Protein AF-0000000075437113 (afdb_homodimer)

Solvent-accessible surface area (backbone atoms only — not comparable to full-atom values): 61260 Å² total; per-residue (Å²): 137,80,82,78,76,82,78,75,75,79,80,78,76,76,75,72,72,73,73,70,68,74,63,76,77,80,65,47,45,33,35,81,86,42,88,65,37,77,49,72,67,55,51,47,51,49,20,57,73,41,73,66,32,55,36,78,56,70,62,80,28,34,22,32,30,81,90,37,95,61,42,33,69,72,60,23,54,52,45,63,69,41,56,51,40,36,61,59,21,25,70,33,87,70,47,43,50,41,38,61,57,41,59,35,28,54,40,31,43,95,84,17,26,24,82,86,65,44,67,56,42,43,79,74,45,69,44,56,61,47,28,37,45,29,32,34,57,24,66,48,70,64,37,49,35,50,52,42,48,50,27,62,76,52,42,33,42,39,26,50,29,44,24,36,77,56,64,58,47,47,44,46,33,32,42,12,43,28,42,23,31,40,63,19,68,48,79,45,79,35,71,68,38,66,73,88,37,95,48,71,86,65,42,70,81,57,37,37,25,35,38,30,23,30,18,33,24,26,39,59,52,48,54,61,33,38,77,66,52,26,37,60,74,44,53,64,26,42,61,36,29,46,53,54,41,18,13,36,27,35,57,20,84,52,6,33,80,72,31,32,34,21,69,31,58,56,34,32,36,31,35,32,62,83,49,48,80,42,62,22,20,90,66,32,54,44,67,60,32,32,34,47,21,21,50,33,56,56,43,66,35,51,58,53,32,41,27,28,48,36,41,73,49,44,44,32,43,36,30,35,39,43,34,32,56,35,90,87,42,50,67,69,58,48,30,42,51,52,26,57,53,47,40,48,45,56,62,24,40,76,70,46,31,27,33,41,35,40,33,38,9,12,80,86,27,95,41,32,29,47,35,34,38,40,37,24,65,70,54,51,70,64,58,50,53,60,50,44,42,65,57,51,51,53,52,61,72,35,52,88,41,34,48,72,51,78,48,72,50,100,42,48,39,51,66,54,43,65,68,67,51,66,81,53,60,68,30,50,90,41,46,71,49,40,24,42,33,34,38,37,51,60,41,37,62,72,34,37,68,61,47,17,54,48,46,55,73,48,35,39,42,70,57,52,50,87,85,73,46,64,39,29,31,30,38,36,39,32,18,52,24,53,70,87,68,96,47,32,46,28,72,36,51,43,46,28,46,28,45,38,33,28,36,46,50,50,48,89,84,57,51,69,70,58,50,52,48,50,51,47,42,36,58,47,43,45,31,45,55,58,40,68,69,42,72,83,42,24,27,58,65,82,66,37,33,83,74,48,70,41,44,61,47,30,36,16,39,89,42,36,44,60,46,38,51,54,34,46,71,50,38,70,84,51,63,51,49,31,74,89,34,69,69,29,81,58,41,38,48,31,55,83,43,54,43,25,34,34,51,64,83,100,138,84,79,76,74,80,78,75,74,77,79,78,76,76,75,72,72,72,73,70,70,74,62,76,76,80,65,46,44,34,35,80,86,42,89,64,37,76,49,73,68,56,50,49,50,50,20,59,74,40,73,64,32,54,37,79,56,72,63,80,26,33,22,33,31,83,88,37,97,62,42,33,69,71,59,24,54,52,44,63,69,41,57,50,40,36,62,57,21,25,73,34,85,68,47,42,50,39,40,60,57,40,58,35,27,54,39,29,41,95,86,18,26,23,82,86,65,44,68,55,43,43,80,74,44,68,44,56,62,47,27,37,45,30,32,35,57,24,68,47,71,64,35,50,37,50,51,42,49,50,28,62,74,52,41,34,42,37,27,49,28,44,25,37,78,56,64,58,46,47,44,47,33,31,42,12,43,28,42,22,30,40,62,19,68,48,81,46,79,35,70,68,38,66,73,88,37,94,49,69,86,65,44,68,81,59,38,37,25,35,38,29,23,30,18,31,25,26,39,59,52,49,52,60,31,39,76,67,52,26,37,58,73,44,54,66,27,42,62,37,28,44,51,53,40,18,12,34,26,35,59,21,84,52,6,34,78,71,31,33,35,20,70,29,59,57,35,33,35,30,34,31,61,82,50,47,80,43,63,23,20,90,65,32,55,45,67,59,32,31,33,48,20,22,51,34,56,57,43,66,33,50,56,52,31,40,27,29,50,37,40,71,48,43,45,31,44,36,31,36,39,43,36,32,55,36,90,87,42,50,69,70,58,50,29,41,51,53,26,56,53,47,41,48,43,56,62,26,40,74,69,46,31,26,32,41,36,39,33,38,8,12,79,87,27,94,39,31,30,47,34,36,41,40,38,24,65,70,53,50,70,64,56,52,53,61,50,44,42,66,55,51,52,54,52,60,73,36,52,88,42,34,49,73,52,78,47,74,50,100,43,48,38,51,66,54,43,66,69,67,50,67,79,52,58,66,29,49,88,41,46,73,52,40,22,41,33,36,38,36,50,59,40,36,62,72,33,37,70,62,48,17,54,48,47,55,72,48,37,37,43,70,57,53,51,88,85,73,46,64,39,28,33,30,39,34,39,34,18,52,22,52,70,87,66,97,46,32,48,28,72,36,52,43,46,27,46,28,45,39,34,29,35,47,50,51,50,89,83,56,50,71,68,58,51,51,50,51,51,45,43,35,58,47,43,45,32,44,56,58,40,66,70,42,71,81,42,26,29,57,66,82,64,36,35,83,74,48,71,41,43,61,48,29,37,16,40,89,43,36,44,60,45,37,52,51,33,45,72,52,39,70,83,50,66,51,50,30,74,89,34,70,68,29,80,57,41,37,48,30,56,80,42,54,43,25,33,32,51,64,83,102

Organism: Fusarium oxysporum f. sp. cubense (strain race 4) (NCBI:txid2502994)

Nearest PDB structures (foldseek):
  6f73-assembly2_B  TM=9.065E-01  e=3.718E-50  Thermothelomyces thermophilus ATCC 42464
  6fye-assembly1_B-2  TM=7.397E-01  e=8.387E-24  Streptomyces maritimus
  6fyg-assembly3_C  TM=7.401E-01  e=1.107E-23  Streptomyces maritimus
  4xlo-assembly1_C  TM=7.324E-01  e=5.538E-23  Streptomyces maritimus
  6fyb-assembly1_A  TM=7.290E-01  e=1.020E-22  Streptomyces maritimus

Structure (mmCIF, N/CA/C/O backbone):
data_AF-0000000075437113-model_v1
#
loop_
_entity.id
_entity.type
_entity.pdbx_description
1 polymer '6-hydroxy-D-nicotine oxidase'
#
loop_
_atom_site.group_PDB
_atom_site.id
_atom_site.type_symbol
_atom_site.label_atom_id
_atom_site.label_alt_id
_atom_site.label_comp_id
_atom_site.label_asym_id
_atom_site.label_entity_id
_atom_site.label_seq_id
_atom_site.pdbx_PDB_ins_code
_atom_site.Cartn_x
_atom_site.Cartn_y
_atom_site.Cartn_z
_atom_site.occupancy
_atom_site.B_iso_or_equiv
_atom_site.auth_seq_id
_atom_site.auth_comp_id
_atom_site.auth_asym_id
_atom_site.auth_atom_id
_atom_site.pdbx_PDB_model_num
ATOM 1 N N . MET A 1 1 ? -61.75 58.562 -16.406 1 25.11 1 MET A N 1
ATOM 2 C CA . MET A 1 1 ? -62.125 57.188 -16.656 1 25.11 1 MET A CA 1
ATOM 3 C C . MET A 1 1 ? -61.125 56.469 -17.547 1 25.11 1 MET A C 1
ATOM 5 O O . MET A 1 1 ? -61.344 56.375 -18.766 1 25.11 1 MET A O 1
ATOM 9 N N . ARG A 1 2 ? -59.844 56.844 -17.312 1 27.75 2 ARG A N 1
ATOM 10 C CA . ARG A 1 2 ? -58.562 56.562 -18 1 27.75 2 ARG A CA 1
ATOM 11 C C . ARG A 1 2 ? -58.281 55.094 -18.031 1 27.75 2 ARG A C 1
ATOM 13 O O . ARG A 1 2 ? -58.281 54.438 -16.984 1 27.75 2 ARG A O 1
ATOM 20 N N . LEU A 1 3 ? -58.562 54.375 -19.109 1 25 3 LEU A N 1
ATOM 21 C CA . LEU A 1 3 ? -58.594 52.969 -19.531 1 25 3 LEU A CA 1
ATOM 22 C C . LEU A 1 3 ? -57.188 52.375 -19.484 1 25 3 LEU A C 1
ATOM 24 O O . LEU A 1 3 ? -56.312 52.719 -20.312 1 25 3 LEU A O 1
ATOM 28 N N . LEU A 1 4 ? -56.469 52.375 -18.328 1 25.77 4 LEU A N 1
ATOM 29 C CA . LEU A 1 4 ? -55.125 51.875 -18.219 1 25.77 4 LEU A CA 1
ATOM 30 C C . LEU A 1 4 ? -55.062 50.375 -18.578 1 25.77 4 LEU A C 1
ATOM 32 O O . LEU A 1 4 ? -55.781 49.562 -17.984 1 25.77 4 LEU A O 1
ATOM 36 N N . SER A 1 5 ? -54.781 50.156 -19.859 1 22.58 5 SER A N 1
ATOM 37 C CA . SER A 1 5 ? -54.719 48.844 -20.516 1 22.58 5 SER A CA 1
ATOM 38 C C . SER A 1 5 ? -53.688 47.938 -19.859 1 22.58 5 SER A C 1
ATOM 40 O O . SER A 1 5 ? -52.656 48.438 -19.375 1 22.58 5 SER A O 1
ATOM 42 N N . LYS A 1 6 ? -54.156 46.719 -19.531 1 32.06 6 LYS A N 1
ATOM 43 C CA . LYS A 1 6 ? -53.625 45.531 -18.859 1 32.06 6 LYS A CA 1
ATOM 44 C C . LYS A 1 6 ? -52.469 44.906 -19.656 1 32.06 6 LYS A C 1
ATOM 46 O O . LYS A 1 6 ? -52.688 44.281 -20.703 1 32.06 6 LYS A O 1
ATOM 51 N N . PHE A 1 7 ? -51.312 45.625 -19.891 1 26.95 7 PHE A N 1
ATOM 52 C CA . PHE A 1 7 ? -50.281 44.938 -20.672 1 26.95 7 PHE A CA 1
ATOM 53 C C . PHE A 1 7 ? -49.812 43.688 -19.969 1 26.95 7 PHE A C 1
ATOM 55 O O . PHE A 1 7 ? -49.469 43.719 -18.797 1 26.95 7 PHE A O 1
ATOM 62 N N . TYR A 1 8 ? -50.344 42.531 -20.391 1 26.73 8 TYR A N 1
ATOM 63 C CA . TYR A 1 8 ? -50 41.188 -19.953 1 26.73 8 TYR A CA 1
ATOM 64 C C . TYR A 1 8 ? -48.562 40.844 -20.312 1 26.73 8 TYR A C 1
ATOM 66 O O . TYR A 1 8 ? -48.188 40.875 -21.484 1 26.73 8 TYR A O 1
ATOM 74 N N . LEU A 1 9 ? -47.594 41.219 -19.531 1 27.98 9 LEU A N 1
ATOM 75 C CA . LEU A 1 9 ? -46.219 40.812 -19.797 1 27.98 9 LEU A CA 1
ATOM 76 C C . LEU A 1 9 ? -46.125 39.281 -19.828 1 27.98 9 LEU A C 1
ATOM 78 O O . LEU A 1 9 ? -46.594 38.594 -18.906 1 27.98 9 LEU A O 1
ATOM 82 N N . PRO A 1 10 ? -45.969 38.719 -21.047 1 31.38 10 PRO A N 1
ATOM 83 C CA . PRO A 1 10 ? -45.781 37.25 -21.188 1 31.38 10 PRO A CA 1
ATOM 84 C C . PRO A 1 10 ? -44.688 36.719 -20.297 1 31.38 10 PRO A C 1
ATOM 86 O O . PRO A 1 10 ? -43.719 37.438 -19.984 1 31.38 10 PRO A O 1
ATOM 89 N N . THR A 1 11 ? -45.031 35.781 -19.438 1 30.09 11 THR A N 1
ATOM 90 C CA . THR A 1 11 ? -44.156 35 -18.562 1 30.09 11 THR A CA 1
ATOM 91 C C . THR A 1 11 ? -43.062 34.281 -19.375 1 30.09 11 THR A C 1
ATOM 93 O O . THR A 1 11 ? -43.406 33.406 -20.203 1 30.09 11 THR A O 1
ATOM 96 N N . LEU A 1 12 ? -41.969 34.938 -19.734 1 31.02 12 LEU A N 1
ATOM 97 C CA . LEU A 1 12 ? -40.844 34.188 -20.312 1 31.02 12 LEU A CA 1
ATOM 98 C C . LEU A 1 12 ? -40.469 33 -19.438 1 31.02 12 LEU A C 1
ATOM 100 O O . LEU A 1 12 ? -40.156 33.156 -18.266 1 31.02 12 LEU A O 1
ATOM 104 N N . ALA A 1 13 ? -40.938 31.828 -19.844 1 30.44 13 ALA A N 1
ATOM 105 C CA . ALA A 1 13 ? -40.469 30.547 -19.312 1 30.44 13 ALA A CA 1
ATOM 106 C C . ALA A 1 13 ? -38.938 30.406 -19.5 1 30.44 13 ALA A C 1
ATOM 108 O O . ALA A 1 13 ? -38.469 30.391 -20.625 1 30.44 13 ALA A O 1
ATOM 109 N N . VAL A 1 14 ? -38.188 30.844 -18.5 1 32.34 14 VAL A N 1
ATOM 110 C CA . VAL A 1 14 ? -36.781 30.5 -18.438 1 32.34 14 VAL A CA 1
ATOM 111 C C . VAL A 1 14 ? -36.594 28.984 -18.531 1 32.34 14 VAL A C 1
ATOM 113 O O . VAL A 1 14 ? -37.031 28.25 -17.641 1 32.34 14 VAL A O 1
ATOM 116 N N . VAL A 1 15 ? -36.625 28.484 -19.766 1 33.06 15 VAL A N 1
ATOM 117 C CA . VAL A 1 15 ? -36.156 27.125 -19.922 1 33.06 15 VAL A CA 1
ATOM 118 C C . VAL A 1 15 ? -34.75 27 -19.328 1 33.06 15 VAL A C 1
ATOM 120 O O . VAL A 1 15 ? -33.781 27.594 -19.844 1 33.06 15 VAL A O 1
ATOM 123 N N . GLY A 1 16 ? -34.688 26.766 -18.062 1 29.17 16 GLY A N 1
ATOM 124 C CA . GLY A 1 16 ? -33.438 26.391 -17.438 1 29.17 16 GLY A CA 1
ATOM 125 C C . GLY A 1 16 ? -32.719 25.25 -18.156 1 29.17 16 GLY A C 1
ATOM 126 O O . GLY A 1 16 ? -33.281 24.156 -18.281 1 29.17 16 GLY A O 1
ATOM 127 N N . SER A 1 17 ? -32 25.641 -19.172 1 32.22 17 SER A N 1
ATOM 128 C CA . SER A 1 17 ? -31.078 24.625 -19.672 1 32.22 17 SER A CA 1
ATOM 129 C C . SER A 1 17 ? -30.375 23.906 -18.531 1 32.22 17 SER A C 1
ATOM 131 O O . SER A 1 17 ? -29.641 24.531 -17.766 1 32.22 17 SER A O 1
ATOM 133 N N . PHE A 1 18 ? -30.906 22.828 -18.188 1 33.06 18 PHE A N 1
ATOM 134 C CA . PHE A 1 18 ? -30.141 21.891 -17.359 1 33.06 18 PHE A CA 1
ATOM 135 C C . PHE A 1 18 ? -28.797 21.562 -18.016 1 33.06 18 PHE A C 1
ATOM 137 O O . PHE A 1 18 ? -28.75 20.891 -19.047 1 33.06 18 PHE A O 1
ATOM 144 N N . VAL A 1 19 ? -27.938 22.516 -17.938 1 34.5 19 VAL A N 1
ATOM 145 C CA . VAL A 1 19 ? -26.594 22.031 -18.172 1 34.5 19 VAL A CA 1
ATOM 146 C C . VAL A 1 19 ? -26.391 20.703 -17.422 1 34.5 19 VAL A C 1
ATOM 148 O O . VAL A 1 19 ? -26.391 20.672 -16.188 1 34.5 19 VAL A O 1
ATOM 151 N N . THR A 1 20 ? -26.688 19.688 -18.078 1 31.66 20 THR A N 1
ATOM 152 C CA . THR A 1 20 ? -26.203 18.391 -17.609 1 31.66 20 THR A CA 1
ATOM 153 C C . THR A 1 20 ? -24.703 18.453 -17.344 1 31.66 20 THR A C 1
ATOM 155 O O . THR A 1 20 ? -23.906 18.688 -18.266 1 31.66 20 THR A O 1
ATOM 158 N N . ALA A 1 21 ? -24.344 18.906 -16.328 1 36.84 21 ALA A N 1
ATOM 159 C CA . ALA A 1 21 ? -22.969 18.656 -15.906 1 36.84 21 ALA A CA 1
ATOM 160 C C . ALA A 1 21 ? -22.484 17.297 -16.391 1 36.84 21 ALA A C 1
ATOM 162 O O . ALA A 1 21 ? -23.062 16.266 -16.047 1 36.84 21 ALA A O 1
ATOM 163 N N . ALA A 1 22 ? -21.828 17.234 -17.422 1 38.19 22 ALA A N 1
ATOM 164 C CA . ALA A 1 22 ? -21.172 15.977 -17.766 1 38.19 22 ALA A CA 1
ATOM 165 C C . ALA A 1 22 ? -20.469 15.375 -16.547 1 38.19 22 ALA A C 1
ATOM 167 O O . ALA A 1 22 ? -19.5 15.945 -16.047 1 38.19 22 ALA A O 1
ATOM 168 N N . LEU A 1 23 ? -21.047 14.773 -15.633 1 42.44 23 LEU A N 1
ATOM 169 C CA . LEU A 1 23 ? -20.359 13.891 -14.703 1 42.44 23 LEU A CA 1
ATOM 170 C C . LEU A 1 23 ? -19.062 13.352 -15.32 1 42.44 23 LEU A C 1
ATOM 172 O O . LEU A 1 23 ? -19 13.141 -16.531 1 42.44 23 LEU A O 1
ATOM 176 N N . ALA A 1 24 ? -17.969 13.68 -14.75 1 51.34 24 ALA A N 1
ATOM 177 C CA . ALA A 1 24 ? -16.75 13.016 -15.242 1 51.34 24 ALA A CA 1
ATOM 178 C C . ALA A 1 24 ? -17.078 11.617 -15.766 1 51.34 24 ALA A C 1
ATOM 180 O O . ALA A 1 24 ? -17.797 10.852 -15.117 1 51.34 24 ALA A O 1
ATOM 181 N N . GLU A 1 25 ? -16.906 11.438 -17.047 1 60.12 25 GLU A N 1
ATOM 182 C CA . GLU A 1 25 ? -17.188 10.164 -17.703 1 60.12 25 GLU A CA 1
ATOM 183 C C . GLU A 1 25 ? -16.625 8.992 -16.891 1 60.12 25 GLU A C 1
ATOM 185 O O . GLU A 1 25 ? -15.5 9.055 -16.406 1 60.12 25 GLU A O 1
ATOM 190 N N . ASP A 1 26 ? -17.438 8.078 -16.391 1 66.88 26 ASP A N 1
ATOM 191 C CA . ASP A 1 26 ? -17.172 6.82 -15.695 1 66.88 26 ASP A CA 1
ATOM 192 C C . ASP A 1 26 ? -16.016 6.074 -16.344 1 66.88 26 ASP A C 1
ATOM 194 O O . ASP A 1 26 ? -16.062 5.75 -17.531 1 66.88 26 ASP A O 1
ATOM 198 N N . GLN A 1 27 ? -14.883 6.098 -15.578 1 89.31 27 GLN A N 1
ATOM 199 C CA . GLN A 1 27 ? -13.719 5.383 -16.094 1 89.31 27 GLN A CA 1
ATOM 200 C C . GLN A 1 27 ? -13.625 3.984 -15.492 1 89.31 27 GLN A C 1
ATOM 202 O O . GLN A 1 27 ? -12.539 3.551 -15.086 1 89.31 27 GLN A O 1
ATOM 207 N N . CYS A 1 28 ? -14.828 3.408 -15.375 1 94.69 28 CYS A N 1
ATOM 208 C CA . CYS A 1 28 ? -14.891 2.021 -14.922 1 94.69 28 CYS A CA 1
ATOM 209 C C . CYS A 1 28 ? -14.984 1.065 -16.109 1 94.69 28 CYS A C 1
ATOM 211 O O . CYS A 1 28 ? -15.383 1.464 -17.203 1 94.69 28 CYS A O 1
ATOM 213 N N . ARG A 1 29 ? -14.555 -0.202 -15.898 1 96.94 29 ARG A N 1
ATOM 214 C CA . ARG A 1 29 ? -14.82 -1.258 -16.875 1 96.94 29 ARG A CA 1
ATOM 215 C C . ARG A 1 29 ? -16.312 -1.534 -16.984 1 96.94 29 ARG A C 1
ATOM 217 O O . ARG A 1 29 ? -17.047 -1.418 -16 1 96.94 29 ARG A O 1
ATOM 224 N N . CYS A 1 30 ? -16.719 -1.881 -18.188 1 96.19 30 CYS A N 1
ATOM 225 C CA . CYS A 1 30 ? -18.109 -2.188 -18.469 1 96.19 30 CYS A CA 1
ATOM 226 C C . CYS A 1 30 ? -18.547 -3.467 -17.75 1 96.19 30 CYS A C 1
ATOM 228 O O . CYS A 1 30 ? -17.797 -4.445 -17.719 1 96.19 30 CYS A O 1
ATOM 230 N N . ILE A 1 31 ? -19.688 -3.449 -17.141 1 95.06 31 ILE A N 1
ATOM 231 C CA . ILE A 1 31 ? -20.203 -4.652 -16.484 1 95.06 31 ILE A CA 1
ATOM 232 C C . ILE A 1 31 ? -21.531 -5.062 -17.125 1 95.06 31 ILE A C 1
ATOM 234 O O . ILE A 1 31 ? -22.125 -4.293 -17.891 1 95.06 31 ILE A O 1
ATOM 238 N N . ILE A 1 32 ? -21.938 -6.195 -16.641 1 92.81 32 ILE A N 1
ATOM 239 C CA . ILE A 1 32 ? -23.203 -6.746 -17.156 1 92.81 32 ILE A CA 1
ATOM 240 C C . ILE A 1 32 ? -24.344 -5.801 -16.812 1 92.81 32 ILE A C 1
ATOM 242 O O . ILE A 1 32 ? -24.422 -5.27 -15.703 1 92.81 32 ILE A O 1
ATOM 246 N N . HIS A 1 33 ? -25.125 -5.285 -17.531 1 87.69 33 HIS A N 1
ATOM 247 C CA . HIS A 1 33 ? -26.344 -4.484 -17.406 1 87.69 33 HIS A CA 1
ATOM 248 C C . HIS A 1 33 ? -26.078 -3.027 -17.781 1 87.69 33 HIS A C 1
ATOM 250 O O . HIS A 1 33 ? -27.016 -2.225 -17.844 1 87.69 33 HIS A O 1
ATOM 256 N N . ASP A 1 34 ? -24.734 -2.729 -17.828 1 92.44 34 ASP A N 1
ATOM 257 C CA . ASP A 1 34 ? -24.422 -1.402 -18.344 1 92.44 34 ASP A CA 1
ATOM 258 C C . ASP A 1 34 ? -24.828 -1.277 -19.812 1 92.44 34 ASP A C 1
ATOM 260 O O . ASP A 1 34 ? -24.891 -2.277 -20.531 1 92.44 34 ASP A O 1
ATOM 264 N N . SER A 1 35 ? -25 -0.015 -20.188 1 93.12 35 SER A N 1
ATOM 265 C CA . SER A 1 35 ? -25.328 0.227 -21.594 1 93.12 35 SER A CA 1
ATOM 266 C C . SER A 1 35 ? -24.141 -0.073 -22.5 1 93.12 35 SER A C 1
ATOM 268 O O . SER A 1 35 ? -24.312 -0.383 -23.672 1 93.12 35 SER A O 1
ATOM 270 N N . CYS A 1 36 ? -22.969 -0.067 -21.906 1 94.69 36 CYS A N 1
ATOM 271 C CA . CYS A 1 36 ? -21.766 -0.277 -22.703 1 94.69 36 CYS A CA 1
ATOM 272 C C . CYS A 1 36 ? -21.469 -1.764 -22.875 1 94.69 36 CYS A C 1
ATOM 274 O O . CYS A 1 36 ? -20.562 -2.145 -23.609 1 94.69 36 CYS A O 1
ATOM 276 N N . TRP A 1 37 ? -22.203 -2.646 -22.219 1 96.94 37 TRP A N 1
ATOM 277 C CA . TRP A 1 37 ? -22 -4.082 -22.359 1 96.94 37 TRP A CA 1
ATOM 278 C C . TRP A 1 37 ? -22.328 -4.551 -23.766 1 96.94 37 TRP A C 1
ATOM 280 O O . TRP A 1 37 ? -23.391 -4.203 -24.312 1 96.94 37 TRP A O 1
ATOM 290 N N . PRO A 1 38 ? -21.469 -5.32 -24.359 1 97.94 38 PRO A N 1
ATOM 291 C CA . PRO A 1 38 ? -21.734 -5.738 -25.75 1 97.94 38 PRO A CA 1
ATOM 292 C C . PRO A 1 38 ? -23.031 -6.52 -25.891 1 97.94 38 PRO A C 1
ATOM 294 O O . PRO A 1 38 ? -23.422 -7.266 -24.984 1 97.94 38 PRO A O 1
ATOM 297 N N . SER A 1 39 ? -23.656 -6.359 -27.047 1 97.56 39 SER A N 1
ATOM 298 C CA . SER A 1 39 ? -24.875 -7.094 -27.359 1 97.56 39 SER A CA 1
ATOM 299 C C . SER A 1 39 ? -24.594 -8.562 -27.656 1 97.56 39 SER A C 1
ATOM 301 O O . SER A 1 39 ? -23.438 -8.945 -27.859 1 97.56 39 SER A O 1
ATOM 303 N N . THR A 1 40 ? -25.609 -9.344 -27.703 1 97.25 40 THR A N 1
ATOM 304 C CA . THR A 1 40 ? -25.484 -10.758 -28.047 1 97.25 40 THR A CA 1
ATOM 305 C C . THR A 1 40 ? -24.875 -10.914 -29.438 1 97.25 40 THR A C 1
ATOM 307 O O . THR A 1 40 ? -24.062 -11.812 -29.672 1 97.25 40 THR A O 1
ATOM 310 N N . LYS A 1 41 ? -25.266 -10.008 -30.312 1 98 41 LYS A N 1
ATOM 311 C CA . LYS A 1 41 ? -24.719 -10.039 -31.672 1 98 41 LYS A CA 1
ATOM 312 C C . LYS A 1 41 ? -23.203 -9.797 -31.656 1 98 41 LYS A C 1
ATOM 314 O O . LYS A 1 41 ? -22.469 -10.469 -32.375 1 98 41 LYS A O 1
ATOM 319 N N . THR A 1 42 ? -22.812 -8.82 -30.828 1 98.44 42 THR A N 1
ATOM 320 C CA . THR A 1 42 ? -21.391 -8.492 -30.719 1 98.44 42 THR A CA 1
ATOM 321 C C . THR A 1 42 ? -20.609 -9.664 -30.125 1 98.44 42 THR A C 1
ATOM 323 O O . THR A 1 42 ? -19.516 -9.992 -30.594 1 98.44 42 THR A O 1
ATOM 326 N N . TRP A 1 43 ? -21.109 -10.359 -29.172 1 98.62 43 TRP A N 1
ATOM 327 C CA . TRP A 1 43 ? -20.484 -11.539 -28.594 1 98.62 43 TRP A CA 1
ATOM 328 C C . TRP A 1 43 ? -20.422 -12.68 -29.594 1 98.62 43 TRP A C 1
ATOM 330 O O . TRP A 1 43 ? -19.422 -13.391 -29.672 1 98.62 43 TRP A O 1
ATOM 340 N N . ASN A 1 44 ? -21.469 -12.844 -30.359 1 98.44 44 ASN A N 1
ATOM 341 C CA . ASN A 1 44 ? -21.484 -13.867 -31.391 1 98.44 44 ASN A CA 1
ATOM 342 C C . ASN A 1 44 ? -20.406 -13.609 -32.438 1 98.44 44 ASN A C 1
ATOM 344 O O . ASN A 1 44 ? -19.844 -14.547 -33 1 98.44 44 ASN A O 1
ATOM 348 N N . SER A 1 45 ? -20.266 -12.344 -32.719 1 98.56 45 SER A N 1
ATOM 349 C CA . SER A 1 45 ? -19.188 -12 -33.625 1 98.56 45 SER A CA 1
ATOM 350 C C . SER A 1 45 ? -17.828 -12.43 -33.094 1 98.56 45 SER A C 1
ATOM 352 O O . SER A 1 45 ? -17 -12.953 -33.812 1 98.56 45 SER A O 1
ATOM 354 N N . LEU A 1 46 ? -17.578 -12.258 -31.781 1 98.81 46 LEU A N 1
ATOM 355 C CA . LEU A 1 46 ? -16.344 -12.75 -31.172 1 98.81 46 LEU A CA 1
ATOM 356 C C . LEU A 1 46 ? -16.266 -14.273 -31.266 1 98.81 46 LEU A C 1
ATOM 358 O O . LEU A 1 46 ? -15.203 -14.82 -31.578 1 98.81 46 LEU A O 1
ATOM 362 N N . ASN A 1 47 ? -17.375 -14.891 -31 1 98.88 47 ASN A N 1
ATOM 363 C CA . ASN A 1 47 ? -17.391 -16.344 -31.078 1 98.88 47 ASN A CA 1
ATOM 364 C C . ASN A 1 47 ? -16.969 -16.844 -32.469 1 98.88 47 ASN A C 1
ATOM 366 O O . ASN A 1 47 ? -16.25 -17.828 -32.594 1 98.88 47 ASN A O 1
ATOM 370 N N . SER A 1 48 ? -17.5 -16.156 -33.469 1 98.69 48 SER A N 1
ATOM 371 C CA . SER A 1 48 ? -17.109 -16.5 -34.844 1 98.69 48 SER A CA 1
ATOM 372 C C . SER A 1 48 ? -15.617 -16.266 -35.062 1 98.69 48 SER A C 1
ATOM 374 O O . SER A 1 48 ? -14.938 -17.109 -35.656 1 98.69 48 SER A O 1
ATOM 376 N N . THR A 1 49 ? -15.148 -15.148 -34.5 1 98.62 49 THR A N 1
ATOM 377 C CA . THR A 1 49 ? -13.75 -14.789 -34.688 1 98.62 49 THR A CA 1
ATOM 378 C C . THR A 1 49 ? -12.844 -15.82 -34.031 1 98.62 49 THR A C 1
ATOM 380 O O . THR A 1 49 ? -11.75 -16.109 -34.5 1 98.62 49 THR A O 1
ATOM 383 N N . VAL A 1 50 ? -13.312 -16.438 -32.875 1 98.75 50 VAL A N 1
ATOM 384 C CA . VAL A 1 50 ? -12.492 -17.391 -32.156 1 98.75 50 VAL A CA 1
ATOM 385 C C . VAL A 1 50 ? -12.922 -18.812 -32.5 1 98.75 50 VAL A C 1
ATOM 387 O O . VAL A 1 50 ? -12.773 -19.734 -31.688 1 98.75 50 VAL A O 1
ATOM 390 N N . ASP A 1 51 ? -13.57 -19 -33.594 1 98.44 51 ASP A N 1
ATOM 391 C CA . ASP A 1 51 ? -13.906 -20.297 -34.188 1 98.44 51 ASP A CA 1
ATOM 392 C C . ASP A 1 51 ? -14.797 -21.109 -33.25 1 98.44 51 ASP A C 1
ATOM 394 O O . ASP A 1 51 ? -14.578 -22.312 -33.062 1 98.44 51 ASP A O 1
ATOM 398 N N . GLY A 1 52 ? -15.688 -20.469 -32.594 1 98.56 52 GLY A N 1
ATOM 399 C CA . GLY A 1 52 ? -16.672 -21.156 -31.75 1 98.56 52 GLY A CA 1
ATOM 400 C C . GLY A 1 52 ? -16.156 -21.469 -30.359 1 98.56 52 GLY A C 1
ATOM 401 O O . GLY A 1 52 ? -16.75 -22.266 -29.625 1 98.56 52 GLY A O 1
ATOM 402 N N . HIS A 1 53 ? -15.102 -20.875 -29.922 1 98.75 53 HIS A N 1
ATOM 403 C CA . HIS A 1 53 ? -14.453 -21.234 -28.656 1 98.75 53 HIS A CA 1
ATOM 404 C C . HIS A 1 53 ? -14.875 -20.281 -27.547 1 98.75 53 HIS A C 1
ATOM 406 O O . HIS A 1 53 ? -14.227 -20.219 -26.5 1 98.75 53 HIS A O 1
ATOM 412 N N . LEU A 1 54 ? -15.891 -19.469 -27.719 1 98.81 54 LEU A N 1
ATOM 413 C CA . LEU A 1 54 ? -16.422 -18.609 -26.672 1 98.81 54 LEU A CA 1
ATOM 414 C C . LEU A 1 54 ? -17.438 -19.359 -25.812 1 98.81 54 LEU A C 1
ATOM 416 O O . LEU A 1 54 ? -18.359 -19.984 -26.344 1 98.81 54 LEU A O 1
ATOM 420 N N . ILE A 1 55 ? -17.266 -19.297 -24.562 1 98.69 55 ILE A N 1
ATOM 421 C CA . ILE A 1 55 ? -18.156 -19.953 -23.609 1 98.69 55 ILE A CA 1
ATOM 422 C C . ILE A 1 55 ? -18.906 -18.906 -22.797 1 98.69 55 ILE A C 1
ATOM 424 O O . ILE A 1 55 ? -18.297 -18.047 -22.156 1 98.69 55 ILE A O 1
ATOM 428 N N . ARG A 1 56 ? -20.141 -18.875 -22.906 1 98 56 ARG A N 1
ATOM 429 C CA . ARG A 1 56 ? -20.906 -18.203 -21.844 1 98 56 ARG A CA 1
ATOM 430 C C . ARG A 1 56 ? -20.859 -19 -20.547 1 98 56 ARG A C 1
ATOM 432 O O . ARG A 1 56 ? -21.453 -20.078 -20.453 1 98 56 ARG A O 1
ATOM 439 N N . TYR A 1 57 ? -20.312 -18.547 -19.531 1 97.94 57 TYR A N 1
ATOM 440 C CA . TYR A 1 57 ? -19.906 -19.391 -18.422 1 97.94 57 TYR A CA 1
ATOM 441 C C . TYR A 1 57 ? -21.062 -19.625 -17.453 1 97.94 57 TYR A C 1
ATOM 443 O O . TYR A 1 57 ? -21.781 -18.688 -17.094 1 97.94 57 TYR A O 1
ATOM 451 N N . ILE A 1 58 ? -21.25 -20.781 -17.109 1 97.69 58 ILE A N 1
ATOM 452 C CA . ILE A 1 58 ? -22.156 -21.234 -16.062 1 97.69 58 ILE A CA 1
ATOM 453 C C . ILE A 1 58 ? -21.391 -22.047 -15.016 1 97.69 58 ILE A C 1
ATOM 455 O O . ILE A 1 58 ? -20.766 -23.047 -15.344 1 97.69 58 ILE A O 1
ATOM 459 N N . PRO A 1 59 ? -21.453 -21.672 -13.781 1 97.5 59 PRO A N 1
ATOM 460 C CA . PRO A 1 59 ? -20.719 -22.406 -12.75 1 97.5 59 PRO A CA 1
ATOM 461 C C . PRO A 1 59 ? -21.188 -23.859 -12.625 1 97.5 59 PRO A C 1
ATOM 463 O O . PRO A 1 59 ? -22.375 -24.156 -12.797 1 97.5 59 PRO A O 1
ATOM 466 N N . PRO A 1 60 ? -20.25 -24.75 -12.266 1 97.31 60 PRO A N 1
ATOM 467 C CA . PRO A 1 60 ? -20.625 -26.156 -12.195 1 97.31 60 PRO A CA 1
ATOM 468 C C . PRO A 1 60 ? -21.719 -26.438 -11.164 1 97.31 60 PRO A C 1
ATOM 470 O O . PRO A 1 60 ? -22.531 -27.344 -11.352 1 97.31 60 PRO A O 1
ATOM 473 N N . GLY A 1 61 ? -21.797 -25.656 -10.148 1 97.69 61 GLY A N 1
ATOM 474 C CA . GLY A 1 61 ? -22.781 -25.859 -9.102 1 97.69 61 GLY A CA 1
ATOM 475 C C . GLY A 1 61 ? -24.203 -25.562 -9.562 1 97.69 61 GLY A C 1
ATOM 476 O O . GLY A 1 61 ? -25.172 -25.938 -8.891 1 97.69 61 GLY A O 1
ATOM 477 N N . ALA A 1 62 ? -24.344 -24.969 -10.703 1 98.19 62 ALA A N 1
ATOM 478 C CA . ALA A 1 62 ? -25.641 -24.531 -11.195 1 98.19 62 ALA A CA 1
ATOM 479 C C . ALA A 1 62 ? -26.609 -25.703 -11.352 1 98.19 62 ALA A C 1
ATOM 481 O O . ALA A 1 62 ? -27.812 -25.547 -11.148 1 98.19 62 ALA A O 1
ATOM 482 N N . VAL A 1 63 ? -26.172 -26.875 -11.641 1 98.38 63 VAL A N 1
ATOM 483 C CA . VAL A 1 63 ? -27 -28.047 -11.891 1 98.38 63 VAL A CA 1
ATOM 484 C C . VAL A 1 63 ? -27.688 -28.5 -10.602 1 98.38 63 VAL A C 1
ATOM 486 O O . VAL A 1 63 ? -28.609 -29.297 -10.625 1 98.38 63 VAL A O 1
ATOM 489 N N . CYS A 1 64 ? -27.25 -27.922 -9.461 1 98.5 64 CYS A N 1
ATOM 490 C CA . CYS A 1 64 ? -27.797 -28.328 -8.172 1 98.5 64 CYS A CA 1
ATOM 491 C C . CYS A 1 64 ? -28.922 -27.422 -7.742 1 98.5 64 CYS A C 1
ATOM 493 O O . CYS A 1 64 ? -29.562 -27.641 -6.711 1 98.5 64 CYS A O 1
ATOM 495 N N . TYR A 1 65 ? -29.156 -26.438 -8.445 1 98.06 65 TYR A N 1
ATOM 496 C CA . TYR A 1 65 ? -30.172 -25.453 -8.07 1 98.06 65 TYR A CA 1
ATOM 497 C C . TYR A 1 65 ? -31.453 -25.641 -8.883 1 98.06 65 TYR A C 1
ATOM 499 O O . TYR A 1 65 ? -31.453 -25.375 -10.094 1 98.06 65 TYR A O 1
ATOM 507 N N . LYS A 1 66 ? -32.531 -25.859 -8.281 1 96.12 66 LYS A N 1
ATOM 508 C CA . LYS A 1 66 ? -33.812 -26.141 -8.938 1 96.12 66 LYS A CA 1
ATOM 509 C C . LYS A 1 66 ? -34.281 -24.922 -9.719 1 96.12 66 LYS A C 1
ATOM 511 O O . LYS A 1 66 ? -34.969 -25.078 -10.742 1 96.12 66 LYS A O 1
ATOM 516 N N . SER A 1 67 ? -33.969 -23.781 -9.219 1 94.19 67 SER A N 1
ATOM 517 C CA . SER A 1 67 ? -34.406 -22.547 -9.852 1 94.19 67 SER A CA 1
ATOM 518 C C . SER A 1 67 ? -33.562 -22.234 -11.094 1 94.19 67 SER A C 1
ATOM 520 O O . SER A 1 67 ? -33.938 -21.359 -11.875 1 94.19 67 SER A O 1
ATOM 522 N N . HIS A 1 68 ? -32.469 -22.875 -11.297 1 96.5 68 HIS A N 1
ATOM 523 C CA . HIS A 1 68 ? -31.609 -22.594 -12.438 1 96.5 68 HIS A CA 1
ATOM 524 C C . HIS A 1 68 ? -32.031 -23.406 -13.656 1 96.5 68 HIS A C 1
ATOM 526 O O . HIS A 1 68 ? -32.406 -24.578 -13.539 1 96.5 68 HIS A O 1
ATOM 532 N N . PRO A 1 69 ? -31.922 -22.828 -14.859 1 95.94 69 PRO A N 1
ATOM 533 C CA . PRO A 1 69 ? -32.344 -23.531 -16.078 1 95.94 69 PRO A CA 1
ATOM 534 C C . PRO A 1 69 ? -31.516 -24.797 -16.328 1 95.94 69 PRO A C 1
ATOM 536 O O . PRO A 1 69 ? -32 -25.719 -17.016 1 95.94 69 PRO A O 1
ATOM 539 N N . ASN A 1 70 ? -30.375 -24.938 -15.734 1 96.88 70 ASN A N 1
ATOM 540 C CA . ASN A 1 70 ? -29.5 -26.078 -15.977 1 96.88 70 ASN A CA 1
ATOM 541 C C . ASN A 1 70 ? -29.656 -27.141 -14.891 1 96.88 70 ASN A C 1
ATOM 543 O O . ASN A 1 70 ? -28.828 -28.047 -14.789 1 96.88 70 ASN A O 1
ATOM 547 N N . TYR A 1 71 ? -30.672 -27.062 -14.117 1 97.5 71 TYR A N 1
ATOM 548 C CA . TYR A 1 71 ? -30.859 -28.016 -13.031 1 97.5 71 TYR A CA 1
ATOM 549 C C . TYR A 1 71 ? -30.875 -29.438 -13.562 1 97.5 71 TYR A C 1
ATOM 551 O O . TYR A 1 71 ? -31.562 -29.734 -14.555 1 97.5 71 TYR A O 1
ATOM 559 N N . ASN A 1 72 ? -30.141 -30.328 -12.969 1 98.19 72 ASN A N 1
ATOM 560 C CA . ASN A 1 72 ? -30.062 -31.766 -13.258 1 98.19 72 ASN A CA 1
ATOM 561 C C . ASN A 1 72 ? -29.594 -32.562 -12.039 1 98.19 72 ASN A C 1
ATOM 563 O O . ASN A 1 72 ? -28.422 -32.5 -11.688 1 98.19 72 ASN A O 1
ATOM 567 N N . ARG A 1 73 ? -30.484 -33.312 -11.508 1 96.31 73 ARG A N 1
ATOM 568 C CA . ARG A 1 73 ? -30.219 -33.969 -10.234 1 96.31 73 ARG A CA 1
ATOM 569 C C . ARG A 1 73 ? -29.047 -34.938 -10.359 1 96.31 73 ARG A C 1
ATOM 571 O O . ARG A 1 73 ? -28.188 -34.969 -9.477 1 96.31 73 ARG A O 1
ATOM 578 N N . GLU A 1 74 ? -29.031 -35.719 -11.422 1 97.44 74 GLU A N 1
ATOM 579 C CA . GLU A 1 74 ? -27.938 -36.688 -11.625 1 97.44 74 GLU A CA 1
ATOM 580 C C . GLU A 1 74 ? -26.609 -35.969 -11.773 1 97.44 74 GLU A C 1
ATOM 582 O O . GLU A 1 74 ? -25.609 -36.375 -11.164 1 97.44 74 GLU A O 1
ATOM 587 N N . ALA A 1 75 ? -26.609 -34.938 -12.531 1 98.06 75 ALA A N 1
ATOM 588 C CA . ALA A 1 75 ? -25.391 -34.125 -12.703 1 98.06 75 ALA A CA 1
ATOM 589 C C . ALA A 1 75 ? -24.969 -33.469 -11.383 1 98.06 75 ALA A C 1
ATOM 591 O O . ALA A 1 75 ? -23.781 -33.344 -11.102 1 98.06 75 ALA A O 1
ATOM 592 N N . CYS A 1 76 ? -25.922 -33.062 -10.594 1 98.25 76 CYS A N 1
ATOM 593 C CA . CYS A 1 76 ? -25.641 -32.469 -9.289 1 98.25 76 CYS A CA 1
ATOM 594 C C . CYS A 1 76 ? -24.891 -33.438 -8.398 1 98.25 76 CYS A C 1
ATOM 596 O O . CYS A 1 76 ? -23.891 -33.094 -7.766 1 98.25 76 CYS A O 1
ATOM 598 N N . ASP A 1 77 ? -25.359 -34.625 -8.336 1 97.69 77 ASP A N 1
ATOM 599 C CA . ASP A 1 77 ? -24.703 -35.656 -7.523 1 97.69 77 ASP A CA 1
ATOM 600 C C . ASP A 1 77 ? -23.25 -35.844 -7.953 1 97.69 77 ASP A C 1
ATOM 602 O O . ASP A 1 77 ? -22.359 -36 -7.109 1 97.69 77 ASP A O 1
ATOM 606 N N . GLU A 1 78 ? -23.047 -35.875 -9.203 1 97.75 78 GLU A N 1
ATOM 607 C CA . GLU A 1 78 ? -21.688 -36 -9.727 1 97.75 78 GLU A CA 1
ATOM 608 C C . GLU A 1 78 ? -20.828 -34.812 -9.32 1 97.75 78 GLU A C 1
ATOM 610 O O . GLU A 1 78 ? -19.672 -34.969 -8.93 1 97.75 78 GLU A O 1
ATOM 615 N N . VAL A 1 79 ? -21.406 -33.594 -9.453 1 97.44 79 VAL A N 1
ATOM 616 C CA . VAL A 1 79 ? -20.688 -32.375 -9.102 1 97.44 79 VAL A CA 1
ATOM 617 C C . VAL A 1 79 ? -20.328 -32.406 -7.621 1 97.44 79 VAL A C 1
ATOM 619 O O . VAL A 1 79 ? -19.203 -32.062 -7.242 1 97.44 79 VAL A O 1
ATOM 622 N N . ILE A 1 80 ? -21.188 -32.75 -6.742 1 96.19 80 ILE A N 1
ATOM 623 C CA . ILE A 1 80 ? -20.953 -32.812 -5.305 1 96.19 80 ILE A CA 1
ATOM 624 C C . ILE A 1 80 ? -19.844 -33.812 -5 1 96.19 80 ILE A C 1
ATOM 626 O O . ILE A 1 80 ? -18.969 -33.531 -4.16 1 96.19 80 ILE A O 1
ATOM 630 N N . GLU A 1 81 ? -19.859 -34.875 -5.73 1 95.06 81 GLU A N 1
ATOM 631 C CA . GLU A 1 81 ? -18.844 -35.906 -5.531 1 95.06 81 GLU A CA 1
ATOM 632 C C . GLU A 1 81 ? -17.453 -35.406 -5.953 1 95.06 81 GLU A C 1
ATOM 634 O O . GLU A 1 81 ? -16.453 -35.719 -5.301 1 95.06 81 GLU A O 1
ATOM 639 N N . GLU A 1 82 ? -17.391 -34.625 -7 1 94.44 82 GLU A N 1
ATOM 640 C CA . GLU A 1 82 ? -16.125 -34.188 -7.574 1 94.44 82 GLU A CA 1
ATOM 641 C C . GLU A 1 82 ? -15.664 -32.875 -6.945 1 94.44 82 GLU A C 1
ATOM 643 O O . GLU A 1 82 ? -14.508 -32.469 -7.113 1 94.44 82 GLU A O 1
ATOM 648 N N . TRP A 1 83 ? -16.516 -32.25 -6.207 1 93.88 83 TRP A N 1
ATOM 649 C CA . TRP A 1 83 ? -16.297 -30.906 -5.727 1 93.88 83 TRP A CA 1
ATOM 650 C C . TRP A 1 83 ? -15 -30.812 -4.918 1 93.88 83 TRP A C 1
ATOM 652 O O . TRP A 1 83 ? -14.25 -29.844 -5.043 1 93.88 83 TRP A O 1
ATOM 662 N N . PRO A 1 84 ? -14.609 -31.812 -4.105 1 91 84 PRO A N 1
ATOM 663 C CA . PRO A 1 84 ? -13.391 -31.688 -3.295 1 91 84 PRO A CA 1
ATOM 664 C C . PRO A 1 84 ? -12.125 -31.969 -4.094 1 91 84 PRO A C 1
ATOM 666 O O . PRO A 1 84 ? -11.016 -31.828 -3.57 1 91 84 PRO A O 1
ATOM 669 N N . VAL A 1 85 ? -12.266 -32.375 -5.332 1 90.38 85 VAL A N 1
ATOM 670 C CA . VAL A 1 85 ? -11.125 -32.781 -6.152 1 90.38 85 VAL A CA 1
ATOM 671 C C . VAL A 1 85 ? -10.523 -31.531 -6.82 1 90.38 85 VAL A C 1
ATOM 673 O O . VAL A 1 85 ? -11.195 -30.844 -7.59 1 90.38 85 VAL A O 1
ATOM 676 N N . SER A 1 86 ? -9.273 -31.297 -6.586 1 91.25 86 SER A N 1
ATOM 677 C CA . SER A 1 86 ? -8.57 -30.125 -7.098 1 91.25 86 SER A CA 1
ATOM 678 C C . SER A 1 86 ? -8.641 -30.062 -8.625 1 91.25 86 SER A C 1
ATOM 680 O O . SER A 1 86 ? -8.914 -29 -9.195 1 91.25 86 SER A O 1
ATOM 682 N N . LYS A 1 87 ? -8.453 -31.156 -9.289 1 92.06 87 LYS A N 1
ATOM 683 C CA . LYS A 1 87 ? -8.414 -31.234 -10.75 1 92.06 87 LYS A CA 1
ATOM 684 C C . LYS A 1 87 ? -9.766 -30.859 -11.352 1 92.06 87 LYS A C 1
ATOM 686 O O . LYS A 1 87 ? -9.828 -30.328 -12.461 1 92.06 87 LYS A O 1
ATOM 691 N N . PHE A 1 88 ? -10.828 -31.109 -10.602 1 94.19 88 PHE A N 1
ATOM 692 C CA . PHE A 1 88 ? -12.156 -30.719 -11.062 1 94.19 88 PHE A CA 1
ATOM 693 C C . PHE A 1 88 ? -12.227 -29.219 -11.328 1 94.19 88 PHE A C 1
ATOM 695 O O . PHE A 1 88 ? -12.75 -28.797 -12.359 1 94.19 88 PHE A O 1
ATOM 702 N N . HIS A 1 89 ? -11.672 -28.438 -10.469 1 94.44 89 HIS A N 1
ATOM 703 C CA . HIS A 1 89 ? -11.727 -26.984 -10.555 1 94.44 89 HIS A CA 1
ATOM 704 C C . HIS A 1 89 ? -10.656 -26.453 -11.516 1 94.44 89 HIS A C 1
ATOM 706 O O . HIS A 1 89 ? -10.914 -25.531 -12.289 1 94.44 89 HIS A O 1
ATOM 712 N N . SER A 1 90 ? -9.445 -27.031 -11.469 1 94.31 90 SER A N 1
ATOM 713 C CA . SER A 1 90 ? -8.367 -26.578 -12.336 1 94.31 90 SER A CA 1
ATOM 714 C C . SER A 1 90 ? -8.688 -26.828 -13.805 1 94.31 90 SER A C 1
ATOM 716 O O . SER A 1 90 ? -8.195 -26.109 -14.688 1 94.31 90 SER A O 1
ATOM 718 N N . SER A 1 91 ? -9.57 -27.828 -14.039 1 95.75 91 SER A N 1
ATOM 719 C CA . SER A 1 91 ? -9.914 -28.203 -15.414 1 95.75 91 SER A CA 1
ATOM 720 C C . SER A 1 91 ? -11.203 -27.516 -15.859 1 95.75 91 SER A C 1
ATOM 722 O O . SER A 1 91 ? -11.633 -27.672 -17 1 95.75 91 SER A O 1
ATOM 724 N N . ASP A 1 92 ? -11.789 -26.797 -14.953 1 96.62 92 ASP A N 1
ATOM 725 C CA . ASP A 1 92 ? -12.969 -26 -15.281 1 96.62 92 ASP A CA 1
ATOM 726 C C . ASP A 1 92 ? -12.57 -24.641 -15.844 1 96.62 92 ASP A C 1
ATOM 728 O O . ASP A 1 92 ? -11.562 -24.062 -15.422 1 96.62 92 ASP A O 1
ATOM 732 N N . PRO A 1 93 ? -13.352 -24.109 -16.703 1 97.75 93 PRO A N 1
ATOM 733 C CA . PRO A 1 93 ? -12.984 -22.844 -17.359 1 97.75 93 PRO A CA 1
ATOM 734 C C . PRO A 1 93 ? -12.836 -21.703 -16.359 1 97.75 93 PRO A C 1
ATOM 736 O O . PRO A 1 93 ? -12.094 -20.75 -16.609 1 97.75 93 PRO A O 1
ATOM 739 N N . ALA A 1 94 ? -13.562 -21.766 -15.227 1 96.81 94 ALA A N 1
ATOM 740 C CA . ALA A 1 94 ? -13.508 -20.562 -14.406 1 96.81 94 ALA A CA 1
ATOM 741 C C . ALA A 1 94 ? -13.508 -20.922 -12.914 1 96.81 94 ALA A C 1
ATOM 743 O O . ALA A 1 94 ? -13.102 -20.109 -12.078 1 96.81 94 ALA A O 1
ATOM 744 N N . SER A 1 95 ? -13.977 -22.078 -12.523 1 94.38 95 SER A N 1
ATOM 745 C CA . SER A 1 95 ? -14.055 -22.453 -11.117 1 94.38 95 SER A CA 1
ATOM 746 C C . SER A 1 95 ? -12.672 -22.5 -10.477 1 94.38 95 SER A C 1
ATOM 748 O O . SER A 1 95 ? -11.688 -22.859 -11.141 1 94.38 95 SER A O 1
ATOM 750 N N . LEU A 1 96 ? -12.594 -22.109 -9.203 1 92.31 96 LEU A N 1
ATOM 751 C CA . LEU A 1 96 ? -11.328 -22.141 -8.484 1 92.31 96 LEU A CA 1
ATOM 752 C C . LEU A 1 96 ? -11.391 -23.094 -7.301 1 92.31 96 LEU A C 1
ATOM 754 O O . LEU A 1 96 ? -12.469 -23.578 -6.949 1 92.31 96 LEU A O 1
ATOM 758 N N . HIS A 1 97 ? -10.188 -23.25 -6.691 1 87.88 97 HIS A N 1
ATOM 759 C CA . HIS A 1 97 ? -10.031 -24.125 -5.539 1 87.88 97 HIS A CA 1
ATOM 760 C C . HIS A 1 97 ? -10.586 -23.484 -4.273 1 87.88 97 HIS A C 1
ATOM 762 O O . HIS A 1 97 ? -10.891 -24.188 -3.299 1 87.88 97 HIS A O 1
ATOM 768 N N . THR A 1 98 ? -10.742 -22.234 -4.301 1 86.44 98 THR A N 1
ATOM 769 C CA . THR A 1 98 ? -11.117 -21.5 -3.098 1 86.44 98 THR A CA 1
ATOM 770 C C . THR A 1 98 ? -12.633 -21.391 -2.984 1 86.44 98 THR A C 1
ATOM 772 O O . THR A 1 98 ? -13.32 -21.156 -3.98 1 86.44 98 THR A O 1
ATOM 775 N N . GLU A 1 99 ? -13.109 -21.469 -1.799 1 82.56 99 GLU A N 1
ATOM 776 C CA . GLU A 1 99 ? -14.547 -21.453 -1.55 1 82.56 99 GLU A CA 1
ATOM 777 C C . GLU A 1 99 ? -15.156 -20.109 -1.932 1 82.56 99 GLU A C 1
ATOM 779 O O . GLU A 1 99 ? -16.234 -20.047 -2.527 1 82.56 99 GLU A O 1
ATOM 784 N N . TRP A 1 100 ? -14.5 -19.016 -1.6 1 88.5 100 TRP A N 1
ATOM 785 C CA . TRP A 1 100 ? -15.102 -17.703 -1.789 1 88.5 100 TRP A CA 1
ATOM 786 C C . TRP A 1 100 ? -15.312 -17.422 -3.271 1 88.5 100 TRP A C 1
ATOM 788 O O . TRP A 1 100 ? -16.25 -16.703 -3.643 1 88.5 100 TRP A O 1
ATOM 798 N N . ALA A 1 101 ? -14.508 -17.969 -4.121 1 91.88 101 ALA A N 1
ATOM 799 C CA . ALA A 1 101 ? -14.617 -17.719 -5.559 1 91.88 101 ALA A CA 1
ATOM 800 C C . ALA A 1 101 ? -15.891 -18.359 -6.125 1 91.88 101 ALA A C 1
ATOM 802 O O . ALA A 1 101 ? -16.438 -17.891 -7.125 1 91.88 101 ALA A O 1
ATOM 803 N N . ASN A 1 102 ? -16.375 -19.375 -5.469 1 92.69 102 ASN A N 1
ATOM 804 C CA . ASN A 1 102 ? -17.547 -20.125 -5.934 1 92.69 102 ASN A CA 1
ATOM 805 C C . ASN A 1 102 ? -18.75 -19.875 -5.035 1 92.69 102 ASN A C 1
ATOM 807 O O . ASN A 1 102 ? -19.766 -20.562 -5.16 1 92.69 102 ASN A O 1
ATOM 811 N N . ALA A 1 103 ? -18.688 -18.984 -4.164 1 90.25 103 ALA A N 1
ATOM 812 C CA . ALA A 1 103 ? -19.672 -18.797 -3.092 1 90.25 103 ALA A CA 1
ATOM 813 C C . ALA A 1 103 ? -21.047 -18.5 -3.658 1 90.25 103 ALA A C 1
ATOM 815 O O . ALA A 1 103 ? -22.062 -18.844 -3.039 1 90.25 103 ALA A O 1
ATOM 816 N N . GLY A 1 104 ? -21.156 -17.953 -4.82 1 91.88 104 GLY A N 1
ATOM 817 C CA . GLY A 1 104 ? -22.438 -17.609 -5.418 1 91.88 104 GLY A CA 1
ATOM 818 C C . GLY A 1 104 ? -23.188 -18.797 -5.977 1 91.88 104 GLY A C 1
ATOM 819 O O . GLY A 1 104 ? -24.375 -18.719 -6.273 1 91.88 104 GLY A O 1
ATOM 820 N N . CYS A 1 105 ? -22.5 -19.906 -6.066 1 96.06 105 CYS A N 1
ATOM 821 C CA . CYS A 1 105 ? -23.094 -21.078 -6.695 1 96.06 105 CYS A CA 1
ATOM 822 C C . CYS A 1 105 ? -22.516 -22.375 -6.129 1 96.06 105 CYS A C 1
ATOM 824 O O . CYS A 1 105 ? -22.188 -23.281 -6.883 1 96.06 105 CYS A O 1
ATOM 826 N N . THR A 1 106 ? -22.312 -22.391 -4.879 1 94.5 106 THR A N 1
ATOM 827 C CA . THR A 1 106 ? -21.922 -23.609 -4.195 1 94.5 106 THR A CA 1
ATOM 828 C C . THR A 1 106 ? -22.984 -24.688 -4.34 1 94.5 106 THR A C 1
ATOM 830 O O . THR A 1 106 ? -24.172 -24.406 -4.199 1 94.5 106 THR A O 1
ATOM 833 N N . PRO A 1 107 ? -22.562 -25.875 -4.582 1 96.75 107 PRO A N 1
ATOM 834 C CA . PRO A 1 107 ? -23.594 -26.922 -4.723 1 96.75 107 PRO A CA 1
ATOM 835 C C . PRO A 1 107 ? -24.484 -27.031 -3.49 1 96.75 107 PRO A C 1
ATOM 837 O O . PRO A 1 107 ? -24.016 -26.844 -2.363 1 96.75 107 PRO A O 1
ATOM 840 N N . VAL A 1 108 ? -25.75 -27.422 -3.799 1 97.31 108 VAL A N 1
ATOM 841 C CA . VAL A 1 108 ? -26.719 -27.562 -2.709 1 97.31 108 VAL A CA 1
ATOM 842 C C . VAL A 1 108 ? -27.328 -28.953 -2.738 1 97.31 108 VAL A C 1
ATOM 844 O O . VAL A 1 108 ? -27.469 -29.562 -3.807 1 97.31 108 VAL A O 1
ATOM 847 N N . TYR A 1 109 ? -27.672 -29.391 -1.629 1 96.81 109 TYR A N 1
ATOM 848 C CA . TYR A 1 109 ? -28.422 -30.625 -1.522 1 96.81 109 TYR A CA 1
ATOM 849 C C . TYR A 1 109 ? -29.891 -30.406 -1.899 1 96.81 109 TYR A C 1
ATOM 851 O O . TYR A 1 109 ? -30.312 -29.266 -2.141 1 96.81 109 TYR A O 1
ATOM 859 N N . ASN A 1 110 ? -30.578 -31.547 -1.881 1 94.69 110 ASN A N 1
ATOM 860 C CA . ASN A 1 110 ? -31.969 -31.5 -2.283 1 94.69 110 ASN A CA 1
ATOM 861 C C . ASN A 1 110 ? -32.781 -30.578 -1.373 1 94.69 110 ASN A C 1
ATOM 863 O O . ASN A 1 110 ? -33.75 -29.969 -1.812 1 94.69 110 ASN A O 1
ATOM 867 N N . ASN A 1 111 ? -32.344 -30.438 -0.198 1 95.19 111 ASN A N 1
ATOM 868 C CA . ASN A 1 111 ? -33.094 -29.625 0.763 1 95.19 111 ASN A CA 1
ATOM 869 C C . ASN A 1 111 ? -32.75 -28.141 0.634 1 95.19 111 ASN A C 1
ATOM 871 O O . ASN A 1 111 ? -33.281 -27.312 1.365 1 95.19 111 ASN A O 1
ATOM 875 N N . GLY A 1 112 ? -31.766 -27.891 -0.198 1 95.12 112 GLY A N 1
ATOM 876 C CA . GLY A 1 112 ? -31.422 -26.5 -0.452 1 95.12 112 GLY A CA 1
ATOM 877 C C . GLY A 1 112 ? -30.203 -26.047 0.321 1 95.12 112 GLY A C 1
ATOM 878 O O . GLY A 1 112 ? -29.672 -24.953 0.075 1 95.12 112 GLY A O 1
ATOM 879 N N . SER A 1 113 ? -29.734 -26.828 1.246 1 95.5 113 SER A N 1
ATOM 880 C CA . SER A 1 113 ? -28.547 -26.453 2.004 1 95.5 113 SER A CA 1
ATOM 881 C C . SER A 1 113 ? -27.266 -26.688 1.19 1 95.5 113 SER A C 1
ATOM 883 O O . SER A 1 113 ? -27.156 -27.688 0.473 1 95.5 113 SER A O 1
ATOM 885 N N . SER A 1 114 ? -26.391 -25.781 1.316 1 93.75 114 SER A N 1
ATOM 886 C CA . SER A 1 114 ? -25.125 -25.938 0.583 1 93.75 114 SER A CA 1
ATOM 887 C C . SER A 1 114 ? -24.312 -27.109 1.13 1 93.75 114 SER A C 1
ATOM 889 O O . SER A 1 114 ? -24.531 -27.547 2.258 1 93.75 114 SER A O 1
ATOM 891 N N . ILE A 1 115 ? -23.375 -27.5 0.445 1 93.19 115 ILE A N 1
ATOM 892 C CA . ILE A 1 115 ? -22.5 -28.594 0.859 1 93.19 115 ILE A CA 1
ATOM 893 C C . ILE A 1 115 ? -21.641 -28.141 2.043 1 93.19 115 ILE A C 1
ATOM 895 O O . ILE A 1 115 ? -21.047 -28.984 2.734 1 93.19 115 ILE A O 1
ATOM 899 N N . TYR A 1 116 ? -21.594 -26.859 2.303 1 90.38 116 TYR A N 1
ATOM 900 C CA . TYR A 1 116 ? -20.812 -26.344 3.424 1 90.38 116 TYR A CA 1
ATOM 901 C C . TYR A 1 116 ? -21.719 -25.953 4.582 1 90.38 116 TYR A C 1
ATOM 903 O O . TYR A 1 116 ? -21.25 -25.344 5.555 1 90.38 116 TYR A O 1
ATOM 911 N N . GLY A 1 117 ? -23.047 -26.094 4.422 1 89.06 117 GLY A N 1
ATOM 912 C CA . GLY A 1 117 ? -23.938 -25.984 5.57 1 89.06 117 GLY A CA 1
ATOM 913 C C . GLY A 1 117 ? -24.781 -24.719 5.547 1 89.06 117 GLY A C 1
ATOM 914 O O . GLY A 1 117 ? -25.531 -24.453 6.488 1 89.06 117 GLY A O 1
ATOM 915 N N . ASP A 1 118 ? -24.75 -23.922 4.551 1 90.12 118 ASP A N 1
ATOM 916 C CA . ASP A 1 118 ? -25.609 -22.75 4.449 1 90.12 118 ASP A CA 1
ATOM 917 C C . ASP A 1 118 ? -27.031 -23.141 4.082 1 90.12 118 ASP A C 1
ATOM 919 O O . ASP A 1 118 ? -27.312 -23.531 2.945 1 90.12 118 ASP A O 1
ATOM 923 N N . PRO A 1 119 ? -27.953 -22.953 4.98 1 92.88 119 PRO A N 1
ATOM 924 C CA . PRO A 1 119 ? -29.312 -23.438 4.73 1 92.88 119 PRO A CA 1
ATOM 925 C C . PRO A 1 119 ? -30.078 -22.578 3.729 1 92.88 119 PRO A C 1
ATOM 927 O O . PRO A 1 119 ? -31.125 -22.984 3.234 1 92.88 119 PRO A O 1
ATOM 930 N N . ASN A 1 120 ? -29.547 -21.406 3.404 1 93 120 ASN A N 1
ATOM 931 C CA . ASN A 1 120 ? -30.297 -20.469 2.568 1 93 120 ASN A CA 1
ATOM 932 C C . ASN A 1 120 ? -29.75 -20.438 1.143 1 93 120 ASN A C 1
ATOM 934 O O . ASN A 1 120 ? -30.234 -19.672 0.307 1 93 120 ASN A O 1
ATOM 938 N N . ALA A 1 121 ? -28.734 -21.234 0.863 1 93.62 121 ALA A N 1
ATOM 939 C CA . ALA A 1 121 ? -28.062 -21.203 -0.439 1 93.62 121 ALA A CA 1
ATOM 940 C C . ALA A 1 121 ? -29.062 -21.5 -1.562 1 93.62 121 ALA A C 1
ATOM 942 O O . ALA A 1 121 ? -29.109 -20.781 -2.562 1 93.62 121 ALA A O 1
ATOM 943 N N . GLY A 1 122 ? -29.844 -22.5 -1.378 1 94.88 122 GLY A N 1
ATOM 944 C CA . GLY A 1 122 ? -30.828 -22.859 -2.391 1 94.88 122 GLY A CA 1
ATOM 945 C C . GLY A 1 122 ? -31.812 -21.75 -2.689 1 94.88 122 GLY A C 1
ATOM 946 O O . GLY A 1 122 ? -32.156 -21.5 -3.85 1 94.88 122 GLY A O 1
ATOM 947 N N . LYS A 1 123 ? -32.25 -21.125 -1.665 1 94.88 123 LYS A N 1
ATOM 948 C CA . LYS A 1 123 ? -33.219 -20.031 -1.803 1 94.88 123 LYS A CA 1
ATOM 949 C C . LYS A 1 123 ? -32.625 -18.828 -2.49 1 94.88 123 LYS A C 1
ATOM 951 O O . LYS A 1 123 ? -33.281 -18.141 -3.27 1 94.88 123 LYS A O 1
ATOM 956 N N . ARG A 1 124 ? -31.344 -18.516 -2.195 1 93.94 124 ARG A N 1
ATOM 957 C CA . ARG A 1 124 ? -30.641 -17.375 -2.777 1 93.94 124 ARG A CA 1
ATOM 958 C C . ARG A 1 124 ? -30.422 -17.578 -4.27 1 93.94 124 ARG A C 1
ATOM 960 O O . ARG A 1 124 ? -30.359 -16.625 -5.031 1 93.94 124 ARG A O 1
ATOM 967 N N . GLY A 1 125 ? -30.281 -18.875 -4.668 1 95.75 125 GLY A N 1
ATOM 968 C CA . GLY A 1 125 ? -30.078 -19.172 -6.074 1 95.75 125 GLY A CA 1
ATOM 969 C C . GLY A 1 125 ? -28.609 -19.188 -6.469 1 95.75 125 GLY A C 1
ATOM 970 O O . GLY A 1 125 ? -27.734 -19.047 -5.617 1 95.75 125 GLY A O 1
ATOM 971 N N . CYS A 1 126 ? -28.422 -19.438 -7.727 1 96.25 126 CYS A N 1
ATOM 972 C CA . CYS A 1 126 ? -27.078 -19.578 -8.281 1 96.25 126 CYS A CA 1
ATOM 973 C C . CYS A 1 126 ? -26.719 -18.375 -9.148 1 96.25 126 CYS A C 1
ATOM 975 O O . CYS A 1 126 ? -27.391 -18.109 -10.141 1 96.25 126 CYS A O 1
ATOM 977 N N . LEU A 1 127 ? -25.656 -17.688 -8.719 1 93.56 127 LEU A N 1
ATOM 978 C CA . LEU A 1 127 ? -25.109 -16.562 -9.469 1 93.56 127 LEU A CA 1
ATOM 979 C C . LEU A 1 127 ? -23.609 -16.75 -9.727 1 93.56 127 LEU A C 1
ATOM 981 O O . LEU A 1 127 ? -22.938 -17.453 -8.969 1 93.56 127 LEU A O 1
ATOM 985 N N . ASN A 1 128 ? -23.094 -16.109 -10.742 1 93.44 128 ASN A N 1
ATOM 986 C CA . ASN A 1 128 ? -21.672 -16.203 -11.039 1 93.44 128 ASN A CA 1
ATOM 987 C C . ASN A 1 128 ? -20.828 -15.523 -9.961 1 93.44 128 ASN A C 1
ATOM 989 O O . ASN A 1 128 ? -19.703 -15.93 -9.703 1 93.44 128 ASN A O 1
ATOM 993 N N . GLY A 1 129 ? -21.453 -14.43 -9.398 1 91.69 129 GLY A N 1
ATOM 994 C CA . GLY A 1 129 ? -20.641 -13.68 -8.438 1 91.69 129 GLY A CA 1
ATOM 995 C C . GLY A 1 129 ? -19.406 -13.07 -9.055 1 91.69 129 GLY A C 1
ATOM 996 O O . GLY A 1 129 ? -19.484 -12.32 -10.031 1 91.69 129 GLY A O 1
ATOM 997 N N . VAL A 1 130 ? -18.172 -13.562 -8.578 1 94 130 VAL A N 1
ATOM 998 C CA . VAL A 1 130 ? -16.906 -12.977 -9 1 94 130 VAL A CA 1
ATOM 999 C C . VAL A 1 130 ? -16.359 -13.742 -10.211 1 94 130 VAL A C 1
ATOM 1001 O O . VAL A 1 130 ? -15.305 -13.391 -10.742 1 94 130 VAL A O 1
ATOM 1004 N N . LEU A 1 131 ? -17.016 -14.758 -10.617 1 96.62 131 LEU A N 1
ATOM 1005 C CA . LEU A 1 131 ? -16.594 -15.531 -11.773 1 96.62 131 LEU A CA 1
ATOM 1006 C C . LEU A 1 131 ? -16.938 -14.805 -13.07 1 96.62 131 LEU A C 1
ATOM 1008 O O . LEU A 1 131 ? -17.875 -14 -13.109 1 96.62 131 LEU A O 1
ATOM 1012 N N . PRO A 1 132 ? -16.203 -15.102 -14.133 1 97.69 132 PRO A N 1
ATOM 1013 C CA . PRO A 1 132 ? -16.391 -14.367 -15.391 1 97.69 132 PRO A CA 1
ATOM 1014 C C . PRO A 1 132 ? -17.734 -14.68 -16.062 1 97.69 132 PRO A C 1
ATOM 1016 O O . PRO A 1 132 ? -18.312 -15.75 -15.836 1 97.69 132 PRO A O 1
ATOM 1019 N N . ALA A 1 133 ? -18.156 -13.758 -16.875 1 97.81 133 ALA A N 1
ATOM 1020 C CA . ALA A 1 133 ? -19.375 -13.938 -17.672 1 97.81 133 ALA A CA 1
ATOM 1021 C C . ALA A 1 133 ? -19.094 -14.789 -18.906 1 97.81 133 ALA A C 1
ATOM 1023 O O . ALA A 1 133 ? -19.922 -15.602 -19.312 1 97.81 133 ALA A O 1
ATOM 1024 N N . TYR A 1 134 ? -17.969 -14.523 -19.516 1 98.69 134 TYR A N 1
ATOM 1025 C CA . TYR A 1 134 ? -17.562 -15.234 -20.719 1 98.69 134 TYR A CA 1
ATOM 1026 C C . TYR A 1 134 ? -16.125 -15.719 -20.609 1 98.69 134 TYR A C 1
ATOM 1028 O O . TYR A 1 134 ? -15.297 -15.109 -19.922 1 98.69 134 TYR A O 1
ATOM 1036 N N . VAL A 1 135 ? -15.867 -16.812 -21.297 1 98.88 135 VAL A N 1
ATOM 1037 C CA . VAL A 1 135 ? -14.539 -17.406 -21.328 1 98.88 135 VAL A CA 1
ATOM 1038 C C . VAL A 1 135 ? -14.172 -17.766 -22.766 1 98.88 135 VAL A C 1
ATOM 1040 O O . VAL A 1 135 ? -14.945 -18.422 -23.469 1 98.88 135 VAL A O 1
ATOM 1043 N N . VAL A 1 136 ? -13.078 -17.281 -23.219 1 98.94 136 VAL A N 1
ATOM 1044 C CA . VAL A 1 136 ? -12.516 -17.797 -24.453 1 98.94 136 VAL A CA 1
ATOM 1045 C C . VAL A 1 136 ? -11.625 -19 -24.156 1 98.94 136 VAL A C 1
ATOM 1047 O O . VAL A 1 136 ? -10.578 -18.859 -23.516 1 98.94 136 VAL A O 1
ATOM 1050 N N . ASN A 1 137 ? -12.07 -20.156 -24.547 1 98.88 137 ASN A N 1
ATOM 1051 C CA . ASN A 1 137 ? -11.195 -21.328 -24.516 1 98.88 137 ASN A CA 1
ATOM 1052 C C . ASN A 1 137 ? -10.102 -21.234 -25.578 1 98.88 137 ASN A C 1
ATOM 1054 O O . ASN A 1 137 ? -10.266 -21.75 -26.688 1 98.88 137 ASN A O 1
ATOM 1058 N N . ALA A 1 138 ? -8.992 -20.703 -25.234 1 98.81 138 ALA A N 1
ATOM 1059 C CA . ALA A 1 138 ? -7.93 -20.438 -26.203 1 98.81 138 ALA A CA 1
ATOM 1060 C C . ALA A 1 138 ? -7.18 -21.719 -26.547 1 98.81 138 ALA A C 1
ATOM 1062 O O . ALA A 1 138 ? -6.582 -22.359 -25.672 1 98.81 138 ALA A O 1
ATOM 1063 N N . THR A 1 139 ? -7.156 -22.047 -27.844 1 98.25 139 THR A N 1
ATOM 1064 C CA . THR A 1 139 ? -6.398 -23.203 -28.297 1 98.25 139 THR A CA 1
ATOM 1065 C C . THR A 1 139 ? -5.355 -22.781 -29.328 1 98.25 139 THR A C 1
ATOM 1067 O O . THR A 1 139 ? -4.535 -23.594 -29.75 1 98.25 139 THR A O 1
ATOM 1070 N N . THR A 1 140 ? -5.434 -21.516 -29.719 1 98.31 140 THR A N 1
ATOM 1071 C CA . THR A 1 140 ? -4.426 -20.938 -30.609 1 98.31 140 THR A CA 1
ATOM 1072 C C . THR A 1 140 ? -4.047 -19.531 -30.141 1 98.31 140 THR A C 1
ATOM 1074 O O . THR A 1 140 ? -4.777 -18.906 -29.375 1 98.31 140 THR A O 1
ATOM 1077 N N . THR A 1 141 ? -2.934 -19.047 -30.641 1 98.5 141 THR A N 1
ATOM 1078 C CA . THR A 1 141 ? -2.486 -17.703 -30.344 1 98.5 141 THR A CA 1
ATOM 1079 C C . THR A 1 141 ? -3.475 -16.672 -30.891 1 98.5 141 THR A C 1
ATOM 1081 O O . THR A 1 141 ? -3.695 -15.625 -30.281 1 98.5 141 THR A O 1
ATOM 1084 N N . ASP A 1 142 ? -4.125 -16.953 -31.969 1 98.62 142 ASP A N 1
ATOM 1085 C CA . ASP A 1 142 ? -5.086 -16.047 -32.594 1 98.62 142 ASP A CA 1
ATOM 1086 C C . ASP A 1 142 ? -6.297 -15.836 -31.672 1 98.62 142 ASP A C 1
ATOM 1088 O O . ASP A 1 142 ? -6.875 -14.742 -31.656 1 98.62 142 ASP A O 1
ATOM 1092 N N . HIS A 1 143 ? -6.742 -16.906 -31.016 1 98.88 143 HIS A N 1
ATOM 1093 C CA . HIS A 1 143 ? -7.832 -16.766 -30.047 1 98.88 143 HIS A CA 1
ATOM 1094 C C . HIS A 1 143 ? -7.488 -15.742 -28.984 1 98.88 143 HIS A C 1
ATOM 1096 O O . HIS A 1 143 ? -8.336 -14.938 -28.578 1 98.88 143 HIS A O 1
ATOM 1102 N N . VAL A 1 144 ? -6.238 -15.758 -28.516 1 98.88 144 VAL A N 1
ATOM 1103 C CA . VAL A 1 144 ? -5.762 -14.836 -27.5 1 98.88 144 VAL A CA 1
ATOM 1104 C C . VAL A 1 144 ? -5.793 -13.406 -28.047 1 98.88 144 VAL A C 1
ATOM 1106 O O . VAL A 1 144 ? -6.312 -12.5 -27.391 1 98.88 144 VAL A O 1
ATOM 1109 N N . ILE A 1 145 ? -5.293 -13.219 -29.234 1 98.88 145 ILE A N 1
ATOM 1110 C CA . ILE A 1 145 ? -5.254 -11.906 -29.875 1 98.88 145 ILE A CA 1
ATOM 1111 C C . ILE A 1 145 ? -6.668 -11.344 -29.969 1 98.88 145 ILE A C 1
ATOM 1113 O O . ILE A 1 145 ? -6.906 -10.18 -29.641 1 98.88 145 ILE A O 1
ATOM 1117 N N . ALA A 1 146 ? -7.566 -12.164 -30.375 1 98.88 146 ALA A N 1
ATOM 1118 C CA . ALA A 1 146 ? -8.945 -11.734 -30.562 1 98.88 146 ALA A CA 1
ATOM 1119 C C . ALA A 1 146 ? -9.586 -11.32 -29.25 1 98.88 146 ALA A C 1
ATOM 1121 O O . ALA A 1 146 ? -10.312 -10.328 -29.188 1 98.88 146 ALA A O 1
ATOM 1122 N N . ALA A 1 147 ? -9.383 -12.102 -28.234 1 98.88 147 ALA A N 1
ATOM 1123 C CA . ALA A 1 147 ? -9.945 -11.812 -26.922 1 98.88 147 ALA A CA 1
ATOM 1124 C C . ALA A 1 147 ? -9.414 -10.484 -26.391 1 98.88 147 ALA A C 1
ATOM 1126 O O . ALA A 1 147 ? -10.172 -9.672 -25.859 1 98.88 147 ALA A O 1
ATOM 1127 N N . LEU A 1 148 ? -8.078 -10.281 -26.5 1 98.81 148 LEU A N 1
ATOM 1128 C CA . LEU A 1 148 ? -7.457 -9.031 -26.062 1 98.81 148 LEU A CA 1
ATOM 1129 C C . LEU A 1 148 ? -8.062 -7.844 -26.797 1 98.81 148 LEU A C 1
ATOM 1131 O O . LEU A 1 148 ? -8.422 -6.84 -26.172 1 98.81 148 LEU A O 1
ATOM 1135 N N . ALA A 1 149 ? -8.18 -7.965 -28.062 1 98.81 149 ALA A N 1
ATOM 1136 C CA . ALA A 1 149 ? -8.711 -6.879 -28.891 1 98.81 149 ALA A CA 1
ATOM 1137 C C . ALA A 1 149 ? -10.156 -6.562 -28.5 1 98.81 149 ALA A C 1
ATOM 1139 O O . ALA A 1 149 ? -10.539 -5.395 -28.422 1 98.81 149 ALA A O 1
ATOM 1140 N N . PHE A 1 150 ? -10.938 -7.586 -28.328 1 98.75 150 PHE A N 1
ATOM 1141 C CA . PHE A 1 150 ? -12.344 -7.422 -27.984 1 98.75 150 PHE A CA 1
ATOM 1142 C C . PHE A 1 150 ? -12.492 -6.699 -26.641 1 98.75 150 PHE A C 1
ATOM 1144 O O . PHE A 1 150 ? -13.266 -5.75 -26.531 1 98.75 150 PHE A O 1
ATOM 1151 N N . ALA A 1 151 ? -11.773 -7.191 -25.641 1 98.62 151 ALA A N 1
ATOM 1152 C CA . ALA A 1 151 ? -11.836 -6.586 -24.312 1 98.62 151 ALA A CA 1
ATOM 1153 C C . ALA A 1 151 ? -11.414 -5.117 -24.359 1 98.62 151 ALA A C 1
ATOM 1155 O O . ALA A 1 151 ? -12.031 -4.27 -23.719 1 98.62 151 ALA A O 1
ATOM 1156 N N . ALA A 1 152 ? -10.344 -4.84 -25.109 1 98.19 152 ALA A N 1
ATOM 1157 C CA . ALA A 1 152 ? -9.867 -3.465 -25.25 1 98.19 152 ALA A CA 1
ATOM 1158 C C . ALA A 1 152 ? -10.922 -2.586 -25.922 1 98.19 152 ALA A C 1
ATOM 1160 O O . ALA A 1 152 ? -11.219 -1.49 -25.438 1 98.19 152 ALA A O 1
ATOM 1161 N N . LYS A 1 153 ? -11.477 -3.082 -26.969 1 97.75 153 LYS A N 1
ATOM 1162 C CA . LYS A 1 153 ? -12.438 -2.322 -27.766 1 97.75 153 LYS A CA 1
ATOM 1163 C C . LYS A 1 153 ? -13.68 -1.982 -26.953 1 97.75 153 LYS A C 1
ATOM 1165 O O . LYS A 1 153 ? -14.227 -0.885 -27.078 1 97.75 153 LYS A O 1
ATOM 1170 N N . HIS A 1 154 ? -14.078 -2.895 -26.125 1 97.81 154 HIS A N 1
ATOM 1171 C CA . HIS A 1 154 ? -15.367 -2.734 -25.469 1 97.81 154 HIS A CA 1
ATOM 1172 C C . HIS A 1 154 ? -15.188 -2.41 -23.984 1 97.81 154 HIS A C 1
ATOM 1174 O O . HIS A 1 154 ? -16.156 -2.441 -23.219 1 97.81 154 HIS A O 1
ATOM 1180 N N . ASN A 1 155 ? -13.953 -2.158 -23.531 1 97.06 155 ASN A N 1
ATOM 1181 C CA . ASN A 1 155 ? -13.625 -1.759 -22.156 1 97.06 155 ASN A CA 1
ATOM 1182 C C . ASN A 1 155 ? -14.141 -2.768 -21.141 1 97.06 155 ASN A C 1
ATOM 1184 O O . ASN A 1 155 ? -14.781 -2.391 -20.156 1 97.06 155 ASN A O 1
ATOM 1188 N N . ILE A 1 156 ? -13.883 -4.027 -21.453 1 97.5 156 ILE A N 1
ATOM 1189 C CA . ILE A 1 156 ? -14.289 -5.121 -20.578 1 97.5 156 ILE A CA 1
ATOM 1190 C C . ILE A 1 156 ? -13.117 -5.555 -19.703 1 97.5 156 ILE A C 1
ATOM 1192 O O . ILE A 1 156 ? -11.977 -5.629 -20.172 1 97.5 156 ILE A O 1
ATOM 1196 N N . ARG A 1 157 ? -13.422 -5.797 -18.438 1 97.19 157 ARG A N 1
ATOM 1197 C CA . ARG A 1 157 ? -12.391 -6.398 -17.594 1 97.19 157 ARG A CA 1
ATOM 1198 C C . ARG A 1 157 ? -11.906 -7.723 -18.188 1 97.19 157 ARG A C 1
ATOM 1200 O O . ARG A 1 157 ? -12.711 -8.562 -18.594 1 97.19 157 ARG A O 1
ATOM 1207 N N . LEU A 1 158 ? -10.625 -7.863 -18.25 1 97.94 158 LEU A N 1
ATOM 1208 C CA . LEU A 1 158 ? -10.008 -9.07 -18.797 1 97.94 158 LEU A CA 1
ATOM 1209 C C . LEU A 1 158 ? -9.281 -9.844 -17.703 1 97.94 158 LEU A C 1
ATOM 1211 O O . LEU A 1 158 ? -8.594 -9.25 -16.859 1 97.94 158 LEU A O 1
ATOM 1215 N N . VAL A 1 159 ? -9.469 -11.188 -17.672 1 97.19 159 VAL A N 1
ATOM 1216 C CA . VAL A 1 159 ? -8.734 -12.031 -16.75 1 97.19 159 VAL A CA 1
ATOM 1217 C C . VAL A 1 159 ? -8.117 -13.219 -17.5 1 97.19 159 VAL A C 1
ATOM 1219 O O . VAL A 1 159 ? -8.555 -13.547 -18.594 1 97.19 159 VAL A O 1
ATOM 1222 N N . ILE A 1 160 ? -7.078 -13.758 -16.984 1 98.19 160 ILE A N 1
ATOM 1223 C CA . ILE A 1 160 ? -6.379 -14.906 -17.562 1 98.19 160 ILE A CA 1
ATOM 1224 C C . ILE A 1 160 ? -6.344 -16.047 -16.547 1 98.19 160 ILE A C 1
ATOM 1226 O O . ILE A 1 160 ? -6.008 -15.836 -15.375 1 98.19 160 ILE A O 1
ATOM 1230 N N . LYS A 1 161 ? -6.734 -17.234 -16.984 1 97.5 161 LYS A N 1
ATOM 1231 C CA . LYS A 1 161 ? -6.699 -18.406 -16.125 1 97.5 161 LYS A CA 1
ATOM 1232 C C . LYS A 1 161 ? -6.113 -19.609 -16.859 1 97.5 161 LYS A C 1
ATOM 1234 O O . LYS A 1 161 ? -6.457 -19.875 -18.016 1 97.5 161 LYS A O 1
ATOM 1239 N N . ASN A 1 162 ? -5.184 -20.266 -16.188 1 97.44 162 ASN A N 1
ATOM 1240 C CA . ASN A 1 162 ? -4.82 -21.609 -16.594 1 97.44 162 ASN A CA 1
ATOM 1241 C C . ASN A 1 162 ? -5.48 -22.656 -15.703 1 97.44 162 ASN A C 1
ATOM 1243 O O . ASN A 1 162 ? -6.457 -23.297 -16.109 1 97.44 162 ASN A O 1
ATOM 1247 N N . THR A 1 163 ? -5.137 -22.562 -14.375 1 95.38 163 THR A N 1
ATOM 1248 C CA . THR A 1 163 ? -5.641 -23.609 -13.484 1 95.38 163 THR A CA 1
ATOM 1249 C C . THR A 1 163 ? -6.363 -22.984 -12.289 1 95.38 163 THR A C 1
ATOM 1251 O O . THR A 1 163 ? -7.109 -23.672 -11.594 1 95.38 163 THR A O 1
ATOM 1254 N N . GLY A 1 164 ? -6.055 -21.781 -11.969 1 92.31 164 GLY A N 1
ATOM 1255 C CA . GLY A 1 164 ? -6.762 -21.109 -10.891 1 92.31 164 GLY A CA 1
ATOM 1256 C C . GLY A 1 164 ? -6.105 -21.312 -9.539 1 92.31 164 GLY A C 1
ATOM 1257 O O . GLY A 1 164 ? -6.699 -21 -8.5 1 92.31 164 GLY A O 1
ATOM 1258 N N . HIS A 1 165 ? -4.895 -21.688 -9.453 1 88.56 165 HIS A N 1
ATOM 1259 C CA . HIS A 1 165 ? -4.219 -21.953 -8.188 1 88.56 165 HIS A CA 1
ATOM 1260 C C . HIS A 1 165 ? -3.908 -20.656 -7.449 1 88.56 165 HIS A C 1
ATOM 1262 O O . HIS A 1 165 ? -3.645 -20.672 -6.246 1 88.56 165 HIS A O 1
ATOM 1268 N N . ALA A 1 166 ? -3.85 -19.609 -8.164 1 83.94 166 ALA A N 1
ATOM 1269 C CA . ALA A 1 166 ? -3.758 -18.328 -7.469 1 83.94 166 ALA A CA 1
ATOM 1270 C C . ALA A 1 166 ? -5.098 -17.953 -6.852 1 83.94 166 ALA A C 1
ATOM 1272 O O . ALA A 1 166 ? -5.934 -17.312 -7.504 1 83.94 166 ALA A O 1
ATOM 1273 N N . GLY A 1 167 ? -5.293 -18.203 -5.719 1 79.44 167 GLY A N 1
ATOM 1274 C CA . GLY A 1 167 ? -6.594 -18.172 -5.074 1 79.44 167 GLY A CA 1
ATOM 1275 C C . GLY A 1 167 ? -6.977 -16.781 -4.57 1 79.44 167 GLY A C 1
ATOM 1276 O O . GLY A 1 167 ? -8.055 -16.609 -4.008 1 79.44 167 GLY A O 1
ATOM 1277 N N . ASN A 1 168 ? -6.137 -15.734 -4.789 1 85.62 168 ASN A N 1
ATOM 1278 C CA . ASN A 1 168 ? -6.406 -14.414 -4.23 1 85.62 168 ASN A CA 1
ATOM 1279 C C . ASN A 1 168 ? -7.117 -13.516 -5.234 1 85.62 168 ASN A C 1
ATOM 1281 O O . ASN A 1 168 ? -7.137 -12.297 -5.078 1 85.62 168 ASN A O 1
ATOM 1285 N N . GLY A 1 169 ? -7.652 -14.148 -6.285 1 88.81 169 GLY A N 1
ATOM 1286 C CA . GLY A 1 169 ? -8.5 -13.383 -7.184 1 88.81 169 GLY A CA 1
ATOM 1287 C C . GLY A 1 169 ? -7.754 -12.844 -8.391 1 88.81 169 GLY A C 1
ATOM 1288 O O . GLY A 1 169 ? -8.289 -12.031 -9.148 1 88.81 169 GLY A O 1
ATOM 1289 N N . ARG A 1 170 ? -6.602 -13.273 -8.641 1 93.06 170 ARG A N 1
ATOM 1290 C CA . ARG A 1 170 ? -5.793 -12.758 -9.742 1 93.06 170 ARG A CA 1
ATOM 1291 C C . ARG A 1 170 ? -6.312 -13.258 -11.086 1 93.06 170 ARG A C 1
ATOM 1293 O O . ARG A 1 170 ? -6.004 -12.688 -12.125 1 93.06 170 ARG A O 1
ATOM 1300 N N . ASN A 1 171 ? -7.141 -14.312 -11.055 1 94.38 171 ASN A N 1
ATOM 1301 C CA . ASN A 1 171 ? -7.535 -14.969 -12.297 1 94.38 171 ASN A CA 1
ATOM 1302 C C . ASN A 1 171 ? -9.047 -14.953 -12.484 1 94.38 171 ASN A C 1
ATOM 1304 O O . ASN A 1 171 ? -9.594 -15.781 -13.211 1 94.38 171 ASN A O 1
ATOM 1308 N N . LEU A 1 172 ? -9.727 -14.109 -11.766 1 93.06 172 LEU A N 1
ATOM 1309 C CA . LEU A 1 172 ? -11.164 -14 -11.938 1 93.06 172 LEU A CA 1
ATOM 1310 C C . LEU A 1 172 ? -11.625 -12.547 -11.836 1 93.06 172 LEU A C 1
ATOM 1312 O O . LEU A 1 172 ? -10.844 -11.68 -11.43 1 93.06 172 LEU A O 1
ATOM 1316 N N . GLY A 1 173 ? -12.82 -12.352 -12.266 1 94.38 173 GLY A N 1
ATOM 1317 C CA . GLY A 1 173 ? -13.453 -11.039 -12.203 1 94.38 173 GLY A CA 1
ATOM 1318 C C . GLY A 1 173 ? -14.914 -11.062 -12.594 1 94.38 173 GLY A C 1
ATOM 1319 O O . GLY A 1 173 ? -15.289 -11.68 -13.594 1 94.38 173 GLY A O 1
ATOM 1320 N N . SER A 1 174 ? -15.664 -10.375 -11.82 1 93.31 174 SER A N 1
ATOM 1321 C CA . SER A 1 174 ? -17.078 -10.242 -12.141 1 93.31 174 SER A CA 1
ATOM 1322 C C . SER A 1 174 ? -17.281 -9.531 -13.477 1 93.31 174 SER A C 1
ATOM 1324 O O . SER A 1 174 ? -16.562 -8.578 -13.789 1 93.31 174 SER A O 1
ATOM 1326 N N . SER A 1 175 ? -18.219 -10.016 -14.273 1 96.25 175 SER A N 1
ATOM 1327 C CA . SER A 1 175 ? -18.562 -9.398 -15.547 1 96.25 175 SER A CA 1
ATOM 1328 C C . SER A 1 175 ? -17.344 -9.281 -16.453 1 96.25 175 SER A C 1
ATOM 1330 O O . SER A 1 175 ? -17.172 -8.281 -17.156 1 96.25 175 SER A O 1
ATOM 1332 N N . SER A 1 176 ? -16.516 -10.281 -16.438 1 98.06 176 SER A N 1
ATOM 1333 C CA . SER A 1 176 ? -15.258 -10.203 -17.188 1 98.06 176 SER A CA 1
ATOM 1334 C C . SER A 1 176 ? -15.266 -11.18 -18.359 1 98.06 176 SER A C 1
ATOM 1336 O O . SER A 1 176 ? -16.172 -12.008 -18.484 1 98.06 176 SER A O 1
ATOM 1338 N N . LEU A 1 177 ? -14.352 -10.93 -19.266 1 98.75 177 LEU A N 1
ATOM 1339 C CA . LEU A 1 177 ? -13.914 -11.906 -20.25 1 98.75 177 LEU A CA 1
ATOM 1340 C C . LEU A 1 177 ? -12.641 -12.617 -19.797 1 98.75 177 LEU A C 1
ATOM 1342 O O . LEU A 1 177 ? -11.648 -11.961 -19.469 1 98.75 177 LEU A O 1
ATOM 1346 N N . SER A 1 178 ? -12.734 -13.914 -19.734 1 98.62 178 SER A N 1
ATOM 1347 C CA . SER A 1 178 ? -11.57 -14.703 -19.328 1 98.62 178 SER A CA 1
ATOM 1348 C C . SER A 1 178 ? -10.906 -15.359 -20.531 1 98.62 178 SER A C 1
ATOM 1350 O O . SER A 1 178 ? -11.594 -15.859 -21.422 1 98.62 178 SER A O 1
ATOM 1352 N N . ILE A 1 179 ? -9.633 -15.25 -20.578 1 98.81 179 ILE A N 1
ATOM 1353 C CA . ILE A 1 179 ? -8.859 -16.094 -21.484 1 98.81 179 ILE A CA 1
ATOM 1354 C C . ILE A 1 179 ? -8.398 -17.344 -20.75 1 98.81 179 ILE A C 1
ATOM 1356 O O . ILE A 1 179 ? -7.57 -17.281 -19.844 1 98.81 179 ILE A O 1
ATOM 1360 N N . TRP A 1 180 ? -8.93 -18.422 -21.141 1 98.81 180 TRP A N 1
ATOM 1361 C CA . TRP A 1 180 ? -8.594 -19.719 -20.562 1 98.81 180 TRP A CA 1
ATOM 1362 C C . TRP A 1 180 ? -7.508 -20.406 -21.375 1 98.81 180 TRP A C 1
ATOM 1364 O O . TRP A 1 180 ? -7.801 -21.031 -22.406 1 98.81 180 TRP A O 1
ATOM 1374 N N . THR A 1 181 ? -6.277 -20.406 -20.875 1 98.62 181 THR A N 1
ATOM 1375 C CA . THR A 1 181 ? -5.129 -20.906 -21.625 1 98.62 181 THR A CA 1
ATOM 1376 C C . THR A 1 181 ? -4.969 -22.422 -21.422 1 98.62 181 THR A C 1
ATOM 1378 O O . THR A 1 181 ? -4.074 -23.031 -22 1 98.62 181 THR A O 1
ATOM 1381 N N . HIS A 1 182 ? -5.758 -23.016 -20.703 1 98.5 182 HIS A N 1
ATOM 1382 C CA . HIS A 1 182 ? -5.664 -24.375 -20.172 1 98.5 182 HIS A CA 1
ATOM 1383 C C . HIS A 1 182 ? -5.434 -25.391 -21.281 1 98.5 182 HIS A C 1
ATOM 1385 O O . HIS A 1 182 ? -4.75 -26.406 -21.078 1 98.5 182 HIS A O 1
ATOM 1391 N N . ASN A 1 183 ? -5.988 -25.094 -22.438 1 98.31 183 ASN A N 1
ATOM 1392 C CA . ASN A 1 183 ? -5.984 -26.109 -23.484 1 98.31 183 ASN A CA 1
ATOM 1393 C C . ASN A 1 183 ? -4.922 -25.812 -24.547 1 98.31 183 ASN A C 1
ATOM 1395 O O . ASN A 1 183 ? -4.891 -26.469 -25.594 1 98.31 183 ASN A O 1
ATOM 1399 N N . LEU A 1 184 ? -4.102 -24.859 -24.281 1 98.44 184 LEU A N 1
ATOM 1400 C CA . LEU A 1 184 ? -2.854 -24.719 -25.031 1 98.44 184 LEU A CA 1
ATOM 1401 C C . LEU A 1 184 ? -1.832 -25.75 -24.562 1 98.44 184 LEU A C 1
ATOM 1403 O O . LEU A 1 184 ? -0.968 -25.453 -23.75 1 98.44 184 LEU A O 1
ATOM 1407 N N . LYS A 1 185 ? -1.959 -26.922 -25.203 1 97.25 185 LYS A N 1
ATOM 1408 C CA . LYS A 1 185 ? -1.18 -28.062 -24.703 1 97.25 185 LYS A CA 1
ATOM 1409 C C . LYS A 1 185 ? -0.135 -28.484 -25.719 1 97.25 185 LYS A C 1
ATOM 1411 O O . LYS A 1 185 ? -0.435 -28.609 -26.922 1 97.25 185 LYS A O 1
ATOM 1416 N N . SER A 1 186 ? 1.056 -28.562 -25.422 1 98 186 SER A N 1
ATOM 1417 C CA . SER A 1 186 ? 2.195 -29.125 -26.141 1 98 186 SER A CA 1
ATOM 1418 C C . SER A 1 186 ? 3.412 -29.25 -25.219 1 98 186 SER A C 1
ATOM 1420 O O . SER A 1 186 ? 3.635 -28.391 -24.359 1 98 186 SER A O 1
ATOM 1422 N N . ILE A 1 187 ? 4.086 -30.344 -25.281 1 98.75 187 ILE A N 1
ATOM 1423 C CA . ILE A 1 187 ? 5.328 -30.531 -24.547 1 98.75 187 ILE A CA 1
ATOM 1424 C C . ILE A 1 187 ? 6.406 -31.078 -25.469 1 98.75 187 ILE A C 1
ATOM 1426 O O . ILE A 1 187 ? 6.234 -32.125 -26.078 1 98.75 187 ILE A O 1
ATOM 1430 N N . ASP A 1 188 ? 7.469 -30.328 -25.625 1 98.5 188 ASP A N 1
ATOM 1431 C CA . ASP A 1 188 ? 8.586 -30.734 -26.469 1 98.5 188 ASP A CA 1
ATOM 1432 C C . ASP A 1 188 ? 9.914 -30.625 -25.719 1 98.5 188 ASP A C 1
ATOM 1434 O O . ASP A 1 188 ? 10.312 -29.547 -25.297 1 98.5 188 ASP A O 1
ATOM 1438 N N . LEU A 1 189 ? 10.57 -31.75 -25.516 1 98.69 189 LEU A N 1
ATOM 1439 C CA . LEU A 1 189 ? 11.891 -31.781 -24.906 1 98.69 189 LEU A CA 1
ATOM 1440 C C . LEU A 1 189 ? 12.984 -31.812 -25.984 1 98.69 189 LEU A C 1
ATOM 1442 O O . LEU A 1 189 ? 12.914 -32.594 -26.922 1 98.69 189 LEU A O 1
ATOM 1446 N N . ARG A 1 190 ? 13.93 -30.938 -25.812 1 98.06 190 ARG A N 1
ATOM 1447 C CA . ARG A 1 190 ? 15.086 -30.906 -26.703 1 98.06 190 ARG A CA 1
ATOM 1448 C C . ARG A 1 190 ? 16.391 -30.938 -25.906 1 98.06 190 ARG A C 1
ATOM 1450 O O . ARG A 1 190 ? 16.531 -30.234 -24.906 1 98.06 190 ARG A O 1
ATOM 1457 N N . GLU A 1 191 ? 17.281 -31.734 -26.375 1 96.94 191 GLU A N 1
ATOM 1458 C CA . GLU A 1 191 ? 18.578 -31.828 -25.719 1 96.94 191 GLU A CA 1
ATOM 1459 C C . GLU A 1 191 ? 19.469 -30.641 -26.109 1 96.94 191 GLU A C 1
ATOM 1461 O O . GLU A 1 191 ? 20.312 -30.219 -25.312 1 96.94 191 GLU A O 1
ATOM 1466 N N . ASP A 1 192 ? 19.281 -30.141 -27.281 1 96.38 192 ASP A N 1
ATOM 1467 C CA . ASP A 1 192 ? 20.109 -29.078 -27.828 1 96.38 192 ASP A CA 1
ATOM 1468 C C . ASP A 1 192 ? 19.266 -27.891 -28.297 1 96.38 192 ASP A C 1
ATOM 1470 O O . ASP A 1 192 ? 19.391 -27.453 -29.438 1 96.38 192 ASP A O 1
ATOM 1474 N N . PHE A 1 193 ? 18.531 -27.359 -27.328 1 96.56 193 PHE A N 1
ATOM 1475 C CA . PHE A 1 193 ? 17.656 -26.234 -27.625 1 96.56 193 PHE A CA 1
ATOM 1476 C C . PHE A 1 193 ? 18.469 -24.969 -27.859 1 96.56 193 PHE A C 1
ATOM 1478 O O . PHE A 1 193 ? 19.359 -24.625 -27.078 1 96.56 193 PHE A O 1
ATOM 1485 N N . ASN A 1 194 ? 18.172 -24.266 -29 1 95.44 194 ASN A N 1
ATOM 1486 C CA . ASN A 1 194 ? 18.719 -22.953 -29.328 1 95.44 194 ASN A CA 1
ATOM 1487 C C . ASN A 1 194 ? 17.672 -21.859 -29.188 1 95.44 194 ASN A C 1
ATOM 1489 O O . ASN A 1 194 ? 16.547 -21.984 -29.688 1 95.44 194 ASN A O 1
ATOM 1493 N N . LEU A 1 195 ? 18.047 -20.828 -28.5 1 96.12 195 LEU A N 1
ATOM 1494 C CA . LEU A 1 195 ? 17.141 -19.672 -28.406 1 96.12 195 LEU A CA 1
ATOM 1495 C C . LEU A 1 195 ? 16.859 -19.094 -29.781 1 96.12 195 LEU A C 1
ATOM 1497 O O . LEU A 1 195 ? 17.719 -19.156 -30.672 1 96.12 195 LEU A O 1
ATOM 1501 N N . THR A 1 196 ? 15.688 -18.547 -29.844 1 95.69 196 THR A N 1
ATOM 1502 C CA . THR A 1 196 ? 15.359 -17.797 -31.047 1 95.69 196 THR A CA 1
ATOM 1503 C C . THR A 1 196 ? 15.953 -16.391 -31 1 95.69 196 THR A C 1
ATOM 1505 O O . THR A 1 196 ? 15.375 -15.5 -30.375 1 95.69 196 THR A O 1
ATOM 1508 N N . CYS A 1 197 ? 17.062 -16.203 -31.625 1 95.56 197 CYS A N 1
ATOM 1509 C CA . CYS A 1 197 ? 17.734 -14.898 -31.625 1 95.56 197 CYS A CA 1
ATOM 1510 C C . CYS A 1 197 ? 17.797 -14.328 -33.031 1 95.56 197 CYS A C 1
ATOM 1512 O O . CYS A 1 197 ? 18.047 -15.055 -34 1 95.56 197 CYS A O 1
ATOM 1514 N N . PRO A 1 198 ? 17.531 -13.031 -33.125 1 92.75 198 PRO A N 1
ATOM 1515 C CA . PRO A 1 198 ? 17.656 -12.422 -34.469 1 92.75 198 PRO A CA 1
ATOM 1516 C C . PRO A 1 198 ? 19.031 -12.602 -35.062 1 92.75 198 PRO A C 1
ATOM 1518 O O . PRO A 1 198 ? 19.156 -12.844 -36.281 1 92.75 198 PRO A O 1
ATOM 1521 N N . ASN A 1 199 ? 20.047 -12.406 -34.188 1 89.62 199 ASN A N 1
ATOM 1522 C CA . ASN A 1 199 ? 21.438 -12.641 -34.594 1 89.62 199 ASN A CA 1
ATOM 1523 C C . ASN A 1 199 ? 22.016 -13.891 -33.938 1 89.62 199 ASN A C 1
ATOM 1525 O O . ASN A 1 199 ? 22.125 -13.945 -32.719 1 89.62 199 ASN A O 1
ATOM 1529 N N . ALA A 1 200 ? 22.438 -14.734 -34.75 1 84.81 200 ALA A N 1
ATOM 1530 C CA . ALA A 1 200 ? 22.938 -16.016 -34.25 1 84.81 200 ALA A CA 1
ATOM 1531 C C . ALA A 1 200 ? 24.109 -15.828 -33.312 1 84.81 200 ALA A C 1
ATOM 1533 O O . ALA A 1 200 ? 24.281 -16.609 -32.344 1 84.81 200 ALA A O 1
ATOM 1534 N N . GLU A 1 201 ? 24.828 -14.844 -33.5 1 85.81 201 GLU A N 1
ATOM 1535 C CA . GLU A 1 201 ? 26.031 -14.602 -32.719 1 85.81 201 GLU A CA 1
ATOM 1536 C C . GLU A 1 201 ? 25.656 -14.242 -31.266 1 85.81 201 GLU A C 1
ATOM 1538 O O . GLU A 1 201 ? 26.484 -14.383 -30.359 1 85.81 201 GLU A O 1
ATOM 1543 N N . ASP A 1 202 ? 24.422 -13.875 -31.156 1 86 202 ASP A N 1
ATOM 1544 C CA . ASP A 1 202 ? 23.984 -13.445 -29.828 1 86 202 ASP A CA 1
ATOM 1545 C C . ASP A 1 202 ? 23.453 -14.617 -29.016 1 86 202 ASP A C 1
ATOM 1547 O O . ASP A 1 202 ? 23.234 -14.5 -27.812 1 86 202 ASP A O 1
ATOM 1551 N N . ALA A 1 203 ? 23.312 -15.727 -29.672 1 86 203 ALA A N 1
ATOM 1552 C CA . ALA A 1 203 ? 22.703 -16.875 -29.016 1 86 203 ALA A CA 1
ATOM 1553 C C . ALA A 1 203 ? 23.719 -17.594 -28.125 1 86 203 ALA A C 1
ATOM 1555 O O . ALA A 1 203 ? 24.859 -17.812 -28.531 1 86 203 ALA A O 1
ATOM 1556 N N . PRO A 1 204 ? 23.312 -17.953 -26.953 1 88.62 204 PRO A N 1
ATOM 1557 C CA . PRO A 1 204 ? 24.188 -18.781 -26.125 1 88.62 204 PRO A CA 1
ATOM 1558 C C . PRO A 1 204 ? 24.281 -20.219 -26.625 1 88.62 204 PRO A C 1
ATOM 1560 O O . PRO A 1 204 ? 23.562 -20.609 -27.547 1 88.62 204 PRO A O 1
ATOM 1563 N N . SER A 1 205 ? 25.109 -20.984 -25.984 1 89.5 205 SER A N 1
ATOM 1564 C CA . SER A 1 205 ? 25.25 -22.406 -26.312 1 89.5 205 SER A CA 1
ATOM 1565 C C . SER A 1 205 ? 23.953 -23.156 -26.062 1 89.5 205 SER A C 1
ATOM 1567 O O . SER A 1 205 ? 23.234 -22.875 -25.094 1 89.5 205 SER A O 1
ATOM 1569 N N . PRO A 1 206 ? 23.719 -24.094 -26.938 1 91.94 206 PRO A N 1
ATOM 1570 C CA . PRO A 1 206 ? 22.5 -24.906 -26.75 1 91.94 206 PRO A CA 1
ATOM 1571 C C . PRO A 1 206 ? 22.5 -25.656 -25.422 1 91.94 206 PRO A C 1
ATOM 1573 O O . PRO A 1 206 ? 23.562 -25.922 -24.859 1 91.94 206 PRO A O 1
ATOM 1576 N N . ARG A 1 207 ? 21.312 -25.938 -24.984 1 96.19 207 ARG A N 1
ATOM 1577 C CA . ARG A 1 207 ? 21.125 -26.688 -23.734 1 96.19 207 ARG A CA 1
ATOM 1578 C C . ARG A 1 207 ? 19.859 -27.516 -23.766 1 96.19 207 ARG A C 1
ATOM 1580 O O . ARG A 1 207 ? 19 -27.328 -24.656 1 96.19 207 ARG A O 1
ATOM 1587 N N . MET A 1 208 ? 19.734 -28.438 -22.828 1 98.19 208 MET A N 1
ATOM 1588 C CA . MET A 1 208 ? 18.5 -29.203 -22.672 1 98.19 208 MET A CA 1
ATOM 1589 C C . MET A 1 208 ? 17.359 -28.297 -22.188 1 98.19 208 MET A C 1
ATOM 1591 O O . MET A 1 208 ? 17.547 -27.5 -21.281 1 98.19 208 MET A O 1
ATOM 1595 N N . ALA A 1 209 ? 16.25 -28.344 -22.875 1 98.75 209 ALA A N 1
ATOM 1596 C CA . ALA A 1 209 ? 15.117 -27.469 -22.531 1 98.75 209 ALA A CA 1
ATOM 1597 C C . ALA A 1 209 ? 13.797 -28.125 -22.906 1 98.75 209 ALA A C 1
ATOM 1599 O O . ALA A 1 209 ? 13.75 -29 -23.781 1 98.75 209 ALA A O 1
ATOM 1600 N N . ALA A 1 210 ? 12.789 -27.812 -22.203 1 98.88 210 ALA A N 1
ATOM 1601 C CA . ALA A 1 210 ? 11.422 -28.219 -22.5 1 98.88 210 ALA A CA 1
ATOM 1602 C C . ALA A 1 210 ? 10.57 -27.016 -22.922 1 98.88 210 ALA A C 1
ATOM 1604 O O . ALA A 1 210 ? 10.5 -26.016 -22.188 1 98.88 210 ALA A O 1
ATOM 1605 N N . THR A 1 211 ? 9.992 -27.062 -24.047 1 98.81 211 THR A N 1
ATOM 1606 C CA . THR A 1 211 ? 9.016 -26.062 -24.469 1 98.81 211 THR A CA 1
ATOM 1607 C C . THR A 1 211 ? 7.594 -26.562 -24.219 1 98.81 211 THR A C 1
ATOM 1609 O O . THR A 1 211 ? 7.215 -27.641 -24.688 1 98.81 211 THR A O 1
ATOM 1612 N N . VAL A 1 212 ? 6.824 -25.797 -23.5 1 98.88 212 VAL A N 1
ATOM 1613 C CA . VAL A 1 212 ? 5.469 -26.203 -23.141 1 98.88 212 VAL A CA 1
ATOM 1614 C C . VAL A 1 212 ? 4.473 -25.141 -23.609 1 98.88 212 VAL A C 1
ATOM 1616 O O . VAL A 1 212 ? 4.797 -23.953 -23.641 1 98.88 212 VAL A O 1
ATOM 1619 N N . GLY A 1 213 ? 3.289 -25.609 -23.984 1 98.69 213 GLY A N 1
ATOM 1620 C CA . GLY A 1 213 ? 2.197 -24.688 -24.219 1 98.69 213 GLY A CA 1
ATOM 1621 C C . GLY A 1 213 ? 1.757 -23.953 -22.953 1 98.69 213 GLY A C 1
ATOM 1622 O O . GLY A 1 213 ? 2.004 -24.422 -21.844 1 98.69 213 GLY A O 1
ATOM 1623 N N . GLY A 1 214 ? 1.018 -22.906 -23.109 1 98.25 214 GLY A N 1
ATOM 1624 C CA . GLY A 1 214 ? 0.609 -22.031 -22.016 1 98.25 214 GLY A CA 1
ATOM 1625 C C . GLY A 1 214 ? -0.312 -22.719 -21.016 1 98.25 214 GLY A C 1
ATOM 1626 O O . GLY A 1 214 ? -0.463 -22.266 -19.891 1 98.25 214 GLY A O 1
ATOM 1627 N N . GLY A 1 215 ? -0.865 -23.812 -21.328 1 98.38 215 GLY A N 1
ATOM 1628 C CA . GLY A 1 215 ? -1.863 -24.469 -20.516 1 98.38 215 GLY A CA 1
ATOM 1629 C C . GLY A 1 215 ? -1.326 -25.688 -19.781 1 98.38 215 GLY A C 1
ATOM 1630 O O . GLY A 1 215 ? -2.033 -26.312 -18.984 1 98.38 215 GLY A O 1
ATOM 1631 N N . VAL A 1 216 ? -0.086 -26.031 -20.016 1 98.62 216 VAL A N 1
ATOM 1632 C CA . VAL A 1 216 ? 0.485 -27.266 -19.469 1 98.62 216 VAL A CA 1
ATOM 1633 C C . VAL A 1 216 ? 0.598 -27.156 -17.953 1 98.62 216 VAL A C 1
ATOM 1635 O O . VAL A 1 216 ? 0.999 -26.109 -17.422 1 98.62 216 VAL A O 1
ATOM 1638 N N . GLN A 1 217 ? 0.234 -28.219 -17.312 1 97.12 217 GLN A N 1
ATOM 1639 C CA . GLN A 1 217 ? 0.305 -28.328 -15.867 1 97.12 217 GLN A CA 1
ATOM 1640 C C . GLN A 1 217 ? 1.568 -29.062 -15.43 1 97.12 217 GLN A C 1
ATOM 1642 O O . GLN A 1 217 ? 2.158 -29.812 -16.203 1 97.12 217 GLN A O 1
ATOM 1647 N N . ASP A 1 218 ? 1.968 -28.859 -14.242 1 95.94 218 ASP A N 1
ATOM 1648 C CA . ASP A 1 218 ? 3.217 -29.406 -13.734 1 95.94 218 ASP A CA 1
ATOM 1649 C C . ASP A 1 218 ? 3.227 -30.938 -13.844 1 95.94 218 ASP A C 1
ATOM 1651 O O . ASP A 1 218 ? 4.215 -31.531 -14.289 1 95.94 218 ASP A O 1
ATOM 1655 N N . GLY A 1 219 ? 2.123 -31.562 -13.438 1 94.69 219 GLY A N 1
ATOM 1656 C CA . GLY A 1 219 ? 2.062 -33.031 -13.508 1 94.69 219 GLY A CA 1
ATOM 1657 C C . GLY A 1 219 ? 2.25 -33.562 -14.914 1 94.69 219 GLY A C 1
ATOM 1658 O O . GLY A 1 219 ? 2.934 -34.562 -15.109 1 94.69 219 GLY A O 1
ATOM 1659 N N . GLU A 1 220 ? 1.676 -32.875 -15.898 1 96.88 220 GLU A N 1
ATOM 1660 C CA . GLU A 1 220 ? 1.834 -33.25 -17.297 1 96.88 220 GLU A CA 1
ATOM 1661 C C . GLU A 1 220 ? 3.291 -33.156 -17.734 1 96.88 220 GLU A C 1
ATOM 1663 O O . GLU A 1 220 ? 3.811 -34.062 -18.406 1 96.88 220 GLU A O 1
ATOM 1668 N N . MET A 1 221 ? 3.887 -32.094 -17.359 1 98.12 221 MET A N 1
ATOM 1669 C CA . MET A 1 221 ? 5.285 -31.859 -17.719 1 98.12 221 MET A CA 1
ATOM 1670 C C . MET A 1 221 ? 6.191 -32.875 -17.031 1 98.12 221 MET A C 1
ATOM 1672 O O . MET A 1 221 ? 7.07 -33.469 -17.672 1 98.12 221 MET A O 1
ATOM 1676 N N . PHE A 1 222 ? 5.969 -33.188 -15.758 1 96.62 222 PHE A N 1
ATOM 1677 C CA . PHE A 1 222 ? 6.762 -34.156 -15.016 1 96.62 222 PHE A CA 1
ATOM 1678 C C . PHE A 1 222 ? 6.688 -35.531 -15.664 1 96.62 222 PHE A C 1
ATOM 1680 O O . PHE A 1 222 ? 7.715 -36.156 -15.891 1 96.62 222 PHE A O 1
ATOM 1687 N N . GLU A 1 223 ? 5.516 -35.906 -15.969 1 95.69 223 GLU A N 1
ATOM 1688 C CA . GLU A 1 223 ? 5.312 -37.219 -16.547 1 95.69 223 GLU A CA 1
ATOM 1689 C C . GLU A 1 223 ? 5.996 -37.344 -17.906 1 95.69 223 GLU A C 1
ATOM 1691 O O . GLU A 1 223 ? 6.707 -38.312 -18.172 1 95.69 223 GLU A O 1
ATOM 1696 N N . ALA A 1 224 ? 5.789 -36.375 -18.734 1 97.75 224 ALA A N 1
ATOM 1697 C CA . ALA A 1 224 ? 6.363 -36.406 -20.078 1 97.75 224 ALA A CA 1
ATOM 1698 C C . ALA A 1 224 ? 7.891 -36.438 -20.031 1 97.75 224 ALA A C 1
ATOM 1700 O O . ALA A 1 224 ? 8.523 -37.188 -20.766 1 97.75 224 ALA A O 1
ATOM 1701 N N . LEU A 1 225 ? 8.477 -35.625 -19.172 1 98.12 225 LEU A N 1
ATOM 1702 C CA . LEU A 1 225 ? 9.93 -35.531 -19.109 1 98.12 225 LEU A CA 1
ATOM 1703 C C . LEU A 1 225 ? 10.531 -36.75 -18.406 1 98.12 225 LEU A C 1
ATOM 1705 O O . LEU A 1 225 ? 11.586 -37.25 -18.812 1 98.12 225 LEU A O 1
ATOM 1709 N N . ALA A 1 226 ? 9.875 -37.219 -17.359 1 96.19 226 ALA A N 1
ATOM 1710 C CA . ALA A 1 226 ? 10.359 -38.406 -16.641 1 96.19 226 ALA A CA 1
ATOM 1711 C C . ALA A 1 226 ? 10.438 -39.594 -17.578 1 96.19 226 ALA A C 1
ATOM 1713 O O . ALA A 1 226 ? 11.344 -40.438 -17.453 1 96.19 226 ALA A O 1
ATOM 1714 N N . ALA A 1 227 ? 9.477 -39.719 -18.469 1 96.06 227 ALA A N 1
ATOM 1715 C CA . ALA A 1 227 ? 9.469 -40.812 -19.453 1 96.06 227 ALA A CA 1
ATOM 1716 C C . ALA A 1 227 ? 10.703 -40.75 -20.344 1 96.06 227 ALA A C 1
ATOM 1718 O O . ALA A 1 227 ? 11.07 -41.75 -20.969 1 96.06 227 ALA A O 1
ATOM 1719 N N . GLN A 1 228 ? 11.344 -39.625 -20.375 1 97 228 GLN A N 1
ATOM 1720 C CA . GLN A 1 228 ? 12.539 -39.438 -21.188 1 97 228 GLN A CA 1
ATOM 1721 C C . GLN A 1 228 ? 13.773 -39.219 -20.297 1 97 228 GLN A C 1
ATOM 1723 O O . GLN A 1 228 ? 14.781 -38.688 -20.75 1 97 228 GLN A O 1
ATOM 1728 N N . ASN A 1 229 ? 13.641 -39.594 -19.047 1 96.38 229 ASN A N 1
ATOM 1729 C CA . ASN A 1 229 ? 14.711 -39.5 -18.062 1 96.38 229 ASN A CA 1
ATOM 1730 C C . ASN A 1 229 ? 15.219 -38.094 -17.906 1 96.38 229 ASN A C 1
ATOM 1732 O O . ASN A 1 229 ? 16.422 -37.844 -17.875 1 96.38 229 ASN A O 1
ATOM 1736 N N . ALA A 1 230 ? 14.266 -37.156 -17.938 1 98 230 ALA A N 1
ATOM 1737 C CA . ALA A 1 230 ? 14.594 -35.719 -17.797 1 98 230 ALA A CA 1
ATOM 1738 C C . ALA A 1 230 ? 13.75 -35.094 -16.703 1 98 230 ALA A C 1
ATOM 1740 O O . ALA A 1 230 ? 12.727 -35.625 -16.281 1 98 230 ALA A O 1
ATOM 1741 N N . LEU A 1 231 ? 14.266 -34 -16.188 1 97.31 231 LEU A N 1
ATOM 1742 C CA . LEU A 1 231 ? 13.609 -33.219 -15.164 1 97.31 231 LEU A CA 1
ATOM 1743 C C . LEU A 1 231 ? 13.531 -31.75 -15.57 1 97.31 231 LEU A C 1
ATOM 1745 O O . LEU A 1 231 ? 14.492 -31.203 -16.125 1 97.31 231 LEU A O 1
ATOM 1749 N N . ALA A 1 232 ? 12.414 -31.125 -15.414 1 98.38 232 ALA A N 1
ATOM 1750 C CA . ALA A 1 232 ? 12.273 -29.688 -15.273 1 98.38 232 ALA A CA 1
ATOM 1751 C C . ALA A 1 232 ? 11.633 -29.312 -13.938 1 98.38 232 ALA A C 1
ATOM 1753 O O . ALA A 1 232 ? 10.844 -30.094 -13.391 1 98.38 232 ALA A O 1
ATOM 1754 N N . VAL A 1 233 ? 12.023 -28.188 -13.406 1 97.94 233 VAL A N 1
ATOM 1755 C CA . VAL A 1 233 ? 11.477 -27.844 -12.102 1 97.94 233 VAL A CA 1
ATOM 1756 C C . VAL A 1 233 ? 10 -27.484 -12.242 1 97.94 233 VAL A C 1
ATOM 1758 O O . VAL A 1 233 ? 9.562 -27.031 -13.305 1 97.94 233 VAL A O 1
ATOM 1761 N N . GLY A 1 234 ? 9.219 -27.688 -11.242 1 96.38 234 GLY A N 1
ATOM 1762 C CA . GLY A 1 234 ? 7.801 -27.359 -11.117 1 96.38 234 GLY A CA 1
ATOM 1763 C C . GLY A 1 234 ? 7.34 -27.25 -9.68 1 96.38 234 GLY A C 1
ATOM 1764 O O . GLY A 1 234 ? 8.141 -27.344 -8.75 1 96.38 234 GLY A O 1
ATOM 1765 N N . GLY A 1 235 ? 6.098 -26.938 -9.555 1 94.38 235 GLY A N 1
ATOM 1766 C CA . GLY A 1 235 ? 5.531 -26.797 -8.227 1 94.38 235 GLY A CA 1
ATOM 1767 C C . GLY A 1 235 ? 5.312 -28.125 -7.523 1 94.38 235 GLY A C 1
ATOM 1768 O O . GLY A 1 235 ? 5.855 -29.141 -7.945 1 94.38 235 GLY A O 1
ATOM 1769 N N . THR A 1 236 ? 4.562 -28.016 -6.41 1 92.31 236 THR A N 1
ATOM 1770 C CA . THR A 1 236 ? 4.359 -29.219 -5.594 1 92.31 236 THR A CA 1
ATOM 1771 C C . THR A 1 236 ? 3.02 -29.875 -5.914 1 92.31 236 THR A C 1
ATOM 1773 O O . THR A 1 236 ? 2.773 -31.016 -5.527 1 92.31 236 THR A O 1
ATOM 1776 N N . SER A 1 237 ? 2.16 -29.156 -6.578 1 91.44 237 SER A N 1
ATOM 1777 C CA . SER A 1 237 ? 0.88 -29.703 -7.012 1 91.44 237 SER A CA 1
ATOM 1778 C C . SER A 1 237 ? 0.904 -30.062 -8.492 1 91.44 237 SER A C 1
ATOM 1780 O O . SER A 1 237 ? 1.365 -29.266 -9.32 1 91.44 237 SER A O 1
ATOM 1782 N N . ASN A 1 238 ? 0.282 -31.156 -8.812 1 91.75 238 ASN A N 1
ATOM 1783 C CA . ASN A 1 238 ? 0.313 -31.656 -10.188 1 91.75 238 ASN A CA 1
ATOM 1784 C C . ASN A 1 238 ? -0.566 -30.812 -11.109 1 91.75 238 ASN A C 1
ATOM 1786 O O . ASN A 1 238 ? -0.303 -30.703 -12.305 1 91.75 238 ASN A O 1
ATOM 1790 N N . ASP A 1 239 ? -1.529 -30.203 -10.562 1 93.19 239 ASP A N 1
ATOM 1791 C CA . ASP A 1 239 ? -2.482 -29.516 -11.43 1 93.19 239 ASP A CA 1
ATOM 1792 C C . ASP A 1 239 ? -2.225 -28.016 -11.445 1 93.19 239 ASP A C 1
ATOM 1794 O O . ASP A 1 239 ? -3.066 -27.234 -11.898 1 93.19 239 ASP A O 1
ATOM 1798 N N . VAL A 1 240 ? -1.132 -27.594 -10.945 1 94.31 240 VAL A N 1
ATOM 1799 C CA . VAL A 1 240 ? -0.729 -26.188 -11.086 1 94.31 240 VAL A CA 1
ATOM 1800 C C . VAL A 1 240 ? -0.191 -25.953 -12.492 1 94.31 240 VAL A C 1
ATOM 1802 O O . VAL A 1 240 ? 0.428 -26.828 -13.086 1 94.31 240 VAL A O 1
ATOM 1805 N N . GLY A 1 241 ? -0.455 -24.781 -13.031 1 96.44 241 GLY A N 1
ATOM 1806 C CA . GLY A 1 241 ? 0.058 -24.422 -14.344 1 96.44 241 GLY A CA 1
ATOM 1807 C C . GLY A 1 241 ? 1.514 -24 -14.312 1 96.44 241 GLY A C 1
ATOM 1808 O O . GLY A 1 241 ? 1.923 -23.219 -13.453 1 96.44 241 GLY A O 1
ATOM 1809 N N . VAL A 1 242 ? 2.258 -24.438 -15.312 1 98.31 242 VAL A N 1
ATOM 1810 C CA . VAL A 1 242 ? 3.691 -24.172 -15.383 1 98.31 242 VAL A CA 1
ATOM 1811 C C . VAL A 1 242 ? 3.932 -22.672 -15.523 1 98.31 242 VAL A C 1
ATOM 1813 O O . VAL A 1 242 ? 4.762 -22.094 -14.812 1 98.31 242 VAL A O 1
ATOM 1816 N N . VAL A 1 243 ? 3.154 -22.016 -16.344 1 98.25 243 VAL A N 1
ATOM 1817 C CA . VAL A 1 243 ? 3.42 -20.625 -16.719 1 98.25 243 VAL A CA 1
ATOM 1818 C C . VAL A 1 243 ? 3.162 -19.719 -15.523 1 98.25 243 VAL A C 1
ATOM 1820 O O . VAL A 1 243 ? 4.039 -18.938 -15.125 1 98.25 243 VAL A O 1
ATOM 1823 N N . GLY A 1 244 ? 1.909 -19.797 -14.945 1 96.94 244 GLY A N 1
ATOM 1824 C CA . GLY A 1 244 ? 1.593 -18.953 -13.812 1 96.94 244 GLY A CA 1
ATOM 1825 C C . GLY A 1 244 ? 2.523 -19.156 -12.633 1 96.94 244 GLY A C 1
ATOM 1826 O O . GLY A 1 244 ? 2.951 -18.188 -12 1 96.94 244 GLY A O 1
ATOM 1827 N N . TRP A 1 245 ? 2.865 -20.391 -12.391 1 97.06 245 TRP A N 1
ATOM 1828 C CA . TRP A 1 245 ? 3.76 -20.766 -11.305 1 97.06 245 TRP A CA 1
ATOM 1829 C C . TRP A 1 245 ? 5.156 -20.188 -11.531 1 97.06 245 TRP A C 1
ATOM 1831 O O . TRP A 1 245 ? 5.719 -19.547 -10.641 1 97.06 245 TRP A O 1
ATOM 1841 N N . ALA A 1 246 ? 5.711 -20.328 -12.688 1 98.56 246 ALA A N 1
ATOM 1842 C CA . ALA A 1 246 ? 7.086 -19.938 -12.977 1 98.56 246 ALA A CA 1
ATOM 1843 C C . ALA A 1 246 ? 7.242 -18.422 -12.984 1 98.56 246 ALA A C 1
ATOM 1845 O O . ALA A 1 246 ? 8.203 -17.891 -12.422 1 98.56 246 ALA A O 1
ATOM 1846 N N . THR A 1 247 ? 6.254 -17.75 -13.531 1 98.31 247 THR A N 1
ATOM 1847 C CA . THR A 1 247 ? 6.363 -16.312 -13.672 1 98.31 247 THR A CA 1
ATOM 1848 C C . THR A 1 247 ? 6.188 -15.617 -12.328 1 98.31 247 THR A C 1
ATOM 1850 O O . THR A 1 247 ? 6.555 -14.453 -12.164 1 98.31 247 THR A O 1
ATOM 1853 N N . GLY A 1 248 ? 5.633 -16.297 -11.375 1 97.25 248 GLY A N 1
ATOM 1854 C CA . GLY A 1 248 ? 5.492 -15.766 -10.031 1 97.25 248 GLY A CA 1
ATOM 1855 C C . GLY A 1 248 ? 6.688 -16.047 -9.148 1 97.25 248 GLY A C 1
ATOM 1856 O O . GLY A 1 248 ? 6.723 -15.633 -7.988 1 97.25 248 GLY A O 1
ATOM 1857 N N . GLY A 1 249 ? 7.684 -16.641 -9.641 1 97.81 249 GLY A N 1
ATOM 1858 C CA . GLY A 1 249 ? 8.82 -17.172 -8.898 1 97.81 249 GLY A CA 1
ATOM 1859 C C . GLY A 1 249 ? 8.852 -18.688 -8.875 1 97.81 249 GLY A C 1
ATOM 1860 O O . GLY A 1 249 ? 9.594 -19.312 -9.648 1 97.81 249 GLY A O 1
ATOM 1861 N N . GLY A 1 250 ? 8.047 -19.188 -8.148 1 97.69 250 GLY A N 1
ATOM 1862 C CA . GLY A 1 250 ? 7.812 -20.625 -8.164 1 97.69 250 GLY A CA 1
ATOM 1863 C C . GLY A 1 250 ? 8.836 -21.406 -7.371 1 97.69 250 GLY A C 1
ATOM 1864 O O . GLY A 1 250 ? 10.023 -21.406 -7.711 1 97.69 250 GLY A O 1
ATOM 1865 N N . HIS A 1 251 ? 8.414 -22.062 -6.363 1 97.06 251 HIS A N 1
ATOM 1866 C CA . HIS A 1 251 ? 9.227 -23.062 -5.672 1 97.06 251 HIS A CA 1
ATOM 1867 C C . HIS A 1 251 ? 8.609 -24.453 -5.781 1 97.06 251 HIS A C 1
ATOM 1869 O O . HIS A 1 251 ? 7.398 -24.578 -5.988 1 97.06 251 HIS A O 1
ATOM 1875 N N . GLY A 1 252 ? 9.406 -25.406 -5.785 1 95.88 252 GLY A N 1
ATOM 1876 C CA . GLY A 1 252 ? 9.023 -26.812 -5.816 1 95.88 252 GLY A CA 1
ATOM 1877 C C . GLY A 1 252 ? 10.109 -27.75 -5.301 1 95.88 252 GLY A C 1
ATOM 1878 O O . GLY A 1 252 ? 11.094 -27.281 -4.723 1 95.88 252 GLY A O 1
ATOM 1879 N N . PHE A 1 253 ? 9.938 -28.938 -5.492 1 93.88 253 PHE A N 1
ATOM 1880 C CA . PHE A 1 253 ? 10.781 -29.953 -4.852 1 93.88 253 PHE A CA 1
ATOM 1881 C C . PHE A 1 253 ? 12.234 -29.781 -5.258 1 93.88 253 PHE A C 1
ATOM 1883 O O . PHE A 1 253 ? 13.141 -29.922 -4.434 1 93.88 253 PHE A O 1
ATOM 1890 N N . ALA A 1 254 ? 12.453 -29.438 -6.477 1 96.38 254 ALA A N 1
ATOM 1891 C CA . ALA A 1 254 ? 13.812 -29.469 -7 1 96.38 254 ALA A CA 1
ATOM 1892 C C . ALA A 1 254 ? 14.383 -28.062 -7.121 1 96.38 254 ALA A C 1
ATOM 1894 O O . ALA A 1 254 ? 15.523 -27.875 -7.566 1 96.38 254 ALA A O 1
ATOM 1895 N N . THR A 1 255 ? 13.68 -27.047 -6.707 1 98 255 THR A N 1
ATOM 1896 C CA . THR A 1 255 ? 14.078 -25.672 -7 1 98 255 THR A CA 1
ATOM 1897 C C . THR A 1 255 ? 15.266 -25.25 -6.145 1 98 255 THR A C 1
ATOM 1899 O O . THR A 1 255 ? 16.031 -24.375 -6.523 1 98 255 THR A O 1
ATOM 1902 N N . GLY A 1 256 ? 15.43 -25.859 -4.973 1 97.75 256 GLY A N 1
ATOM 1903 C CA . GLY A 1 256 ? 16.609 -25.562 -4.18 1 97.75 256 GLY A CA 1
ATOM 1904 C C . GLY A 1 256 ? 17.906 -25.797 -4.926 1 97.75 256 GLY A C 1
ATOM 1905 O O . GLY A 1 256 ? 18.844 -25 -4.809 1 97.75 256 GLY A O 1
ATOM 1906 N N . LYS A 1 257 ? 17.969 -26.844 -5.656 1 97.19 257 LYS A N 1
ATOM 1907 C CA . LYS A 1 257 ? 19.156 -27.234 -6.391 1 97.19 257 LYS A CA 1
ATOM 1908 C C . LYS A 1 257 ? 19.219 -26.547 -7.75 1 97.19 257 LYS A C 1
ATOM 1910 O O . LYS A 1 257 ? 20.281 -26.078 -8.164 1 97.19 257 LYS A O 1
ATOM 1915 N N . TYR A 1 258 ? 18.109 -26.422 -8.422 1 97.94 258 TYR A N 1
ATOM 1916 C CA . TYR A 1 258 ? 18.141 -26.062 -9.836 1 97.94 258 TYR A CA 1
ATOM 1917 C C . TYR A 1 258 ? 17.641 -24.641 -10.062 1 97.94 258 TYR A C 1
ATOM 1919 O O . TYR A 1 258 ? 17.641 -24.156 -11.195 1 97.94 258 TYR A O 1
ATOM 1927 N N . GLY A 1 259 ? 17.219 -23.938 -9.047 1 98.31 259 GLY A N 1
ATOM 1928 C CA . GLY A 1 259 ? 16.703 -22.578 -9.172 1 98.31 259 GLY A CA 1
ATOM 1929 C C . GLY A 1 259 ? 15.188 -22.531 -9.164 1 98.31 259 GLY A C 1
ATOM 1930 O O . GLY A 1 259 ? 14.523 -23.516 -9.469 1 98.31 259 GLY A O 1
ATOM 1931 N N . GLN A 1 260 ? 14.664 -21.297 -8.852 1 98.56 260 GLN A N 1
ATOM 1932 C CA . GLN A 1 260 ? 13.219 -21.094 -8.859 1 98.56 260 GLN A CA 1
ATOM 1933 C C . GLN A 1 260 ? 12.648 -21.25 -10.266 1 98.56 260 GLN A C 1
ATOM 1935 O O . GLN A 1 260 ? 13.398 -21.344 -11.242 1 98.56 260 GLN A O 1
ATOM 1940 N N . GLY A 1 261 ? 11.289 -21.328 -10.312 1 98.75 261 GLY A N 1
ATOM 1941 C CA . GLY A 1 261 ? 10.641 -21.359 -11.609 1 98.75 261 GLY A CA 1
ATOM 1942 C C . GLY A 1 261 ? 11.078 -20.219 -12.523 1 98.75 261 GLY A C 1
ATOM 1943 O O . GLY A 1 261 ? 11.422 -20.453 -13.68 1 98.75 261 GLY A O 1
ATOM 1944 N N . ALA A 1 262 ? 11.125 -19.031 -12.023 1 98.81 262 ALA A N 1
ATOM 1945 C CA . ALA A 1 262 ? 11.492 -17.828 -12.773 1 98.81 262 ALA A CA 1
ATOM 1946 C C . ALA A 1 262 ? 12.93 -17.922 -13.281 1 98.81 262 ALA A C 1
ATOM 1948 O O . ALA A 1 262 ? 13.25 -17.391 -14.344 1 98.81 262 ALA A O 1
ATOM 1949 N N . ASP A 1 263 ? 13.82 -18.578 -12.555 1 98.75 263 ASP A N 1
ATOM 1950 C CA . ASP A 1 263 ? 15.234 -18.719 -12.906 1 98.75 263 ASP A CA 1
ATOM 1951 C C . ASP A 1 263 ? 15.406 -19.609 -14.133 1 98.75 263 ASP A C 1
ATOM 1953 O O . ASP A 1 263 ? 16.438 -19.547 -14.812 1 98.75 263 ASP A O 1
ATOM 1957 N N . ASN A 1 264 ? 14.422 -20.438 -14.367 1 98.75 264 ASN A N 1
ATOM 1958 C CA . ASN A 1 264 ? 14.578 -21.5 -15.359 1 98.75 264 ASN A CA 1
ATOM 1959 C C . ASN A 1 264 ? 13.914 -21.125 -16.688 1 98.75 264 ASN A C 1
ATOM 1961 O O . ASN A 1 264 ? 13.977 -21.875 -17.656 1 98.75 264 ASN A O 1
ATOM 1965 N N . ILE A 1 265 ? 13.258 -19.969 -16.766 1 98.81 265 ILE A N 1
ATOM 1966 C CA . ILE A 1 265 ? 12.641 -19.531 -18.016 1 98.81 265 ILE A CA 1
ATOM 1967 C C . ILE A 1 265 ? 13.727 -19.125 -19.016 1 98.81 265 ILE A C 1
ATOM 1969 O O . ILE A 1 265 ? 14.586 -18.297 -18.688 1 98.81 265 ILE A O 1
ATOM 1973 N N . LEU A 1 266 ? 13.664 -19.688 -20.234 1 98.62 266 LEU A N 1
ATOM 1974 C CA . LEU A 1 266 ? 14.633 -19.406 -21.281 1 98.62 266 LEU A CA 1
ATOM 1975 C C . LEU A 1 266 ? 14.023 -18.5 -22.344 1 98.62 266 LEU A C 1
ATOM 1977 O O . LEU A 1 266 ? 14.711 -17.656 -22.922 1 98.62 266 LEU A O 1
ATOM 1981 N N . GLU A 1 267 ? 12.828 -18.797 -22.641 1 98.62 267 GLU A N 1
ATOM 1982 C CA . GLU A 1 267 ? 12.148 -18.125 -23.75 1 98.62 267 GLU A CA 1
ATOM 1983 C C . GLU A 1 267 ? 10.633 -18.219 -23.609 1 98.62 267 GLU A C 1
ATOM 1985 O O . GLU A 1 267 ? 10.109 -19.219 -23.109 1 98.62 267 GLU A O 1
ATOM 1990 N N . ALA A 1 268 ? 9.938 -17.156 -24.062 1 98.81 268 ALA A N 1
ATOM 1991 C CA . ALA A 1 268 ? 8.477 -17.156 -24.047 1 98.81 268 ALA A CA 1
ATOM 1992 C C . ALA A 1 268 ? 7.926 -16.531 -25.328 1 98.81 268 ALA A C 1
ATOM 1994 O O . ALA A 1 268 ? 8.461 -15.539 -25.828 1 98.81 268 ALA A O 1
ATOM 1995 N N . GLU A 1 269 ? 6.969 -17.156 -25.891 1 98.75 269 GLU A N 1
ATOM 1996 C CA . GLU A 1 269 ? 6.066 -16.469 -26.812 1 98.75 269 GLU A CA 1
ATOM 1997 C C . GLU A 1 269 ? 4.953 -15.758 -26.047 1 98.75 269 GLU A C 1
ATOM 1999 O O . GLU A 1 269 ? 4.219 -16.391 -25.281 1 98.75 269 GLU A O 1
ATOM 2004 N N . ILE A 1 270 ? 4.844 -14.5 -26.266 1 98.75 270 ILE A N 1
ATOM 2005 C CA . ILE A 1 270 ? 3.93 -13.688 -25.469 1 98.75 270 ILE A CA 1
ATOM 2006 C C . ILE A 1 270 ? 3.133 -12.758 -26.375 1 98.75 270 ILE A C 1
ATOM 2008 O O . ILE A 1 270 ? 3.686 -12.164 -27.297 1 98.75 270 ILE A O 1
ATOM 2012 N N . VAL A 1 271 ? 1.827 -12.758 -26.172 1 98.88 271 VAL A N 1
ATOM 2013 C CA . VAL A 1 271 ? 0.953 -11.805 -26.859 1 98.88 271 VAL A CA 1
ATOM 2014 C C . VAL A 1 271 ? 0.742 -10.57 -25.984 1 98.88 271 VAL A C 1
ATOM 2016 O O . VAL A 1 271 ? 0.233 -10.68 -24.875 1 98.88 271 VAL A O 1
ATOM 2019 N N . THR A 1 272 ? 1.156 -9.43 -26.438 1 98.56 272 THR A N 1
ATOM 2020 C CA . THR A 1 272 ? 1.008 -8.195 -25.672 1 98.56 272 THR A CA 1
ATOM 2021 C C . THR A 1 272 ? -0.431 -7.691 -25.734 1 98.56 272 THR A C 1
ATOM 2023 O O . THR A 1 272 ? -1.21 -8.125 -26.594 1 98.56 272 THR A O 1
ATOM 2026 N N . PRO A 1 273 ? -0.816 -6.742 -24.891 1 98.19 273 PRO A N 1
ATOM 2027 C CA . PRO A 1 273 ? -2.168 -6.18 -24.922 1 98.19 273 PRO A CA 1
ATOM 2028 C C . PRO A 1 273 ? -2.504 -5.523 -26.266 1 98.19 273 PRO A C 1
ATOM 2030 O O . PRO A 1 273 ? -3.676 -5.438 -26.625 1 98.19 273 PRO A O 1
ATOM 2033 N N . ALA A 1 274 ? -1.52 -5.152 -27.031 1 97.75 274 ALA A N 1
ATOM 2034 C CA . ALA A 1 274 ? -1.722 -4.543 -28.344 1 97.75 274 ALA A CA 1
ATOM 2035 C C . ALA A 1 274 ? -1.91 -5.609 -29.422 1 97.75 274 ALA A C 1
ATOM 2037 O O . ALA A 1 274 ? -2.109 -5.285 -30.594 1 97.75 274 ALA A O 1
ATOM 2038 N N . GLY A 1 275 ? -1.815 -6.871 -29.047 1 98.25 275 GLY A N 1
ATOM 2039 C CA . GLY A 1 275 ? -2.059 -7.953 -29.984 1 98.25 275 GLY A CA 1
ATOM 2040 C C . GLY A 1 275 ? -0.81 -8.391 -30.719 1 98.25 275 GLY A C 1
ATOM 2041 O O . GLY A 1 275 ? -0.891 -9.148 -31.688 1 98.25 275 GLY A O 1
ATOM 2042 N N . ARG A 1 276 ? 0.331 -7.938 -30.328 1 98.44 276 ARG A N 1
ATOM 2043 C CA . ARG A 1 276 ? 1.583 -8.336 -30.953 1 98.44 276 ARG A CA 1
ATOM 2044 C C . ARG A 1 276 ? 2.105 -9.641 -30.359 1 98.44 276 ARG A C 1
ATOM 2046 O O . ARG A 1 276 ? 2.109 -9.805 -29.141 1 98.44 276 ARG A O 1
ATOM 2053 N N . VAL A 1 277 ? 2.48 -10.57 -31.234 1 98.75 277 VAL A N 1
ATOM 2054 C CA . VAL A 1 277 ? 3.125 -11.805 -30.797 1 98.75 277 VAL A CA 1
ATOM 2055 C C . VAL A 1 277 ? 4.641 -11.609 -30.75 1 98.75 277 VAL A C 1
ATOM 2057 O O . VAL A 1 277 ? 5.27 -11.367 -31.781 1 98.75 277 VAL A O 1
ATOM 2060 N N . LEU A 1 278 ? 5.234 -11.688 -29.562 1 98.62 278 LEU A N 1
ATOM 2061 C CA . LEU A 1 278 ? 6.66 -11.445 -29.375 1 98.62 278 LEU A CA 1
ATOM 2062 C C . LEU A 1 278 ? 7.348 -12.68 -28.797 1 98.62 278 LEU A C 1
ATOM 2064 O O . LEU A 1 278 ? 6.711 -13.484 -28.109 1 98.62 278 LEU A O 1
ATOM 2068 N N . ILE A 1 279 ? 8.586 -12.859 -29.141 1 98.5 279 ILE A N 1
ATOM 2069 C CA . ILE A 1 279 ? 9.484 -13.781 -28.453 1 98.5 279 ILE A CA 1
ATOM 2070 C C . ILE A 1 279 ? 10.359 -13.008 -27.469 1 98.5 279 ILE A C 1
ATOM 2072 O O . ILE A 1 279 ? 11.023 -12.039 -27.859 1 98.5 279 ILE A O 1
ATOM 2076 N N . ALA A 1 280 ? 10.297 -13.367 -26.203 1 98.56 280 ALA A N 1
ATOM 2077 C CA . ALA A 1 280 ? 11.125 -12.742 -25.172 1 98.56 280 ALA A CA 1
ATOM 2078 C C . ALA A 1 280 ? 12.188 -13.719 -24.672 1 98.56 280 ALA A C 1
ATOM 2080 O O . ALA A 1 280 ? 11.867 -14.82 -24.219 1 98.56 280 ALA A O 1
ATOM 2081 N N . ASN A 1 281 ? 13.359 -13.359 -24.766 1 98.25 281 ASN A N 1
ATOM 2082 C CA . ASN A 1 281 ? 14.484 -14.117 -24.25 1 98.25 281 ASN A CA 1
ATOM 2083 C C . ASN A 1 281 ? 15.711 -13.234 -24.047 1 98.25 281 ASN A C 1
ATOM 2085 O O . ASN A 1 281 ? 15.602 -12.008 -24.031 1 98.25 281 ASN A O 1
ATOM 2089 N N . GLN A 1 282 ? 16.859 -13.844 -23.844 1 96.75 282 GLN A N 1
ATOM 2090 C CA . GLN A 1 282 ? 18.078 -13.102 -23.484 1 96.75 282 GLN A CA 1
ATOM 2091 C C . GLN A 1 282 ? 18.562 -12.25 -24.656 1 96.75 282 GLN A C 1
ATOM 2093 O O . GLN A 1 282 ? 19.266 -11.258 -24.453 1 96.75 282 GLN A O 1
ATOM 2098 N N . CYS A 1 283 ? 18.125 -12.508 -25.906 1 95.94 283 CYS A N 1
ATOM 2099 C CA . CYS A 1 283 ? 18.703 -11.797 -27.031 1 95.94 283 CYS A CA 1
ATOM 2100 C C . CYS A 1 283 ? 17.672 -10.898 -27.703 1 95.94 283 CYS A C 1
ATOM 2102 O O . CYS A 1 283 ? 18.016 -10.055 -28.547 1 95.94 283 CYS A O 1
ATOM 2104 N N . GLN A 1 284 ? 16.438 -11.023 -27.391 1 95.75 284 GLN A N 1
ATOM 2105 C CA . GLN A 1 284 ? 15.406 -10.156 -27.953 1 95.75 284 GLN A CA 1
ATOM 2106 C C . GLN A 1 284 ? 14.273 -9.914 -26.953 1 95.75 284 GLN A C 1
ATOM 2108 O O . GLN A 1 284 ? 13.906 -10.82 -26.203 1 95.75 284 GLN A O 1
ATOM 2113 N N . ASN A 1 285 ? 13.688 -8.656 -27.047 1 98.12 285 ASN A N 1
ATOM 2114 C CA . ASN A 1 285 ? 12.703 -8.211 -26.062 1 98.12 285 ASN A CA 1
ATOM 2115 C C . ASN A 1 285 ? 13.156 -8.508 -24.641 1 98.12 285 ASN A C 1
ATOM 2117 O O . ASN A 1 285 ? 12.414 -9.117 -23.859 1 98.12 285 ASN A O 1
ATOM 2121 N N . GLN A 1 286 ? 14.352 -8.016 -24.359 1 97.94 286 GLN A N 1
ATOM 2122 C CA . GLN A 1 286 ? 15.078 -8.367 -23.141 1 97.94 286 GLN A CA 1
ATOM 2123 C C . GLN A 1 286 ? 14.383 -7.816 -21.906 1 97.94 286 GLN A C 1
ATOM 2125 O O . GLN A 1 286 ? 14.438 -8.422 -20.828 1 97.94 286 GLN A O 1
ATOM 2130 N N . ASP A 1 287 ? 13.711 -6.68 -22.031 1 98.44 287 ASP A N 1
ATOM 2131 C CA . ASP A 1 287 ? 12.984 -6.102 -20.906 1 98.44 287 ASP A CA 1
ATOM 2132 C C . ASP A 1 287 ? 11.781 -6.965 -20.531 1 98.44 287 ASP A C 1
ATOM 2134 O O . ASP A 1 287 ? 11.555 -7.223 -19.344 1 98.44 287 ASP A O 1
ATOM 2138 N N . LEU A 1 288 ? 11.094 -7.422 -21.516 1 98.44 288 LEU A N 1
ATOM 2139 C CA . LEU A 1 288 ? 9.969 -8.32 -21.281 1 98.44 288 LEU A CA 1
ATOM 2140 C C . LEU A 1 288 ? 10.445 -9.648 -20.703 1 98.44 288 LEU A C 1
ATOM 2142 O O . LEU A 1 288 ? 9.828 -10.195 -19.797 1 98.44 288 LEU A O 1
ATOM 2146 N N . TYR A 1 289 ? 11.656 -10.117 -21.312 1 98.56 289 TYR A N 1
ATOM 2147 C CA . TYR A 1 289 ? 12.266 -11.336 -20.797 1 98.56 289 TYR A CA 1
ATOM 2148 C C . TYR A 1 289 ? 12.578 -11.203 -19.312 1 98.56 289 TYR A C 1
ATOM 2150 O O . TYR A 1 289 ? 12.258 -12.094 -18.516 1 98.56 289 TYR A O 1
ATOM 2158 N N . TRP A 1 290 ? 13.102 -10.094 -18.891 1 98.88 290 TRP A N 1
ATOM 2159 C CA . TRP A 1 290 ? 13.414 -9.82 -17.484 1 98.88 290 TRP A CA 1
ATOM 2160 C C . TRP A 1 290 ? 12.141 -9.742 -16.656 1 98.88 290 TRP A C 1
ATOM 2162 O O . TRP A 1 290 ? 12.062 -10.336 -15.578 1 98.88 290 TRP A O 1
ATOM 2172 N N . ALA A 1 291 ? 11.109 -9.125 -17.125 1 98.88 291 ALA A N 1
ATOM 2173 C CA . ALA A 1 291 ? 9.891 -8.836 -16.375 1 98.88 291 ALA A CA 1
ATOM 2174 C C . ALA A 1 291 ? 9.094 -10.109 -16.109 1 98.88 291 ALA A C 1
ATOM 2176 O O . ALA A 1 291 ? 8.539 -10.289 -15.031 1 98.88 291 ALA A O 1
ATOM 2177 N N . ILE A 1 292 ? 9.039 -11.062 -17.031 1 98.69 292 ILE A N 1
ATOM 2178 C CA . ILE A 1 292 ? 8.18 -12.227 -16.875 1 98.69 292 ILE A CA 1
ATOM 2179 C C . ILE A 1 292 ? 8.844 -13.234 -15.938 1 98.69 292 ILE A C 1
ATOM 2181 O O . ILE A 1 292 ? 8.211 -14.195 -15.492 1 98.69 292 ILE A O 1
ATOM 2185 N N . ARG A 1 293 ? 10.141 -13.062 -15.703 1 98.69 293 ARG A N 1
ATOM 2186 C CA . ARG A 1 293 ? 10.867 -13.945 -14.797 1 98.69 293 ARG A CA 1
ATOM 2187 C C . ARG A 1 293 ? 10.766 -13.461 -13.359 1 98.69 293 ARG A C 1
ATOM 2189 O O . ARG A 1 293 ? 11.781 -13.273 -12.688 1 98.69 293 ARG A O 1
ATOM 2196 N N . GLY A 1 294 ? 9.562 -13.375 -12.852 1 98.5 294 GLY A N 1
ATOM 2197 C CA . GLY A 1 294 ? 9.312 -13 -11.469 1 98.5 294 GLY A CA 1
ATOM 2198 C C . GLY A 1 294 ? 8.281 -11.898 -11.328 1 98.5 294 GLY A C 1
ATOM 2199 O O . GLY A 1 294 ? 7.785 -11.641 -10.227 1 98.5 294 GLY A O 1
ATOM 2200 N N . GLY A 1 295 ? 7.891 -11.266 -12.406 1 98.19 295 GLY A N 1
ATOM 2201 C CA . GLY A 1 295 ? 7 -10.117 -12.375 1 98.19 295 GLY A CA 1
ATOM 2202 C C . GLY A 1 295 ? 5.543 -10.5 -12.195 1 98.19 295 GLY A C 1
ATOM 2203 O O . GLY A 1 295 ? 4.691 -9.633 -11.961 1 98.19 295 GLY A O 1
ATOM 2204 N N . GLY A 1 296 ? 5.219 -11.781 -12.242 1 96 296 GLY A N 1
ATOM 2205 C CA . GLY A 1 296 ? 3.861 -12.266 -12.039 1 96 296 GLY A CA 1
ATOM 2206 C C . GLY A 1 296 ? 3.133 -12.555 -13.336 1 96 296 GLY A C 1
ATOM 2207 O O . GLY A 1 296 ? 3.268 -11.812 -14.312 1 96 296 GLY A O 1
ATOM 2208 N N . GLY A 1 297 ? 2.35 -13.57 -13.312 1 92.38 297 GLY A N 1
ATOM 2209 C CA . GLY A 1 297 ? 1.567 -13.961 -14.477 1 92.38 297 GLY A CA 1
ATOM 2210 C C . GLY A 1 297 ? 0.436 -12.992 -14.781 1 92.38 297 GLY A C 1
ATOM 2211 O O . GLY A 1 297 ? -0.133 -12.391 -13.875 1 92.38 297 GLY A O 1
ATOM 2212 N N . GLY A 1 298 ? 0.172 -12.859 -16.109 1 90.38 298 GLY A N 1
ATOM 2213 C CA . GLY A 1 298 ? -0.979 -12.086 -16.531 1 90.38 298 GLY A CA 1
ATOM 2214 C C . GLY A 1 298 ? -0.768 -10.586 -16.406 1 90.38 298 GLY A C 1
ATOM 2215 O O . GLY A 1 298 ? -1.731 -9.82 -16.375 1 90.38 298 GLY A O 1
ATOM 2216 N N . THR A 1 299 ? 0.383 -10.133 -16.281 1 94.62 299 THR A N 1
ATOM 2217 C CA . THR A 1 299 ? 0.688 -8.734 -16 1 94.62 299 THR A CA 1
ATOM 2218 C C . THR A 1 299 ? 1.184 -8.031 -17.266 1 94.62 299 THR A C 1
ATOM 2220 O O . THR A 1 299 ? 0.843 -6.871 -17.516 1 94.62 299 THR A O 1
ATOM 2223 N N . PHE A 1 300 ? 1.967 -8.719 -18.156 1 98 300 PHE A N 1
ATOM 2224 C CA . PHE A 1 300 ? 2.654 -8.062 -19.25 1 98 300 PHE A CA 1
ATOM 2225 C C . PHE A 1 300 ? 2.131 -8.562 -20.594 1 98 300 PHE A C 1
ATOM 2227 O O . PHE A 1 300 ? 2.455 -7.996 -21.641 1 98 300 PHE A O 1
ATOM 2234 N N . GLY A 1 301 ? 1.384 -9.57 -20.562 1 98.44 301 GLY A N 1
ATOM 2235 C CA . GLY A 1 301 ? 0.812 -10.242 -21.719 1 98.44 301 GLY A CA 1
ATOM 2236 C C . GLY A 1 301 ? 0.329 -11.648 -21.422 1 98.44 301 GLY A C 1
ATOM 2237 O O . GLY A 1 301 ? 0.276 -12.055 -20.25 1 98.44 301 GLY A O 1
ATOM 2238 N N . VAL A 1 302 ? -0.075 -12.32 -22.469 1 98.81 302 VAL A N 1
ATOM 2239 C CA . VAL A 1 302 ? -0.49 -13.719 -22.359 1 98.81 302 VAL A CA 1
ATOM 2240 C C . VAL A 1 302 ? 0.575 -14.625 -22.969 1 98.81 302 VAL A C 1
ATOM 2242 O O . VAL A 1 302 ? 0.854 -14.539 -24.172 1 98.81 302 VAL A O 1
ATOM 2245 N N . ILE A 1 303 ? 1.17 -15.438 -22.172 1 98.81 303 ILE A N 1
ATOM 2246 C CA . ILE A 1 303 ? 2.193 -16.359 -22.656 1 98.81 303 ILE A CA 1
ATOM 2247 C C . ILE A 1 303 ? 1.532 -17.594 -23.25 1 98.81 303 ILE A C 1
ATOM 2249 O O . ILE A 1 303 ? 0.781 -18.297 -22.578 1 98.81 303 ILE A O 1
ATOM 2253 N N . THR A 1 304 ? 1.833 -17.859 -24.484 1 98.81 304 THR A N 1
ATOM 2254 C CA . THR A 1 304 ? 1.218 -18.984 -25.188 1 98.81 304 THR A CA 1
ATOM 2255 C C . THR A 1 304 ? 2.166 -20.188 -25.219 1 98.81 304 THR A C 1
ATOM 2257 O O . THR A 1 304 ? 1.728 -21.328 -25.359 1 98.81 304 THR A O 1
ATOM 2260 N N . LYS A 1 305 ? 3.457 -19.906 -25.203 1 98.69 305 LYS A N 1
ATOM 2261 C CA . LYS A 1 305 ? 4.504 -20.922 -25.109 1 98.69 305 LYS A CA 1
ATOM 2262 C C . LYS A 1 305 ? 5.605 -20.484 -24.141 1 98.69 305 LYS A C 1
ATOM 2264 O O . LYS A 1 305 ? 5.984 -19.312 -24.109 1 98.69 305 LYS A O 1
ATOM 2269 N N . LEU A 1 306 ? 6.086 -21.438 -23.406 1 98.81 306 LEU A N 1
ATOM 2270 C CA . LEU A 1 306 ? 7.168 -21.188 -22.469 1 98.81 306 LEU A CA 1
ATOM 2271 C C . LEU A 1 306 ? 8.242 -22.266 -22.578 1 98.81 306 LEU A C 1
ATOM 2273 O O . LEU A 1 306 ? 7.934 -23.453 -22.594 1 98.81 306 LEU A O 1
ATOM 2277 N N . THR A 1 307 ? 9.461 -21.844 -22.766 1 98.88 307 THR A N 1
ATOM 2278 C CA . THR A 1 307 ? 10.586 -22.766 -22.734 1 98.88 307 THR A CA 1
ATOM 2279 C C . THR A 1 307 ? 11.359 -22.641 -21.422 1 98.88 307 THR A C 1
ATOM 2281 O O . THR A 1 307 ? 11.758 -21.531 -21.031 1 98.88 307 THR A O 1
ATOM 2284 N N . VAL A 1 308 ? 11.562 -23.766 -20.766 1 98.88 308 VAL A N 1
ATOM 2285 C CA . VAL A 1 308 ? 12.258 -23.766 -19.484 1 98.88 308 VAL A CA 1
ATOM 2286 C C . VAL A 1 308 ? 13.445 -24.719 -19.547 1 98.88 308 VAL A C 1
ATOM 2288 O O . VAL A 1 308 ? 13.484 -25.625 -20.391 1 98.88 308 VAL A O 1
ATOM 2291 N N . LYS A 1 309 ? 14.43 -24.531 -18.703 1 98.75 309 LYS A N 1
ATOM 2292 C CA . LYS A 1 309 ? 15.57 -25.438 -18.594 1 98.75 309 LYS A CA 1
ATOM 2293 C C . LYS A 1 309 ? 15.117 -26.844 -18.203 1 98.75 309 LYS A C 1
ATOM 2295 O O . LYS A 1 309 ? 14.203 -27 -17.375 1 98.75 309 LYS A O 1
ATOM 2300 N N . ALA A 1 310 ? 15.727 -27.781 -18.797 1 98.69 310 ALA A N 1
ATOM 2301 C CA . ALA A 1 310 ? 15.586 -29.188 -18.406 1 98.69 310 ALA A CA 1
ATOM 2302 C C . ALA A 1 310 ? 16.938 -29.781 -18.031 1 98.69 310 ALA A C 1
ATOM 2304 O O . ALA A 1 310 ? 17.984 -29.234 -18.375 1 98.69 310 ALA A O 1
ATOM 2305 N N . TYR A 1 311 ? 16.891 -30.875 -17.328 1 98.19 311 TYR A N 1
ATOM 2306 C CA . TYR A 1 311 ? 18.062 -31.562 -16.797 1 98.19 311 TYR A CA 1
ATOM 2307 C C . TYR A 1 311 ? 17.906 -33.062 -16.891 1 98.19 311 TYR A C 1
ATOM 2309 O O . TYR A 1 311 ? 16.781 -33.594 -16.906 1 98.19 311 TYR A O 1
ATOM 2317 N N . PRO A 1 312 ? 19.062 -33.75 -16.969 1 97.31 312 PRO A N 1
ATOM 2318 C CA . PRO A 1 312 ? 18.938 -35.188 -16.781 1 97.31 312 PRO A CA 1
ATOM 2319 C C . PRO A 1 312 ? 18.312 -35.562 -15.43 1 97.31 312 PRO A C 1
ATOM 2321 O O . PRO A 1 312 ? 18.625 -34.938 -14.414 1 97.31 312 PRO A O 1
ATOM 2324 N N . ALA A 1 313 ? 17.453 -36.562 -15.422 1 96.38 313 ALA A N 1
ATOM 2325 C CA . ALA A 1 313 ? 16.844 -36.969 -14.156 1 96.38 313 ALA A CA 1
ATOM 2326 C C . ALA A 1 313 ? 17.922 -37.344 -13.133 1 96.38 313 ALA A C 1
ATOM 2328 O O . ALA A 1 313 ? 18.797 -38.156 -13.414 1 96.38 313 ALA A O 1
ATOM 2329 N N . PRO A 1 314 ? 17.844 -36.781 -12.008 1 95.56 314 PRO A N 1
ATOM 2330 C CA . PRO A 1 314 ? 18.891 -37 -11.008 1 95.56 314 PRO A CA 1
ATOM 2331 C C . PRO A 1 314 ? 18.594 -38.219 -10.109 1 95.56 314 PRO A C 1
ATOM 2333 O O . PRO A 1 314 ? 17.453 -38.656 -10.023 1 95.56 314 PRO A O 1
ATOM 2336 N N . LYS A 1 315 ? 19.703 -38.75 -9.523 1 95 315 LYS A N 1
ATOM 2337 C CA . LYS A 1 315 ? 19.516 -39.531 -8.305 1 95 315 LYS A CA 1
ATOM 2338 C C . LYS A 1 315 ? 19.203 -38.625 -7.117 1 95 315 LYS A C 1
ATOM 2340 O O . LYS A 1 315 ? 19.422 -37.406 -7.172 1 95 315 LYS A O 1
ATOM 2345 N N . LEU A 1 316 ? 18.469 -39.281 -6.102 1 95.19 316 LEU A N 1
ATOM 2346 C CA . LEU A 1 316 ? 18.125 -38.438 -4.969 1 95.19 316 LEU A CA 1
ATOM 2347 C C . LEU A 1 316 ? 18.062 -39.25 -3.678 1 95.19 316 LEU A C 1
ATOM 2349 O O . LEU A 1 316 ? 18.062 -40.5 -3.713 1 95.19 316 LEU A O 1
ATOM 2353 N N . VAL A 1 317 ? 18.266 -38.594 -2.574 1 96.12 317 VAL A N 1
ATOM 2354 C CA . VAL A 1 317 ? 18.031 -39.094 -1.227 1 96.12 317 VAL A CA 1
ATOM 2355 C C . VAL A 1 317 ? 16.922 -38.312 -0.555 1 96.12 317 VAL A C 1
ATOM 2357 O O . VAL A 1 317 ? 16.875 -37.062 -0.67 1 96.12 317 VAL A O 1
ATOM 2360 N N . ILE A 1 318 ? 15.945 -39.031 0.06 1 95.38 318 ILE A N 1
ATOM 2361 C CA . ILE A 1 318 ? 14.844 -38.344 0.738 1 95.38 318 ILE A CA 1
ATOM 2362 C C . ILE A 1 318 ? 14.664 -38.906 2.139 1 95.38 318 ILE A C 1
ATOM 2364 O O . ILE A 1 318 ? 14.828 -40.125 2.346 1 95.38 318 ILE A O 1
ATOM 2368 N N . GLY A 1 319 ? 14.469 -38.062 3.062 1 95.62 319 GLY A N 1
ATOM 2369 C CA . GLY A 1 319 ? 14.133 -38.438 4.43 1 95.62 319 GLY A CA 1
ATOM 2370 C C . GLY A 1 319 ? 13.102 -37.5 5.055 1 95.62 319 GLY A C 1
ATOM 2371 O O . GLY A 1 319 ? 12.625 -36.562 4.402 1 95.62 319 GLY A O 1
ATOM 2372 N N . GLY A 1 320 ? 12.617 -37.906 6.234 1 95.69 320 GLY A N 1
ATOM 2373 C CA . GLY A 1 320 ? 11.633 -37.094 6.961 1 95.69 320 GLY A CA 1
ATOM 2374 C C . GLY A 1 320 ? 11.938 -37 8.445 1 95.69 320 GLY A C 1
ATOM 2375 O O . GLY A 1 320 ? 12.828 -37.688 8.953 1 95.69 320 GLY A O 1
ATOM 2376 N N . PHE A 1 321 ? 11.328 -36.031 9.062 1 97.81 321 PHE A N 1
ATOM 2377 C CA . PHE A 1 321 ? 11.422 -35.906 10.508 1 97.81 321 PHE A CA 1
ATOM 2378 C C . PHE A 1 321 ? 10.055 -35.594 11.109 1 97.81 321 PHE A C 1
ATOM 2380 O O . PHE A 1 321 ? 9.188 -35.031 10.438 1 97.81 321 PHE A O 1
ATOM 2387 N N . ASP A 1 322 ? 9.844 -36 12.281 1 98.31 322 ASP A N 1
ATOM 2388 C CA . ASP A 1 322 ? 8.672 -35.75 13.109 1 98.31 322 ASP A CA 1
ATOM 2389 C C . ASP A 1 322 ? 9.078 -35.406 14.547 1 98.31 322 ASP A C 1
ATOM 2391 O O . ASP A 1 322 ? 9.734 -36.219 15.203 1 98.31 322 ASP A O 1
ATOM 2395 N N . ILE A 1 323 ? 8.789 -34.25 15.008 1 98.69 323 ILE A N 1
ATOM 2396 C CA . ILE A 1 323 ? 9.148 -33.75 16.328 1 98.69 323 ILE A CA 1
ATOM 2397 C C . ILE A 1 323 ? 7.887 -33.312 17.078 1 98.69 323 ILE A C 1
ATOM 2399 O O . ILE A 1 323 ? 7.164 -32.438 16.609 1 98.69 323 ILE A O 1
ATOM 2403 N N . ARG A 1 324 ? 7.625 -33.844 18.281 1 98.44 324 ARG A N 1
ATOM 2404 C CA . ARG A 1 324 ? 6.406 -33.562 19.031 1 98.44 324 ARG A CA 1
ATOM 2405 C C . ARG A 1 324 ? 6.73 -33.094 20.453 1 98.44 324 ARG A C 1
ATOM 2407 O O . ARG A 1 324 ? 7.656 -33.594 21.078 1 98.44 324 ARG A O 1
ATOM 2414 N N . ILE A 1 325 ? 5.973 -32.188 20.828 1 98.5 325 ILE A N 1
ATOM 2415 C CA . ILE A 1 325 ? 6.137 -31.641 22.156 1 98.5 325 ILE A CA 1
ATOM 2416 C C . ILE A 1 325 ? 5.793 -32.719 23.203 1 98.5 325 ILE A C 1
ATOM 2418 O O . ILE A 1 325 ? 4.863 -33.5 23 1 98.5 325 ILE A O 1
ATOM 2422 N N . LYS A 1 326 ? 6.555 -32.75 24.312 1 97.88 326 LYS A N 1
ATOM 2423 C CA . LYS A 1 326 ? 6.184 -33.594 25.438 1 97.88 326 LYS A CA 1
ATOM 2424 C C . LYS A 1 326 ? 5.199 -32.875 26.359 1 97.88 326 LYS A C 1
ATOM 2426 O O . LYS A 1 326 ? 5.113 -31.656 26.344 1 97.88 326 LYS A O 1
ATOM 2431 N N . ASN A 1 327 ? 4.559 -33.594 27.219 1 96.12 327 ASN A N 1
ATOM 2432 C CA . ASN A 1 327 ? 3.504 -33.062 28.078 1 96.12 327 ASN A CA 1
ATOM 2433 C C . ASN A 1 327 ? 4.047 -32.031 29.031 1 96.12 327 ASN A C 1
ATOM 2435 O O . ASN A 1 327 ? 3.379 -31.016 29.297 1 96.12 327 ASN A O 1
ATOM 2439 N N . GLN A 1 328 ? 5.18 -32.188 29.484 1 96.31 328 GLN A N 1
ATOM 2440 C CA . GLN A 1 328 ? 5.727 -31.297 30.516 1 96.31 328 GLN A CA 1
ATOM 2441 C C . GLN A 1 328 ? 6.422 -30.094 29.891 1 96.31 328 GLN A C 1
ATOM 2443 O O . GLN A 1 328 ? 6.812 -29.156 30.609 1 96.31 328 GLN A O 1
ATOM 2448 N N . THR A 1 329 ? 6.555 -30.141 28.641 1 98 329 THR A N 1
ATOM 2449 C CA . THR A 1 329 ? 7.297 -29.094 27.938 1 98 329 THR A CA 1
ATOM 2450 C C . THR A 1 329 ? 6.418 -27.875 27.703 1 98 329 THR A C 1
ATOM 2452 O O . THR A 1 329 ? 5.246 -28 27.344 1 98 329 THR A O 1
ATOM 2455 N N . SER A 1 330 ? 7.004 -26.641 27.969 1 97.94 330 SER A N 1
ATOM 2456 C CA . SER A 1 330 ? 6.297 -25.406 27.672 1 97.94 330 SER A CA 1
ATOM 2457 C C . SER A 1 330 ? 6.375 -25.062 26.188 1 97.94 330 SER A C 1
ATOM 2459 O O . SER A 1 330 ? 7.23 -25.594 25.469 1 97.94 330 SER A O 1
ATOM 2461 N N . GLU A 1 331 ? 5.48 -24.219 25.75 1 97.81 331 GLU A N 1
ATOM 2462 C CA . GLU A 1 331 ? 5.535 -23.734 24.375 1 97.81 331 GLU A CA 1
ATOM 2463 C C . GLU A 1 331 ? 6.852 -23.016 24.094 1 97.81 331 GLU A C 1
ATOM 2465 O O . GLU A 1 331 ? 7.418 -23.156 23.016 1 97.81 331 GLU A O 1
ATOM 2470 N N . GLU A 1 332 ? 7.277 -22.25 25.062 1 98 332 GLU A N 1
ATOM 2471 C CA . GLU A 1 332 ? 8.531 -21.516 24.922 1 98 332 GLU A CA 1
ATOM 2472 C C . GLU A 1 332 ? 9.688 -22.453 24.625 1 98 332 GLU A C 1
ATOM 2474 O O . GLU A 1 332 ? 10.5 -22.188 23.734 1 98 332 GLU A O 1
ATOM 2479 N N . GLU A 1 333 ? 9.742 -23.562 25.359 1 98.12 333 GLU A N 1
ATOM 2480 C CA . GLU A 1 333 ? 10.805 -24.531 25.172 1 98.12 333 GLU A CA 1
ATOM 2481 C C . GLU A 1 333 ? 10.688 -25.219 23.812 1 98.12 333 GLU A C 1
ATOM 2483 O O . GLU A 1 333 ? 11.695 -25.469 23.156 1 98.12 333 GLU A O 1
ATOM 2488 N N . PHE A 1 334 ? 9.523 -25.578 23.453 1 98.31 334 PHE A N 1
ATOM 2489 C CA . PHE A 1 334 ? 9.289 -26.234 22.172 1 98.31 334 PHE A CA 1
ATOM 2490 C C . PHE A 1 334 ? 9.727 -25.344 21.016 1 98.31 334 PHE A C 1
ATOM 2492 O O . PHE A 1 334 ? 10.414 -25.797 20.094 1 98.31 334 PHE A O 1
ATOM 2499 N N . TYR A 1 335 ? 9.336 -24.047 21.031 1 98.56 335 TYR A N 1
ATOM 2500 C CA . TYR A 1 335 ? 9.656 -23.141 19.938 1 98.56 335 TYR A CA 1
ATOM 2501 C C . TYR A 1 335 ? 11.133 -22.781 19.938 1 98.56 335 TYR A C 1
ATOM 2503 O O . TYR A 1 335 ? 11.688 -22.422 18.906 1 98.56 335 TYR A O 1
ATOM 2511 N N . LYS A 1 336 ? 11.789 -22.875 21.062 1 98.38 336 LYS A N 1
ATOM 2512 C CA . LYS A 1 336 ? 13.242 -22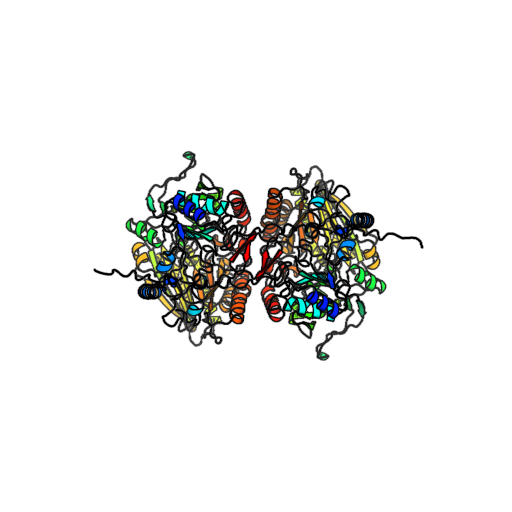.781 21.062 1 98.38 336 LYS A CA 1
ATOM 2513 C C . LYS A 1 336 ? 13.875 -23.922 20.281 1 98.38 336 LYS A C 1
ATOM 2515 O O . LYS A 1 336 ? 14.844 -23.734 19.547 1 98.38 336 LYS A O 1
ATOM 2520 N N . VAL A 1 337 ? 13.336 -25.141 20.438 1 98.5 337 VAL A N 1
ATOM 2521 C CA . VAL A 1 337 ? 13.812 -26.297 19.672 1 98.5 337 VAL A CA 1
ATOM 2522 C C . VAL A 1 337 ? 13.641 -26.031 18.188 1 98.5 337 VAL A C 1
ATOM 2524 O O . VAL A 1 337 ? 14.539 -26.328 17.391 1 98.5 337 VAL A O 1
ATOM 2527 N N . ILE A 1 338 ? 12.516 -25.484 17.812 1 98.69 338 ILE A N 1
ATOM 2528 C CA . ILE A 1 338 ? 12.25 -25.172 16.406 1 98.69 338 ILE A CA 1
ATOM 2529 C C . ILE A 1 338 ? 13.258 -24.141 15.906 1 98.69 338 ILE A C 1
ATOM 2531 O O . ILE A 1 338 ? 13.789 -24.266 14.797 1 98.69 338 ILE A O 1
ATOM 2535 N N . SER A 1 339 ? 13.492 -23.125 16.688 1 98.75 339 SER A N 1
ATOM 2536 C CA . SER A 1 339 ? 14.477 -22.109 16.312 1 98.75 339 SER A CA 1
ATOM 2537 C C . SER A 1 339 ? 15.867 -22.719 16.156 1 98.75 339 SER A C 1
ATOM 2539 O O . SER A 1 339 ? 16.594 -22.391 15.219 1 98.75 339 SER A O 1
ATOM 2541 N N . ASP A 1 340 ? 16.25 -23.594 17.125 1 98.62 340 ASP A N 1
ATOM 2542 C CA . ASP A 1 340 ? 17.547 -24.281 17.062 1 98.62 340 ASP A CA 1
ATOM 2543 C C . ASP A 1 340 ? 17.641 -25.109 15.781 1 98.62 340 ASP A C 1
ATOM 2545 O O . ASP A 1 340 ? 18.703 -25.172 15.156 1 98.62 340 ASP A O 1
ATOM 2549 N N . ALA A 1 341 ? 16.594 -25.766 15.453 1 98.81 341 ALA A N 1
ATOM 2550 C CA . ALA A 1 341 ? 16.562 -26.531 14.203 1 98.81 341 ALA A CA 1
ATOM 2551 C C . ALA A 1 341 ? 16.797 -25.609 13.008 1 98.81 341 ALA A C 1
ATOM 2553 O O . ALA A 1 341 ? 17.578 -25.953 12.109 1 98.81 341 ALA A O 1
ATOM 2554 N N . HIS A 1 342 ? 16.172 -24.469 13 1 98.88 342 HIS A N 1
ATOM 2555 C CA . HIS A 1 342 ? 16.281 -23.531 11.891 1 98.88 342 HIS A CA 1
ATOM 2556 C C . HIS A 1 342 ? 17.719 -23.031 11.727 1 98.88 342 HIS A C 1
ATOM 2558 O O . HIS A 1 342 ? 18.156 -22.766 10.609 1 98.88 342 HIS A O 1
ATOM 2564 N N . ALA A 1 343 ? 18.406 -22.875 12.781 1 98.81 343 ALA A N 1
ATOM 2565 C CA . ALA A 1 343 ? 19.781 -22.406 12.742 1 98.81 343 ALA A CA 1
ATOM 2566 C C . ALA A 1 343 ? 20.672 -23.375 11.992 1 98.81 343 ALA A C 1
ATOM 2568 O O . ALA A 1 343 ? 21.75 -23 11.516 1 98.81 343 ALA A O 1
ATOM 2569 N N . LEU A 1 344 ? 20.25 -24.625 11.812 1 98.75 344 LEU A N 1
ATOM 2570 C CA . LEU A 1 344 ? 21.047 -25.656 11.156 1 98.75 344 LEU A CA 1
ATOM 2571 C C . LEU A 1 344 ? 20.688 -25.766 9.68 1 98.75 344 LEU A C 1
ATOM 2573 O O . LEU A 1 344 ? 21.422 -26.375 8.898 1 98.75 344 LEU A O 1
ATOM 2577 N N . PHE A 1 345 ? 19.562 -25.203 9.266 1 98.81 345 PHE A N 1
ATOM 2578 C CA . PHE A 1 345 ? 19.047 -25.406 7.918 1 98.81 345 PHE A CA 1
ATOM 2579 C C . PHE A 1 345 ? 19.984 -24.797 6.879 1 98.81 345 PHE A C 1
ATOM 2581 O O . PHE A 1 345 ? 20.188 -25.391 5.812 1 98.81 345 PHE A O 1
ATOM 2588 N N . PRO A 1 346 ? 20.594 -23.594 7.176 1 98.56 346 PRO A N 1
ATOM 2589 C CA . PRO A 1 346 ? 21.5 -23.047 6.16 1 98.56 346 PRO A CA 1
ATOM 2590 C C . PRO A 1 346 ? 22.625 -24.016 5.797 1 98.56 346 PRO A C 1
ATOM 2592 O O . PRO A 1 346 ? 22.922 -24.203 4.617 1 98.56 346 PRO A O 1
ATOM 2595 N N . ALA A 1 347 ? 23.219 -24.641 6.773 1 98.25 347 ALA A N 1
ATOM 2596 C CA . ALA A 1 347 ? 24.297 -25.594 6.508 1 98.25 347 ALA A CA 1
ATOM 2597 C C . ALA A 1 347 ? 23.781 -26.812 5.754 1 98.25 347 ALA A C 1
ATOM 2599 O O . ALA A 1 347 ? 24.453 -27.344 4.879 1 98.25 347 ALA A O 1
ATOM 2600 N N . ILE A 1 348 ? 22.641 -27.281 6.078 1 98.5 348 ILE A N 1
ATOM 2601 C CA . ILE A 1 348 ? 22.016 -28.406 5.391 1 98.5 348 ILE A CA 1
ATOM 2602 C C . ILE A 1 348 ? 21.75 -28.047 3.93 1 98.5 348 ILE A C 1
ATOM 2604 O O . ILE A 1 348 ? 22.047 -28.828 3.023 1 98.5 348 ILE A O 1
ATOM 2608 N N . GLN A 1 349 ? 21.266 -26.844 3.709 1 98.38 349 GLN A N 1
ATOM 2609 C CA . GLN A 1 349 ? 21 -26.359 2.363 1 98.38 349 GLN A CA 1
ATOM 2610 C C . GLN A 1 349 ? 22.297 -26.188 1.57 1 98.38 349 GLN A C 1
ATOM 2612 O O . GLN A 1 349 ? 22.328 -26.453 0.367 1 98.38 349 GLN A O 1
ATOM 2617 N N . ASP A 1 350 ? 23.406 -25.781 2.246 1 97.31 350 ASP A N 1
ATOM 2618 C CA . ASP A 1 350 ? 24.703 -25.641 1.584 1 97.31 350 ASP A CA 1
ATOM 2619 C C . ASP A 1 350 ? 25.203 -27 1.088 1 97.31 350 ASP A C 1
ATOM 2621 O O . ASP A 1 350 ? 26.016 -27.062 0.167 1 97.31 350 ASP A O 1
ATOM 2625 N N . ALA A 1 351 ? 24.719 -28.047 1.699 1 97.5 351 ALA A N 1
ATOM 2626 C CA . ALA A 1 351 ? 25.062 -29.406 1.273 1 97.5 351 ALA A CA 1
ATOM 2627 C C . ALA A 1 351 ? 24.094 -29.906 0.205 1 97.5 351 ALA A C 1
ATOM 2629 O O . ALA A 1 351 ? 24.047 -31.094 -0.103 1 97.5 351 ALA A O 1
ATOM 2630 N N . SER A 1 352 ? 23.219 -29.016 -0.301 1 97 352 SER A N 1
ATOM 2631 C CA . SER A 1 352 ? 22.281 -29.266 -1.384 1 97 352 SER A CA 1
ATOM 2632 C C . SER A 1 352 ? 21.109 -30.125 -0.913 1 97 352 SER A C 1
ATOM 2634 O O . SER A 1 352 ? 20.578 -30.938 -1.674 1 97 352 SER A O 1
ATOM 2636 N N . ILE A 1 353 ? 20.844 -30.062 0.313 1 98.06 353 ILE A N 1
ATOM 2637 C CA . ILE A 1 353 ? 19.672 -30.719 0.889 1 98.06 353 ILE A CA 1
ATOM 2638 C C . ILE A 1 353 ? 18.641 -29.656 1.259 1 98.06 353 ILE A C 1
ATOM 2640 O O . ILE A 1 353 ? 18.953 -28.688 1.954 1 98.06 353 ILE A O 1
ATOM 2644 N N . HIS A 1 354 ? 17.453 -29.844 0.774 1 98 354 HIS A N 1
ATOM 2645 C CA . HIS A 1 354 ? 16.344 -28.906 0.976 1 98 354 HIS A CA 1
ATOM 2646 C C . HIS A 1 354 ? 15.102 -29.625 1.5 1 98 354 HIS A C 1
ATOM 2648 O O . HIS A 1 354 ? 15.195 -30.734 2.02 1 98 354 HIS A O 1
ATOM 2654 N N . GLY A 1 355 ? 13.945 -28.906 1.513 1 96.69 355 GLY A N 1
ATOM 2655 C CA . GLY A 1 355 ? 12.797 -29.609 2.053 1 96.69 355 GLY A CA 1
ATOM 2656 C C . GLY A 1 355 ? 11.609 -28.719 2.324 1 96.69 355 GLY A C 1
ATOM 2657 O O . GLY A 1 355 ? 11.523 -27.609 1.785 1 96.69 355 GLY A O 1
ATOM 2658 N N . TYR A 1 356 ? 10.633 -29.312 2.998 1 96.69 356 TYR A N 1
ATOM 2659 C CA . TYR A 1 356 ? 9.406 -28.672 3.455 1 96.69 356 TYR A CA 1
ATOM 2660 C C . TYR A 1 356 ? 9.062 -29.094 4.879 1 96.69 356 TYR A C 1
ATOM 2662 O O . TYR A 1 356 ? 9.484 -30.156 5.328 1 96.69 356 TYR A O 1
ATOM 2670 N N . TYR A 1 357 ? 8.336 -28.234 5.559 1 97.94 357 TYR A N 1
ATOM 2671 C CA . TYR A 1 357 ? 7.852 -28.672 6.863 1 97.94 357 TYR A CA 1
ATOM 2672 C C . TYR A 1 357 ? 6.547 -27.969 7.219 1 97.94 357 TYR A C 1
ATOM 2674 O O . TYR A 1 357 ? 6.141 -27.016 6.543 1 97.94 357 TYR A O 1
ATOM 2682 N N . THR A 1 358 ? 5.836 -28.438 8.203 1 97.75 358 THR A N 1
ATOM 2683 C CA . THR A 1 358 ? 4.664 -27.844 8.828 1 97.75 358 THR A CA 1
ATOM 2684 C C . THR A 1 358 ? 4.789 -27.859 10.344 1 97.75 358 THR A C 1
ATOM 2686 O O . THR A 1 358 ? 5.562 -28.641 10.898 1 97.75 358 THR A O 1
ATOM 2689 N N . VAL A 1 359 ? 4.211 -26.922 10.984 1 98.62 359 VAL A N 1
ATOM 2690 C CA . VAL A 1 359 ? 3.973 -26.906 12.422 1 98.62 359 VAL A CA 1
ATOM 2691 C C . VAL A 1 359 ? 2.473 -26.828 12.703 1 98.62 359 VAL A C 1
ATOM 2693 O O . VAL A 1 359 ? 1.805 -25.891 12.25 1 98.62 359 VAL A O 1
ATOM 2696 N N . THR A 1 360 ? 1.969 -27.812 13.383 1 97.75 360 THR A N 1
ATOM 2697 C CA . THR A 1 360 ? 0.538 -27.906 13.648 1 97.75 360 THR A CA 1
ATOM 2698 C C . THR A 1 360 ? 0.281 -28.234 15.117 1 97.75 360 THR A C 1
ATOM 2700 O O . THR A 1 360 ? 1.178 -28.703 15.82 1 97.75 360 THR A O 1
ATOM 2703 N N . GLY A 1 361 ? -0.897 -27.906 15.586 1 97.31 361 GLY A N 1
ATOM 2704 C CA . GLY A 1 361 ? -1.342 -28.219 16.938 1 97.31 361 GLY A CA 1
ATOM 2705 C C . GLY A 1 361 ? -2.744 -28.797 16.984 1 97.31 361 GLY A C 1
ATOM 2706 O O . GLY A 1 361 ? -3.375 -29 15.945 1 97.31 361 GLY A O 1
ATOM 2707 N N . PRO A 1 362 ? -3.148 -29.078 18.219 1 96.38 362 PRO A N 1
ATOM 2708 C CA . PRO A 1 362 ? -4.5 -29.625 18.375 1 96.38 362 PRO A CA 1
ATOM 2709 C C . PRO A 1 362 ? -5.582 -28.656 17.891 1 96.38 362 PRO A C 1
ATOM 2711 O O . PRO A 1 362 ? -5.453 -27.438 18.047 1 96.38 362 PRO A O 1
ATOM 2714 N N . PRO A 1 363 ? -6.656 -29.188 17.344 1 94.06 363 PRO A N 1
ATOM 2715 C CA . PRO A 1 363 ? -6.984 -30.609 17.25 1 94.06 363 PRO A CA 1
ATOM 2716 C C . PRO A 1 363 ? -6.457 -31.234 15.961 1 94.06 363 PRO A C 1
ATOM 2718 O O . PRO A 1 363 ? -6.621 -32.438 15.75 1 94.06 363 PRO A O 1
ATOM 2721 N N . GLU A 1 364 ? -5.941 -30.469 15.07 1 91.56 364 GLU A N 1
ATOM 2722 C CA . GLU A 1 364 ? -5.449 -31.016 13.805 1 91.56 364 GLU A CA 1
ATOM 2723 C C . GLU A 1 364 ? -4.398 -32.094 14.047 1 91.56 364 GLU A C 1
ATOM 2725 O O . GLU A 1 364 ? -4.348 -33.094 13.32 1 91.56 364 GLU A O 1
ATOM 2730 N N . ALA A 1 365 ? -3.545 -31.844 15.016 1 94.69 365 ALA A N 1
ATOM 2731 C CA . ALA A 1 365 ? -2.594 -32.844 15.508 1 94.69 365 ALA A CA 1
ATOM 2732 C C . ALA A 1 365 ? -2.844 -33.156 16.984 1 94.69 365 ALA A C 1
ATOM 2734 O O . ALA A 1 365 ? -3.406 -32.344 17.719 1 94.69 365 ALA A O 1
ATOM 2735 N N . GLU A 1 366 ? -2.418 -34.281 17.344 1 95.06 366 GLU A N 1
ATOM 2736 C CA . GLU A 1 366 ? -2.615 -34.688 18.734 1 95.06 366 GLU A CA 1
ATOM 2737 C C . GLU A 1 366 ? -1.83 -33.781 19.688 1 95.06 366 GLU A C 1
ATOM 2739 O O . GLU A 1 366 ? -2.273 -33.531 20.797 1 95.06 366 GLU A O 1
ATOM 2744 N N . ALA A 1 367 ? -0.706 -33.406 19.281 1 96.81 367 ALA A N 1
ATOM 2745 C CA . ALA A 1 367 ? 0.179 -32.5 20.016 1 96.81 367 ALA A CA 1
ATOM 2746 C C . ALA A 1 367 ? 0.875 -31.531 19.078 1 96.81 367 ALA A C 1
ATOM 2748 O O . ALA A 1 367 ? 0.864 -31.719 17.859 1 96.81 367 ALA A O 1
ATOM 2749 N N . LEU A 1 368 ? 1.33 -30.438 19.734 1 97.62 368 LEU A N 1
ATOM 2750 C CA . LEU A 1 368 ? 2.152 -29.531 18.938 1 97.62 368 LEU A CA 1
ATOM 2751 C C . LEU A 1 368 ? 3.266 -30.297 18.219 1 97.62 368 LEU A C 1
ATOM 2753 O O . LEU A 1 368 ? 4.062 -30.984 18.875 1 97.62 368 LEU A O 1
ATOM 2757 N N . THR A 1 369 ? 3.271 -30.219 16.906 1 98.44 369 THR A N 1
ATOM 2758 C CA . THR A 1 369 ? 4.125 -31.078 16.094 1 98.44 369 THR A CA 1
ATOM 2759 C C . THR A 1 369 ? 4.832 -30.266 15.016 1 98.44 369 THR A C 1
ATOM 2761 O O . THR A 1 369 ? 4.207 -29.453 14.336 1 98.44 369 THR A O 1
ATOM 2764 N N . PHE A 1 370 ? 6.125 -30.406 14.977 1 98.56 370 PHE A N 1
ATOM 2765 C CA . PHE A 1 370 ? 6.996 -29.906 13.914 1 98.56 370 PHE A CA 1
ATOM 2766 C C . PHE A 1 370 ? 7.48 -31.062 13.039 1 98.56 370 PHE A C 1
ATOM 2768 O O . PHE A 1 370 ? 8.289 -31.875 13.469 1 98.56 370 PHE A O 1
ATOM 2775 N N . SER A 1 371 ? 6.953 -31.172 11.711 1 98.38 371 SER A N 1
ATOM 2776 C CA . SER A 1 371 ? 7.258 -32.312 10.844 1 98.38 371 SER A CA 1
ATOM 2777 C C . SER A 1 371 ? 7.59 -31.859 9.43 1 98.38 371 SER A C 1
ATOM 2779 O O . SER A 1 371 ? 7.09 -30.828 8.969 1 98.38 371 SER A O 1
ATOM 2781 N N . GLY A 1 372 ? 8.461 -32.594 8.812 1 97 372 GLY A N 1
ATOM 2782 C CA . GLY A 1 372 ? 8.867 -32.188 7.473 1 97 372 GLY A CA 1
ATOM 2783 C C . GLY A 1 372 ? 9.711 -33.219 6.766 1 97 372 GLY A C 1
ATOM 2784 O O . GLY A 1 372 ? 9.797 -34.375 7.211 1 97 372 GLY A O 1
ATOM 2785 N N . SER A 1 373 ? 10.125 -32.875 5.582 1 95.5 373 SER A N 1
ATOM 2786 C CA . SER A 1 373 ? 10.961 -33.719 4.746 1 95.5 373 SER A CA 1
ATOM 2787 C C . SER A 1 373 ? 12.219 -33 4.293 1 95.5 373 SER A C 1
ATOM 2789 O O . SER A 1 373 ? 12.234 -31.766 4.195 1 95.5 373 SER A O 1
ATOM 2791 N N . PHE A 1 374 ? 13.273 -33.812 4.125 1 97.12 374 PHE A N 1
ATOM 2792 C CA . PHE A 1 374 ? 14.523 -33.375 3.504 1 97.12 374 PHE A CA 1
ATOM 2793 C C . PHE A 1 374 ? 14.773 -34.125 2.209 1 97.12 374 PHE A C 1
ATOM 2795 O O . PHE A 1 374 ? 14.531 -35.344 2.137 1 97.12 374 PHE A O 1
ATOM 2802 N N . MET A 1 375 ? 15.148 -33.375 1.26 1 95.69 375 MET A N 1
ATOM 2803 C CA . MET A 1 375 ? 15.461 -34 -0.032 1 95.69 375 MET A CA 1
ATOM 2804 C C . MET A 1 375 ? 16.781 -33.469 -0.58 1 95.69 375 MET A C 1
ATOM 2806 O O . MET A 1 375 ? 17.031 -32.25 -0.537 1 95.69 375 MET A O 1
ATOM 2810 N N . GLY A 1 376 ? 17.625 -34.344 -1.043 1 96.75 376 GLY A N 1
ATOM 2811 C CA . GLY A 1 376 ? 18.844 -34 -1.735 1 96.75 376 GLY A CA 1
ATOM 2812 C C . GLY A 1 376 ? 18.922 -34.594 -3.137 1 96.75 376 GLY A C 1
ATOM 2813 O O . GLY A 1 376 ? 18.672 -35.781 -3.34 1 96.75 376 GLY A O 1
ATOM 2814 N N . PHE A 1 377 ? 19.203 -33.719 -4.086 1 95.38 377 PHE A N 1
ATOM 2815 C CA . PHE A 1 377 ? 19.312 -34.125 -5.48 1 95.38 377 PHE A CA 1
ATOM 2816 C C . PHE A 1 377 ? 20.766 -34.219 -5.906 1 95.38 377 PHE A C 1
ATOM 2818 O O . PHE A 1 377 ? 21.547 -33.281 -5.672 1 95.38 377 PHE A O 1
ATOM 2825 N N . ASP A 1 378 ? 21.141 -35.281 -6.566 1 95.12 378 ASP A N 1
ATOM 2826 C CA . ASP A 1 378 ? 22.484 -35.531 -7.074 1 95.12 378 ASP A CA 1
ATOM 2827 C C . ASP A 1 378 ? 23.5 -35.531 -5.941 1 95.12 378 ASP A C 1
ATOM 2829 O O . ASP A 1 378 ? 24.547 -34.906 -6.047 1 95.12 378 ASP A O 1
ATOM 2833 N N . ILE A 1 379 ? 23.156 -36.125 -4.844 1 95.69 379 ILE A N 1
ATOM 2834 C CA . ILE A 1 379 ? 24.078 -36.281 -3.732 1 95.69 379 ILE A CA 1
ATOM 2835 C C . ILE A 1 379 ? 24.094 -37.75 -3.301 1 95.69 379 ILE A C 1
ATOM 2837 O O . ILE A 1 379 ? 23.188 -38.531 -3.623 1 95.69 379 ILE A O 1
ATOM 2841 N N . SER A 1 380 ? 25.109 -38.125 -2.527 1 95.06 380 SER A N 1
ATOM 2842 C CA . SER A 1 380 ? 25.219 -39.469 -2.004 1 95.06 380 SER A CA 1
ATOM 2843 C C . SER A 1 380 ? 24.5 -39.594 -0.668 1 95.06 380 SER A C 1
ATOM 2845 O O . SER A 1 380 ? 24.219 -38.594 -0.004 1 95.06 380 SER A O 1
ATOM 2847 N N . ASN A 1 381 ? 24.219 -40.875 -0.378 1 95.69 381 ASN A N 1
ATOM 2848 C CA . ASN A 1 381 ? 23.672 -41.156 0.949 1 95.69 381 ASN A CA 1
ATOM 2849 C C . ASN A 1 381 ? 24.594 -40.625 2.049 1 95.69 381 ASN A C 1
ATOM 2851 O O . ASN A 1 381 ? 24.141 -40.156 3.082 1 95.69 381 ASN A O 1
ATOM 2855 N N . LYS A 1 382 ? 25.844 -40.75 1.818 1 96.75 382 LYS A N 1
ATOM 2856 C CA . LYS A 1 382 ? 26.828 -40.312 2.811 1 96.75 382 LYS A CA 1
ATOM 2857 C C . LYS A 1 382 ? 26.734 -38.812 3.016 1 96.75 382 LYS A C 1
ATOM 2859 O O . LYS A 1 382 ? 26.797 -38.312 4.148 1 96.75 382 LYS A O 1
ATOM 2864 N N . THR A 1 383 ? 26.688 -38.094 1.918 1 97 383 THR A N 1
ATOM 2865 C CA . THR A 1 383 ? 26.547 -36.625 2.002 1 97 383 THR A CA 1
ATOM 2866 C C . THR A 1 383 ? 25.297 -36.25 2.783 1 97 383 THR A C 1
ATOM 2868 O O . THR A 1 383 ? 25.328 -35.375 3.631 1 97 383 THR A O 1
ATOM 2871 N N . TYR A 1 384 ? 24.219 -36.938 2.477 1 97.62 384 TYR A N 1
ATOM 2872 C CA . TYR A 1 384 ? 22.969 -36.719 3.178 1 97.62 384 TYR A CA 1
ATOM 2873 C C . TYR A 1 384 ? 23.125 -36.938 4.672 1 97.62 384 TYR A C 1
ATOM 2875 O O . TYR A 1 384 ? 22.75 -36.094 5.488 1 97.62 384 TYR A O 1
ATOM 2883 N N . ASP A 1 385 ? 23.688 -38.094 5.055 1 97.62 385 ASP A N 1
ATOM 2884 C CA . ASP A 1 385 ? 23.828 -38.469 6.453 1 97.62 385 ASP A CA 1
ATOM 2885 C C . ASP A 1 385 ? 24.734 -37.5 7.199 1 97.62 385 ASP A C 1
ATOM 2887 O O . ASP A 1 385 ? 24.438 -37.125 8.336 1 97.62 385 ASP A O 1
ATOM 2891 N N . ASP A 1 386 ? 25.781 -37.062 6.555 1 98.31 386 ASP A N 1
ATOM 2892 C CA . ASP A 1 386 ? 26.719 -36.125 7.172 1 98.31 386 ASP A CA 1
ATOM 2893 C C . ASP A 1 386 ? 26.047 -34.781 7.434 1 98.31 386 ASP A C 1
ATOM 2895 O O . ASP A 1 386 ? 26.266 -34.156 8.484 1 98.31 386 ASP A O 1
ATOM 2899 N N . ALA A 1 387 ? 25.281 -34.375 6.488 1 98.31 387 ALA A N 1
ATOM 2900 C CA . ALA A 1 387 ? 24.641 -33.062 6.582 1 98.31 387 ALA A CA 1
ATOM 2901 C C . ALA A 1 387 ? 23.547 -33.062 7.648 1 98.31 387 ALA A C 1
ATOM 2903 O O . ALA A 1 387 ? 23.297 -32.031 8.281 1 98.31 387 ALA A O 1
ATOM 2904 N N . ILE A 1 388 ? 22.906 -34.188 7.91 1 98.25 388 ILE A N 1
ATOM 2905 C CA . ILE A 1 388 ? 21.766 -34.281 8.82 1 98.25 388 ILE A CA 1
ATOM 2906 C C . ILE A 1 388 ? 22.266 -34.562 10.234 1 98.25 388 ILE A C 1
ATOM 2908 O O . ILE A 1 388 ? 21.531 -34.406 11.203 1 98.25 388 ILE A O 1
ATOM 2912 N N . GLU A 1 389 ? 23.484 -35 10.398 1 98.5 389 GLU A N 1
ATOM 2913 C CA . GLU A 1 389 ? 24.031 -35.438 11.672 1 98.5 389 GLU A CA 1
ATOM 2914 C C . GLU A 1 389 ? 23.922 -34.375 12.742 1 98.5 389 GLU A C 1
ATOM 2916 O O . GLU A 1 389 ? 23.516 -34.625 13.875 1 98.5 389 GLU A O 1
ATOM 2921 N N . PRO A 1 390 ? 24.297 -33.094 12.398 1 98.75 390 PRO A N 1
ATOM 2922 C CA . PRO A 1 390 ? 24.125 -32.062 13.43 1 98.75 390 PRO A CA 1
ATOM 2923 C C . PRO A 1 390 ? 22.672 -31.922 13.883 1 98.75 390 PRO A C 1
ATOM 2925 O O . PRO A 1 390 ? 22.406 -31.625 15.055 1 98.75 390 PRO A O 1
ATOM 2928 N N . PHE A 1 391 ? 21.781 -32.094 12.992 1 98.62 391 PHE A N 1
ATOM 2929 C CA . PHE A 1 391 ? 20.359 -32.062 13.305 1 98.62 391 PHE A CA 1
ATOM 2930 C C . PHE A 1 391 ? 19.984 -33.188 14.25 1 98.62 391 PHE A C 1
ATOM 2932 O O . PHE A 1 391 ? 19.266 -33 15.227 1 98.62 391 PHE A O 1
ATOM 2939 N N . ARG A 1 392 ? 20.438 -34.375 13.984 1 98.44 392 ARG A N 1
ATOM 2940 C CA . ARG A 1 392 ? 20.219 -35.5 14.859 1 98.44 392 ARG A CA 1
ATOM 2941 C C . ARG A 1 392 ? 20.75 -35.25 16.266 1 98.44 392 ARG A C 1
ATOM 2943 O O . ARG A 1 392 ? 20.078 -35.531 17.266 1 98.44 392 ARG A O 1
ATOM 2950 N N . LYS A 1 393 ? 21.906 -34.75 16.328 1 98.75 393 LYS A N 1
ATOM 2951 C CA . LYS A 1 393 ? 22.531 -34.469 17.609 1 98.75 393 LYS A CA 1
ATOM 2952 C C . LYS A 1 393 ? 21.719 -33.438 18.406 1 98.75 393 LYS A C 1
ATOM 2954 O O . LYS A 1 393 ? 21.562 -33.562 19.625 1 98.75 393 LYS A O 1
ATOM 2959 N N . MET A 1 394 ? 21.297 -32.438 17.672 1 98.56 394 MET A N 1
ATOM 2960 C CA . MET A 1 394 ? 20.469 -31.406 18.312 1 98.56 394 MET A CA 1
ATOM 2961 C C . MET A 1 394 ? 19.188 -32.031 18.891 1 98.56 394 MET A C 1
ATOM 2963 O O . MET A 1 394 ? 18.781 -31.703 20 1 98.56 394 MET A O 1
ATOM 2967 N N . LEU A 1 395 ? 18.594 -32.938 18.156 1 98.44 395 LEU A N 1
ATOM 2968 C CA . LEU A 1 395 ? 17.375 -33.625 18.609 1 98.44 395 LEU A CA 1
ATOM 2969 C C . LEU A 1 395 ? 17.656 -34.5 19.812 1 98.44 395 LEU A C 1
ATOM 2971 O O . LEU A 1 395 ? 16.859 -34.531 20.766 1 98.44 395 LEU A O 1
ATOM 2975 N N . GLU A 1 396 ? 18.781 -35.156 19.812 1 98.44 396 GLU A N 1
ATOM 2976 C CA . GLU A 1 396 ? 19.172 -36 20.938 1 98.44 396 GLU A CA 1
ATOM 2977 C C . GLU A 1 396 ? 19.344 -35.156 22.203 1 98.44 396 GLU A C 1
ATOM 2979 O O . GLU A 1 396 ? 18.922 -35.562 23.297 1 98.44 396 GLU A O 1
ATOM 2984 N N . ALA A 1 397 ? 19.859 -34.062 22 1 98.38 397 ALA A N 1
ATOM 2985 C CA . ALA A 1 397 ? 20.062 -33.188 23.141 1 98.38 397 ALA A CA 1
ATOM 2986 C C . ALA A 1 397 ? 18.75 -32.625 23.656 1 98.38 397 ALA A C 1
ATOM 2988 O O . ALA A 1 397 ? 18.672 -32.125 24.781 1 98.38 397 ALA A O 1
ATOM 2989 N N . SER A 1 398 ? 17.703 -32.719 22.859 1 98.25 398 SER A N 1
ATOM 2990 C CA . SER A 1 398 ? 16.406 -32.156 23.203 1 98.25 398 SER A CA 1
ATOM 2991 C C . SER A 1 398 ? 15.438 -33.219 23.688 1 98.25 398 SER A C 1
ATOM 2993 O O . SER A 1 398 ? 14.227 -33 23.75 1 98.25 398 SER A O 1
ATOM 2995 N N . ASN A 1 399 ? 15.898 -34.312 24.109 1 97.5 399 ASN A N 1
ATOM 2996 C CA . ASN A 1 399 ? 15.086 -35.469 24.469 1 97.5 399 ASN A CA 1
ATOM 2997 C C . ASN A 1 399 ? 14.195 -35.188 25.672 1 97.5 399 ASN A C 1
ATOM 2999 O O . ASN A 1 399 ? 13.156 -35.812 25.844 1 97.5 399 ASN A O 1
ATOM 3003 N N . ARG A 1 400 ? 14.562 -34.281 26.453 1 97.12 400 ARG A N 1
ATOM 3004 C CA . ARG A 1 400 ? 13.758 -33.938 27.625 1 97.12 400 ARG A CA 1
ATOM 3005 C C . ARG A 1 400 ? 12.531 -33.125 27.219 1 97.12 400 ARG A C 1
ATOM 3007 O O . ARG A 1 400 ? 11.516 -33.125 27.906 1 97.12 400 ARG A O 1
ATOM 3014 N N . THR A 1 401 ? 12.609 -32.469 26.078 1 98 401 THR A N 1
ATOM 3015 C CA . THR A 1 401 ? 11.602 -31.5 25.672 1 98 401 THR A CA 1
ATOM 3016 C C . THR A 1 401 ? 10.68 -32.094 24.609 1 98 401 THR A C 1
ATOM 3018 O O . THR A 1 401 ? 9.492 -31.766 24.562 1 98 401 THR A O 1
ATOM 3021 N N . VAL A 1 402 ? 11.273 -32.938 23.766 1 98.75 402 VAL A N 1
ATOM 3022 C CA . VAL A 1 402 ? 10.5 -33.406 22.625 1 98.75 402 VAL A CA 1
ATOM 3023 C C . VAL A 1 402 ? 10.734 -34.906 22.406 1 98.75 402 VAL A C 1
ATOM 3025 O O . VAL A 1 402 ? 11.742 -35.438 22.859 1 98.75 402 VAL A O 1
ATOM 3028 N N . THR A 1 403 ? 9.75 -35.594 21.719 1 98.5 403 THR A N 1
ATOM 3029 C CA . THR A 1 403 ? 9.953 -36.844 21.047 1 98.5 403 THR A CA 1
ATOM 3030 C C . THR A 1 403 ? 10.188 -36.656 19.562 1 98.5 403 THR A C 1
ATOM 3032 O O . THR A 1 403 ? 9.648 -35.719 18.969 1 98.5 403 THR A O 1
ATOM 3035 N N . TRP A 1 404 ? 11.039 -37.469 19.062 1 98.38 404 TRP A N 1
ATOM 3036 C CA . TRP A 1 404 ? 11.352 -37.219 17.656 1 98.38 404 TRP A CA 1
ATOM 3037 C C . TRP A 1 404 ? 11.688 -38.5 16.922 1 98.38 404 TRP A C 1
ATOM 3039 O O . TRP A 1 404 ? 11.969 -39.531 17.547 1 98.38 404 TRP A O 1
ATOM 3049 N N . SER A 1 405 ? 11.57 -38.469 15.594 1 98.19 405 SER A N 1
ATOM 3050 C CA . SER A 1 405 ? 12.008 -39.531 14.695 1 98.19 405 SER A CA 1
ATOM 3051 C C . SER A 1 405 ? 12.609 -38.969 13.414 1 98.19 405 SER A C 1
ATOM 3053 O O . SER A 1 405 ? 12.203 -37.906 12.953 1 98.19 405 SER A O 1
ATOM 3055 N N . LEU A 1 406 ? 13.633 -39.594 12.977 1 97.56 406 LEU A N 1
ATOM 3056 C CA . LEU A 1 406 ? 14.227 -39.375 11.664 1 97.56 406 LEU A CA 1
ATOM 3057 C C . LEU A 1 406 ? 14.094 -40.625 10.789 1 97.56 406 LEU A C 1
ATOM 3059 O O . LEU A 1 406 ? 14.352 -41.75 11.25 1 97.56 406 LEU A O 1
ATOM 3063 N N . THR A 1 407 ? 13.625 -40.344 9.539 1 95.69 407 THR A N 1
ATOM 3064 C CA . THR A 1 407 ? 13.414 -41.469 8.648 1 95.69 407 THR A CA 1
ATOM 3065 C C . THR A 1 407 ? 14.086 -41.25 7.297 1 95.69 407 THR A C 1
ATOM 3067 O O . THR A 1 407 ? 14.367 -40.094 6.938 1 95.69 407 THR A O 1
ATOM 3070 N N . LYS A 1 408 ? 14.43 -42.281 6.641 1 93.94 408 LYS A N 1
ATOM 3071 C CA . LYS A 1 408 ? 14.852 -42.281 5.246 1 93.94 408 LYS A CA 1
ATOM 3072 C C . LYS A 1 408 ? 13.891 -43.062 4.367 1 93.94 408 LYS A C 1
ATOM 3074 O O . LYS A 1 408 ? 13.43 -44.156 4.766 1 93.94 408 LYS A O 1
ATOM 3079 N N . ILE A 1 409 ? 13.461 -42.5 3.348 1 90.62 409 ILE A N 1
ATOM 3080 C CA . ILE A 1 409 ? 12.531 -43.125 2.418 1 90.62 409 ILE A CA 1
ATOM 3081 C C . ILE A 1 409 ? 13.32 -43.812 1.307 1 90.62 409 ILE A C 1
ATOM 3083 O O . ILE A 1 409 ? 14.211 -43.219 0.704 1 90.62 409 ILE A O 1
ATOM 3087 N N . PRO A 1 410 ? 12.977 -45.094 0.984 1 90.31 410 PRO A N 1
ATOM 3088 C CA . PRO A 1 410 ? 13.734 -45.844 -0.022 1 90.31 410 PRO A CA 1
ATOM 3089 C C . PRO A 1 410 ? 13.375 -45.438 -1.45 1 90.31 410 PRO A C 1
ATOM 3091 O O . PRO A 1 410 ? 12.906 -46.25 -2.234 1 90.31 410 PRO A O 1
ATOM 3094 N N . VAL A 1 411 ? 13.484 -44.281 -1.793 1 91.81 411 VAL A N 1
ATOM 3095 C CA . VAL A 1 411 ? 13.32 -43.688 -3.111 1 91.81 411 VAL A CA 1
ATOM 3096 C C . VAL A 1 411 ? 14.633 -43.031 -3.541 1 91.81 411 VAL A C 1
ATOM 3098 O O . VAL A 1 411 ? 15.203 -42.219 -2.795 1 91.81 411 VAL A O 1
ATOM 3101 N N . SER A 1 412 ? 15.109 -43.406 -4.797 1 93.5 412 SER A N 1
ATOM 3102 C CA . SER A 1 412 ? 16.438 -42.906 -5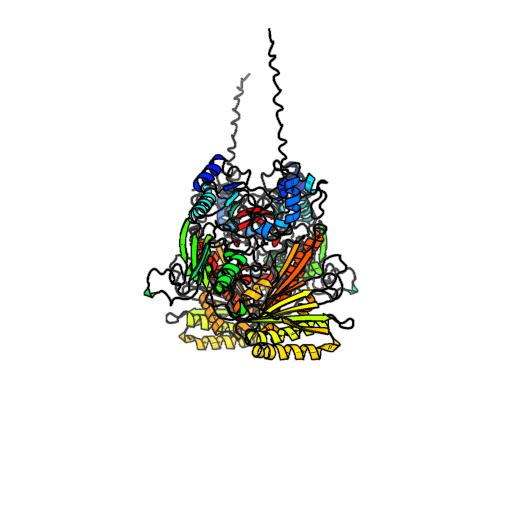.148 1 93.5 412 SER A CA 1
ATOM 3103 C C . SER A 1 412 ? 16.438 -42.25 -6.527 1 93.5 412 SER A C 1
ATOM 3105 O O . SER A 1 412 ? 17.469 -41.75 -6.984 1 93.5 412 SER A O 1
ATOM 3107 N N . THR A 1 413 ? 15.25 -42.312 -7.184 1 93.62 413 THR A N 1
ATOM 3108 C CA . THR A 1 413 ? 15.203 -41.719 -8.516 1 93.62 413 THR A CA 1
ATOM 3109 C C . THR A 1 413 ? 14.062 -40.719 -8.617 1 93.62 413 THR A C 1
ATOM 3111 O O . THR A 1 413 ? 13.102 -40.781 -7.848 1 93.62 413 THR A O 1
ATOM 3114 N N . TRP A 1 414 ? 14.203 -39.844 -9.625 1 92.94 414 TRP A N 1
ATOM 3115 C CA . TRP A 1 414 ? 13.219 -38.781 -9.844 1 92.94 414 TRP A CA 1
ATOM 3116 C C . TRP A 1 414 ? 11.859 -39.375 -10.203 1 92.94 414 TRP A C 1
ATOM 3118 O O . TRP A 1 414 ? 10.844 -39.031 -9.594 1 92.94 414 TRP A O 1
ATOM 3128 N N . PRO A 1 415 ? 11.719 -40.344 -11.047 1 90.88 415 PRO A N 1
ATOM 3129 C CA . PRO A 1 415 ? 10.414 -40.938 -11.344 1 90.88 415 PRO A CA 1
ATOM 3130 C C . PRO A 1 415 ? 9.773 -41.594 -10.133 1 90.88 415 PRO A C 1
ATOM 3132 O O . PRO A 1 415 ? 8.555 -41.531 -9.953 1 90.88 415 PRO A O 1
ATOM 3135 N N . GLU A 1 416 ? 10.586 -42.188 -9.328 1 90.88 416 GLU A N 1
ATOM 3136 C CA . GLU A 1 416 ? 10.078 -42.812 -8.125 1 90.88 416 GLU A CA 1
ATOM 3137 C C . GLU A 1 416 ? 9.531 -41.781 -7.145 1 90.88 416 GLU A C 1
ATOM 3139 O O . GLU A 1 416 ? 8.508 -42 -6.492 1 90.88 416 GLU A O 1
ATOM 3144 N N . LEU A 1 417 ? 10.266 -40.75 -7.062 1 89.88 417 LEU A N 1
ATOM 3145 C CA . LEU A 1 417 ? 9.812 -39.656 -6.184 1 89.88 417 LEU A CA 1
ATOM 3146 C C . LEU A 1 417 ? 8.445 -39.156 -6.625 1 89.88 417 LEU A C 1
ATOM 3148 O O . LEU A 1 417 ? 7.57 -38.906 -5.789 1 89.88 417 LEU A O 1
ATOM 3152 N N . LEU A 1 418 ? 8.234 -38.938 -7.887 1 88.5 418 LEU A N 1
ATOM 3153 C CA . LEU A 1 418 ? 6.988 -38.375 -8.43 1 88.5 418 LEU A CA 1
ATOM 3154 C C . LEU A 1 418 ? 5.809 -39.281 -8.078 1 88.5 418 LEU A C 1
ATOM 3156 O O . LEU A 1 418 ? 4.684 -38.812 -7.91 1 88.5 418 LEU A O 1
ATOM 3160 N N . LYS A 1 419 ? 6.09 -40.469 -7.812 1 85.31 419 LYS A N 1
ATOM 3161 C CA . LYS A 1 419 ? 5.043 -41.438 -7.5 1 85.31 419 LYS A CA 1
ATOM 3162 C C . LYS A 1 419 ? 4.656 -41.375 -6.027 1 85.31 419 LYS A C 1
ATOM 3164 O O . LYS A 1 419 ? 3.529 -41.719 -5.66 1 85.31 419 LYS A O 1
ATOM 3169 N N . VAL A 1 420 ? 5.578 -41 -5.23 1 80.88 420 VAL A N 1
ATOM 3170 C CA . VAL A 1 420 ? 5.328 -41.094 -3.797 1 80.88 420 VAL A CA 1
ATOM 3171 C C . VAL A 1 420 ? 4.902 -39.719 -3.262 1 80.88 420 VAL A C 1
ATOM 3173 O O . VAL A 1 420 ? 4.328 -39.625 -2.176 1 80.88 420 VAL A O 1
ATOM 3176 N N . LEU A 1 421 ? 5.172 -38.719 -4.02 1 77.62 421 LEU A N 1
ATOM 3177 C CA . LEU A 1 421 ? 4.785 -37.406 -3.547 1 77.62 421 LEU A CA 1
ATOM 3178 C C . LEU A 1 421 ? 3.27 -37.25 -3.525 1 77.62 421 LEU A C 1
ATOM 3180 O O . LEU A 1 421 ? 2.584 -37.719 -4.445 1 77.62 421 LEU A O 1
ATOM 3184 N N . PRO A 1 422 ? 2.824 -36.656 -2.355 1 66.19 422 PRO A N 1
ATOM 3185 C CA . PRO A 1 422 ? 1.374 -36.469 -2.289 1 66.19 422 PRO A CA 1
ATOM 3186 C C . PRO A 1 422 ? 0.865 -35.469 -3.328 1 66.19 422 PRO A C 1
ATOM 3188 O O . PRO A 1 422 ? 1.585 -34.531 -3.703 1 66.19 422 PRO A O 1
ATOM 3191 N N . ASP A 1 423 ? -0.223 -35.938 -3.924 1 63.66 423 ASP A N 1
ATOM 3192 C CA . ASP A 1 423 ? -0.901 -34.938 -4.742 1 63.66 423 ASP A CA 1
ATOM 3193 C C . ASP A 1 423 ? -1.478 -33.812 -3.877 1 63.66 423 ASP A C 1
ATOM 3195 O O . ASP A 1 423 ? -2.496 -34 -3.209 1 63.66 423 ASP A O 1
ATOM 3199 N N . ILE A 1 424 ? -0.662 -32.688 -3.834 1 62.03 424 ILE A N 1
ATOM 3200 C CA . ILE A 1 424 ? -1.038 -31.562 -2.988 1 62.03 424 ILE A CA 1
ATOM 3201 C C . ILE A 1 424 ? -2.055 -30.688 -3.719 1 62.03 424 ILE A C 1
ATOM 3203 O O . ILE A 1 424 ? -1.825 -30.281 -4.859 1 62.03 424 ILE A O 1
ATOM 3207 N N . GLY A 1 425 ? -3.338 -30.734 -3.301 1 63.12 425 GLY A N 1
ATOM 3208 C CA . GLY A 1 425 ? -4.371 -29.875 -3.846 1 63.12 425 GLY A CA 1
ATOM 3209 C C . GLY A 1 425 ? -5.758 -30.203 -3.328 1 63.12 425 GLY A C 1
ATOM 3210 O O . GLY A 1 425 ? -6.211 -31.344 -3.436 1 63.12 425 GLY A O 1
ATOM 3211 N N . THR A 1 426 ? -6.094 -29.703 -2.254 1 60.12 426 THR A N 1
ATOM 3212 C CA . THR A 1 426 ? -7.457 -29.938 -1.791 1 60.12 426 THR A CA 1
ATOM 3213 C C . THR A 1 426 ? -8.273 -28.656 -1.83 1 60.12 426 THR A C 1
ATOM 3215 O O . THR A 1 426 ? -7.723 -27.547 -1.727 1 60.12 426 THR A O 1
ATOM 3218 N N . VAL A 1 427 ? -9.453 -28.938 -2.451 1 67.81 427 VAL A N 1
ATOM 3219 C CA . VAL A 1 427 ? -10.477 -27.906 -2.281 1 67.81 427 VAL A CA 1
ATOM 3220 C C . VAL A 1 427 ? -11.062 -27.984 -0.874 1 67.81 427 VAL A C 1
ATOM 3222 O O . VAL A 1 427 ? -11.562 -29.047 -0.463 1 67.81 427 VAL A O 1
ATOM 3225 N N . SER A 1 428 ? -10.516 -27.172 -0.019 1 64.31 428 SER A N 1
ATOM 3226 C CA . SER A 1 428 ? -11.086 -27.297 1.319 1 64.31 428 SER A CA 1
ATOM 3227 C C . SER A 1 428 ? -12.148 -26.219 1.565 1 64.31 428 SER A C 1
ATOM 3229 O O . SER A 1 428 ? -12.102 -25.141 0.979 1 64.31 428 SER A O 1
ATOM 3231 N N . ALA A 1 429 ? -13.086 -26.734 2.354 1 76.75 429 ALA A N 1
ATOM 3232 C CA . ALA A 1 429 ? -14.109 -25.844 2.889 1 76.75 429 ALA A CA 1
ATOM 3233 C C . ALA A 1 429 ? -13.484 -24.766 3.764 1 76.75 429 ALA A C 1
ATOM 3235 O O . ALA A 1 429 ? -12.492 -25 4.457 1 76.75 429 ALA A O 1
ATOM 3236 N N . GLY A 1 430 ? -13.977 -23.641 3.541 1 86.44 430 GLY A N 1
ATOM 3237 C CA . GLY A 1 430 ? -13.648 -22.578 4.461 1 86.44 430 GLY A CA 1
ATOM 3238 C C . GLY A 1 430 ? -12.828 -21.469 3.822 1 86.44 430 GLY A C 1
ATOM 3239 O O . GLY A 1 430 ? -12.781 -21.359 2.596 1 86.44 430 GLY A O 1
ATOM 3240 N N . TYR A 1 431 ? -12.414 -20.625 4.73 1 91.81 431 TYR A N 1
ATOM 3241 C CA . TYR A 1 431 ? -11.656 -19.422 4.402 1 91.81 431 TYR A CA 1
ATOM 3242 C C . TYR A 1 431 ? -10.359 -19.359 5.191 1 91.81 431 TYR A C 1
ATOM 3244 O O . TYR A 1 431 ? -10.188 -20.078 6.18 1 91.81 431 TYR A O 1
ATOM 3252 N N . SER A 1 432 ? -9.391 -18.641 4.66 1 93.12 432 SER A N 1
ATOM 3253 C CA . SER A 1 432 ? -8.156 -18.484 5.414 1 93.12 432 SER A CA 1
ATOM 3254 C C . SER A 1 432 ? -7.453 -17.172 5.047 1 93.12 432 SER A C 1
ATOM 3256 O O . SER A 1 432 ? -7.672 -16.641 3.961 1 93.12 432 SER A O 1
ATOM 3258 N N . MET A 1 433 ? -6.762 -16.625 5.988 1 96.06 433 MET A N 1
ATOM 3259 C CA . MET A 1 433 ? -5.812 -15.531 5.789 1 96.06 433 MET A CA 1
ATOM 3260 C C . MET A 1 433 ? -4.402 -15.961 6.188 1 96.06 433 MET A C 1
ATOM 3262 O O . MET A 1 433 ? -4.215 -16.625 7.207 1 96.06 433 MET A O 1
ATOM 3266 N N . ARG A 1 434 ? -3.42 -15.672 5.336 1 96.94 434 ARG A N 1
ATOM 3267 C CA . ARG A 1 434 ? -2.047 -16.062 5.652 1 96.94 434 ARG A CA 1
ATOM 3268 C C . ARG A 1 434 ? -1.142 -14.828 5.742 1 96.94 434 ARG A C 1
ATOM 3270 O O . ARG A 1 434 ? -1.477 -13.766 5.223 1 96.94 434 ARG A O 1
ATOM 3277 N N . ALA A 1 435 ? -0.128 -14.922 6.418 1 98.12 435 ALA A N 1
ATOM 3278 C CA . ALA A 1 435 ? 1.034 -14.031 6.441 1 98.12 435 ALA A CA 1
ATOM 3279 C C . ALA A 1 435 ? 2.314 -14.805 6.125 1 98.12 435 ALA A C 1
ATOM 3281 O O . ALA A 1 435 ? 2.486 -15.938 6.562 1 98.12 435 ALA A O 1
ATOM 3282 N N . SER A 1 436 ? 3.17 -14.172 5.289 1 98.38 436 SER A N 1
ATOM 3283 C CA . SER A 1 436 ? 4.371 -14.906 4.902 1 98.38 436 SER A CA 1
ATOM 3284 C C . SER A 1 436 ? 5.559 -13.961 4.723 1 98.38 436 SER A C 1
ATOM 3286 O O . SER A 1 436 ? 5.379 -12.758 4.543 1 98.38 436 SER A O 1
ATOM 3288 N N . ARG A 1 437 ? 6.742 -14.531 4.852 1 98.69 437 ARG A N 1
ATOM 3289 C CA . ARG A 1 437 ? 7.984 -13.797 4.625 1 98.69 437 ARG A CA 1
ATOM 3290 C C . ARG A 1 437 ? 9.117 -14.742 4.254 1 98.69 437 ARG A C 1
ATOM 3292 O O . ARG A 1 437 ? 9.141 -15.891 4.699 1 98.69 437 ARG A O 1
ATOM 3299 N N . LEU A 1 438 ? 9.977 -14.258 3.381 1 98.69 438 LEU A N 1
ATOM 3300 C CA . LEU A 1 438 ? 11.281 -14.883 3.207 1 98.69 438 LEU A CA 1
ATOM 3301 C C . LEU A 1 438 ? 12.195 -14.57 4.391 1 98.69 438 LEU A C 1
ATOM 3303 O O . LEU A 1 438 ? 12.516 -13.406 4.637 1 98.69 438 LEU A O 1
ATOM 3307 N N . ILE A 1 439 ? 12.578 -15.625 5.137 1 98.88 439 ILE A N 1
ATOM 3308 C CA . ILE A 1 439 ? 13.406 -15.461 6.328 1 98.88 439 ILE A CA 1
ATOM 3309 C C . ILE A 1 439 ? 14.875 -15.656 5.965 1 98.88 439 ILE A C 1
ATOM 3311 O O . ILE A 1 439 ? 15.258 -16.688 5.418 1 98.88 439 ILE A O 1
ATOM 3315 N N . SER A 1 440 ? 15.719 -14.711 6.305 1 98.5 440 SER A N 1
ATOM 3316 C CA . SER A 1 440 ? 17.109 -14.695 5.855 1 98.5 440 SER A CA 1
ATOM 3317 C C . SER A 1 440 ? 17.953 -15.703 6.629 1 98.5 440 SER A C 1
ATOM 3319 O O . SER A 1 440 ? 17.578 -16.109 7.73 1 98.5 440 SER A O 1
ATOM 3321 N N . ARG A 1 441 ? 19.047 -16.062 6.023 1 98.06 441 ARG A N 1
ATOM 3322 C CA . ARG A 1 441 ? 20.047 -16.891 6.68 1 98.06 441 ARG A CA 1
ATOM 3323 C C . ARG A 1 441 ? 20.531 -16.266 7.98 1 98.06 441 ARG A C 1
ATOM 3325 O O . ARG A 1 441 ? 20.672 -16.938 9 1 98.06 441 ARG A O 1
ATOM 3332 N N . GLN A 1 442 ? 20.672 -14.969 7.98 1 97.62 442 GLN A N 1
ATOM 3333 C CA . GLN A 1 442 ? 21.125 -14.242 9.156 1 97.62 442 GLN A CA 1
ATOM 3334 C C . GLN A 1 442 ? 20.094 -14.297 10.281 1 97.62 442 GLN A C 1
ATOM 3336 O O . GLN A 1 442 ? 20.453 -14.422 11.453 1 97.62 442 GLN A O 1
ATOM 3341 N N . THR A 1 443 ? 18.859 -14.18 9.938 1 98.44 443 THR A N 1
ATOM 3342 C CA . THR A 1 443 ? 17.797 -14.195 10.945 1 98.44 443 THR A CA 1
ATOM 3343 C C . THR A 1 443 ? 17.812 -15.516 11.719 1 98.44 443 THR A C 1
ATOM 3345 O O . THR A 1 443 ? 17.781 -15.523 12.953 1 98.44 443 THR A O 1
ATOM 3348 N N . VAL A 1 444 ? 17.984 -16.625 11.062 1 98.56 444 VAL A N 1
ATOM 3349 C CA . VAL A 1 444 ? 17.828 -17.922 11.719 1 98.56 444 VAL A CA 1
ATOM 3350 C C . VAL A 1 444 ? 19.125 -18.281 12.453 1 98.56 444 VAL A C 1
ATOM 3352 O O . VAL A 1 444 ? 19.109 -19.109 13.375 1 98.56 444 VAL A O 1
ATOM 3355 N N . THR A 1 445 ? 20.266 -17.703 12.07 1 98.44 445 THR A N 1
ATOM 3356 C CA . THR A 1 445 ? 21.531 -18.094 12.672 1 98.44 445 THR A CA 1
ATOM 3357 C C . THR A 1 445 ? 21.953 -17.094 13.758 1 98.44 445 THR A C 1
ATOM 3359 O O . THR A 1 445 ? 22.625 -17.469 14.727 1 98.44 445 THR A O 1
ATOM 3362 N N . ALA A 1 446 ? 21.516 -15.82 13.578 1 98 446 ALA A N 1
ATOM 3363 C CA . ALA A 1 446 ? 22.062 -14.789 14.453 1 98 446 ALA A CA 1
ATOM 3364 C C . ALA A 1 446 ? 21 -14.234 15.391 1 98 446 ALA A C 1
ATOM 3366 O O . ALA A 1 446 ? 21.312 -13.602 16.391 1 98 446 ALA A O 1
ATOM 3367 N N . LYS A 1 447 ? 19.766 -14.445 15.086 1 98 447 LYS A N 1
ATOM 3368 C CA . LYS A 1 447 ? 18.672 -13.906 15.891 1 98 447 LYS A CA 1
ATOM 3369 C C . LYS A 1 447 ? 17.797 -15.031 16.453 1 98 447 LYS A C 1
ATOM 3371 O O . LYS A 1 447 ? 16.562 -14.953 16.406 1 98 447 LYS A O 1
ATOM 3376 N N . THR A 1 448 ? 18.375 -16.031 16.969 1 97.94 448 THR A N 1
ATOM 3377 C CA . THR A 1 448 ? 17.672 -17.266 17.312 1 97.94 448 THR A CA 1
ATOM 3378 C C . THR A 1 448 ? 16.641 -17.016 18.406 1 97.94 448 THR A C 1
ATOM 3380 O O . THR A 1 448 ? 15.539 -17.547 18.359 1 97.94 448 THR A O 1
ATOM 3383 N N . GLU A 1 449 ? 16.969 -16.188 19.453 1 98.06 449 GLU A N 1
ATOM 3384 C CA . GLU A 1 449 ? 16.031 -15.922 20.547 1 98.06 449 GLU A CA 1
ATOM 3385 C C . GLU A 1 449 ? 14.828 -15.117 20.047 1 98.06 449 GLU A C 1
ATOM 3387 O O . GLU A 1 449 ? 13.688 -15.438 20.391 1 98.06 449 GLU A O 1
ATOM 3392 N N . GLU A 1 450 ? 15.164 -14.109 19.281 1 98.25 450 GLU A N 1
ATOM 3393 C CA . GLU A 1 450 ? 14.094 -13.297 18.703 1 98.25 450 GLU A CA 1
ATOM 3394 C C . GLU A 1 450 ? 13.211 -14.125 17.766 1 98.25 450 GLU A C 1
ATOM 3396 O O . GLU A 1 450 ? 11.984 -13.977 17.781 1 98.25 450 GLU A O 1
ATOM 3401 N N . PHE A 1 451 ? 13.852 -14.93 16.969 1 98.69 451 PHE A N 1
ATOM 3402 C CA . PHE A 1 451 ? 13.133 -15.773 16.031 1 98.69 451 PHE A CA 1
ATOM 3403 C C . PHE A 1 451 ? 12.195 -16.734 16.75 1 98.69 451 PHE A C 1
ATOM 3405 O O . PHE A 1 451 ? 11.039 -16.906 16.359 1 98.69 451 PHE A O 1
ATOM 3412 N N . ALA A 1 452 ? 12.641 -17.328 17.859 1 98.75 452 ALA A N 1
ATOM 3413 C CA . ALA A 1 452 ? 11.82 -18.219 18.656 1 98.75 452 ALA A CA 1
ATOM 3414 C C . ALA A 1 452 ? 10.617 -17.484 19.25 1 98.75 452 ALA A C 1
ATOM 3416 O O . ALA A 1 452 ? 9.508 -18.031 19.281 1 98.75 452 ALA A O 1
ATOM 3417 N N . ALA A 1 453 ? 10.859 -16.328 19.719 1 98.62 453 ALA A N 1
ATOM 3418 C CA . ALA A 1 453 ? 9.789 -15.539 20.312 1 98.62 453 ALA A CA 1
ATOM 3419 C C . ALA A 1 453 ? 8.711 -15.203 19.281 1 98.62 453 ALA A C 1
ATOM 3421 O O . ALA A 1 453 ? 7.516 -15.273 19.578 1 98.62 453 ALA A O 1
ATOM 3422 N N . VAL A 1 454 ? 9.164 -14.789 18.078 1 98.56 454 VAL A N 1
ATOM 3423 C CA . VAL A 1 454 ? 8.227 -14.492 17 1 98.56 454 VAL A CA 1
ATOM 3424 C C . VAL A 1 454 ? 7.477 -15.758 16.594 1 98.56 454 VAL A C 1
ATOM 3426 O O . VAL A 1 454 ? 6.258 -15.734 16.406 1 98.56 454 VAL A O 1
ATOM 3429 N N . TYR A 1 455 ? 8.195 -16.844 16.469 1 98.06 455 TYR A N 1
ATOM 3430 C CA . TYR A 1 455 ? 7.598 -18.125 16.109 1 98.06 455 TYR A CA 1
ATOM 3431 C C . TYR A 1 455 ? 6.473 -18.484 17.078 1 98.06 455 TYR A C 1
ATOM 3433 O O . TYR A 1 455 ? 5.41 -18.953 16.656 1 98.06 455 TYR A O 1
ATOM 3441 N N . LYS A 1 456 ? 6.699 -18.297 18.312 1 98.31 456 LYS A N 1
ATOM 3442 C CA . LYS A 1 456 ? 5.703 -18.594 19.328 1 98.31 456 LYS A CA 1
ATOM 3443 C C . LYS A 1 456 ? 4.449 -17.75 19.156 1 98.31 456 LYS A C 1
ATOM 3445 O O . LYS A 1 456 ? 3.33 -18.234 19.328 1 98.31 456 LYS A O 1
ATOM 3450 N N . LYS A 1 457 ? 4.633 -16.5 18.781 1 98.12 457 LYS A N 1
ATOM 3451 C CA . LYS A 1 457 ? 3.518 -15.57 18.641 1 98.12 457 LYS A CA 1
ATOM 3452 C C . LYS A 1 457 ? 2.705 -15.867 17.391 1 98.12 457 LYS A C 1
ATOM 3454 O O . LYS A 1 457 ? 1.502 -15.602 17.344 1 98.12 457 LYS A O 1
ATOM 3459 N N . ILE A 1 458 ? 3.303 -16.422 16.359 1 98.44 458 ILE A N 1
ATOM 3460 C CA . ILE A 1 458 ? 2.609 -16.594 15.094 1 98.44 458 ILE A CA 1
ATOM 3461 C C . ILE A 1 458 ? 2.244 -18.062 14.898 1 98.44 458 ILE A C 1
ATOM 3463 O O . ILE A 1 458 ? 1.559 -18.422 13.938 1 98.44 458 ILE A O 1
ATOM 3467 N N . GLY A 1 459 ? 2.697 -19 15.727 1 98.19 459 GLY A N 1
ATOM 3468 C CA . GLY A 1 459 ? 2.52 -20.438 15.555 1 98.19 459 GLY A CA 1
ATOM 3469 C C . GLY A 1 459 ? 1.363 -21 16.359 1 98.19 459 GLY A C 1
ATOM 3470 O O . GLY A 1 459 ? 0.706 -20.266 17.109 1 98.19 459 GLY A O 1
ATOM 3471 N N . PRO A 1 460 ? 1.108 -22.297 16.156 1 98.31 460 PRO A N 1
ATOM 3472 C CA . PRO A 1 460 ? 0.027 -22.953 16.906 1 98.31 460 PRO A CA 1
ATOM 3473 C C . PRO A 1 460 ? 0.324 -23.062 18.406 1 98.31 460 PRO A C 1
ATOM 3475 O O . PRO A 1 460 ? 1.49 -23.109 18.797 1 98.31 460 PRO A O 1
ATOM 3478 N N . THR A 1 461 ? -0.724 -23.188 19.156 1 97.31 461 THR A N 1
ATOM 3479 C CA . THR A 1 461 ? -0.625 -23.359 20.594 1 97.31 461 THR A CA 1
ATOM 3480 C C . THR A 1 461 ? -0.673 -24.844 20.969 1 97.31 461 THR A C 1
ATOM 3482 O O . THR A 1 461 ? -1.104 -25.672 20.172 1 97.31 461 THR A O 1
ATOM 3485 N N . LYS A 1 462 ? -0.19 -25.016 22.125 1 96.94 462 LYS A N 1
ATOM 3486 C CA . LYS A 1 462 ? -0.128 -26.375 22.656 1 96.94 462 LYS A CA 1
ATOM 3487 C C . LYS A 1 462 ? -1.526 -26.953 22.828 1 96.94 462 LYS A C 1
ATOM 3489 O O . LYS A 1 462 ? -1.731 -28.156 22.594 1 96.94 462 LYS A O 1
ATOM 3494 N N . GLU A 1 463 ? -2.469 -26.125 23.219 1 95.56 463 GLU A N 1
ATOM 3495 C CA . GLU A 1 463 ? -3.863 -26.531 23.359 1 95.56 463 GLU A CA 1
ATOM 3496 C C . GLU A 1 463 ? -4.723 -25.953 22.234 1 95.56 463 GLU A C 1
ATOM 3498 O O . GLU A 1 463 ? -4.379 -24.938 21.641 1 95.56 463 GLU A O 1
ATOM 3503 N N . ALA A 1 464 ? -5.766 -26.688 21.984 1 94.88 464 ALA A N 1
ATOM 3504 C CA . ALA A 1 464 ? -6.727 -26.172 21.016 1 94.88 464 ALA A CA 1
ATOM 3505 C C . ALA A 1 464 ? -7.262 -24.812 21.469 1 94.88 464 ALA A C 1
ATOM 3507 O O . ALA A 1 464 ? -7.531 -24.594 22.641 1 94.88 464 ALA A O 1
ATOM 3508 N N . PRO A 1 465 ? -7.395 -23.906 20.484 1 93.25 465 PRO A N 1
ATOM 3509 C CA . PRO A 1 465 ? -7.941 -22.609 20.859 1 93.25 465 PRO A CA 1
ATOM 3510 C C . PRO A 1 465 ? -9.336 -22.703 21.484 1 93.25 465 PRO A C 1
ATOM 3512 O O . PRO A 1 465 ? -10.148 -23.516 21.047 1 93.25 465 PRO A O 1
ATOM 3515 N N . LEU A 1 466 ? -9.672 -21.812 22.359 1 90.31 466 LEU A N 1
ATOM 3516 C CA . LEU A 1 466 ? -10.922 -21.859 23.109 1 90.31 466 LEU A CA 1
ATOM 3517 C C . LEU A 1 466 ? -12.031 -21.141 22.359 1 90.31 466 LEU A C 1
ATOM 3519 O O . LEU A 1 466 ? -13.219 -21.312 22.641 1 90.31 466 LEU A O 1
ATOM 3523 N N . ASN A 1 467 ? -11.758 -20.359 21.406 1 87.19 467 ASN A N 1
ATOM 3524 C CA . ASN A 1 467 ? -12.742 -19.531 20.719 1 87.19 467 ASN A CA 1
ATOM 3525 C C . ASN A 1 467 ? -13.406 -20.297 19.578 1 87.19 467 ASN A C 1
ATOM 3527 O O . ASN A 1 467 ? -14.18 -19.734 18.812 1 87.19 467 ASN A O 1
ATOM 3531 N N . GLY A 1 468 ? -13.086 -21.547 19.391 1 87.75 468 GLY A N 1
ATOM 3532 C CA . GLY A 1 468 ? -13.742 -22.359 18.391 1 87.75 468 GLY A CA 1
ATOM 3533 C C . GLY A 1 468 ? -13.055 -22.312 17.031 1 87.75 468 GLY A C 1
ATOM 3534 O O . GLY A 1 468 ? -13.422 -23.062 16.125 1 87.75 468 GLY A O 1
ATOM 3535 N N . LEU A 1 469 ? -12.086 -21.516 16.875 1 91.75 469 LEU A N 1
ATOM 3536 C CA . LEU A 1 469 ? -11.312 -21.484 15.641 1 91.75 469 LEU A CA 1
ATOM 3537 C C . LEU A 1 469 ? -10.297 -22.625 15.594 1 91.75 469 LEU A C 1
ATOM 3539 O O . LEU A 1 469 ? -9.844 -23.094 16.641 1 91.75 469 LEU A O 1
ATOM 3543 N N . PRO A 1 470 ? -9.984 -23.062 14.352 1 93.12 470 PRO A N 1
ATOM 3544 C CA . PRO A 1 470 ? -8.82 -23.938 14.258 1 93.12 470 PRO A CA 1
ATOM 3545 C C . PRO A 1 470 ? -7.539 -23.297 14.781 1 93.12 470 PRO A C 1
ATOM 3547 O O . PRO A 1 470 ? -7.43 -22.062 14.805 1 93.12 470 PRO A O 1
ATOM 3550 N N . ASN A 1 471 ? -6.613 -24.141 15.25 1 96.69 471 ASN A N 1
ATOM 3551 C CA . ASN A 1 471 ? -5.301 -23.625 15.633 1 96.69 471 ASN A CA 1
ATOM 3552 C C . ASN A 1 471 ? -4.582 -23 14.445 1 96.69 471 ASN A C 1
ATOM 3554 O O . ASN A 1 471 ? -4.887 -23.297 13.289 1 96.69 471 ASN A O 1
ATOM 3558 N N . LEU A 1 472 ? -3.715 -22.062 14.766 1 96.88 472 LEU A N 1
ATOM 3559 C CA . LEU A 1 472 ? -2.826 -21.562 13.727 1 96.88 472 LEU A CA 1
ATOM 3560 C C . LEU A 1 472 ? -2.006 -22.688 13.117 1 96.88 472 LEU A C 1
ATOM 3562 O O . LEU A 1 472 ? -1.851 -23.75 13.727 1 96.88 472 LEU A O 1
ATOM 3566 N N . SER A 1 473 ? -1.552 -22.516 11.938 1 96.12 473 SER A N 1
ATOM 3567 C CA . SER A 1 473 ? -0.663 -23.469 11.266 1 96.12 473 SER A CA 1
ATOM 3568 C C . SER A 1 473 ? 0.499 -22.75 10.594 1 96.12 473 SER A C 1
ATOM 3570 O O . SER A 1 473 ? 0.343 -21.625 10.109 1 96.12 473 SER A O 1
ATOM 3572 N N . ILE A 1 474 ? 1.674 -23.391 10.617 1 98.19 474 ILE A N 1
ATOM 3573 C CA . ILE A 1 474 ? 2.852 -22.844 9.953 1 98.19 474 ILE A CA 1
ATOM 3574 C C . ILE A 1 474 ? 3.344 -23.812 8.891 1 98.19 474 ILE A C 1
ATOM 3576 O O . ILE A 1 474 ? 3.285 -25.031 9.078 1 98.19 474 ILE A O 1
ATOM 3580 N N . SER A 1 475 ? 3.701 -23.328 7.77 1 97.69 475 SER A N 1
ATOM 3581 C CA . SER A 1 475 ? 4.434 -24.078 6.75 1 97.69 475 SER A CA 1
ATOM 3582 C C . SER A 1 475 ? 5.738 -23.375 6.387 1 97.69 475 SER A C 1
ATOM 3584 O O . SER A 1 475 ? 5.82 -22.141 6.402 1 97.69 475 SER A O 1
ATOM 3586 N N . GLY A 1 476 ? 6.738 -24.188 6.152 1 98.56 476 GLY A N 1
ATOM 3587 C CA . GLY A 1 476 ? 8.039 -23.672 5.746 1 98.56 476 GLY A CA 1
ATOM 3588 C C . GLY A 1 476 ? 8.562 -24.328 4.48 1 98.56 476 GLY A C 1
ATOM 3589 O O . GLY A 1 476 ? 8.562 -25.547 4.359 1 98.56 476 GLY A O 1
ATOM 3590 N N . THR A 1 477 ? 8.922 -23.5 3.514 1 98.44 477 THR A N 1
ATOM 3591 C CA . THR A 1 477 ? 9.578 -23.922 2.281 1 98.44 477 THR A CA 1
ATOM 3592 C C . THR A 1 477 ? 11.086 -23.719 2.373 1 98.44 477 THR A C 1
ATOM 3594 O O . THR A 1 477 ? 11.562 -22.594 2.492 1 98.44 477 THR A O 1
ATOM 3597 N N . LEU A 1 478 ? 11.844 -24.828 2.248 1 98.62 478 LEU A N 1
ATOM 3598 C CA . LEU A 1 478 ? 13.297 -24.781 2.365 1 98.62 478 LEU A CA 1
ATOM 3599 C C . LEU A 1 478 ? 13.953 -24.953 1.003 1 98.62 478 LEU A C 1
ATOM 3601 O O . LEU A 1 478 ? 15.164 -25.156 0.919 1 98.62 478 LEU A O 1
ATOM 3605 N N . THR A 1 479 ? 13.148 -24.859 -0.063 1 98.12 479 THR A N 1
ATOM 3606 C CA . THR A 1 479 ? 13.648 -25.188 -1.392 1 98.12 479 THR A CA 1
ATOM 3607 C C . THR A 1 479 ? 13.961 -23.922 -2.189 1 98.12 479 THR A C 1
ATOM 3609 O O . THR A 1 479 ? 13.734 -23.875 -3.4 1 98.12 479 THR A O 1
ATOM 3612 N N . ILE A 1 480 ? 14.414 -22.891 -1.563 1 97.69 480 ILE A N 1
ATOM 3613 C CA . ILE A 1 480 ? 14.766 -21.641 -2.232 1 97.69 480 ILE A CA 1
ATOM 3614 C C . ILE A 1 480 ? 16.25 -21.656 -2.598 1 97.69 480 ILE A C 1
ATOM 3616 O O . ILE A 1 480 ? 17.109 -21.844 -1.73 1 97.69 480 ILE A O 1
ATOM 3620 N N . SER A 1 481 ? 16.578 -21.438 -3.832 1 97.81 481 SER A N 1
ATOM 3621 C CA . SER A 1 481 ? 17.953 -21.438 -4.297 1 97.81 481 SER A CA 1
ATOM 3622 C C . SER A 1 481 ? 18.625 -20.094 -4.043 1 97.81 481 SER A C 1
ATOM 3624 O O . SER A 1 481 ? 18.047 -19.047 -4.355 1 97.81 481 SER A O 1
ATOM 3626 N N . PRO A 1 482 ? 19.781 -20.109 -3.531 1 96.88 482 PRO A N 1
ATOM 3627 C CA . PRO A 1 482 ? 20.5 -18.844 -3.312 1 96.88 482 PRO A CA 1
ATOM 3628 C C . PRO A 1 482 ? 21.281 -18.391 -4.547 1 96.88 482 PRO A C 1
ATOM 3630 O O . PRO A 1 482 ? 21.922 -17.344 -4.523 1 96.88 482 PRO A O 1
ATOM 3633 N N . LYS A 1 483 ? 21.234 -19.141 -5.621 1 96.25 483 LYS A N 1
ATOM 3634 C CA . LYS A 1 483 ? 22.016 -18.812 -6.816 1 96.25 483 LYS A CA 1
ATOM 3635 C C . LYS A 1 483 ? 21.578 -17.469 -7.402 1 96.25 483 LYS A C 1
ATOM 3637 O O . LYS A 1 483 ? 20.375 -17.234 -7.617 1 96.25 483 LYS A O 1
ATOM 3642 N N . PRO A 1 484 ? 22.547 -16.594 -7.652 1 96.31 484 PRO A N 1
ATOM 3643 C CA . PRO A 1 484 ? 22.188 -15.297 -8.234 1 96.31 484 PRO A CA 1
ATOM 3644 C C . PRO A 1 484 ? 21.719 -15.422 -9.688 1 96.31 484 PRO A C 1
ATOM 3646 O O . PRO A 1 484 ? 22.344 -16.141 -10.477 1 96.31 484 PRO A O 1
ATOM 3649 N N . VAL A 1 485 ? 20.672 -14.883 -9.984 1 97.19 485 VAL A N 1
ATOM 3650 C CA . VAL A 1 485 ? 20.109 -14.797 -11.328 1 97.19 485 VAL A CA 1
ATOM 3651 C C . VAL A 1 485 ? 19.562 -13.391 -11.578 1 97.19 485 VAL A C 1
ATOM 3653 O O . VAL A 1 485 ? 18.938 -12.797 -10.703 1 97.19 485 VAL A O 1
ATOM 3656 N N . ASN A 1 486 ? 19.938 -12.789 -12.727 1 97.25 486 ASN A N 1
ATOM 3657 C CA . ASN A 1 486 ? 19.422 -11.477 -13.078 1 97.25 486 ASN A CA 1
ATOM 3658 C C . ASN A 1 486 ? 17.984 -11.547 -13.586 1 97.25 486 ASN A C 1
ATOM 3660 O O . ASN A 1 486 ? 17.75 -11.57 -14.789 1 97.25 486 ASN A O 1
ATOM 3664 N N . ASN A 1 487 ? 17.062 -11.609 -12.711 1 98.06 487 ASN A N 1
ATOM 3665 C CA . ASN A 1 487 ? 15.648 -11.562 -13.039 1 98.06 487 ASN A CA 1
ATOM 3666 C C . ASN A 1 487 ? 14.883 -10.625 -12.102 1 98.06 487 ASN A C 1
ATOM 3668 O O . ASN A 1 487 ? 15.492 -9.859 -11.359 1 98.06 487 ASN A O 1
ATOM 3672 N N . SER A 1 488 ? 13.57 -10.555 -12.164 1 98.62 488 SER A N 1
ATOM 3673 C CA . SER A 1 488 ? 12.812 -9.484 -11.531 1 98.62 488 SER A CA 1
ATOM 3674 C C . SER A 1 488 ? 12.359 -9.883 -10.125 1 98.62 488 SER A C 1
ATOM 3676 O O . SER A 1 488 ? 11.648 -9.133 -9.461 1 98.62 488 SER A O 1
ATOM 3678 N N . LEU A 1 489 ? 12.758 -11.086 -9.609 1 98.56 489 LEU A N 1
ATOM 3679 C CA . LEU A 1 489 ? 12.414 -11.5 -8.258 1 98.56 489 LEU A CA 1
ATOM 3680 C C . LEU A 1 489 ? 12.984 -10.531 -7.227 1 98.56 489 LEU A C 1
ATOM 3682 O O . LEU A 1 489 ? 14 -9.875 -7.48 1 98.56 489 LEU A O 1
ATOM 3686 N N . HIS A 1 490 ? 12.352 -10.445 -6.137 1 98.31 490 HIS A N 1
ATOM 3687 C CA . HIS A 1 490 ? 12.922 -9.734 -5 1 98.31 490 HIS A CA 1
ATOM 3688 C C . HIS A 1 490 ? 14.305 -10.281 -4.641 1 98.31 490 HIS A C 1
ATOM 3690 O O . HIS A 1 490 ? 14.5 -11.5 -4.605 1 98.31 490 HIS A O 1
ATOM 3696 N N . PRO A 1 491 ? 15.25 -9.43 -4.301 1 97.31 491 PRO A N 1
ATOM 3697 C CA . PRO A 1 491 ? 16.609 -9.891 -3.996 1 97.31 491 PRO A CA 1
ATOM 3698 C C . PRO A 1 491 ? 16.656 -10.836 -2.791 1 97.31 491 PRO A C 1
ATOM 3700 O O . PRO A 1 491 ? 17.578 -11.648 -2.676 1 97.31 491 PRO A O 1
ATOM 3703 N N . SER A 1 492 ? 15.656 -10.805 -1.941 1 97.06 492 SER A N 1
ATOM 3704 C CA . SER A 1 492 ? 15.633 -11.617 -0.73 1 97.06 492 SER A CA 1
ATOM 3705 C C . SER A 1 492 ? 15.578 -13.102 -1.064 1 97.06 492 SER A C 1
ATOM 3707 O O . SER A 1 492 ? 15.945 -13.945 -0.238 1 97.06 492 SER A O 1
ATOM 3709 N N . TRP A 1 493 ? 15.148 -13.438 -2.264 1 98 493 TRP A N 1
ATOM 3710 C CA . TRP A 1 493 ? 15.109 -14.836 -2.676 1 98 493 TRP A CA 1
ATOM 3711 C C . TRP A 1 493 ? 16.5 -15.461 -2.604 1 98 493 TRP A C 1
ATOM 3713 O O . TRP A 1 493 ? 16.625 -16.672 -2.383 1 98 493 TRP A O 1
ATOM 3723 N N . ARG A 1 494 ? 17.516 -14.648 -2.73 1 97.81 494 ARG A N 1
ATOM 3724 C CA . ARG A 1 494 ? 18.875 -15.156 -2.865 1 97.81 494 ARG A CA 1
ATOM 3725 C C . ARG A 1 494 ? 19.547 -15.32 -1.501 1 97.81 494 ARG A C 1
ATOM 3727 O O . ARG A 1 494 ? 20.656 -15.828 -1.403 1 97.81 494 ARG A O 1
ATOM 3734 N N . ASN A 1 495 ? 18.844 -14.906 -0.473 1 96.12 495 ASN A N 1
ATOM 3735 C CA . ASN A 1 495 ? 19.391 -15.016 0.875 1 96.12 495 ASN A CA 1
ATOM 3736 C C . ASN A 1 495 ? 18.375 -15.625 1.843 1 96.12 495 ASN A C 1
ATOM 3738 O O . ASN A 1 495 ? 18.516 -15.477 3.059 1 96.12 495 ASN A O 1
ATOM 3742 N N . ALA A 1 496 ? 17.453 -16.281 1.399 1 98.12 496 ALA A N 1
ATOM 3743 C CA . ALA A 1 496 ? 16.391 -16.844 2.238 1 98.12 496 ALA A CA 1
ATOM 3744 C C . ALA A 1 496 ? 16.688 -18.281 2.615 1 98.12 496 ALA A C 1
ATOM 3746 O O . ALA A 1 496 ? 17.125 -19.078 1.771 1 98.12 496 ALA A O 1
ATOM 3747 N N . THR A 1 497 ? 16.5 -18.594 3.896 1 98.56 497 THR A N 1
ATOM 3748 C CA . THR A 1 497 ? 16.562 -19.969 4.348 1 98.56 497 THR A CA 1
ATOM 3749 C C . THR A 1 497 ? 15.195 -20.641 4.195 1 98.56 497 THR A C 1
ATOM 3751 O O . THR A 1 497 ? 15.109 -21.812 3.805 1 98.56 497 THR A O 1
ATOM 3754 N N . VAL A 1 498 ? 14.18 -19.922 4.492 1 98.75 498 VAL A N 1
ATOM 3755 C CA . VAL A 1 498 ? 12.836 -20.5 4.492 1 98.75 498 VAL A CA 1
ATOM 3756 C C . VAL A 1 498 ? 11.828 -19.438 4.059 1 98.75 498 VAL A C 1
ATOM 3758 O O . VAL A 1 498 ? 11.969 -18.266 4.402 1 98.75 498 VAL A O 1
ATOM 3761 N N . HIS A 1 499 ? 10.969 -19.766 3.172 1 98.62 499 HIS A N 1
ATOM 3762 C CA . HIS A 1 499 ? 9.719 -19.016 3.055 1 98.62 499 HIS A CA 1
ATOM 3763 C C . HIS A 1 499 ? 8.695 -19.5 4.074 1 98.62 499 HIS A C 1
ATOM 3765 O O . HIS A 1 499 ? 8.188 -20.609 3.971 1 98.62 499 HIS A O 1
ATOM 3771 N N . LEU A 1 500 ? 8.422 -18.641 5.047 1 98.81 500 LEU A N 1
ATOM 3772 C CA . LEU A 1 500 ? 7.605 -19 6.203 1 98.81 500 LEU A CA 1
ATOM 3773 C C . LEU A 1 500 ? 6.191 -18.438 6.066 1 98.81 500 LEU A C 1
ATOM 3775 O O . LEU A 1 500 ? 6.012 -17.25 5.793 1 98.81 500 LEU A O 1
ATOM 3779 N N . ILE A 1 501 ? 5.188 -19.344 6.215 1 98.5 501 ILE A N 1
ATOM 3780 C CA . ILE A 1 501 ? 3.779 -18.969 6.129 1 98.5 501 ILE A CA 1
ATOM 3781 C C . ILE A 1 501 ? 3.074 -19.328 7.438 1 98.5 501 ILE A C 1
ATOM 3783 O O . ILE A 1 501 ? 3.229 -20.438 7.953 1 98.5 501 ILE A O 1
ATOM 3787 N N . THR A 1 502 ? 2.395 -18.406 8.047 1 98.56 502 THR A N 1
ATOM 3788 C CA . THR A 1 502 ? 1.404 -18.672 9.086 1 98.56 502 THR A CA 1
ATOM 3789 C C . THR A 1 502 ? 0 -18.328 8.594 1 98.56 502 THR A C 1
ATOM 3791 O O . THR A 1 502 ? -0.163 -17.516 7.68 1 98.56 502 THR A O 1
ATOM 3794 N N . GLY A 1 503 ? -0.944 -19.047 9.141 1 96.88 503 GLY A N 1
ATOM 3795 C CA . GLY A 1 503 ? -2.295 -18.797 8.664 1 96.88 503 GLY A CA 1
ATOM 3796 C C . GLY A 1 503 ? -3.361 -19.125 9.695 1 96.88 503 GLY A C 1
ATOM 3797 O O . GLY A 1 503 ? -3.141 -19.969 10.57 1 96.88 503 GLY A O 1
ATOM 3798 N N . GLN A 1 504 ? -4.508 -18.422 9.609 1 96.75 504 GLN A N 1
ATOM 3799 C CA . GLN A 1 504 ? -5.727 -18.688 10.367 1 96.75 504 GLN A CA 1
ATOM 3800 C C . GLN A 1 504 ? -6.902 -18.969 9.438 1 96.75 504 GLN A C 1
ATOM 3802 O O . GLN A 1 504 ? -7.203 -18.172 8.547 1 96.75 504 GLN A O 1
ATOM 3807 N N . SER A 1 505 ? -7.504 -20.109 9.617 1 94.19 505 SER A N 1
ATOM 3808 C CA . SER A 1 505 ? -8.688 -20.453 8.844 1 94.19 505 SER A CA 1
ATOM 3809 C C . SER A 1 505 ? -9.969 -20.234 9.648 1 94.19 505 SER A C 1
ATOM 3811 O O . SER A 1 505 ? -9.922 -20.141 10.875 1 94.19 505 SER A O 1
ATOM 3813 N N . TRP A 1 506 ? -11.125 -20.062 8.945 1 93.88 506 TRP A N 1
ATOM 3814 C CA . TRP A 1 506 ? -12.453 -19.984 9.562 1 93.88 506 TRP A CA 1
ATOM 3815 C C . TRP A 1 506 ? -13.516 -20.547 8.625 1 93.88 506 TRP A C 1
ATOM 3817 O O . TRP A 1 506 ? -13.219 -20.938 7.492 1 93.88 506 TRP A O 1
ATOM 3827 N N . THR A 1 507 ? -14.695 -20.719 9.125 1 89.44 507 THR A N 1
ATOM 3828 C CA . THR A 1 507 ? -15.805 -21.281 8.359 1 89.44 507 THR A CA 1
ATOM 3829 C C . THR A 1 507 ? -16.906 -20.25 8.156 1 89.44 507 THR A C 1
ATOM 3831 O O . THR A 1 507 ? -16.828 -19.141 8.695 1 89.44 507 THR A O 1
ATOM 3834 N N . ASP A 1 508 ? -17.906 -20.625 7.418 1 84.44 508 ASP A N 1
ATOM 3835 C CA . ASP A 1 508 ? -19.047 -19.75 7.121 1 84.44 508 ASP A CA 1
ATOM 3836 C C . ASP A 1 508 ? -19.812 -19.406 8.398 1 84.44 508 ASP A C 1
ATOM 3838 O O . ASP A 1 508 ? -20.562 -18.438 8.43 1 84.44 508 ASP A O 1
ATOM 3842 N N . SER A 1 509 ? -19.656 -20.172 9.359 1 84.56 509 SER A N 1
ATOM 3843 C CA . SER A 1 509 ? -20.391 -19.953 10.602 1 84.56 509 SER A CA 1
ATOM 3844 C C . SER A 1 509 ? -19.75 -18.859 11.445 1 84.56 509 SER A C 1
ATOM 3846 O O . SER A 1 509 ? -20.344 -18.375 12.406 1 84.56 509 SER A O 1
ATOM 3848 N N . THR A 1 510 ? -18.516 -18.469 11.094 1 91.12 510 THR A N 1
ATOM 3849 C CA . THR A 1 510 ? -17.812 -17.422 11.836 1 91.12 510 THR A CA 1
ATOM 3850 C C . THR A 1 510 ? -18.469 -16.062 11.586 1 91.12 510 THR A C 1
ATOM 3852 O O . THR A 1 510 ? -18.75 -15.711 10.438 1 91.12 510 THR A O 1
ATOM 3855 N N . ASN A 1 511 ? -18.781 -15.344 12.594 1 91.25 511 ASN A N 1
ATOM 3856 C CA . ASN A 1 511 ? -19.469 -14.07 12.422 1 91.25 511 ASN A CA 1
ATOM 3857 C C . ASN A 1 511 ? -18.516 -13.008 11.852 1 91.25 511 ASN A C 1
ATOM 3859 O O . ASN A 1 511 ? -17.297 -13.148 11.93 1 91.25 511 ASN A O 1
ATOM 3863 N N . ASP A 1 512 ? -19.094 -11.93 11.461 1 89.75 512 ASP A N 1
ATOM 3864 C CA . ASP A 1 512 ? -18.375 -10.891 10.719 1 89.75 512 ASP A CA 1
ATOM 3865 C C . ASP A 1 512 ? -17.328 -10.211 11.609 1 89.75 512 ASP A C 1
ATOM 3867 O O . ASP A 1 512 ? -16.234 -9.883 11.148 1 89.75 512 ASP A O 1
ATOM 3871 N N . THR A 1 513 ? -17.641 -9.945 12.805 1 91.06 513 THR A N 1
ATOM 3872 C CA . THR A 1 513 ? -16.703 -9.281 13.719 1 91.06 513 THR A CA 1
ATOM 3873 C C . THR A 1 513 ? -15.461 -10.133 13.93 1 91.06 513 THR A C 1
ATOM 3875 O O . THR A 1 513 ? -14.344 -9.617 13.922 1 91.06 513 THR A O 1
ATOM 3878 N N . GLU A 1 514 ? -15.664 -11.438 14.102 1 93.62 514 GLU A N 1
ATOM 3879 C CA . GLU A 1 514 ? -14.539 -12.352 14.289 1 93.62 514 GLU A CA 1
ATOM 3880 C C . GLU A 1 514 ? -13.68 -12.43 13.031 1 93.62 514 GLU A C 1
ATOM 3882 O O . GLU A 1 514 ? -12.453 -12.492 13.109 1 93.62 514 GLU A O 1
ATOM 3887 N N . VAL A 1 515 ? -14.32 -12.484 11.914 1 94.94 515 VAL A N 1
ATOM 3888 C CA . VAL A 1 515 ? -13.586 -12.508 10.656 1 94.94 515 VAL A CA 1
ATOM 3889 C C . VAL A 1 515 ? -12.711 -11.266 10.547 1 94.94 515 VAL A C 1
ATOM 3891 O O . VAL A 1 515 ? -11.523 -11.359 10.211 1 94.94 515 VAL A O 1
ATOM 3894 N N . ARG A 1 516 ? -13.242 -10.078 10.875 1 93.81 516 ARG A N 1
ATOM 3895 C CA . ARG A 1 516 ? -12.477 -8.844 10.844 1 93.81 516 ARG A CA 1
ATOM 3896 C C . ARG A 1 516 ? -11.289 -8.914 11.797 1 93.81 516 ARG A C 1
ATOM 3898 O O . ARG A 1 516 ? -10.195 -8.43 11.477 1 93.81 516 ARG A O 1
ATOM 3905 N N . ASN A 1 517 ? -11.5 -9.508 12.938 1 94.94 517 ASN A N 1
ATOM 3906 C CA . ASN A 1 517 ? -10.422 -9.656 13.914 1 94.94 517 ASN A CA 1
ATOM 3907 C C . ASN A 1 517 ? -9.312 -10.57 13.391 1 94.94 517 ASN A C 1
ATOM 3909 O O . ASN A 1 517 ? -8.133 -10.305 13.617 1 94.94 517 ASN A O 1
ATOM 3913 N N . ILE A 1 518 ? -9.727 -11.648 12.75 1 96.81 518 ILE A N 1
ATOM 3914 C CA . ILE A 1 518 ? -8.766 -12.578 12.172 1 96.81 518 ILE A CA 1
ATOM 3915 C C . ILE A 1 518 ? -7.914 -11.867 11.125 1 96.81 518 ILE A C 1
ATOM 3917 O O . ILE A 1 518 ? -6.684 -11.961 11.148 1 96.81 518 ILE A O 1
ATOM 3921 N N . ILE A 1 519 ? -8.594 -11.125 10.25 1 96.69 519 ILE A N 1
ATOM 3922 C CA . ILE A 1 519 ? -7.902 -10.398 9.188 1 96.69 519 ILE A CA 1
ATOM 3923 C C . ILE A 1 519 ? -6.934 -9.391 9.797 1 96.69 519 ILE A C 1
ATOM 3925 O O . ILE A 1 519 ? -5.777 -9.297 9.375 1 96.69 519 ILE A O 1
ATOM 3929 N N . HIS A 1 520 ? -7.348 -8.68 10.766 1 96.5 520 HIS A N 1
ATOM 3930 C CA . HIS A 1 520 ? -6.512 -7.695 11.445 1 96.5 520 HIS A CA 1
ATOM 3931 C C . HIS A 1 520 ? -5.305 -8.359 12.102 1 96.5 520 HIS A C 1
ATOM 3933 O O . HIS A 1 520 ? -4.172 -7.891 11.945 1 96.5 520 HIS A O 1
ATOM 3939 N N . ASP A 1 521 ? -5.5 -9.398 12.805 1 97.31 521 ASP A N 1
ATOM 3940 C CA . ASP A 1 521 ? -4.438 -10.07 13.547 1 97.31 521 ASP A CA 1
ATOM 3941 C C . ASP A 1 521 ? -3.379 -10.633 12.602 1 97.31 521 ASP A C 1
ATOM 3943 O O . ASP A 1 521 ? -2.182 -10.406 12.797 1 97.31 521 ASP A O 1
ATOM 3947 N N . VAL A 1 522 ? -3.859 -11.32 11.57 1 98.25 522 VAL A N 1
ATOM 3948 C CA . VAL A 1 522 ? -2.916 -11.984 10.672 1 98.25 522 VAL A CA 1
ATOM 3949 C C . VAL A 1 522 ? -2.193 -10.945 9.82 1 98.25 522 VAL A C 1
ATOM 3951 O O . VAL A 1 522 ? -0.972 -11 9.664 1 98.25 522 VAL A O 1
ATOM 3954 N N . THR A 1 523 ? -2.871 -9.93 9.336 1 97.94 523 THR A N 1
ATOM 3955 C CA . THR A 1 523 ? -2.326 -8.992 8.359 1 97.94 523 THR A CA 1
ATOM 3956 C C . THR A 1 523 ? -1.521 -7.895 9.047 1 97.94 523 THR A C 1
ATOM 3958 O O . THR A 1 523 ? -0.446 -7.516 8.578 1 97.94 523 THR A O 1
ATOM 3961 N N . TYR A 1 524 ? -1.954 -7.395 10.172 1 97.31 524 TYR A N 1
ATOM 3962 C CA . TYR A 1 524 ? -1.336 -6.176 10.688 1 97.31 524 TYR A CA 1
ATOM 3963 C C . TYR A 1 524 ? -0.564 -6.461 11.969 1 97.31 524 TYR A C 1
ATOM 3965 O O . TYR A 1 524 ? 0.255 -5.648 12.406 1 97.31 524 TYR A O 1
ATOM 3973 N N . ARG A 1 525 ? -0.712 -7.633 12.594 1 97.5 525 ARG A N 1
ATOM 3974 C CA . ARG A 1 525 ? 0.09 -7.984 13.758 1 97.5 525 ARG A CA 1
ATOM 3975 C C . ARG A 1 525 ? 1.122 -9.055 13.406 1 97.5 525 ARG A C 1
ATOM 3977 O O . ARG A 1 525 ? 2.326 -8.781 13.414 1 97.5 525 ARG A O 1
ATOM 3984 N N . LYS A 1 526 ? 0.641 -10.203 12.984 1 98.38 526 LYS A N 1
ATOM 3985 C CA . LYS A 1 526 ? 1.55 -11.32 12.758 1 98.38 526 LYS A CA 1
ATOM 3986 C C . LYS A 1 526 ? 2.471 -11.047 11.57 1 98.38 526 LYS A C 1
ATOM 3988 O O . LYS A 1 526 ? 3.662 -11.359 11.625 1 98.38 526 LYS A O 1
ATOM 3993 N N . LEU A 1 527 ? 1.909 -10.508 10.508 1 98.44 527 LEU A N 1
ATOM 3994 C CA . LEU A 1 527 ? 2.756 -10.156 9.367 1 98.44 527 LEU A CA 1
ATOM 3995 C C . LEU A 1 527 ? 3.809 -9.133 9.773 1 98.44 527 LEU A C 1
ATOM 3997 O O . LEU A 1 527 ? 4.953 -9.203 9.328 1 98.44 527 LEU A O 1
ATOM 4001 N N . THR A 1 528 ? 3.443 -8.188 10.641 1 97.38 528 THR A N 1
ATOM 4002 C CA . THR A 1 528 ? 4.379 -7.176 11.109 1 97.38 528 THR A CA 1
ATOM 4003 C C . THR A 1 528 ? 5.5 -7.812 11.93 1 97.38 528 THR A C 1
ATOM 4005 O O . THR A 1 528 ? 6.664 -7.426 11.805 1 97.38 528 THR A O 1
ATOM 4008 N N . LEU A 1 529 ? 5.191 -8.797 12.758 1 98.06 529 LEU A N 1
ATOM 4009 C CA . LEU A 1 529 ? 6.203 -9.516 13.523 1 98.06 529 LEU A CA 1
ATOM 4010 C C . LEU A 1 529 ? 7.219 -10.172 12.594 1 98.06 529 LEU A C 1
ATOM 4012 O O . LEU A 1 529 ? 8.422 -10.117 12.844 1 98.06 529 LEU A O 1
ATOM 4016 N N . LEU A 1 530 ? 6.719 -10.727 11.531 1 98.25 530 LEU A N 1
ATOM 4017 C CA . LEU A 1 530 ? 7.598 -11.359 10.555 1 98.25 530 LEU A CA 1
ATOM 4018 C C . LEU A 1 530 ? 8.469 -10.32 9.859 1 98.25 530 LEU A C 1
ATOM 4020 O O . LEU A 1 530 ? 9.672 -10.531 9.68 1 98.25 530 LEU A O 1
ATOM 4024 N N . ARG A 1 531 ? 7.883 -9.258 9.508 1 96.62 531 ARG A N 1
ATOM 4025 C CA . ARG A 1 531 ? 8.594 -8.18 8.828 1 96.62 531 ARG A CA 1
ATOM 4026 C C . ARG A 1 531 ? 9.734 -7.645 9.695 1 96.62 531 ARG A C 1
ATOM 4028 O O . ARG A 1 531 ? 10.828 -7.379 9.188 1 96.62 531 ARG A O 1
ATOM 4035 N N . GLU A 1 532 ? 9.547 -7.516 10.922 1 96.62 532 GLU A N 1
ATOM 4036 C CA . GLU A 1 532 ? 10.477 -6.867 11.844 1 96.62 532 GLU A CA 1
ATOM 4037 C C . GLU A 1 532 ? 11.703 -7.738 12.086 1 96.62 532 GLU A C 1
ATOM 4039 O O . GLU A 1 532 ? 12.727 -7.254 12.586 1 96.62 532 GLU A O 1
ATOM 4044 N N . LEU A 1 533 ? 11.602 -9.047 11.781 1 97.44 533 LEU A N 1
ATOM 4045 C CA . LEU A 1 533 ? 12.766 -9.906 11.938 1 97.44 533 LEU A CA 1
ATOM 4046 C C . LEU A 1 533 ? 13.906 -9.445 11.031 1 97.44 533 LEU A C 1
ATOM 4048 O O . LEU A 1 533 ? 15.078 -9.508 11.422 1 97.44 533 LEU A O 1
ATOM 4052 N N . ASP A 1 534 ? 13.539 -9.039 9.875 1 96.25 534 ASP A N 1
ATOM 4053 C CA . ASP A 1 534 ? 14.469 -8.508 8.883 1 96.25 534 ASP A CA 1
ATOM 4054 C C . ASP A 1 534 ? 13.742 -7.637 7.859 1 96.25 534 ASP A C 1
ATOM 4056 O O . ASP A 1 534 ? 13.164 -8.156 6.898 1 96.25 534 ASP A O 1
ATOM 4060 N N . LEU A 1 535 ? 13.852 -6.359 7.973 1 94.94 535 LEU A N 1
ATOM 4061 C CA . LEU A 1 535 ? 13.078 -5.395 7.203 1 94.94 535 LEU A CA 1
ATOM 4062 C C . LEU A 1 535 ? 13.461 -5.445 5.727 1 94.94 535 LEU A C 1
ATOM 4064 O O . LEU A 1 535 ? 12.734 -4.934 4.875 1 94.94 535 LEU A O 1
ATOM 4068 N N . ALA A 1 536 ? 14.531 -6.047 5.363 1 95.19 536 ALA A N 1
ATOM 4069 C CA . ALA A 1 536 ? 15 -6.094 3.98 1 95.19 536 ALA A CA 1
ATOM 4070 C C . ALA A 1 536 ? 14.328 -7.23 3.217 1 95.19 536 ALA A C 1
ATOM 4072 O O . ALA A 1 536 ? 14.414 -7.297 1.987 1 95.19 536 ALA A O 1
ATOM 4073 N N . GLN A 1 537 ? 13.664 -8.102 3.943 1 95.75 537 GLN A N 1
ATOM 4074 C CA . GLN A 1 537 ? 13.148 -9.32 3.322 1 95.75 537 GLN A CA 1
ATOM 4075 C C . GLN A 1 537 ? 11.766 -9.086 2.717 1 95.75 537 GLN A C 1
ATOM 4077 O O . GLN A 1 537 ? 11 -8.25 3.207 1 95.75 537 GLN A O 1
ATOM 4082 N N . GLY A 1 538 ? 11.508 -9.789 1.609 1 97.5 538 GLY A N 1
ATOM 4083 C CA . GLY A 1 538 ? 10.227 -9.758 0.925 1 97.5 538 GLY A CA 1
ATOM 4084 C C . GLY A 1 538 ? 9.422 -11.031 1.112 1 97.5 538 GLY A C 1
ATOM 4085 O O . GLY A 1 538 ? 9.586 -11.734 2.113 1 97.5 538 GLY A O 1
ATOM 4086 N N . ALA A 1 539 ? 8.461 -11.211 0.244 1 98 539 ALA A N 1
ATOM 4087 C CA . ALA A 1 539 ? 7.57 -12.375 0.292 1 98 539 ALA A CA 1
ATOM 4088 C C . ALA A 1 539 ? 7.32 -12.93 -1.106 1 98 539 ALA A C 1
ATOM 4090 O O . ALA A 1 539 ? 7.438 -12.211 -2.1 1 98 539 ALA A O 1
ATOM 4091 N N . TYR A 1 540 ? 7.086 -14.25 -1.184 1 97.75 540 TYR A N 1
ATOM 4092 C CA . TYR A 1 540 ? 6.648 -14.914 -2.404 1 97.75 540 TYR A CA 1
ATOM 4093 C C . TYR A 1 540 ? 5.211 -14.531 -2.748 1 97.75 540 TYR A C 1
ATOM 4095 O O . TYR A 1 540 ? 4.285 -14.836 -1.998 1 97.75 540 TYR A O 1
ATOM 4103 N N . LEU A 1 541 ? 5.027 -13.891 -3.887 1 96.88 541 LEU A N 1
ATOM 4104 C CA . LEU A 1 541 ? 3.764 -13.25 -4.219 1 96.88 541 LEU A CA 1
ATOM 4105 C C . LEU A 1 541 ? 2.635 -14.266 -4.309 1 96.88 541 LEU A C 1
ATOM 4107 O O . LEU A 1 541 ? 1.481 -13.953 -4.008 1 96.88 541 LEU A O 1
ATOM 4111 N N . ASN A 1 542 ? 2.914 -15.547 -4.699 1 95.38 542 ASN A N 1
ATOM 4112 C CA . ASN A 1 542 ? 1.861 -16.547 -4.871 1 95.38 542 ASN A CA 1
ATOM 4113 C C . ASN A 1 542 ? 1.379 -17.078 -3.525 1 95.38 542 ASN A C 1
ATOM 4115 O O . ASN A 1 542 ? 0.343 -17.75 -3.455 1 95.38 542 ASN A O 1
ATOM 4119 N N . GLU A 1 543 ? 2.107 -16.828 -2.473 1 96.06 543 GLU A N 1
ATOM 4120 C CA . GLU A 1 543 ? 1.757 -17.359 -1.159 1 96.06 543 GLU A CA 1
ATOM 4121 C C . GLU A 1 543 ? 1.767 -16.266 -0.099 1 96.06 543 GLU A C 1
ATOM 4123 O O . GLU A 1 543 ? 1.968 -16.531 1.086 1 96.06 543 GLU A O 1
ATOM 4128 N N . ALA A 1 544 ? 1.63 -15.062 -0.518 1 9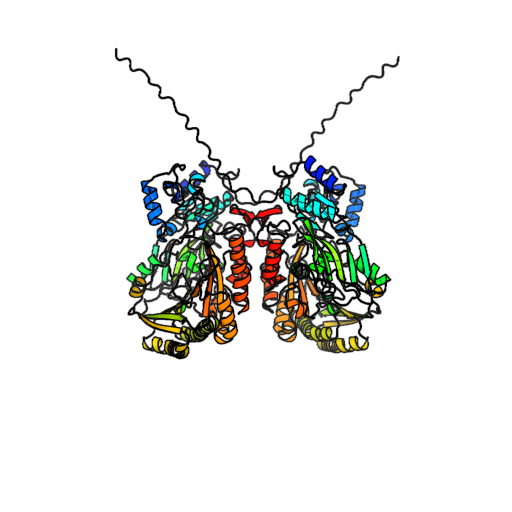6.88 544 ALA A N 1
ATOM 4129 C CA . ALA A 1 544 ? 1.632 -13.922 0.386 1 96.88 544 ALA A CA 1
ATOM 4130 C C . ALA A 1 544 ? 0.219 -13.594 0.864 1 96.88 544 ALA A C 1
ATOM 4132 O O . ALA A 1 544 ? -0.741 -14.266 0.485 1 96.88 544 ALA A O 1
ATOM 4133 N N . ASN A 1 545 ? 0.143 -12.68 1.787 1 97.25 545 ASN A N 1
ATOM 4134 C CA . ASN A 1 545 ? -1.129 -12.148 2.266 1 97.25 545 ASN A CA 1
ATOM 4135 C C . ASN A 1 545 ? -1.969 -11.586 1.122 1 97.25 545 ASN A C 1
ATOM 4137 O O . ASN A 1 545 ? -1.449 -10.891 0.252 1 97.25 545 ASN A O 1
ATOM 4141 N N . SER A 1 546 ? -3.291 -11.906 1.097 1 95.25 546 SER A N 1
ATOM 4142 C CA . SER A 1 546 ? -4.156 -11.539 -0.02 1 95.25 546 SER A CA 1
ATOM 4143 C C . SER A 1 546 ? -4.391 -10.031 -0.069 1 95.25 546 SER A C 1
ATOM 4145 O O . SER A 1 546 ? -4.863 -9.5 -1.078 1 95.25 546 SER A O 1
ATOM 4147 N N . ILE A 1 547 ? -4.129 -9.352 0.977 1 96.06 547 ILE A N 1
ATOM 4148 C CA . ILE A 1 547 ? -4.195 -7.895 1.02 1 96.06 547 ILE A CA 1
ATOM 4149 C C . ILE A 1 547 ? -2.896 -7.336 1.602 1 96.06 547 ILE A C 1
ATOM 4151 O O . ILE A 1 547 ? -2.924 -6.426 2.436 1 96.06 547 ILE A O 1
ATOM 4155 N N . GLU A 1 548 ? -1.815 -7.895 1.152 1 96.69 548 GLU A N 1
ATOM 4156 C CA . GLU A 1 548 ? -0.498 -7.426 1.569 1 96.69 548 GLU A CA 1
ATOM 4157 C C . GLU A 1 548 ? -0.402 -5.902 1.481 1 96.69 548 GLU A C 1
ATOM 4159 O O . GLU A 1 548 ? -0.531 -5.328 0.399 1 96.69 548 GLU A O 1
ATOM 4164 N N . PRO A 1 549 ? -0.186 -5.133 2.596 1 94.06 549 PRO A N 1
ATOM 4165 C CA . PRO A 1 549 ? -0.18 -3.668 2.574 1 94.06 549 PRO A CA 1
ATOM 4166 C C . PRO A 1 549 ? 0.964 -3.094 1.74 1 94.06 549 PRO A C 1
ATOM 4168 O O . PRO A 1 549 ? 0.783 -2.092 1.044 1 94.06 549 PRO A O 1
ATOM 4171 N N . ASP A 1 550 ? 2.09 -3.555 1.694 1 94.94 550 ASP A N 1
ATOM 4172 C CA . ASP A 1 550 ? 3.279 -3.094 0.987 1 94.94 550 ASP A CA 1
ATOM 4173 C C . ASP A 1 550 ? 3.691 -4.082 -0.1 1 94.94 550 ASP A C 1
ATOM 4175 O O . ASP A 1 550 ? 4.852 -4.5 -0.16 1 94.94 550 ASP A O 1
ATOM 4179 N N . TRP A 1 551 ? 2.658 -4.414 -0.901 1 97.38 551 TRP A N 1
ATOM 4180 C CA . TRP A 1 551 ? 2.875 -5.535 -1.812 1 97.38 551 TRP A CA 1
ATOM 4181 C C . TRP A 1 551 ? 3.957 -5.203 -2.834 1 97.38 551 TRP A C 1
ATOM 4183 O O . TRP A 1 551 ? 4.73 -6.078 -3.236 1 97.38 551 TRP A O 1
ATOM 4193 N N . GLN A 1 552 ? 4.125 -3.898 -3.279 1 97.81 552 GLN A N 1
ATOM 4194 C CA . GLN A 1 552 ? 5.137 -3.537 -4.27 1 97.81 552 GLN A CA 1
ATOM 4195 C C . GLN A 1 552 ? 6.539 -3.857 -3.766 1 97.81 552 GLN A C 1
ATOM 4197 O O . GLN A 1 552 ? 7.328 -4.496 -4.469 1 97.81 552 GLN A O 1
ATOM 4202 N N . TRP A 1 553 ? 6.785 -3.449 -2.543 1 96.69 553 TRP A N 1
ATOM 4203 C CA . TRP A 1 553 ? 8.094 -3.732 -1.959 1 96.69 553 TRP A CA 1
ATOM 4204 C C . TRP A 1 553 ? 8.203 -5.199 -1.561 1 96.69 553 TRP A C 1
ATOM 4206 O O . TRP A 1 553 ? 9.25 -5.828 -1.763 1 96.69 553 TRP A O 1
ATOM 4216 N N . SER A 1 554 ? 7.145 -5.738 -0.974 1 97.88 554 SER A N 1
ATOM 4217 C CA . SER A 1 554 ? 7.172 -7.117 -0.5 1 97.88 554 SER A CA 1
ATOM 4218 C C . SER A 1 554 ? 7.488 -8.086 -1.635 1 97.88 554 SER A C 1
ATOM 4220 O O . SER A 1 554 ? 8.203 -9.07 -1.438 1 97.88 554 SER A O 1
ATOM 4222 N N . PHE A 1 555 ? 6.969 -7.812 -2.793 1 98.44 555 PHE A N 1
ATOM 4223 C CA . PHE A 1 555 ? 7.086 -8.789 -3.865 1 98.44 555 PHE A CA 1
ATOM 4224 C C . PHE A 1 555 ? 8.32 -8.516 -4.719 1 98.44 555 PHE A C 1
ATOM 4226 O O . PHE A 1 555 ? 8.922 -9.445 -5.262 1 98.44 555 PHE A O 1
ATOM 4233 N N . TRP A 1 556 ? 8.75 -7.215 -4.832 1 98.5 556 TRP A N 1
ATOM 4234 C CA . TRP A 1 556 ? 9.766 -6.953 -5.848 1 98.5 556 TRP A CA 1
ATOM 4235 C C . TRP A 1 556 ? 10.852 -6.027 -5.309 1 98.5 556 TRP A C 1
ATOM 4237 O O . TRP A 1 556 ? 11.93 -5.914 -5.898 1 98.5 556 TRP A O 1
ATOM 4247 N N . GLY A 1 557 ? 10.617 -5.309 -4.172 1 97.06 557 GLY A N 1
ATOM 4248 C CA . GLY A 1 557 ? 11.609 -4.402 -3.621 1 97.06 557 GLY A CA 1
ATOM 4249 C C . GLY A 1 557 ? 12.117 -3.389 -4.629 1 97.06 557 GLY A C 1
ATOM 4250 O O . GLY A 1 557 ? 11.328 -2.719 -5.297 1 97.06 557 GLY A O 1
ATOM 4251 N N . PRO A 1 558 ? 13.422 -3.266 -4.77 1 96.19 558 PRO A N 1
ATOM 4252 C CA . PRO A 1 558 ? 14 -2.252 -5.656 1 96.19 558 PRO A CA 1
ATOM 4253 C C . PRO A 1 558 ? 13.672 -2.504 -7.129 1 96.19 558 PRO A C 1
ATOM 4255 O O . PRO A 1 558 ? 13.906 -1.635 -7.973 1 96.19 558 PRO A O 1
ATOM 4258 N N . ASN A 1 559 ? 13.18 -3.68 -7.441 1 98.12 559 ASN A N 1
ATOM 4259 C CA . ASN A 1 559 ? 12.93 -4.023 -8.836 1 98.12 559 ASN A CA 1
ATOM 4260 C C . ASN A 1 559 ? 11.586 -3.477 -9.32 1 98.12 559 ASN A C 1
ATOM 4262 O O . ASN A 1 559 ? 11.312 -3.465 -10.516 1 98.12 559 ASN A O 1
ATOM 4266 N N . TYR A 1 560 ? 10.734 -2.988 -8.43 1 98.38 560 TYR A N 1
ATOM 4267 C CA . TYR A 1 560 ? 9.359 -2.631 -8.789 1 98.38 560 TYR A CA 1
ATOM 4268 C C . TYR A 1 560 ? 9.344 -1.494 -9.805 1 98.38 560 TYR A C 1
ATOM 4270 O O . TYR A 1 560 ? 8.562 -1.515 -10.758 1 98.38 560 TYR A O 1
ATOM 4278 N N . ALA A 1 561 ? 10.133 -0.493 -9.594 1 98.19 561 ALA A N 1
ATOM 4279 C CA . ALA A 1 561 ? 10.117 0.663 -10.492 1 98.19 561 ALA A CA 1
ATOM 4280 C C . ALA A 1 561 ? 10.375 0.242 -11.938 1 98.19 561 ALA A C 1
ATOM 4282 O O . ALA A 1 561 ? 9.68 0.695 -12.852 1 98.19 561 ALA A O 1
ATOM 4283 N N . ARG A 1 562 ? 11.383 -0.578 -12.117 1 98.25 562 ARG A N 1
ATOM 4284 C CA . ARG A 1 562 ? 11.695 -1.052 -13.461 1 98.25 562 ARG A CA 1
ATOM 4285 C C . ARG A 1 562 ? 10.555 -1.886 -14.031 1 98.25 562 ARG A C 1
ATOM 4287 O O . ARG A 1 562 ? 10.211 -1.758 -15.203 1 98.25 562 ARG A O 1
ATOM 4294 N N . LEU A 1 563 ? 9.961 -2.756 -13.227 1 98.69 563 LEU A N 1
ATOM 4295 C CA . LEU A 1 563 ? 8.805 -3.545 -13.648 1 98.69 563 LEU A CA 1
ATOM 4296 C C . LEU A 1 563 ? 7.664 -2.639 -14.094 1 98.69 563 LEU A C 1
ATOM 4298 O O . LEU A 1 563 ? 7.027 -2.895 -15.117 1 98.69 563 LEU A O 1
ATOM 4302 N N . ARG A 1 564 ? 7.391 -1.648 -13.328 1 97.81 564 ARG A N 1
ATOM 4303 C CA . ARG A 1 564 ? 6.305 -0.727 -13.648 1 97.81 564 ARG A CA 1
ATOM 4304 C C . ARG A 1 564 ? 6.586 0.011 -14.953 1 97.81 564 ARG A C 1
ATOM 4306 O O . ARG A 1 564 ? 5.672 0.258 -15.742 1 97.81 564 ARG A O 1
ATOM 4313 N N . ASP A 1 565 ? 7.871 0.401 -15.203 1 97.38 565 ASP A N 1
ATOM 4314 C CA . ASP A 1 565 ? 8.258 1.006 -16.484 1 97.38 565 ASP A CA 1
ATOM 4315 C C . ASP A 1 565 ? 7.91 0.087 -17.656 1 97.38 565 ASP A C 1
ATOM 4317 O O . ASP A 1 565 ? 7.367 0.537 -18.656 1 97.38 565 ASP A O 1
ATOM 4321 N N . ILE A 1 566 ? 8.242 -1.13 -17.469 1 98.19 566 ILE A N 1
ATOM 4322 C CA . ILE A 1 566 ? 8.008 -2.109 -18.516 1 98.19 566 ILE A CA 1
ATOM 4323 C C . ILE A 1 566 ? 6.504 -2.303 -18.703 1 98.19 566 ILE A C 1
ATOM 4325 O O . ILE A 1 566 ? 6.02 -2.367 -19.844 1 98.19 566 ILE A O 1
ATOM 4329 N N . LYS A 1 567 ? 5.762 -2.359 -17.609 1 97.81 567 LYS A N 1
ATOM 4330 C CA . LYS A 1 567 ? 4.309 -2.445 -17.688 1 97.81 567 LYS A CA 1
ATOM 4331 C C . LYS A 1 567 ? 3.725 -1.276 -18.469 1 97.81 567 LYS A C 1
ATOM 4333 O O . LYS A 1 567 ? 2.861 -1.469 -19.328 1 97.81 567 LYS A O 1
ATOM 4338 N N . GLU A 1 568 ? 4.141 -0.109 -18.234 1 95.25 568 GLU A N 1
ATOM 4339 C CA . GLU A 1 568 ? 3.639 1.085 -18.906 1 95.25 568 GLU A CA 1
ATOM 4340 C C . GLU A 1 568 ? 3.945 1.046 -20.406 1 95.25 568 GLU A C 1
ATOM 4342 O O . GLU A 1 568 ? 3.16 1.535 -21.219 1 95.25 568 GLU A O 1
ATOM 4347 N N . ARG A 1 569 ? 5.043 0.503 -20.734 1 95.88 569 ARG A N 1
ATOM 4348 C CA . ARG A 1 569 ? 5.449 0.415 -22.125 1 95.88 569 ARG A CA 1
ATOM 4349 C C . ARG A 1 569 ? 4.547 -0.534 -22.906 1 95.88 569 ARG A C 1
ATOM 4351 O O . ARG A 1 569 ? 4.152 -0.24 -24.031 1 95.88 569 ARG A O 1
ATOM 4358 N N . TYR A 1 570 ? 4.191 -1.65 -22.312 1 97.69 570 TYR A N 1
ATOM 4359 C CA . TYR A 1 570 ? 3.518 -2.701 -23.062 1 97.69 570 TYR A CA 1
ATOM 4360 C C . TYR A 1 570 ? 2.012 -2.662 -22.828 1 97.69 570 TYR A C 1
ATOM 4362 O O . TYR A 1 570 ? 1.237 -3.211 -23.609 1 97.69 570 TYR A O 1
ATOM 4370 N N . ASP A 1 571 ? 1.582 -2.059 -21.766 1 97.25 571 ASP A N 1
ATOM 4371 C CA . ASP A 1 571 ? 0.17 -2.012 -21.406 1 97.25 571 ASP A CA 1
ATOM 4372 C C . ASP A 1 571 ? -0.183 -0.676 -20.75 1 97.25 571 ASP A C 1
ATOM 4374 O O . ASP A 1 571 ? -0.683 -0.641 -19.625 1 97.25 571 ASP A O 1
ATOM 4378 N N . PRO A 1 572 ? -0.015 0.43 -21.453 1 93.62 572 PRO A N 1
ATOM 4379 C CA . PRO A 1 572 ? -0.23 1.756 -20.875 1 93.62 572 PRO A CA 1
ATOM 4380 C C . PRO A 1 572 ? -1.679 1.985 -20.438 1 93.62 572 PRO A C 1
ATOM 4382 O O . PRO A 1 572 ? -1.944 2.801 -19.562 1 93.62 572 PRO A O 1
ATOM 4385 N N . GLU A 1 573 ? -2.631 1.244 -21.047 1 93.69 573 GLU A N 1
ATOM 4386 C CA . GLU A 1 573 ? -4.043 1.48 -20.75 1 93.69 573 GLU A CA 1
ATOM 4387 C C . GLU A 1 573 ? -4.535 0.58 -19.625 1 93.69 573 GLU A C 1
ATOM 4389 O O . GLU A 1 573 ? -5.68 0.7 -19.188 1 93.69 573 GLU A O 1
ATOM 4394 N N . GLY A 1 574 ? -3.703 -0.331 -19.234 1 96.06 574 GLY A N 1
ATOM 4395 C CA . GLY A 1 574 ? -4.047 -1.196 -18.109 1 96.06 574 GLY A CA 1
ATOM 4396 C C . GLY A 1 574 ? -5.09 -2.24 -18.469 1 96.06 574 GLY A C 1
ATOM 4397 O O . GLY A 1 574 ? -5.988 -2.523 -17.672 1 96.06 574 GLY A O 1
ATOM 4398 N N . LEU A 1 575 ? -5.004 -2.77 -19.672 1 97.75 575 LEU A N 1
ATOM 4399 C CA . LEU A 1 575 ? -5.914 -3.834 -20.062 1 97.75 575 LEU A CA 1
ATOM 4400 C C . LEU A 1 575 ? -5.77 -5.047 -19.156 1 97.75 575 LEU A C 1
ATOM 4402 O O . LEU A 1 575 ? -6.77 -5.66 -18.766 1 97.75 575 LEU A O 1
ATOM 4406 N N . LEU A 1 576 ? -4.539 -5.391 -18.875 1 98.12 576 LEU A N 1
ATOM 4407 C CA . LEU A 1 576 ? -4.254 -6.473 -17.938 1 98.12 576 LEU A CA 1
ATOM 4408 C C . LEU A 1 576 ? -4.195 -5.949 -16.516 1 98.12 576 LEU A C 1
ATOM 4410 O O . LEU A 1 576 ? -3.381 -5.078 -16.203 1 98.12 576 LEU A O 1
ATOM 4414 N N . TRP A 1 577 ? -5.078 -6.453 -15.719 1 96.94 577 TRP A N 1
ATOM 4415 C CA . TRP A 1 577 ? -5.125 -6.074 -14.312 1 96.94 577 TRP A CA 1
ATOM 4416 C C . TRP A 1 577 ? -5.402 -7.285 -13.43 1 96.94 577 TRP A C 1
ATOM 4418 O O . TRP A 1 577 ? -6.188 -8.164 -13.797 1 96.94 577 TRP A O 1
ATOM 4428 N N . CYS A 1 578 ? -4.781 -7.379 -12.352 1 96.31 578 CYS A N 1
ATOM 4429 C CA . CYS A 1 578 ? -5.094 -8.281 -11.258 1 96.31 578 CYS A CA 1
ATOM 4430 C C . CYS A 1 578 ? -4.699 -7.676 -9.914 1 96.31 578 CYS A C 1
ATOM 4432 O O . CYS A 1 578 ? -3.904 -6.738 -9.867 1 96.31 578 CYS A O 1
ATOM 4434 N N . PRO A 1 579 ? -5.34 -8.117 -8.836 1 95.62 579 PRO A N 1
ATOM 4435 C CA . PRO A 1 579 ? -4.957 -7.574 -7.531 1 95.62 579 PRO A CA 1
ATOM 4436 C C . PRO A 1 579 ? -3.477 -7.781 -7.219 1 95.62 579 PRO A C 1
ATOM 4438 O O . PRO A 1 579 ? -2.965 -8.898 -7.348 1 95.62 579 PRO A O 1
ATOM 4441 N N . GLN A 1 580 ? -2.793 -6.688 -6.812 1 95.88 580 GLN A N 1
ATOM 4442 C CA . GLN A 1 580 ? -1.4 -6.68 -6.379 1 95.88 580 GLN A CA 1
ATOM 4443 C C . GLN A 1 580 ? -0.467 -7.102 -7.512 1 95.88 580 GLN A C 1
ATOM 4445 O O . GLN A 1 580 ? 0.559 -7.742 -7.273 1 95.88 580 GLN A O 1
ATOM 4450 N N . CYS A 1 581 ? -0.88 -6.922 -8.75 1 97.25 581 CYS A N 1
ATOM 4451 C CA . CYS A 1 581 ? -0.001 -7.039 -9.906 1 97.25 581 CYS A CA 1
ATOM 4452 C C . CYS A 1 581 ? 0.669 -5.707 -10.227 1 97.25 581 CYS A C 1
ATOM 4454 O O . CYS A 1 581 ? 0.208 -4.656 -9.781 1 97.25 581 CYS A O 1
ATOM 4456 N N . VAL A 1 582 ? 1.759 -5.766 -10.953 1 98.06 582 VAL A N 1
ATOM 4457 C CA . VAL A 1 582 ? 2.486 -4.555 -11.328 1 98.06 582 VAL A CA 1
ATOM 4458 C C . VAL A 1 582 ? 1.543 -3.58 -12.031 1 98.06 582 VAL A C 1
ATOM 4460 O O . VAL A 1 582 ? 0.883 -3.938 -13.008 1 98.06 582 VAL A O 1
ATOM 4463 N N . GLY A 1 583 ? 1.456 -2.383 -11.477 1 96.88 583 GLY A N 1
ATOM 4464 C CA . GLY A 1 583 ? 0.642 -1.342 -12.086 1 96.88 583 GLY A CA 1
ATOM 4465 C C . GLY A 1 583 ? -0.804 -1.369 -11.625 1 96.88 583 GLY A C 1
ATOM 4466 O O . GLY A 1 583 ? -1.603 -0.516 -12.016 1 96.88 583 GLY A O 1
ATOM 4467 N N . SER A 1 584 ? -1.153 -2.299 -10.727 1 96.62 584 SER A N 1
ATOM 4468 C CA . SER A 1 584 ? -2.555 -2.465 -10.359 1 96.62 584 SER A CA 1
ATOM 4469 C C . SER A 1 584 ? -3.047 -1.298 -9.508 1 96.62 584 SER A C 1
ATOM 4471 O O . SER A 1 584 ? -4.254 -1.066 -9.398 1 96.62 584 SER A O 1
ATOM 4473 N N . GLU A 1 585 ? -2.156 -0.471 -8.891 1 95.56 585 GLU A N 1
ATOM 4474 C CA . GLU A 1 585 ? -2.521 0.65 -8.031 1 95.56 585 GLU A CA 1
ATOM 4475 C C . GLU A 1 585 ? -3.229 1.746 -8.82 1 95.56 585 GLU A C 1
ATOM 4477 O O . GLU A 1 585 ? -3.818 2.658 -8.242 1 95.56 585 GLU A O 1
ATOM 4482 N N . ASP A 1 586 ? -3.209 1.647 -10.117 1 96.06 586 ASP A N 1
ATOM 4483 C CA . ASP A 1 586 ? -3.879 2.646 -10.945 1 96.06 586 ASP A CA 1
ATOM 4484 C C . ASP A 1 586 ? -5.387 2.412 -10.977 1 96.06 586 ASP A C 1
ATOM 4486 O O . ASP A 1 586 ? -6.137 3.236 -11.5 1 96.06 586 ASP A O 1
ATOM 4490 N N . TRP A 1 587 ? -5.84 1.3 -10.461 1 96.5 587 TRP A N 1
ATOM 4491 C CA . TRP A 1 587 ? -7.246 0.903 -10.453 1 96.5 587 TRP A CA 1
ATOM 4492 C C . TRP A 1 587 ? -7.707 0.56 -9.039 1 96.5 587 TRP A C 1
ATOM 4494 O O . TRP A 1 587 ? -6.883 0.338 -8.148 1 96.5 587 TRP A O 1
ATOM 4504 N N . VAL A 1 588 ? -9 0.627 -8.844 1 96.19 588 VAL A N 1
ATOM 4505 C CA . VAL A 1 588 ? -9.609 0.172 -7.594 1 96.19 588 VAL A CA 1
ATOM 4506 C C . VAL A 1 588 ? -10.766 -0.771 -7.902 1 96.19 588 VAL A C 1
ATOM 4508 O O . VAL A 1 588 ? -11.5 -0.566 -8.867 1 96.19 588 VAL A O 1
ATOM 4511 N N . GLN A 1 589 ? -10.852 -1.824 -7.141 1 94.94 589 GLN A N 1
ATOM 4512 C CA . GLN A 1 589 ? -11.945 -2.785 -7.238 1 94.94 589 GLN A CA 1
ATOM 4513 C C . GLN A 1 589 ? -12.93 -2.619 -6.078 1 94.94 589 GLN A C 1
ATOM 4515 O O . GLN A 1 589 ? -12.539 -2.738 -4.914 1 94.94 589 GLN A O 1
ATOM 4520 N N . ARG A 1 590 ? -14.195 -2.387 -6.426 1 92.81 590 ARG A N 1
ATOM 4521 C CA . ARG A 1 590 ? -15.258 -2.203 -5.434 1 92.81 590 ARG A CA 1
ATOM 4522 C C . ARG A 1 590 ? -15.719 -3.541 -4.871 1 92.81 590 ARG A C 1
ATOM 4524 O O . ARG A 1 590 ? -15.43 -4.594 -5.445 1 92.81 590 ARG A O 1
ATOM 4531 N N . GLN A 1 591 ? -16.453 -3.426 -3.816 1 91.38 591 GLN A N 1
ATOM 4532 C CA . GLN A 1 591 ? -16.922 -4.617 -3.121 1 91.38 591 GLN A CA 1
ATOM 4533 C C . GLN A 1 591 ? -17.703 -5.531 -4.066 1 91.38 591 GLN A C 1
ATOM 4535 O O . GLN A 1 591 ? -17.625 -6.754 -3.953 1 91.38 591 GLN A O 1
ATOM 4540 N N . ASP A 1 592 ? -18.359 -5 -5.047 1 88.19 592 ASP A N 1
ATOM 4541 C CA . ASP A 1 592 ? -19.172 -5.801 -5.957 1 88.19 592 ASP A CA 1
ATOM 4542 C C . ASP A 1 592 ? -18.344 -6.305 -7.133 1 88.19 592 ASP A C 1
ATOM 4544 O O . ASP A 1 592 ? -18.875 -6.926 -8.055 1 88.19 592 ASP A O 1
ATOM 4548 N N . GLY A 1 593 ? -17.109 -5.938 -7.145 1 90.69 593 GLY A N 1
ATOM 4549 C CA . GLY A 1 593 ? -16.203 -6.457 -8.156 1 90.69 593 GLY A CA 1
ATOM 4550 C C . GLY A 1 593 ? -15.938 -5.473 -9.281 1 90.69 593 GLY A C 1
ATOM 4551 O O . GLY A 1 593 ? -15.047 -5.691 -10.102 1 90.69 593 GLY A O 1
ATOM 4552 N N . ARG A 1 594 ? -16.688 -4.434 -9.328 1 92.25 594 ARG A N 1
ATOM 4553 C CA . ARG A 1 594 ? -16.484 -3.465 -10.406 1 92.25 594 ARG A CA 1
ATOM 4554 C C . ARG A 1 594 ? -15.102 -2.836 -10.32 1 92.25 594 ARG A C 1
ATOM 4556 O O . ARG A 1 594 ? -14.633 -2.484 -9.234 1 92.25 594 ARG A O 1
ATOM 4563 N N . LEU A 1 595 ? -14.445 -2.777 -11.461 1 96.12 595 LEU A N 1
ATOM 4564 C CA . LEU A 1 595 ? -13.094 -2.232 -11.57 1 96.12 595 LEU A CA 1
ATOM 4565 C C . LEU A 1 595 ? -13.125 -0.832 -12.172 1 96.12 595 LEU A C 1
ATOM 4567 O O . LEU A 1 595 ? -13.633 -0.636 -13.273 1 96.12 595 LEU A O 1
ATOM 4571 N N . CYS A 1 596 ? -12.578 0.173 -11.43 1 96.25 596 CYS A N 1
ATOM 4572 C CA . CYS A 1 596 ? -12.555 1.561 -11.883 1 96.25 596 CYS A CA 1
ATOM 4573 C C . CYS A 1 596 ? -11.164 2.16 -11.734 1 96.25 596 CYS A C 1
ATOM 4575 O O . CYS A 1 596 ? -10.336 1.633 -10.992 1 96.25 596 CYS A O 1
ATOM 4577 N N . ARG A 1 597 ? -10.891 3.225 -12.461 1 96.44 597 ARG A N 1
ATOM 4578 C CA . ARG A 1 597 ? -9.648 3.963 -12.234 1 96.44 597 ARG A CA 1
ATOM 4579 C C . ARG A 1 597 ? -9.625 4.578 -10.844 1 96.44 597 ARG A C 1
ATOM 4581 O O . ARG A 1 597 ? -10.656 5.043 -10.344 1 96.44 597 ARG A O 1
ATOM 4588 N N . ALA A 1 598 ? -8.453 4.594 -10.258 1 95.38 598 ALA A N 1
ATOM 4589 C CA . ALA A 1 598 ? -8.281 5.145 -8.914 1 95.38 598 ALA A CA 1
ATOM 4590 C C . ALA A 1 598 ? -8.328 6.672 -8.938 1 95.38 598 ALA A C 1
ATOM 4592 O O . ALA A 1 598 ? -7.957 7.293 -9.93 1 95.38 598 ALA A O 1
ATOM 4593 N N . PHE A 1 599 ? -8.742 7.238 -7.789 1 93.56 599 PHE A N 1
ATOM 4594 C CA . PHE A 1 599 ? -8.688 8.68 -7.602 1 93.56 599 PHE A CA 1
ATOM 4595 C C . PHE A 1 599 ? -7.242 9.164 -7.484 1 93.56 599 PHE A C 1
ATOM 4597 O O . PHE A 1 599 ? -6.426 8.523 -6.816 1 93.56 599 PHE A O 1
ATOM 4604 N N . THR A 1 600 ? -6.934 10.219 -8.133 1 90 600 THR A N 1
ATOM 4605 C CA . THR A 1 600 ? -5.605 10.82 -8.062 1 90 600 THR A CA 1
ATOM 4606 C C . THR A 1 600 ? -5.684 12.234 -7.5 1 90 600 THR A C 1
ATOM 4608 O O . THR A 1 600 ? -6.402 13.086 -8.031 1 90 600 THR A O 1
ATOM 4611 N N . PRO A 1 601 ? -5.004 12.5 -6.434 1 86.44 601 PRO A N 1
ATOM 4612 C CA . PRO A 1 601 ? -5.066 13.812 -5.801 1 86.44 601 PRO A CA 1
ATOM 4613 C C . PRO A 1 601 ? -4.16 14.836 -6.48 1 86.44 601 PRO A C 1
ATOM 4615 O O . PRO A 1 601 ? -3.4 15.539 -5.805 1 86.44 601 PRO A O 1
ATOM 4618 N N . TRP A 1 602 ? -4.156 14.891 -7.805 1 87.44 602 TRP A N 1
ATOM 4619 C CA . TRP A 1 602 ? -3.521 15.891 -8.664 1 87.44 602 TRP A CA 1
ATOM 4620 C C . TRP A 1 602 ? -4.312 16.078 -9.953 1 87.44 602 TRP A C 1
ATOM 4622 O O . TRP A 1 602 ? -5.133 15.227 -10.312 1 87.44 602 TRP A O 1
ATOM 4632 N N . MET B 1 1 ? -67.125 -38.625 -41.438 1 24.22 1 MET B N 1
ATOM 4633 C CA . MET B 1 1 ? -66.938 -37.188 -41.438 1 24.22 1 MET B CA 1
ATOM 4634 C C . MET B 1 1 ? -66.25 -36.75 -40.125 1 24.22 1 MET B C 1
ATOM 4636 O O . MET B 1 1 ? -66.875 -36.719 -39.062 1 24.22 1 MET B O 1
ATOM 4640 N N . ARG B 1 2 ? -64.938 -37.219 -40.062 1 26.2 2 ARG B N 1
ATOM 4641 C CA . ARG B 1 2 ? -63.875 -37.312 -39.094 1 26.2 2 ARG B CA 1
ATOM 4642 C C . ARG B 1 2 ? -63.438 -35.906 -38.656 1 26.2 2 ARG B C 1
ATOM 4644 O O . ARG B 1 2 ? -62.875 -35.156 -39.438 1 26.2 2 ARG B O 1
ATOM 4651 N N . LEU B 1 3 ? -64.25 -35.219 -37.844 1 24.64 3 LEU B N 1
ATOM 4652 C CA . LEU B 1 3 ? -64.188 -33.875 -37.375 1 24.64 3 LEU B CA 1
ATOM 4653 C C . LEU B 1 3 ? -62.875 -33.688 -36.531 1 24.64 3 LEU B C 1
ATOM 4655 O O . LEU B 1 3 ? -62.719 -34.344 -35.5 1 24.64 3 LEU B O 1
ATOM 4659 N N . LEU B 1 4 ? -61.75 -33.469 -37.188 1 25.2 4 LEU B N 1
ATOM 4660 C CA . LEU B 1 4 ? -60.406 -33.219 -36.656 1 25.2 4 LEU B CA 1
ATOM 4661 C C . LEU B 1 4 ? -60.375 -31.953 -35.812 1 25.2 4 LEU B C 1
ATOM 4663 O O . LEU B 1 4 ? -60.531 -30.844 -36.312 1 25.2 4 LEU B O 1
ATOM 4667 N N . SER B 1 5 ? -61.094 -31.953 -34.719 1 21.7 5 SER B N 1
ATOM 4668 C CA . SER B 1 5 ? -61.156 -30.719 -33.938 1 21.7 5 SER B CA 1
ATOM 4669 C C . SER B 1 5 ? -59.781 -30.281 -33.469 1 21.7 5 SER B C 1
ATOM 4671 O O . SER B 1 5 ? -58.938 -31.125 -33.156 1 21.7 5 SER B O 1
ATOM 4673 N N . LYS B 1 6 ? -59.438 -29.047 -33.875 1 30.59 6 LYS B N 1
ATOM 4674 C CA . LYS B 1 6 ? -58.312 -28.156 -33.688 1 30.59 6 LYS B CA 1
ATOM 4675 C C . LYS B 1 6 ? -58.031 -27.875 -32.219 1 30.59 6 LYS B C 1
ATOM 4677 O O . LYS B 1 6 ? -58.812 -27.203 -31.562 1 30.59 6 LYS B O 1
ATOM 4682 N N . PHE B 1 7 ? -57.625 -28.859 -31.391 1 25.61 7 PHE B N 1
ATOM 4683 C CA . PHE B 1 7 ? -57.344 -28.531 -30 1 25.61 7 PHE B CA 1
ATOM 4684 C C . PHE B 1 7 ? -56.188 -27.531 -29.906 1 25.61 7 PHE B C 1
ATOM 4686 O O . PHE B 1 7 ? -55.094 -27.766 -30.422 1 25.61 7 PHE B O 1
ATOM 4693 N N . TYR B 1 8 ? -56.531 -26.25 -29.984 1 26.53 8 TYR B N 1
ATOM 4694 C CA . TYR B 1 8 ? -55.594 -25.156 -29.812 1 26.53 8 TYR B CA 1
ATOM 4695 C C . TYR B 1 8 ? -54.969 -25.188 -28.422 1 26.53 8 TYR B C 1
ATOM 4697 O O . TYR B 1 8 ? -55.688 -25.203 -27.406 1 26.53 8 TYR B O 1
ATOM 4705 N N . LEU B 1 9 ? -53.875 -25.875 -28.234 1 28.66 9 LEU B N 1
ATOM 4706 C CA . LEU B 1 9 ? -53.094 -25.859 -26.984 1 28.66 9 LEU B CA 1
ATOM 4707 C C . LEU B 1 9 ? -52.719 -24.438 -26.609 1 28.66 9 LEU B C 1
ATOM 4709 O O . LEU B 1 9 ? -52.188 -23.688 -27.438 1 28.66 9 LEU B O 1
ATOM 4713 N N . PRO B 1 10 ? -53.406 -23.859 -25.609 1 30.47 10 PRO B N 1
ATOM 4714 C CA . PRO B 1 10 ? -53.062 -22.531 -25.125 1 30.47 10 PRO B CA 1
ATOM 4715 C C . PRO B 1 10 ? -51.562 -22.406 -24.781 1 30.47 10 PRO B C 1
ATOM 4717 O O . PRO B 1 10 ? -50.938 -23.391 -24.375 1 30.47 10 PRO B O 1
ATOM 4720 N N . THR B 1 11 ? -50.875 -21.531 -25.484 1 30.02 11 THR B N 1
ATOM 4721 C CA . THR B 1 11 ? -49.5 -21.125 -25.266 1 30.02 11 THR B CA 1
ATOM 4722 C C . THR B 1 11 ? -49.312 -20.609 -23.844 1 30.02 11 THR B C 1
ATOM 4724 O O . THR B 1 11 ? -49.938 -19.625 -23.438 1 30.02 11 THR B O 1
ATOM 4727 N N . LEU B 1 12 ? -49.094 -21.516 -22.859 1 30 12 LEU B N 1
ATOM 4728 C CA . LEU B 1 12 ? -48.688 -21.062 -21.531 1 30 12 LEU B CA 1
ATOM 4729 C C . LEU B 1 12 ? -47.5 -20.125 -21.625 1 30 12 LEU B C 1
ATOM 4731 O O . LEU B 1 12 ? -46.438 -20.516 -22.125 1 30 12 LEU B O 1
ATOM 4735 N N . ALA B 1 13 ? -47.75 -18.812 -21.641 1 30.97 13 ALA B N 1
ATOM 4736 C CA . ALA B 1 13 ? -46.719 -17.797 -21.453 1 30.97 13 ALA B CA 1
ATOM 4737 C C . ALA B 1 13 ? -45.969 -18.016 -20.156 1 30.97 13 ALA B C 1
ATOM 4739 O O . ALA B 1 13 ? -46.562 -17.969 -19.078 1 30.97 13 ALA B O 1
ATOM 4740 N N . VAL B 1 14 ? -44.875 -18.766 -20.234 1 33.09 14 VAL B N 1
ATOM 4741 C CA . VAL B 1 14 ? -43.906 -18.812 -19.141 1 33.09 14 VAL B CA 1
ATOM 4742 C C . VAL B 1 14 ? -43.5 -17.391 -18.766 1 33.09 14 VAL B C 1
ATOM 4744 O O . VAL B 1 14 ? -42.875 -16.688 -19.578 1 33.09 14 VAL B O 1
ATOM 4747 N N . VAL B 1 15 ? -44.312 -16.75 -17.969 1 33.44 15 VAL B N 1
ATOM 4748 C CA . VAL B 1 15 ? -43.812 -15.539 -17.328 1 33.44 15 VAL B CA 1
ATOM 4749 C C . VAL B 1 15 ? -42.5 -15.852 -16.625 1 33.44 15 VAL B C 1
ATOM 4751 O O . VAL B 1 15 ? -42.5 -16.594 -15.641 1 33.44 15 VAL B O 1
ATOM 4754 N N . GLY B 1 16 ? -41.438 -15.781 -17.359 1 29.98 16 GLY B N 1
ATOM 4755 C CA . GLY B 1 16 ? -40.125 -15.812 -16.734 1 29.98 16 GLY B CA 1
ATOM 4756 C C . GLY B 1 16 ? -39.969 -14.812 -15.609 1 29.98 16 GLY B C 1
ATOM 4757 O O . GLY B 1 16 ? -40.125 -13.609 -15.805 1 29.98 16 GLY B O 1
ATOM 4758 N N . SER B 1 17 ? -40.375 -15.266 -14.461 1 32.53 17 SER B N 1
ATOM 4759 C CA . SER B 1 17 ? -39.969 -14.461 -13.312 1 32.53 17 SER B CA 1
ATOM 4760 C C . SER B 1 17 ? -38.5 -14.039 -13.422 1 32.53 17 SER B C 1
ATOM 4762 O O . SER B 1 17 ? -37.625 -14.883 -13.461 1 32.53 17 SER B O 1
ATOM 4764 N N . PHE B 1 18 ? -38.344 -12.898 -13.906 1 33.19 18 PHE B N 1
ATOM 4765 C CA . PHE B 1 18 ? -37.031 -12.25 -13.758 1 33.19 18 PHE B CA 1
ATOM 4766 C C . PHE B 1 18 ? -36.625 -12.227 -12.289 1 33.19 18 PHE B C 1
ATOM 4768 O O . PHE B 1 18 ? -37.188 -11.492 -11.484 1 33.19 18 PHE B O 1
ATOM 4775 N N . VAL B 1 19 ? -36.219 -13.359 -11.852 1 34.78 19 VAL B N 1
ATOM 4776 C CA . VAL B 1 19 ? -35.438 -13.211 -10.633 1 34.78 19 VAL B CA 1
ATOM 4777 C C . VAL B 1 19 ? -34.469 -12.047 -10.781 1 34.78 19 VAL B C 1
ATOM 4779 O O . VAL B 1 19 ? -33.531 -12.102 -11.594 1 34.78 19 VAL B O 1
ATOM 4782 N N . THR B 1 20 ? -34.938 -10.938 -10.406 1 31.67 20 THR B N 1
ATOM 4783 C CA . THR B 1 20 ? -33.969 -9.852 -10.18 1 31.67 20 THR B CA 1
ATOM 4784 C C . THR B 1 20 ? -32.844 -10.305 -9.25 1 31.67 20 THR B C 1
ATOM 4786 O O . THR B 1 20 ? -33.094 -10.648 -8.094 1 31.67 20 THR B O 1
ATOM 4789 N N . ALA B 1 21 ? -31.969 -10.914 -9.734 1 37 21 ALA B N 1
ATOM 4790 C CA . ALA B 1 21 ? -30.75 -11.047 -8.961 1 37 21 ALA B CA 1
ATOM 4791 C C . ALA B 1 21 ? -30.5 -9.805 -8.102 1 37 21 ALA B C 1
ATOM 4793 O O . ALA B 1 21 ? -30.359 -8.695 -8.625 1 37 21 ALA B O 1
ATOM 4794 N N . ALA B 1 22 ? -30.844 -9.812 -6.941 1 38.09 22 ALA B N 1
ATOM 4795 C CA . ALA B 1 22 ? -30.391 -8.734 -6.074 1 38.09 22 ALA B CA 1
ATOM 4796 C C . ALA B 1 22 ? -28.906 -8.461 -6.27 1 38.09 22 ALA B C 1
ATOM 4798 O O . ALA B 1 22 ? -28.062 -9.312 -5.945 1 38.09 22 ALA B O 1
ATOM 4799 N N . LEU B 1 23 ? -28.422 -7.828 -7.23 1 42.28 23 LEU B N 1
ATOM 4800 C CA . LEU B 1 23 ? -27.078 -7.254 -7.223 1 42.28 23 LEU B CA 1
ATOM 4801 C C . LEU B 1 23 ? -26.609 -6.988 -5.797 1 42.28 23 LEU B C 1
ATOM 4803 O O . LEU B 1 23 ? -27.422 -6.672 -4.922 1 42.28 23 LEU B O 1
ATOM 4807 N N . ALA B 1 24 ? -25.594 -7.633 -5.375 1 51.34 24 ALA B N 1
ATOM 4808 C CA . ALA B 1 24 ? -25.047 -7.234 -4.078 1 51.34 24 ALA B CA 1
ATOM 4809 C C . ALA B 1 24 ? -25.297 -5.75 -3.814 1 51.34 24 ALA B C 1
ATOM 4811 O O . ALA B 1 24 ? -25.078 -4.91 -4.691 1 51.34 24 ALA B O 1
ATOM 4812 N N . GLU B 1 25 ? -26.109 -5.465 -2.85 1 59.88 25 GLU B N 1
ATOM 4813 C CA . GLU B 1 25 ? -26.453 -4.098 -2.488 1 59.88 25 GLU B CA 1
ATOM 4814 C C . GLU B 1 25 ? -25.219 -3.197 -2.457 1 59.88 25 GLU B C 1
ATOM 4816 O O . GLU B 1 25 ? -24.172 -3.59 -1.937 1 59.88 25 GLU B O 1
ATOM 4821 N N . ASP B 1 26 ? -25.125 -2.184 -3.311 1 67.06 26 ASP B N 1
ATOM 4822 C CA . ASP B 1 26 ? -24.125 -1.116 -3.424 1 67.06 26 ASP B CA 1
ATOM 4823 C C . ASP B 1 26 ? -23.719 -0.603 -2.047 1 67.06 26 ASP B C 1
ATOM 4825 O O . ASP B 1 26 ? -24.547 -0.14 -1.272 1 67.06 26 ASP B O 1
ATOM 4829 N N . GLN B 1 27 ? -22.453 -0.993 -1.682 1 89.5 27 GLN B N 1
ATOM 4830 C CA . GLN B 1 27 ? -21.953 -0.535 -0.391 1 89.5 27 GLN B CA 1
ATOM 4831 C C . GLN B 1 27 ? -21.094 0.723 -0.548 1 89.5 27 GLN B C 1
ATOM 4833 O O . GLN B 1 27 ? -20.031 0.836 0.058 1 89.5 27 GLN B O 1
ATOM 4838 N N . CYS B 1 28 ? -21.594 1.557 -1.474 1 94.62 28 CYS B N 1
ATOM 4839 C CA . CYS B 1 28 ? -20.969 2.855 -1.659 1 94.62 28 CYS B CA 1
ATOM 4840 C C . CYS B 1 28 ? -21.672 3.936 -0.855 1 94.62 28 CYS B C 1
ATOM 4842 O O . CYS B 1 28 ? -22.844 3.777 -0.498 1 94.62 28 CYS B O 1
ATOM 4844 N N . ARG B 1 29 ? -20.969 5.031 -0.524 1 96.88 29 ARG B N 1
ATOM 4845 C CA . ARG B 1 29 ? -21.594 6.223 0.03 1 96.88 29 ARG B CA 1
ATOM 4846 C C . ARG B 1 29 ? -22.531 6.867 -0.987 1 96.88 29 ARG B C 1
ATOM 4848 O O . ARG B 1 29 ? -22.281 6.82 -2.191 1 96.88 29 ARG B O 1
ATOM 4855 N N . CYS B 1 30 ? -23.594 7.43 -0.467 1 96.25 30 CYS B N 1
ATOM 4856 C CA . CYS B 1 30 ? -24.594 8.102 -1.304 1 96.25 30 CYS B CA 1
ATOM 4857 C C . CYS B 1 30 ? -24 9.359 -1.937 1 96.25 30 CYS B C 1
ATOM 4859 O O . CYS B 1 30 ? -23.281 10.109 -1.279 1 96.25 30 CYS B O 1
ATOM 4861 N N . ILE B 1 31 ? -24.25 9.547 -3.205 1 95.06 31 ILE B N 1
ATOM 4862 C CA . ILE B 1 31 ? -23.766 10.758 -3.871 1 95.06 31 ILE B CA 1
ATOM 4863 C C . ILE B 1 31 ? -24.953 11.547 -4.41 1 95.06 31 ILE B C 1
ATOM 4865 O O . ILE B 1 31 ? -26.078 11.039 -4.461 1 95.06 31 ILE B O 1
ATOM 4869 N N . ILE B 1 32 ? -24.578 12.695 -4.891 1 93.06 32 ILE B N 1
ATOM 4870 C CA . ILE B 1 32 ? -25.594 13.586 -5.449 1 93.06 32 ILE B CA 1
ATOM 4871 C C . ILE B 1 32 ? -26.266 12.922 -6.648 1 93.06 32 ILE B C 1
ATOM 4873 O O . ILE B 1 32 ? -25.594 12.297 -7.473 1 93.06 32 ILE B O 1
ATOM 4877 N N . HIS B 1 33 ? -27.422 12.719 -6.844 1 87.88 33 HIS B N 1
ATOM 4878 C CA . HIS B 1 33 ? -28.25 12.227 -7.934 1 87.88 33 HIS B CA 1
ATOM 4879 C C . HIS B 1 33 ? -28.719 10.805 -7.664 1 87.88 33 HIS B C 1
ATOM 4881 O O . HIS B 1 33 ? -29.531 10.266 -8.414 1 87.88 33 HIS B O 1
ATOM 4887 N N . ASP B 1 34 ? -28.016 10.18 -6.656 1 92.5 34 ASP B N 1
ATOM 4888 C CA . ASP B 1 34 ? -28.531 8.883 -6.234 1 92.5 34 ASP B CA 1
ATOM 4889 C C . ASP B 1 34 ? -29.922 9.023 -5.602 1 92.5 34 ASP B C 1
ATOM 4891 O O . ASP B 1 34 ? -30.266 10.078 -5.074 1 92.5 34 ASP B O 1
ATOM 4895 N N . SER B 1 35 ? -30.609 7.895 -5.625 1 93.06 35 SER B N 1
ATOM 4896 C CA . SER B 1 35 ? -31.922 7.895 -4.992 1 93.06 35 SER B CA 1
ATOM 4897 C C . SER B 1 35 ? -31.797 8 -3.477 1 93.06 35 SER B C 1
ATOM 4899 O O . SER B 1 35 ? -32.719 8.477 -2.809 1 93.06 35 SER B O 1
ATOM 4901 N N . CYS B 1 36 ? -30.656 7.641 -2.975 1 94.62 36 CYS B N 1
ATOM 4902 C CA . CYS B 1 36 ? -30.453 7.641 -1.529 1 94.62 36 CYS B CA 1
ATOM 4903 C C . CYS B 1 36 ? -30.047 9.023 -1.034 1 94.62 36 CYS B C 1
ATOM 4905 O O . CYS B 1 36 ? -29.984 9.258 0.173 1 94.62 36 CYS B O 1
ATOM 4907 N N . TRP B 1 37 ? -29.781 9.969 -1.901 1 96.94 37 TRP B N 1
ATOM 4908 C CA . TRP B 1 37 ? -29.406 11.32 -1.491 1 96.94 37 TRP B CA 1
ATOM 4909 C C . TRP B 1 37 ? -30.578 12.008 -0.782 1 96.94 37 TRP B C 1
ATOM 4911 O O . TRP B 1 37 ? -31.703 11.992 -1.269 1 96.94 37 TRP B O 1
ATOM 4921 N N . PRO B 1 38 ? -30.312 12.617 0.341 1 97.94 38 PRO B N 1
ATOM 4922 C CA . PRO B 1 38 ? -31.406 13.234 1.09 1 97.94 38 PRO B CA 1
ATOM 4923 C C . PRO B 1 38 ? -32.125 14.328 0.295 1 97.94 38 PRO B C 1
ATOM 4925 O O . PRO B 1 38 ? -31.5 15.031 -0.497 1 97.94 38 PRO B O 1
ATOM 4928 N N . SER B 1 39 ? -33.406 14.445 0.557 1 97.56 39 SER B N 1
ATOM 4929 C CA . SER B 1 39 ? -34.219 15.484 -0.08 1 97.56 39 SER B CA 1
ATOM 4930 C C . SER B 1 39 ? -33.906 16.859 0.489 1 97.56 39 SER B C 1
ATOM 4932 O O . SER B 1 39 ? -33.25 16.969 1.532 1 97.56 39 SER B O 1
ATOM 4934 N N . THR B 1 40 ? -34.375 17.875 -0.166 1 97.31 40 THR B N 1
ATOM 4935 C CA . THR B 1 40 ? -34.219 19.25 0.32 1 97.31 40 THR B CA 1
ATOM 4936 C C . THR B 1 40 ? -34.875 19.406 1.696 1 97.31 40 THR B C 1
ATOM 4938 O O . THR B 1 40 ? -34.312 20.094 2.561 1 97.31 40 THR B O 1
ATOM 4941 N N . LYS B 1 41 ? -35.969 18.734 1.867 1 98 41 LYS B N 1
ATOM 4942 C CA . LYS B 1 41 ? -36.656 18.781 3.16 1 98 41 LYS B CA 1
ATOM 4943 C C . LYS B 1 41 ? -35.781 18.172 4.262 1 98 41 LYS B C 1
ATOM 4945 O O . LYS B 1 41 ? -35.688 18.719 5.367 1 98 41 LYS B O 1
ATOM 4950 N N . THR B 1 42 ? -35.125 17.047 3.92 1 98.44 42 THR B N 1
ATOM 4951 C CA . THR B 1 42 ? -34.281 16.375 4.879 1 98.44 42 THR B CA 1
ATOM 4952 C C . THR B 1 42 ? -33.062 17.234 5.211 1 98.44 42 THR B C 1
ATOM 4954 O O . THR B 1 42 ? -32.656 17.344 6.375 1 98.44 42 THR B O 1
ATOM 4957 N N . TRP B 1 43 ? -32.5 17.922 4.305 1 98.62 43 TRP B N 1
ATOM 4958 C CA . TRP B 1 43 ? -31.375 18.844 4.527 1 98.62 43 TRP B CA 1
ATOM 4959 C C . TRP B 1 43 ? -31.812 20.031 5.359 1 98.62 43 TRP B C 1
ATOM 4961 O O . TRP B 1 43 ? -31.078 20.484 6.246 1 98.62 43 TRP B O 1
ATOM 4971 N N . ASN B 1 44 ? -33 20.547 5.082 1 98.44 44 ASN B N 1
ATOM 4972 C CA . ASN B 1 44 ? -33.531 21.641 5.863 1 98.44 44 ASN B CA 1
ATOM 4973 C C . ASN B 1 44 ? -33.719 21.266 7.324 1 98.44 44 ASN B C 1
ATOM 4975 O O . ASN B 1 44 ? -33.562 22.094 8.219 1 98.44 44 ASN B O 1
ATOM 4979 N N . SER B 1 45 ? -34.125 20.031 7.457 1 98.56 45 SER B N 1
ATOM 4980 C CA . SER B 1 45 ? -34.25 19.547 8.828 1 98.56 45 SER B CA 1
ATOM 4981 C C . SER B 1 45 ? -32.906 19.562 9.539 1 98.56 45 SER B C 1
ATOM 4983 O O . SER B 1 45 ? -32.812 19.953 10.711 1 98.56 45 SER B O 1
ATOM 4985 N N . LEU B 1 46 ? -31.828 19.188 8.875 1 98.81 46 LEU B N 1
ATOM 4986 C CA . LEU B 1 46 ? -30.484 19.281 9.453 1 98.81 46 LEU B CA 1
ATOM 4987 C C . LEU B 1 46 ? -30.141 20.734 9.758 1 98.81 46 LEU B C 1
ATOM 4989 O O . LEU B 1 46 ? -29.594 21.047 10.82 1 98.81 46 LEU B O 1
ATOM 4993 N N . ASN B 1 47 ? -30.453 21.578 8.82 1 98.88 47 ASN B N 1
ATOM 4994 C CA . ASN B 1 47 ? -30.172 23 9.023 1 98.88 47 ASN B CA 1
ATOM 4995 C C . ASN B 1 47 ? -30.844 23.531 10.289 1 98.88 47 ASN B C 1
ATOM 4997 O O . ASN B 1 47 ? -30.25 24.312 11.023 1 98.88 47 ASN B O 1
ATOM 5001 N N . SER B 1 48 ? -32.094 23.109 10.469 1 98.69 48 SER B N 1
ATOM 5002 C CA . SER B 1 48 ? -32.812 23.5 11.688 1 98.69 48 SER B CA 1
ATOM 5003 C C . SER B 1 48 ? -32.094 22.953 12.93 1 98.69 48 SER B C 1
ATOM 5005 O O . SER B 1 48 ? -31.953 23.656 13.93 1 98.69 48 SER B O 1
ATOM 5007 N N . THR B 1 49 ? -31.672 21.688 12.812 1 98.62 49 THR B N 1
ATOM 5008 C CA . THR B 1 49 ? -31.031 21.031 13.938 1 98.62 49 THR B CA 1
ATOM 5009 C C . THR B 1 49 ? -29.734 21.719 14.305 1 98.62 49 THR B C 1
ATOM 5011 O O . THR B 1 49 ? -29.359 21.781 15.477 1 98.62 49 THR B O 1
ATOM 5014 N N . VAL B 1 50 ? -29.016 22.297 13.289 1 98.75 50 VAL B N 1
ATOM 5015 C CA . VAL B 1 50 ? -27.734 22.938 13.539 1 98.75 50 VAL B CA 1
ATOM 5016 C C . VAL B 1 50 ? -27.906 24.453 13.594 1 98.75 50 VAL B C 1
ATOM 5018 O O . VAL B 1 50 ? -26.984 25.203 13.281 1 98.75 50 VAL B O 1
ATOM 5021 N N . ASP B 1 51 ? -29.094 24.922 13.844 1 98.5 51 ASP B N 1
ATOM 5022 C CA . ASP B 1 51 ? -29.422 26.312 14.125 1 98.5 51 ASP B CA 1
ATOM 5023 C C . ASP B 1 51 ? -29.062 27.203 12.938 1 98.5 51 ASP B C 1
ATOM 5025 O O . ASP B 1 51 ? -28.5 28.281 13.109 1 98.5 51 ASP B O 1
ATOM 5029 N N . GLY B 1 52 ? -29.25 26.719 11.75 1 98.5 52 GLY B N 1
ATOM 5030 C CA . GLY B 1 52 ? -29.062 27.531 10.547 1 98.5 52 GLY B CA 1
ATOM 5031 C C . GLY B 1 52 ? -27.625 27.547 10.07 1 98.5 52 GLY B C 1
ATOM 5032 O O . GLY B 1 52 ? -27.25 28.375 9.234 1 98.5 52 GLY B O 1
ATOM 5033 N N . HIS B 1 53 ? -26.781 26.672 10.5 1 98.75 53 HIS B N 1
ATOM 5034 C CA . HIS B 1 53 ? -25.359 26.719 10.211 1 98.75 53 HIS B CA 1
ATOM 5035 C C . HIS B 1 53 ? -25.016 25.766 9.062 1 98.75 53 HIS B C 1
ATOM 5037 O O . HIS B 1 53 ? -23.844 25.438 8.867 1 98.75 53 HIS B O 1
ATOM 5043 N N . LEU B 1 54 ? -25.969 25.25 8.328 1 98.81 54 LEU B N 1
ATOM 5044 C CA . LEU B 1 54 ? -25.703 24.422 7.152 1 98.81 54 LEU B CA 1
ATOM 5045 C C . LEU B 1 54 ? -25.5 25.297 5.918 1 98.81 54 LEU B C 1
ATOM 5047 O O . LEU B 1 54 ? -26.312 26.188 5.633 1 98.81 54 LEU B O 1
ATOM 5051 N N . ILE B 1 55 ? -24.484 25.078 5.223 1 98.69 55 ILE B N 1
ATOM 5052 C CA . ILE B 1 55 ? -24.141 25.812 4.012 1 98.69 55 ILE B CA 1
ATOM 5053 C C . ILE B 1 55 ? -24.25 24.891 2.799 1 98.69 55 ILE B C 1
ATOM 5055 O O . ILE B 1 55 ? -23.594 23.844 2.748 1 98.69 55 ILE B O 1
ATOM 5059 N N . ARG B 1 56 ? -25.078 25.172 1.93 1 98 56 ARG B N 1
ATOM 5060 C CA . ARG B 1 56 ? -24.922 24.578 0.601 1 98 56 ARG B CA 1
ATOM 5061 C C . ARG B 1 56 ? -23.719 25.203 -0.122 1 98 56 ARG B C 1
ATOM 5063 O O . ARG B 1 56 ? -23.75 26.375 -0.501 1 98 56 ARG B O 1
ATOM 5070 N N . TYR B 1 57 ? -22.719 24.516 -0.422 1 97.88 57 TYR B N 1
ATOM 5071 C CA . TYR B 1 57 ? -21.422 25.109 -0.741 1 97.88 57 TYR B CA 1
ATOM 5072 C C . TYR B 1 57 ? -21.359 25.5 -2.213 1 97.88 57 TYR B C 1
ATOM 5074 O O . TYR B 1 57 ? -21.734 24.719 -3.088 1 97.88 57 TYR B O 1
ATOM 5082 N N . ILE B 1 58 ? -20.922 26.609 -2.432 1 97.69 58 ILE B N 1
ATOM 5083 C CA . ILE B 1 58 ? -20.578 27.156 -3.746 1 97.69 58 ILE B CA 1
ATOM 5084 C C . ILE B 1 58 ? -19.125 27.625 -3.748 1 97.69 58 ILE B C 1
ATOM 5086 O O . ILE B 1 58 ? -18.75 28.484 -2.945 1 97.69 58 ILE B O 1
ATOM 5090 N N . PRO B 1 59 ? -18.328 27.156 -4.637 1 97.5 59 PRO B N 1
ATOM 5091 C CA . PRO B 1 59 ? -16.922 27.562 -4.672 1 97.5 59 PRO B CA 1
ATOM 5092 C C . PRO B 1 59 ? -16.766 29.062 -4.926 1 97.5 59 PRO B C 1
ATOM 5094 O O . PRO B 1 59 ? -17.547 29.656 -5.672 1 97.5 59 PRO B O 1
ATOM 5097 N N . PRO B 1 60 ? -15.711 29.641 -4.355 1 97.38 60 PRO B N 1
ATOM 5098 C CA . PRO B 1 60 ? -15.539 31.094 -4.52 1 97.38 60 PRO B CA 1
ATOM 5099 C C . PRO B 1 60 ? -15.367 31.5 -5.977 1 97.38 60 PRO B C 1
ATOM 5101 O O . PRO B 1 60 ? -15.773 32.594 -6.363 1 97.38 60 PRO B O 1
ATOM 5104 N N . GLY B 1 61 ? -14.836 30.656 -6.797 1 97.69 61 GLY B N 1
ATOM 5105 C CA . GLY B 1 61 ? -14.609 30.984 -8.195 1 97.69 61 GLY B CA 1
ATOM 5106 C C . GLY B 1 61 ? -15.898 31.094 -8.992 1 97.69 61 GLY B C 1
ATOM 5107 O O . GLY B 1 61 ? -15.891 31.609 -10.109 1 97.69 61 GLY B O 1
ATOM 5108 N N . ALA B 1 62 ? -16.984 30.688 -8.43 1 98.19 62 ALA B N 1
ATOM 5109 C CA . ALA B 1 62 ? -18.266 30.625 -9.141 1 98.19 62 ALA B CA 1
ATOM 5110 C C . ALA B 1 62 ? -18.688 32 -9.633 1 98.19 62 ALA B C 1
ATOM 5112 O O . ALA B 1 62 ? -19.297 32.125 -10.688 1 98.19 62 ALA B O 1
ATOM 5113 N N . VAL B 1 63 ? -18.344 33.062 -8.984 1 98.38 63 VAL B N 1
ATOM 5114 C CA . VAL B 1 63 ? -18.75 34.438 -9.305 1 98.38 63 VAL B CA 1
ATOM 5115 C C . VAL B 1 63 ? -18.094 34.875 -10.602 1 98.38 63 VAL B C 1
ATOM 5117 O O . VAL B 1 63 ? -18.484 35.875 -11.195 1 98.38 63 VAL B O 1
ATOM 5120 N N . CYS B 1 64 ? -17.109 34.094 -11.086 1 98.5 64 CYS B N 1
ATOM 5121 C CA . CYS B 1 64 ? -16.375 34.469 -12.281 1 98.5 64 CYS B CA 1
ATOM 5122 C C . CYS B 1 64 ? -16.969 33.812 -13.523 1 98.5 64 CYS B C 1
ATOM 5124 O O . CYS B 1 64 ? -16.516 34.094 -14.641 1 98.5 64 CYS B O 1
ATOM 5126 N N . TYR B 1 65 ? -17.875 33 -13.352 1 98.06 65 TYR B N 1
ATOM 5127 C CA . TYR B 1 65 ? -18.453 32.281 -14.469 1 98.06 65 TYR B CA 1
ATOM 5128 C C . TYR B 1 65 ? -19.797 32.844 -14.883 1 98.06 65 TYR B C 1
ATOM 5130 O O . TYR B 1 65 ? -20.781 32.75 -14.141 1 98.06 65 TYR B O 1
ATOM 5138 N N . LYS B 1 66 ? -19.953 33.25 -16.078 1 96.12 66 LYS B N 1
ATOM 5139 C CA . LYS B 1 66 ? -21.156 33.906 -16.578 1 96.12 66 LYS B CA 1
ATOM 5140 C C . LYS B 1 66 ? -22.344 32.969 -16.578 1 96.12 66 LYS B C 1
ATOM 5142 O O . LYS B 1 66 ? -23.484 33.375 -16.391 1 96.12 66 LYS B O 1
ATOM 5147 N N . SER B 1 67 ? -22.031 31.719 -16.766 1 94.25 67 SER B N 1
ATOM 5148 C CA . SER B 1 67 ? -23.078 30.719 -16.828 1 94.25 67 SER B CA 1
ATOM 5149 C C . SER B 1 67 ? -23.594 30.344 -15.445 1 94.25 67 SER B C 1
ATOM 5151 O O . SER B 1 67 ? -24.625 29.688 -15.305 1 94.25 67 SER B O 1
ATOM 5153 N N . HIS B 1 68 ? -22.922 30.703 -14.406 1 96.5 68 HIS B N 1
ATOM 5154 C CA . HIS B 1 68 ? -23.312 30.359 -13.047 1 96.5 68 HIS B CA 1
ATOM 5155 C C . HIS B 1 68 ? -24.297 31.375 -12.477 1 96.5 68 HIS B C 1
ATOM 5157 O O . HIS B 1 68 ? -24.141 32.594 -12.703 1 96.5 68 HIS B O 1
ATOM 5163 N N . PRO B 1 69 ? -25.266 30.953 -11.68 1 95.94 69 PRO B N 1
ATOM 5164 C CA . PRO B 1 69 ? -26.266 31.859 -11.125 1 95.94 69 PRO B CA 1
ATOM 5165 C C . PRO B 1 69 ? -25.656 32.906 -10.203 1 95.94 69 PRO B C 1
ATOM 5167 O O . PRO B 1 69 ? -26.234 34 -10.008 1 95.94 69 PRO B O 1
ATOM 5170 N N . ASN B 1 70 ? -24.469 32.688 -9.719 1 96.94 70 ASN B N 1
ATOM 5171 C CA . ASN B 1 70 ? -23.844 33.594 -8.766 1 96.94 70 ASN B CA 1
ATOM 5172 C C . ASN B 1 70 ? -22.859 34.531 -9.461 1 96.94 70 ASN B C 1
ATOM 5174 O O . ASN B 1 70 ? -22.062 35.219 -8.805 1 96.94 70 ASN B O 1
ATOM 5178 N N . TYR B 1 71 ? -22.906 34.625 -10.742 1 97.5 71 TYR B N 1
ATOM 5179 C CA . TYR B 1 71 ? -21.984 35.469 -11.484 1 97.5 71 TYR B CA 1
ATOM 5180 C C . TYR B 1 71 ? -22.047 36.906 -11 1 97.5 71 TYR B C 1
ATOM 5182 O O . TYR B 1 71 ? -23.125 37.469 -10.828 1 97.5 71 TYR B O 1
ATOM 5190 N N . ASN B 1 72 ? -20.922 37.531 -10.727 1 98.19 72 ASN B N 1
ATOM 5191 C CA . ASN B 1 72 ? -20.75 38.906 -10.32 1 98.19 72 ASN B CA 1
ATOM 5192 C C . ASN B 1 72 ? -19.359 39.406 -10.664 1 98.19 72 ASN B C 1
ATOM 5194 O O . ASN B 1 72 ? -18.375 39.062 -10.008 1 98.19 72 ASN B O 1
ATOM 5198 N N . ARG B 1 73 ? -19.312 40.312 -11.594 1 96.31 73 ARG B N 1
ATOM 5199 C CA . ARG B 1 73 ? -18.031 40.75 -12.141 1 96.31 73 ARG B CA 1
ATOM 5200 C C . ARG B 1 73 ? -17.172 41.406 -11.07 1 96.31 73 ARG B C 1
ATOM 5202 O O . ARG B 1 73 ? -15.969 41.125 -10.984 1 96.31 73 ARG B O 1
ATOM 5209 N N . GLU B 1 74 ? -17.766 42.281 -10.273 1 97.44 74 GLU B N 1
ATOM 5210 C CA . GLU B 1 74 ? -17.016 42.938 -9.211 1 97.44 74 GLU B CA 1
ATOM 5211 C C . GLU B 1 74 ? -16.484 41.938 -8.188 1 97.44 74 GLU B C 1
ATOM 5213 O O . GLU B 1 74 ? -15.328 42.031 -7.789 1 97.44 74 GLU B O 1
ATOM 5218 N N . ALA B 1 75 ? -17.312 41.031 -7.812 1 98.06 75 ALA B N 1
ATOM 5219 C CA . ALA B 1 75 ? -16.906 39.969 -6.887 1 98.06 75 ALA B CA 1
ATOM 5220 C C . ALA B 1 75 ? -15.805 39.125 -7.5 1 98.06 75 ALA B C 1
ATOM 5222 O O . ALA B 1 75 ? -14.898 38.656 -6.797 1 98.06 75 ALA B O 1
ATOM 5223 N N . CYS B 1 76 ? -15.898 38.844 -8.773 1 98.25 76 CYS B N 1
ATOM 5224 C CA . CYS B 1 76 ? -14.891 38.062 -9.477 1 98.25 76 CYS B CA 1
ATOM 5225 C C . CYS B 1 76 ? -13.523 38.719 -9.375 1 98.25 76 CYS B C 1
ATOM 5227 O O . CYS B 1 76 ? -12.531 38.062 -9.086 1 98.25 76 CYS B O 1
ATOM 5229 N N . ASP B 1 77 ? -13.469 39.969 -9.633 1 97.69 77 ASP B N 1
ATOM 5230 C CA . ASP B 1 77 ? -12.211 40.688 -9.555 1 97.69 77 ASP B CA 1
ATOM 5231 C C . ASP B 1 77 ? -11.594 40.562 -8.164 1 97.69 77 ASP B C 1
ATOM 5233 O O . ASP B 1 77 ? -10.383 40.406 -8.023 1 97.69 77 ASP B O 1
ATOM 5237 N N . GLU B 1 78 ? -12.398 40.688 -7.199 1 97.75 78 GLU B N 1
ATOM 5238 C CA . GLU B 1 78 ? -11.93 40.562 -5.824 1 97.75 78 GLU B CA 1
ATOM 5239 C C . GLU B 1 78 ? -11.391 39.156 -5.566 1 97.75 78 GLU B C 1
ATOM 5241 O O . GLU B 1 78 ? -10.344 38.969 -4.93 1 97.75 78 GLU B O 1
ATOM 5246 N N . VAL B 1 79 ? -12.133 38.156 -6.051 1 97.5 79 VAL B N 1
ATOM 5247 C CA . VAL B 1 79 ? -11.727 36.75 -5.867 1 97.5 79 VAL B CA 1
ATOM 5248 C C . VAL B 1 79 ? -10.383 36.5 -6.559 1 97.5 79 VAL B C 1
ATOM 5250 O O . VAL B 1 79 ? -9.5 35.875 -5.996 1 97.5 79 VAL B O 1
ATOM 5253 N N . ILE B 1 80 ? -10.18 36.969 -7.742 1 96.25 80 ILE B N 1
ATOM 5254 C CA . ILE B 1 80 ? -8.945 36.781 -8.492 1 96.25 80 ILE B CA 1
ATOM 5255 C C . ILE B 1 80 ? -7.789 37.438 -7.742 1 96.25 80 ILE B C 1
ATOM 5257 O O . ILE B 1 80 ? -6.691 36.875 -7.664 1 96.25 80 ILE B O 1
ATOM 5261 N N . GLU B 1 81 ? -8.078 38.562 -7.148 1 95.12 81 GLU B N 1
ATOM 5262 C CA . GLU B 1 81 ? -7.059 39.281 -6.395 1 95.12 81 GLU B CA 1
ATOM 5263 C C . GLU B 1 81 ? -6.652 38.531 -5.141 1 95.12 81 GLU B C 1
ATOM 5265 O O . GLU B 1 81 ? -5.477 38.5 -4.777 1 95.12 81 GLU B O 1
ATOM 5270 N N . GLU B 1 82 ? -7.586 37.875 -4.496 1 94.5 82 GLU B N 1
ATOM 5271 C CA . GLU B 1 82 ? -7.352 37.219 -3.223 1 94.5 82 GLU B CA 1
ATOM 5272 C C . GLU B 1 82 ? -6.918 35.75 -3.432 1 94.5 82 GLU B C 1
ATOM 5274 O O . GLU B 1 82 ? -6.422 35.125 -2.506 1 94.5 82 GLU B O 1
ATOM 5279 N N . TRP B 1 83 ? -7.031 35.281 -4.633 1 94 83 TRP B N 1
ATOM 5280 C CA . TRP B 1 83 ? -6.863 33.875 -4.926 1 94 83 TRP B CA 1
ATOM 5281 C C . TRP B 1 83 ? -5.484 33.375 -4.488 1 94 83 TRP B C 1
ATOM 5283 O O . TRP B 1 83 ? -5.348 32.281 -3.955 1 94 83 TRP B O 1
ATOM 5293 N N . PRO B 1 84 ? -4.391 34.156 -4.609 1 91.12 84 PRO B N 1
ATOM 5294 C CA . PRO B 1 84 ? -3.066 33.656 -4.234 1 91.12 84 PRO B CA 1
ATOM 5295 C C . PRO B 1 84 ? -2.82 33.719 -2.727 1 91.12 84 PRO B C 1
ATOM 5297 O O . PRO B 1 84 ? -1.786 33.219 -2.25 1 91.12 84 PRO B O 1
ATOM 5300 N N . VAL B 1 85 ? -3.742 34.281 -1.986 1 90.56 85 VAL B N 1
ATOM 5301 C CA . VAL B 1 85 ? -3.564 34.469 -0.55 1 90.56 85 VAL B CA 1
ATOM 5302 C C . VAL B 1 85 ? -3.998 33.188 0.195 1 90.56 85 VAL B C 1
ATOM 5304 O O . VAL B 1 85 ? -5.156 32.781 0.108 1 90.56 85 VAL B O 1
ATOM 5307 N N . SER B 1 86 ? -3.117 32.625 0.956 1 91.44 86 SER B N 1
ATOM 5308 C CA . SER B 1 86 ? -3.363 31.375 1.682 1 91.44 86 SER B CA 1
ATOM 5309 C C . SER B 1 86 ? -4.566 31.516 2.607 1 91.44 86 SER B C 1
ATOM 5311 O O . SER B 1 86 ? -5.422 30.625 2.654 1 91.44 86 SER B O 1
ATOM 5313 N N . LYS B 1 87 ? -4.688 32.594 3.314 1 92.19 87 LYS B N 1
ATOM 5314 C CA . LYS B 1 87 ? -5.746 32.812 4.297 1 92.19 87 LYS B CA 1
ATOM 5315 C C . LYS B 1 87 ? -7.117 32.875 3.629 1 92.19 87 LYS B C 1
ATOM 5317 O O . LYS B 1 87 ? -8.125 32.5 4.246 1 92.19 87 LYS B O 1
ATOM 5322 N N . PHE B 1 88 ? -7.141 33.281 2.363 1 94.19 88 PHE B N 1
ATOM 5323 C CA . PHE B 1 88 ? -8.398 33.281 1.617 1 94.19 88 PHE B CA 1
ATOM 5324 C C . PHE B 1 88 ? -9.008 31.891 1.567 1 94.19 88 PHE B C 1
ATOM 5326 O O . PHE B 1 88 ? -10.211 31.734 1.794 1 94.19 88 PHE B O 1
ATOM 5333 N N . HIS B 1 89 ? -8.211 30.906 1.349 1 94.44 89 HIS B N 1
ATOM 5334 C CA . HIS B 1 89 ? -8.664 29.531 1.205 1 94.44 89 HIS B CA 1
ATOM 5335 C C . HIS B 1 89 ? -8.859 28.875 2.566 1 94.44 89 HIS B C 1
ATOM 5337 O O . HIS B 1 89 ? -9.82 28.125 2.768 1 94.44 89 HIS B O 1
ATOM 5343 N N . SER B 1 90 ? -7.938 29.125 3.52 1 94.31 90 SER B N 1
ATOM 5344 C CA . SER B 1 90 ? -8.039 28.516 4.84 1 94.31 90 SER B CA 1
ATOM 5345 C C . SER B 1 90 ? -9.281 29 5.578 1 94.31 90 SER B C 1
ATOM 5347 O O . SER B 1 90 ? -9.82 28.297 6.441 1 94.31 90 SER B O 1
ATOM 5349 N N . SER B 1 91 ? -9.75 30.219 5.184 1 95.75 91 SER B N 1
ATOM 5350 C CA . SER B 1 91 ? -10.906 30.812 5.852 1 95.75 91 SER B CA 1
ATOM 5351 C C . SER B 1 91 ? -12.195 30.516 5.09 1 95.75 91 SER B C 1
ATOM 5353 O O . SER B 1 91 ? -13.281 30.922 5.516 1 95.75 91 SER B O 1
ATOM 5355 N N . ASP B 1 92 ? -12.055 29.859 3.984 1 96.69 92 ASP B N 1
ATOM 5356 C CA . ASP B 1 92 ? -13.219 29.422 3.219 1 96.69 92 ASP B CA 1
ATOM 5357 C C . ASP B 1 92 ? -13.727 28.078 3.725 1 96.69 92 ASP B C 1
ATOM 5359 O O . ASP B 1 92 ? -12.938 27.219 4.141 1 96.69 92 ASP B O 1
ATOM 5363 N N . PRO B 1 93 ? -14.984 27.844 3.637 1 97.75 93 PRO B N 1
ATOM 5364 C CA . PRO B 1 93 ? -15.555 26.609 4.184 1 97.75 93 PRO B CA 1
ATOM 5365 C C . PRO B 1 93 ? -15 25.359 3.52 1 97.75 93 PRO B C 1
ATOM 5367 O O . PRO B 1 93 ? -14.961 24.297 4.137 1 97.75 93 PRO B O 1
ATOM 5370 N N . ALA B 1 94 ? -14.578 25.484 2.246 1 96.94 94 ALA B N 1
ATOM 5371 C CA . ALA B 1 94 ? -14.211 24.219 1.618 1 96.94 94 ALA B CA 1
ATOM 5372 C C . ALA B 1 94 ? -13.016 24.391 0.688 1 96.94 94 ALA B C 1
ATOM 5374 O O . ALA B 1 94 ? -12.328 23.406 0.371 1 96.94 94 ALA B O 1
ATOM 5375 N N . SER B 1 95 ? -12.719 25.578 0.219 1 94.5 95 SER B N 1
ATOM 5376 C CA . SER B 1 95 ? -11.609 25.797 -0.711 1 94.5 95 SER B CA 1
ATOM 5377 C C . SER B 1 95 ? -10.273 25.438 -0.076 1 94.5 95 SER B C 1
ATOM 5379 O O . SER B 1 95 ? -10.086 25.625 1.129 1 94.5 95 SER B O 1
ATOM 5381 N N . LEU B 1 96 ? -9.367 24.875 -0.893 1 92.38 96 LEU B N 1
ATOM 5382 C CA . LEU B 1 96 ? -8.039 24.516 -0.403 1 92.38 96 LEU B CA 1
ATOM 5383 C C . LEU B 1 96 ? -6.961 25.328 -1.11 1 92.38 96 LEU B C 1
ATOM 5385 O O . LEU B 1 96 ? -7.234 26.016 -2.1 1 92.38 96 LEU B O 1
ATOM 5389 N N . HIS B 1 97 ? -5.734 25.125 -0.58 1 87.94 97 HIS B N 1
ATOM 5390 C CA . HIS B 1 97 ? -4.555 25.797 -1.112 1 87.94 97 HIS B CA 1
ATOM 5391 C C . HIS B 1 97 ? -4.105 25.172 -2.426 1 87.94 97 HIS B C 1
ATOM 5393 O O . HIS B 1 97 ? -3.396 25.812 -3.213 1 87.94 97 HIS B O 1
ATOM 5399 N N . THR B 1 98 ? -4.512 24 -2.654 1 86.38 98 THR B N 1
ATOM 5400 C CA . THR B 1 98 ? -4.016 23.234 -3.799 1 86.38 98 THR B CA 1
ATOM 5401 C C . THR B 1 98 ? -4.887 23.484 -5.027 1 86.38 98 THR B C 1
ATOM 5403 O O . THR B 1 98 ? -6.113 23.531 -4.922 1 86.38 98 THR B O 1
ATOM 5406 N N . GLU B 1 99 ? -4.266 23.562 -6.141 1 82.75 99 GLU B N 1
ATOM 5407 C CA . GLU B 1 99 ? -4.965 23.859 -7.387 1 82.75 99 GLU B CA 1
ATOM 5408 C C . GLU B 1 99 ? -5.949 22.75 -7.746 1 82.75 99 GLU B C 1
ATOM 5410 O O . GLU B 1 99 ? -7.074 23.031 -8.18 1 82.75 99 GLU B O 1
ATOM 5415 N N . TRP B 1 100 ? -5.562 21.516 -7.59 1 88.75 100 TRP B N 1
ATOM 5416 C CA . TRP B 1 100 ? -6.398 20.422 -8.07 1 88.75 100 TRP B CA 1
ATOM 5417 C C . TRP B 1 100 ? -7.715 20.359 -7.305 1 88.75 100 TRP B C 1
ATOM 5419 O O . TRP B 1 100 ? -8.742 19.953 -7.852 1 88.75 100 TRP B O 1
ATOM 5429 N N . ALA B 1 101 ? -7.727 20.797 -6.086 1 92 101 ALA B N 1
ATOM 5430 C CA . ALA B 1 101 ? -8.938 20.75 -5.266 1 92 101 ALA B CA 1
ATOM 5431 C C . ALA B 1 101 ? -9.977 21.734 -5.781 1 92 101 ALA B C 1
ATOM 5433 O O . ALA B 1 101 ? -11.18 21.531 -5.59 1 92 101 ALA B O 1
ATOM 5434 N N . ASN B 1 102 ? -9.531 22.766 -6.465 1 92.75 102 ASN B N 1
ATOM 5435 C CA . ASN B 1 102 ? -10.414 23.812 -6.961 1 92.75 102 ASN B CA 1
ATOM 5436 C C . ASN B 1 102 ? -10.539 23.766 -8.484 1 92.75 102 ASN B C 1
ATOM 5438 O O . ASN B 1 102 ? -11.094 24.688 -9.094 1 92.75 102 ASN B O 1
ATOM 5442 N N . ALA B 1 103 ? -10.062 22.781 -9.102 1 90.38 103 ALA B N 1
ATOM 5443 C CA . ALA B 1 103 ? -9.906 22.719 -10.555 1 90.38 103 ALA B CA 1
ATOM 5444 C C . ALA B 1 103 ? -11.25 22.844 -11.258 1 90.38 103 ALA B C 1
ATOM 5446 O O . ALA B 1 103 ? -11.328 23.344 -12.383 1 90.38 103 ALA B O 1
ATOM 5447 N N . GLY B 1 104 ? -12.336 22.469 -10.641 1 91.94 104 GLY B N 1
ATOM 5448 C CA . GLY B 1 104 ? -13.648 22.516 -11.25 1 91.94 104 GLY B CA 1
ATOM 5449 C C . GLY B 1 104 ? -14.234 23.906 -11.312 1 91.94 104 GLY B C 1
ATOM 5450 O O . GLY B 1 104 ? -15.211 24.156 -12.023 1 91.94 104 GLY B O 1
ATOM 5451 N N . CYS B 1 105 ? -13.609 24.828 -10.609 1 96.06 105 CYS B N 1
ATOM 5452 C CA . CYS B 1 105 ? -14.172 26.172 -10.531 1 96.06 105 CYS B CA 1
ATOM 5453 C C . CYS B 1 105 ? -13.07 27.203 -10.312 1 96.06 105 CYS B C 1
ATOM 5455 O O . CYS B 1 105 ? -13.211 28.094 -9.461 1 96.06 105 CYS B O 1
ATOM 5457 N N . THR B 1 106 ? -12 27.031 -10.977 1 94.56 106 THR B N 1
ATOM 5458 C CA . THR B 1 106 ? -10.945 28.031 -10.977 1 94.56 106 THR B CA 1
ATOM 5459 C C . THR B 1 106 ? -11.445 29.344 -11.562 1 94.56 106 THR B C 1
ATOM 5461 O O . THR B 1 106 ? -12.141 29.359 -12.578 1 94.56 106 THR B O 1
ATOM 5464 N N . PRO B 1 107 ? -11.078 30.422 -10.945 1 96.75 107 PRO B N 1
ATOM 5465 C CA . PRO B 1 107 ? -11.547 31.688 -11.508 1 96.75 107 PRO B CA 1
ATOM 5466 C C . PRO B 1 107 ? -11.141 31.891 -12.969 1 96.75 107 PRO B C 1
ATOM 5468 O O . PRO B 1 107 ? -10.055 31.453 -13.367 1 96.75 107 PRO B O 1
ATOM 5471 N N . VAL B 1 108 ? -12.055 32.594 -13.688 1 97.31 108 VAL B N 1
ATOM 5472 C CA . VAL B 1 108 ? -11.789 32.844 -15.102 1 97.31 108 VAL B CA 1
ATOM 5473 C C . VAL B 1 108 ? -11.852 34.344 -15.383 1 97.31 108 VAL B C 1
ATOM 5475 O O . VAL B 1 108 ? -12.594 35.094 -14.734 1 97.31 108 VAL B O 1
ATOM 5478 N N . TYR B 1 109 ? -11.117 34.719 -16.312 1 96.88 109 TYR B N 1
ATOM 5479 C CA . TYR B 1 109 ? -11.203 36.094 -16.812 1 96.88 109 TYR B CA 1
ATOM 5480 C C . TYR B 1 109 ? -12.438 36.25 -17.688 1 96.88 109 TYR B C 1
ATOM 5482 O O . TYR B 1 109 ? -13.148 35.281 -17.984 1 96.88 109 TYR B O 1
ATOM 5490 N N . ASN B 1 110 ? -12.555 37.531 -18.078 1 94.75 110 ASN B N 1
ATOM 5491 C CA . ASN B 1 110 ? -13.727 37.875 -18.891 1 94.75 110 ASN B CA 1
ATOM 5492 C C . ASN B 1 110 ? -13.766 37.062 -20.188 1 94.75 110 ASN B C 1
ATOM 5494 O O . ASN B 1 110 ? -14.844 36.781 -20.703 1 94.75 110 ASN B O 1
ATOM 5498 N N . ASN B 1 111 ? -12.656 36.719 -20.641 1 95.19 111 ASN B N 1
ATOM 5499 C CA . ASN B 1 111 ? -12.586 36 -21.922 1 95.19 111 ASN B CA 1
ATOM 5500 C C . ASN B 1 111 ? -12.82 34.5 -21.734 1 95.19 111 ASN B C 1
ATOM 5502 O O . ASN B 1 111 ? -12.797 33.75 -22.719 1 95.19 111 ASN B O 1
ATOM 5506 N N . GLY B 1 112 ? -12.906 34.094 -20.5 1 95.12 112 GLY B N 1
ATOM 5507 C CA . GLY B 1 112 ? -13.227 32.719 -20.234 1 95.12 112 GLY B CA 1
ATOM 5508 C C . GLY B 1 112 ? -12.008 31.875 -19.875 1 95.12 112 GLY B C 1
ATOM 5509 O O . GLY B 1 112 ? -12.141 30.734 -19.453 1 95.12 112 GLY B O 1
ATOM 5510 N N . SER B 1 113 ? -10.844 32.406 -20.031 1 95.56 113 SER B N 1
ATOM 5511 C CA . SER B 1 113 ? -9.633 31.688 -19.672 1 95.56 113 SER B CA 1
ATOM 5512 C C . SER B 1 113 ? -9.414 31.703 -18.156 1 95.56 113 SER B C 1
ATOM 5514 O O . SER B 1 113 ? -9.641 32.719 -17.5 1 95.56 113 SER B O 1
ATOM 5516 N N . SER B 1 114 ? -9 30.594 -17.672 1 93.81 114 SER B N 1
ATOM 5517 C CA . SER B 1 114 ? -8.75 30.516 -16.234 1 93.81 114 SER B CA 1
ATOM 5518 C C . SER B 1 114 ? -7.555 31.391 -15.836 1 93.81 114 SER B C 1
ATOM 5520 O O . SER B 1 114 ? -6.73 31.734 -16.688 1 93.81 114 SER B O 1
ATOM 5522 N N . ILE B 1 115 ? -7.395 31.609 -14.633 1 93.25 115 ILE B N 1
ATOM 5523 C CA . ILE B 1 115 ? -6.281 32.406 -14.125 1 93.25 115 ILE B CA 1
ATOM 5524 C C . ILE B 1 115 ? -4.973 31.641 -14.305 1 93.25 115 ILE B C 1
ATOM 5526 O O . ILE B 1 115 ? -3.889 32.219 -14.211 1 93.25 115 ILE B O 1
ATOM 5530 N N . TYR B 1 116 ? -5.051 30.359 -14.578 1 90.44 116 TYR B N 1
ATOM 5531 C CA . TYR B 1 116 ? -3.855 29.547 -14.781 1 90.44 116 TYR B CA 1
ATOM 5532 C C . TYR B 1 116 ? -3.635 29.25 -16.25 1 90.44 116 TYR B C 1
ATOM 5534 O O . TYR B 1 116 ? -2.762 28.453 -16.609 1 90.44 116 TYR B O 1
ATOM 5542 N N . GLY B 1 117 ? -4.539 29.75 -17.141 1 89.12 117 GLY B N 1
ATOM 5543 C CA . GLY B 1 117 ? -4.25 29.719 -18.578 1 89.12 117 GLY B CA 1
ATOM 5544 C C . GLY B 1 117 ? -5.09 28.719 -19.344 1 89.12 117 GLY B C 1
ATOM 5545 O O . GLY B 1 117 ? -4.914 28.547 -20.547 1 89.12 117 GLY B O 1
ATOM 5546 N N . ASP B 1 118 ? -6.012 28.047 -18.75 1 90.19 118 ASP B N 1
ATOM 5547 C CA . ASP B 1 118 ? -6.898 27.125 -19.469 1 90.19 118 ASP B CA 1
ATOM 5548 C C . ASP B 1 118 ? -7.953 27.906 -20.25 1 90.19 118 ASP B C 1
ATOM 5550 O O . ASP B 1 118 ? -8.891 28.453 -19.672 1 90.19 118 ASP B O 1
ATOM 5554 N N . PRO B 1 119 ? -7.891 27.844 -21.547 1 92.88 119 PRO B N 1
ATOM 5555 C CA . PRO B 1 119 ? -8.797 28.656 -22.359 1 92.88 119 PRO B CA 1
ATOM 5556 C C . PRO B 1 119 ? -10.227 28.125 -22.375 1 92.88 119 PRO B C 1
ATOM 5558 O O . PRO B 1 119 ? -11.148 28.812 -22.797 1 92.88 119 PRO B O 1
ATOM 5561 N N . ASN B 1 120 ? -10.422 26.906 -21.891 1 93.06 120 ASN B N 1
ATOM 5562 C CA . ASN B 1 120 ? -11.734 26.266 -22.016 1 93.06 120 ASN B CA 1
ATOM 5563 C C . ASN B 1 120 ? -12.484 26.266 -20.688 1 93.06 120 ASN B C 1
ATOM 5565 O O . ASN B 1 120 ? -13.594 25.75 -20.594 1 93.06 120 ASN B O 1
ATOM 5569 N N . ALA B 1 121 ? -11.875 26.812 -19.641 1 93.62 121 ALA B N 1
ATOM 5570 C CA . ALA B 1 121 ? -12.453 26.766 -18.297 1 93.62 121 ALA B CA 1
ATOM 5571 C C . ALA B 1 121 ? -13.836 27.422 -18.281 1 93.62 121 ALA B C 1
ATOM 5573 O O . ALA B 1 121 ? -14.789 26.859 -17.75 1 93.62 121 ALA B O 1
ATOM 5574 N N . GLY B 1 122 ? -13.938 28.562 -18.891 1 94.94 122 GLY B N 1
ATOM 5575 C CA . GLY B 1 122 ? -15.211 29.266 -18.922 1 94.94 122 GLY B CA 1
ATOM 5576 C C . GLY B 1 122 ? -16.312 28.469 -19.594 1 94.94 122 GLY B C 1
ATOM 5577 O O . GLY B 1 122 ? -17.453 28.453 -19.125 1 94.94 122 GLY B O 1
ATOM 5578 N N . LYS B 1 123 ? -15.969 27.859 -20.672 1 94.94 123 LYS B N 1
ATOM 5579 C CA . LYS B 1 123 ? -16.922 27.062 -21.438 1 94.94 123 LYS B CA 1
ATOM 5580 C C . LYS B 1 123 ? -17.359 25.812 -20.656 1 94.94 123 LYS B C 1
ATOM 5582 O O . LYS B 1 123 ? -18.516 25.406 -20.734 1 94.94 123 LYS B O 1
ATOM 5587 N N . ARG B 1 124 ? -16.453 25.188 -19.922 1 94.06 124 ARG B N 1
ATOM 5588 C CA . ARG B 1 124 ? -16.734 23.984 -19.156 1 94.06 124 ARG B CA 1
ATOM 5589 C C . ARG B 1 124 ? -17.672 24.297 -17.984 1 94.06 124 ARG B C 1
ATOM 5591 O O . ARG B 1 124 ? -18.438 23.438 -17.547 1 94.06 124 ARG B O 1
ATOM 5598 N N . GLY B 1 125 ? -17.578 25.547 -17.5 1 95.81 125 GLY B N 1
ATOM 5599 C CA . GLY B 1 125 ? -18.438 25.953 -16.391 1 95.81 125 GLY B CA 1
ATOM 5600 C C . GLY B 1 125 ? -17.828 25.656 -15.031 1 95.81 125 GLY B C 1
ATOM 5601 O O . GLY B 1 125 ? -16.688 25.203 -14.938 1 95.81 125 GLY B O 1
ATOM 5602 N N . CYS B 1 126 ? -18.594 26 -14.031 1 96.25 126 CYS B N 1
ATOM 5603 C CA . CYS B 1 126 ? -18.156 25.859 -12.648 1 96.25 126 CYS B CA 1
ATOM 5604 C C . CYS B 1 126 ? -18.875 24.719 -11.953 1 96.25 126 CYS B C 1
ATOM 5606 O O . CYS B 1 126 ? -20.109 24.734 -11.852 1 96.25 126 CYS B O 1
ATOM 5608 N N . LEU B 1 127 ? -18.062 23.75 -11.516 1 93.56 127 LEU B N 1
ATOM 5609 C CA . LEU B 1 127 ? -18.578 22.625 -10.75 1 93.56 127 LEU B CA 1
ATOM 5610 C C . LEU B 1 127 ? -17.812 22.469 -9.438 1 93.56 127 LEU B C 1
ATOM 5612 O O . LEU B 1 127 ? -16.656 22.891 -9.336 1 93.56 127 LEU B O 1
ATOM 5616 N N . ASN B 1 128 ? -18.406 21.844 -8.469 1 93.5 128 ASN B N 1
ATOM 5617 C CA . ASN B 1 128 ? -17.734 21.609 -7.195 1 93.5 128 ASN B CA 1
ATOM 5618 C C . ASN B 1 128 ? -16.578 20.625 -7.34 1 93.5 128 ASN B C 1
ATOM 5620 O O . ASN B 1 128 ? -15.594 20.719 -6.609 1 93.5 128 ASN B O 1
ATOM 5624 N N . GLY B 1 129 ? -16.797 19.656 -8.297 1 91.88 129 GLY B N 1
ATOM 5625 C CA . GLY B 1 129 ? -15.773 18.625 -8.398 1 91.88 129 GLY B CA 1
ATOM 5626 C C . GLY B 1 129 ? -15.617 17.812 -7.133 1 91.88 129 GLY B C 1
ATOM 5627 O O . GLY B 1 129 ? -16.578 17.219 -6.648 1 91.88 129 GLY B O 1
ATOM 5628 N N . VAL B 1 130 ? -14.391 17.938 -6.457 1 94.06 130 VAL B N 1
ATOM 5629 C CA . VAL B 1 130 ? -14.07 17.109 -5.293 1 94.06 130 VAL B CA 1
ATOM 5630 C C . VAL B 1 130 ? -14.461 17.844 -4.016 1 94.06 130 VAL B C 1
ATOM 5632 O O . VAL B 1 130 ? -14.305 17.328 -2.912 1 94.06 130 VAL B O 1
ATOM 5635 N N . LEU B 1 131 ? -14.93 19.047 -4.133 1 96.62 131 LEU B N 1
ATOM 5636 C CA . LEU B 1 131 ? -15.359 19.828 -2.975 1 96.62 131 LEU B CA 1
ATOM 5637 C C . LEU B 1 131 ? -16.719 19.344 -2.471 1 96.62 131 LEU B C 1
ATOM 5639 O O . LEU B 1 131 ? -17.516 18.812 -3.238 1 96.62 131 LEU B O 1
ATOM 5643 N N . PRO B 1 132 ? -17 19.578 -1.197 1 97.75 132 PRO B N 1
ATOM 5644 C CA . PRO B 1 132 ? -18.234 19.062 -0.609 1 97.75 132 PRO B CA 1
ATOM 5645 C C . PRO B 1 132 ? -19.484 19.766 -1.146 1 97.75 132 PRO B C 1
ATOM 5647 O O . PRO B 1 132 ? -19.406 20.906 -1.604 1 97.75 132 PRO B O 1
ATOM 5650 N N . ALA B 1 133 ? -20.594 19.062 -1.045 1 97.88 133 ALA B N 1
ATOM 5651 C CA . ALA B 1 133 ? -21.875 19.625 -1.427 1 97.88 133 ALA B CA 1
ATOM 5652 C C . ALA B 1 133 ? -22.438 20.531 -0.322 1 97.88 133 ALA B C 1
ATOM 5654 O O . ALA B 1 133 ? -23.047 21.562 -0.6 1 97.88 133 ALA B O 1
ATOM 5655 N N . TYR B 1 134 ? -22.266 20.062 0.89 1 98.69 134 TYR B N 1
ATOM 5656 C CA . TYR B 1 134 ? -22.75 20.781 2.057 1 98.69 134 TYR B CA 1
ATOM 5657 C C . TYR B 1 134 ? -21.672 20.891 3.127 1 98.69 134 TYR B C 1
ATOM 5659 O O . TYR B 1 134 ? -20.797 20.031 3.227 1 98.69 134 TYR B O 1
ATOM 5667 N N . VAL B 1 135 ? -21.766 21.953 3.883 1 98.88 135 VAL B N 1
ATOM 5668 C CA . VAL B 1 135 ? -20.844 22.203 4.977 1 98.88 135 VAL B CA 1
ATOM 5669 C C . VAL B 1 135 ? -21.609 22.641 6.223 1 98.88 135 VAL B C 1
ATOM 5671 O O . VAL B 1 135 ? -22.453 23.531 6.164 1 98.88 135 VAL B O 1
ATOM 5674 N N . VAL B 1 136 ? -21.391 21.953 7.285 1 98.94 136 VAL B N 1
ATOM 5675 C CA . VAL B 1 136 ? -21.859 22.469 8.57 1 98.94 136 VAL B CA 1
ATOM 5676 C C . VAL B 1 136 ? -20.781 23.375 9.18 1 98.94 136 VAL B C 1
ATOM 5678 O O . VAL B 1 136 ? -19.703 22.906 9.539 1 98.94 136 VAL B O 1
ATOM 5681 N N . ASN B 1 137 ? -21.078 24.625 9.227 1 98.88 137 ASN B N 1
ATOM 5682 C CA . ASN B 1 137 ? -20.234 25.547 9.992 1 98.88 137 ASN B CA 1
ATOM 5683 C C . ASN B 1 137 ? -20.375 25.312 11.5 1 98.88 137 ASN B C 1
ATOM 5685 O O . ASN B 1 137 ? -21.188 25.969 12.156 1 98.88 137 ASN B O 1
ATOM 5689 N N . ALA B 1 138 ? -19.578 24.484 12.055 1 98.81 138 ALA B N 1
ATOM 5690 C CA . ALA B 1 138 ? -19.719 24.094 13.453 1 98.81 138 ALA B CA 1
ATOM 5691 C C . ALA B 1 138 ? -19.203 25.188 14.391 1 98.81 138 ALA B C 1
ATOM 5693 O O . ALA B 1 138 ? -18.016 25.547 14.344 1 98.81 138 ALA B O 1
ATOM 5694 N N . THR B 1 139 ? -20.078 25.625 15.273 1 98.25 139 THR B N 1
ATOM 5695 C CA . THR B 1 139 ? -19.688 26.609 16.281 1 98.25 139 THR B CA 1
ATOM 5696 C C . THR B 1 139 ? -19.922 26.062 17.688 1 98.25 139 THR B C 1
ATOM 5698 O O . THR B 1 139 ? -19.531 26.703 18.672 1 98.25 139 THR B O 1
ATOM 5701 N N . THR B 1 140 ? -20.578 24.906 17.734 1 98.25 140 THR B N 1
ATOM 5702 C CA . THR B 1 140 ? -20.766 24.203 19 1 98.25 140 THR B CA 1
ATOM 5703 C C . THR B 1 140 ? -20.531 22.703 18.828 1 98.25 140 THR B C 1
ATOM 5705 O O . THR B 1 140 ? -20.547 22.203 17.703 1 98.25 140 THR B O 1
ATOM 5708 N N . THR B 1 141 ? -20.344 22.047 19.938 1 98.5 141 THR B N 1
ATOM 5709 C CA . THR B 1 141 ? -20.172 20.594 19.922 1 98.5 141 THR B CA 1
ATOM 5710 C C . THR B 1 141 ? -21.438 19.906 19.422 1 98.5 141 THR B C 1
ATOM 5712 O O . THR B 1 141 ? -21.359 18.875 18.734 1 98.5 141 THR B O 1
ATOM 5715 N N . ASP B 1 142 ? -22.578 20.453 19.656 1 98.62 142 ASP B N 1
ATOM 5716 C CA . ASP B 1 142 ? -23.844 19.891 19.234 1 98.62 142 ASP B CA 1
ATOM 5717 C C . ASP B 1 142 ? -23.953 19.875 17.703 1 98.62 142 ASP B C 1
ATOM 5719 O O . ASP B 1 142 ? -24.562 18.969 17.125 1 98.62 142 ASP B O 1
ATOM 5723 N N . HIS B 1 143 ? -23.469 20.938 17.062 1 98.81 143 HIS B N 1
ATOM 5724 C CA . HIS B 1 143 ? -23.453 20.953 15.602 1 98.81 143 HIS B CA 1
ATOM 5725 C C . HIS B 1 143 ? -22.688 19.766 15.047 1 98.81 143 HIS B C 1
ATOM 5727 O O . HIS B 1 143 ? -23.094 19.156 14.062 1 98.81 143 HIS B O 1
ATOM 5733 N N . VAL B 1 144 ? -21.578 19.438 15.695 1 98.88 144 VAL B N 1
ATOM 5734 C CA . VAL B 1 144 ? -20.734 18.312 15.289 1 98.88 144 VAL B CA 1
ATOM 5735 C C . VAL B 1 144 ? -21.516 17 15.453 1 98.88 144 VAL B C 1
ATOM 5737 O O . VAL B 1 144 ? -21.547 16.172 14.531 1 98.88 144 VAL B O 1
ATOM 5740 N N . ILE B 1 145 ? -22.141 16.828 16.594 1 98.88 145 ILE B N 1
ATOM 5741 C CA . ILE B 1 145 ? -22.922 15.633 16.875 1 98.88 145 ILE B CA 1
ATOM 5742 C C . ILE B 1 145 ? -24 15.445 15.82 1 98.88 145 ILE B C 1
ATOM 5744 O O . ILE B 1 145 ? -24.172 14.344 15.289 1 98.88 145 ILE B O 1
ATOM 5748 N N . ALA B 1 146 ? -24.656 16.5 15.492 1 98.88 146 ALA B N 1
ATOM 5749 C CA . ALA B 1 146 ? -25.75 16.453 14.531 1 98.88 146 ALA B CA 1
ATOM 5750 C C . ALA B 1 146 ? -25.25 16.047 13.148 1 98.88 146 ALA B C 1
ATOM 5752 O O . ALA B 1 146 ? -25.891 15.266 12.445 1 98.88 146 ALA B O 1
ATOM 5753 N N . ALA B 1 147 ? -24.172 16.641 12.734 1 98.88 147 ALA B N 1
ATOM 5754 C CA . ALA B 1 147 ? -23.594 16.344 11.422 1 98.88 147 ALA B CA 1
ATOM 5755 C C . ALA B 1 147 ? -23.188 14.875 11.32 1 98.88 147 ALA B C 1
ATOM 5757 O O . ALA B 1 147 ? -23.453 14.219 10.312 1 98.88 147 ALA B O 1
ATOM 5758 N N . LEU B 1 148 ? -22.5 14.367 12.367 1 98.81 148 LEU B N 1
ATOM 5759 C CA . LEU B 1 148 ? -22.094 12.961 12.406 1 98.81 148 LEU B CA 1
ATOM 5760 C C . LEU B 1 148 ? -23.312 12.047 12.297 1 98.81 148 LEU B C 1
ATOM 5762 O O . LEU B 1 148 ? -23.312 11.094 11.508 1 98.81 148 LEU B O 1
ATOM 5766 N N . ALA B 1 149 ? -24.312 12.336 13.055 1 98.75 149 ALA B N 1
ATOM 5767 C CA . ALA B 1 149 ? -25.516 11.516 13.062 1 98.75 149 ALA B CA 1
ATOM 5768 C C . ALA B 1 149 ? -26.188 11.523 11.688 1 98.75 149 ALA B C 1
ATOM 5770 O O . ALA B 1 149 ? -26.656 10.477 11.219 1 98.75 149 ALA B O 1
ATOM 5771 N N . PHE B 1 150 ? -26.297 12.68 11.094 1 98.75 150 PHE B N 1
ATOM 5772 C CA . PHE B 1 150 ? -26.938 12.82 9.797 1 98.75 150 PHE B CA 1
ATOM 5773 C C . PHE B 1 150 ? -26.203 12.016 8.734 1 98.75 150 PHE B C 1
ATOM 5775 O O . PHE B 1 150 ? -26.812 11.273 7.965 1 98.75 150 PHE B O 1
ATOM 5782 N N . ALA B 1 151 ? -24.891 12.195 8.688 1 98.62 151 ALA B N 1
ATOM 5783 C CA . ALA B 1 151 ? -24.078 11.477 7.711 1 98.62 151 ALA B CA 1
ATOM 5784 C C . ALA B 1 151 ? -24.219 9.961 7.891 1 98.62 151 ALA B C 1
ATOM 5786 O O . ALA B 1 151 ? -24.312 9.219 6.91 1 98.62 151 ALA B O 1
ATOM 5787 N N . ALA B 1 152 ? -24.188 9.523 9.141 1 98.19 152 ALA B N 1
ATOM 5788 C CA . ALA B 1 152 ? -24.328 8.102 9.438 1 98.19 152 ALA B CA 1
ATOM 5789 C C . ALA B 1 152 ? -25.688 7.586 8.984 1 98.19 152 ALA B C 1
ATOM 5791 O O . ALA B 1 152 ? -25.781 6.547 8.32 1 98.19 152 ALA B O 1
ATOM 5792 N N . LYS B 1 153 ? -26.703 8.32 9.297 1 97.75 153 LYS B N 1
ATOM 5793 C CA . LYS B 1 153 ? -28.078 7.91 9 1 97.75 153 LYS B CA 1
ATOM 5794 C C . LYS B 1 153 ? -28.297 7.797 7.5 1 97.75 153 LYS B C 1
ATOM 5796 O O . LYS B 1 153 ? -29 6.883 7.039 1 97.75 153 LYS B O 1
ATOM 5801 N N . HIS B 1 154 ? -27.719 8.672 6.777 1 97.81 154 HIS B N 1
ATOM 5802 C CA . HIS B 1 154 ? -28.047 8.758 5.355 1 97.81 154 HIS B CA 1
ATOM 5803 C C . HIS B 1 154 ? -26.906 8.234 4.496 1 97.81 154 HIS B C 1
ATOM 5805 O O . HIS B 1 154 ? -26.906 8.414 3.275 1 97.81 154 HIS B O 1
ATOM 5811 N N . ASN B 1 155 ? -25.859 7.637 5.102 1 97.06 155 ASN B N 1
ATOM 5812 C CA . ASN B 1 155 ? -24.719 7.016 4.418 1 97.06 155 ASN B CA 1
ATOM 5813 C C . ASN B 1 155 ? -24.031 7.996 3.482 1 97.06 155 ASN B C 1
ATOM 5815 O O . ASN B 1 155 ? -23.766 7.68 2.32 1 97.06 155 ASN B O 1
ATOM 5819 N N . ILE B 1 156 ? -23.781 9.18 4.02 1 97.5 156 ILE B N 1
ATOM 5820 C CA . ILE B 1 156 ? -23.109 10.234 3.268 1 97.5 156 ILE B CA 1
ATOM 5821 C C . ILE B 1 156 ? -21.625 10.266 3.639 1 97.5 156 ILE B C 1
ATOM 5823 O O . ILE B 1 156 ? -21.266 10.117 4.812 1 97.5 156 ILE B O 1
ATOM 5827 N N . ARG B 1 157 ? -20.797 10.43 2.629 1 97.25 157 ARG B N 1
ATOM 5828 C CA . ARG B 1 157 ? -19.391 10.664 2.92 1 97.25 157 ARG B CA 1
ATOM 5829 C C . ARG B 1 157 ? -19.203 11.883 3.816 1 97.25 157 ARG B C 1
ATOM 5831 O O . ARG B 1 157 ? -19.812 12.93 3.57 1 97.25 157 ARG B O 1
ATOM 5838 N N . LEU B 1 158 ? -18.438 11.727 4.844 1 97.94 158 LEU B N 1
ATOM 5839 C CA . LEU B 1 158 ? -18.188 12.805 5.793 1 97.94 158 LEU B CA 1
ATOM 5840 C C . LEU B 1 158 ? -16.719 13.242 5.719 1 97.94 158 LEU B C 1
ATOM 5842 O O . LEU B 1 158 ? -15.82 12.414 5.629 1 97.94 158 LEU B O 1
ATOM 5846 N N . VAL B 1 159 ? -16.484 14.562 5.719 1 97.19 159 VAL B N 1
ATOM 5847 C CA . VAL B 1 159 ? -15.133 15.102 5.766 1 97.19 159 VAL B CA 1
ATOM 5848 C C . VAL B 1 159 ? -15.039 16.172 6.844 1 97.19 159 VAL B C 1
ATOM 5850 O O . VAL B 1 159 ? -16.062 16.734 7.266 1 97.19 159 VAL B O 1
ATOM 5853 N N . ILE B 1 160 ? -13.883 16.391 7.355 1 98.19 160 ILE B N 1
ATOM 5854 C CA . ILE B 1 160 ? -13.609 17.391 8.383 1 98.19 160 ILE B CA 1
ATOM 5855 C C . ILE B 1 160 ? -12.547 18.375 7.883 1 98.19 160 ILE B C 1
ATOM 5857 O O . ILE B 1 160 ? -11.516 17.969 7.355 1 98.19 160 ILE B O 1
ATOM 5861 N N . LYS B 1 161 ? -12.828 19.656 8 1 97.56 161 LYS B N 1
ATOM 5862 C CA . LYS B 1 161 ? -11.867 20.688 7.605 1 97.56 161 LYS B CA 1
ATOM 5863 C C . LYS B 1 161 ? -11.766 21.781 8.664 1 97.56 161 LYS B C 1
ATOM 5865 O O . LYS B 1 161 ? -12.781 22.234 9.195 1 97.56 161 LYS B O 1
ATOM 5870 N N . ASN B 1 162 ? -10.547 22.109 9.016 1 97.44 162 ASN B N 1
ATOM 5871 C CA . ASN B 1 162 ? -10.297 23.359 9.711 1 97.44 162 ASN B CA 1
ATOM 5872 C C . ASN B 1 162 ? -9.773 24.438 8.75 1 97.44 162 ASN B C 1
ATOM 5874 O O . ASN B 1 162 ? -10.508 25.344 8.375 1 97.44 162 ASN B O 1
ATOM 5878 N N . THR B 1 163 ? -8.594 24.109 8.133 1 95.38 163 THR B N 1
ATOM 5879 C CA . THR B 1 163 ? -7.977 25.125 7.293 1 95.38 163 THR B CA 1
ATOM 5880 C C . THR B 1 163 ? -7.668 24.578 5.906 1 95.38 163 THR B C 1
ATOM 5882 O O . THR B 1 163 ? -7.43 25.344 4.965 1 95.38 163 THR B O 1
ATOM 5885 N N . GLY B 1 164 ? -7.52 23.297 5.793 1 92.44 164 GLY B N 1
ATOM 5886 C CA . GLY B 1 164 ? -7.297 22.703 4.484 1 92.44 164 GLY B CA 1
ATOM 5887 C C . GLY B 1 164 ? -5.828 22.578 4.125 1 92.44 164 GLY B C 1
ATOM 5888 O O . GLY B 1 164 ? -5.488 22.297 2.975 1 92.44 164 GLY B O 1
ATOM 5889 N N . HIS B 1 165 ? -4.934 22.656 5.023 1 88.75 165 HIS B N 1
ATOM 5890 C CA . HIS B 1 165 ? -3.502 22.594 4.746 1 88.75 165 HIS B CA 1
ATOM 5891 C C . HIS B 1 165 ? -3.078 21.188 4.355 1 88.75 165 HIS B C 1
ATOM 5893 O O . HIS B 1 165 ? -2.014 20.984 3.766 1 88.75 165 HIS B O 1
ATOM 5899 N N . ALA B 1 166 ? -3.834 20.234 4.746 1 84.5 166 ALA B N 1
ATOM 5900 C CA . ALA B 1 166 ? -3.57 18.906 4.223 1 84.5 166 ALA B CA 1
ATOM 5901 C C . ALA B 1 166 ? -4.016 18.781 2.77 1 84.5 166 ALA B C 1
ATOM 5903 O O . ALA B 1 166 ? -5.164 18.438 2.492 1 84.5 166 ALA B O 1
ATOM 5904 N N . GLY B 1 167 ? -3.236 18.953 1.92 1 79.5 167 GLY B N 1
ATOM 5905 C CA . GLY B 1 167 ? -3.553 19.172 0.518 1 79.5 167 GLY B CA 1
ATOM 5906 C C . GLY B 1 167 ? -3.748 17.891 -0.26 1 79.5 167 GLY B C 1
ATOM 5907 O O . GLY B 1 167 ? -4.043 17.922 -1.457 1 79.5 167 GLY B O 1
ATOM 5908 N N . ASN B 1 168 ? -3.641 16.703 0.389 1 85.75 168 ASN B N 1
ATOM 5909 C CA . ASN B 1 168 ? -3.711 15.43 -0.336 1 85.75 168 ASN B CA 1
ATOM 5910 C C . ASN B 1 168 ? -5.121 14.852 -0.314 1 85.75 168 ASN B C 1
ATOM 5912 O O . ASN B 1 168 ? -5.312 13.664 -0.583 1 85.75 168 ASN B O 1
ATOM 5916 N N . GLY B 1 169 ? -6.078 15.695 0.056 1 88.75 169 GLY B N 1
ATOM 5917 C CA . GLY B 1 169 ? -7.461 15.266 -0.083 1 88.75 169 GLY B CA 1
ATOM 5918 C C . GLY B 1 169 ? -8.039 14.695 1.197 1 88.75 169 GLY B C 1
ATOM 5919 O O . GLY B 1 169 ? -9.133 14.133 1.192 1 88.75 169 GLY B O 1
ATOM 5920 N N . ARG B 1 170 ? -7.422 14.852 2.275 1 93.19 170 ARG B N 1
ATOM 5921 C CA . ARG B 1 170 ? -7.891 14.281 3.535 1 93.19 170 ARG B CA 1
ATOM 5922 C C . ARG B 1 170 ? -9.094 15.047 4.07 1 93.19 170 ARG B C 1
ATOM 5924 O O . ARG B 1 170 ? -9.836 14.539 4.914 1 93.19 170 ARG B O 1
ATOM 5931 N N . ASN B 1 171 ? -9.32 16.266 3.543 1 94.44 171 ASN B N 1
ATOM 5932 C CA . ASN B 1 171 ? -10.336 17.141 4.121 1 94.44 171 ASN B CA 1
ATOM 5933 C C . ASN B 1 171 ? -11.398 17.516 3.098 1 94.44 171 ASN B C 1
ATOM 5935 O O . ASN B 1 171 ? -12.086 18.531 3.252 1 94.44 171 ASN B O 1
ATOM 5939 N N . LEU B 1 172 ? -11.5 16.781 2.037 1 93.12 172 LEU B N 1
ATOM 5940 C CA . LEU B 1 172 ? -12.531 17.047 1.048 1 93.12 172 LEU B CA 1
ATOM 5941 C C . LEU B 1 172 ? -13.086 15.75 0.476 1 93.12 172 LEU B C 1
ATOM 5943 O O . LEU B 1 172 ? -12.531 14.672 0.713 1 93.12 172 LEU B O 1
ATOM 5947 N N . GLY B 1 173 ? -14.188 15.906 -0.172 1 94.38 173 GLY B N 1
ATOM 5948 C CA . GLY B 1 173 ? -14.844 14.781 -0.828 1 94.38 173 GLY B CA 1
ATOM 5949 C C . GLY B 1 173 ? -16.031 15.203 -1.681 1 94.38 173 GLY B C 1
ATOM 5950 O O . GLY B 1 173 ? -16.859 16 -1.249 1 94.38 173 GLY B O 1
ATOM 5951 N N . SER B 1 174 ? -16.062 14.633 -2.824 1 93.38 174 SER B N 1
ATOM 5952 C CA . SER B 1 174 ? -17.203 14.883 -3.701 1 93.38 174 SER B CA 1
ATOM 5953 C C . SER B 1 174 ? -18.516 14.398 -3.066 1 93.38 174 SER B C 1
ATOM 5955 O O . SER B 1 174 ? -18.547 13.344 -2.432 1 93.38 174 SER B O 1
ATOM 5957 N N . SER B 1 175 ? -19.562 15.188 -3.217 1 96.25 175 SER B N 1
ATOM 5958 C CA . SER B 1 175 ? -20.891 14.828 -2.719 1 96.25 175 SER B CA 1
ATOM 5959 C C . SER B 1 175 ? -20.859 14.523 -1.226 1 96.25 175 SER B C 1
ATOM 5961 O O . SER B 1 175 ? -21.531 13.602 -0.758 1 96.25 175 SER B O 1
ATOM 5963 N N . SER B 1 176 ? -20.078 15.266 -0.492 1 98.06 176 SER B N 1
ATOM 5964 C CA . SER B 1 176 ? -19.906 14.977 0.927 1 98.06 176 SER B CA 1
ATOM 5965 C C . SER B 1 176 ? -20.562 16.047 1.796 1 98.06 176 SER B C 1
ATOM 5967 O O . SER B 1 176 ? -21 17.078 1.289 1 98.06 176 SER B O 1
ATOM 5969 N N . LEU B 1 177 ? -20.734 15.695 3.035 1 98.75 177 LEU B N 1
ATOM 5970 C CA . LEU B 1 177 ? -20.984 16.641 4.117 1 98.75 177 LEU B CA 1
ATOM 5971 C C . LEU B 1 177 ? -19.688 16.953 4.859 1 98.75 177 LEU B C 1
ATOM 5973 O O . LEU B 1 177 ? -19 16.047 5.328 1 98.75 177 LEU B O 1
ATOM 5977 N N . SER B 1 178 ? -19.375 18.234 4.902 1 98.62 178 SER B N 1
ATOM 5978 C CA . SER B 1 178 ? -18.172 18.656 5.609 1 98.62 178 SER B CA 1
ATOM 5979 C C . SER B 1 178 ? -18.516 19.266 6.965 1 98.62 178 SER B C 1
ATOM 5981 O O . SER B 1 178 ? -19.484 20.016 7.086 1 98.62 178 SER B O 1
ATOM 5983 N N . ILE B 1 179 ? -17.797 18.859 7.945 1 98.81 179 ILE B N 1
ATOM 5984 C CA . ILE B 1 179 ? -17.797 19.578 9.211 1 98.81 179 ILE B CA 1
ATOM 5985 C C . ILE B 1 179 ? -16.656 20.594 9.227 1 98.81 179 ILE B C 1
ATOM 5987 O O . ILE B 1 179 ? -15.484 20.219 9.25 1 98.81 179 ILE B O 1
ATOM 5991 N N . TRP B 1 180 ? -17.016 21.797 9.195 1 98.81 180 TRP B N 1
ATOM 5992 C CA . TRP B 1 180 ? -16.047 22.891 9.219 1 98.81 180 TRP B CA 1
ATOM 5993 C C . TRP B 1 180 ? -15.836 23.406 10.641 1 98.81 180 TRP B C 1
ATOM 5995 O O . TRP B 1 180 ? -16.641 24.172 11.164 1 98.81 180 TRP B O 1
ATOM 6005 N N . THR B 1 181 ? -14.711 23.047 11.242 1 98.62 181 THR B N 1
ATOM 6006 C CA . THR B 1 181 ? -14.445 23.344 12.648 1 98.62 181 THR B CA 1
ATOM 6007 C C . THR B 1 181 ? -13.82 24.719 12.805 1 98.62 181 THR B C 1
ATOM 6009 O O . THR B 1 181 ? -13.562 25.172 13.922 1 98.62 181 THR B O 1
ATOM 6012 N N . HIS B 1 182 ? -13.609 25.422 11.812 1 98.5 182 HIS B N 1
ATOM 6013 C CA . HIS B 1 182 ? -12.82 26.641 11.688 1 98.5 182 HIS B CA 1
ATOM 6014 C C . HIS B 1 182 ? -13.266 27.688 12.695 1 98.5 182 HIS B C 1
ATOM 6016 O O . HIS B 1 182 ? -12.453 28.469 13.195 1 98.5 182 HIS B O 1
ATOM 6022 N N . ASN B 1 183 ? -14.547 27.672 12.992 1 98.31 183 ASN B N 1
ATOM 6023 C CA . ASN B 1 183 ? -15.086 28.766 13.797 1 98.31 183 ASN B CA 1
ATOM 6024 C C . ASN B 1 183 ? -15.305 28.344 15.242 1 98.31 183 ASN B C 1
ATOM 6026 O O . ASN B 1 183 ? -15.922 29.078 16.016 1 98.31 183 ASN B O 1
ATOM 6030 N N . LEU B 1 184 ? -14.852 27.188 15.594 1 98.38 184 LEU B N 1
ATOM 6031 C CA . LEU B 1 184 ? -14.688 26.844 17 1 98.38 184 LEU B CA 1
ATOM 6032 C C . LEU B 1 184 ? -13.461 27.531 17.594 1 98.38 184 LEU B C 1
ATOM 6034 O O . LEU B 1 184 ? -12.391 26.938 17.672 1 98.38 184 LEU B O 1
ATOM 6038 N N . LYS B 1 185 ? -13.727 28.766 18.031 1 97.25 185 LYS B N 1
ATOM 6039 C CA . LYS B 1 185 ? -12.602 29.609 18.422 1 97.25 185 LYS B CA 1
ATOM 6040 C C . LYS B 1 185 ? -12.625 29.891 19.922 1 97.25 185 LYS B C 1
ATOM 6042 O O . LYS B 1 185 ? -13.68 30.219 20.484 1 97.25 185 LYS B O 1
ATOM 6047 N N . SER B 1 186 ? -11.656 29.641 20.641 1 98 186 SER B N 1
ATOM 6048 C CA . SER B 1 186 ? -11.352 29.984 22.031 1 98 186 SER B CA 1
ATOM 6049 C C . SER B 1 186 ? -9.898 29.703 22.359 1 98 186 SER B C 1
ATOM 6051 O O . SER B 1 186 ? -9.32 28.719 21.875 1 98 186 SER B O 1
ATOM 6053 N N . ILE B 1 187 ? -9.258 30.594 23.031 1 98.75 187 ILE B N 1
ATOM 6054 C CA . ILE B 1 187 ? -7.895 30.406 23.516 1 98.75 187 ILE B CA 1
ATOM 6055 C C . ILE B 1 187 ? -7.812 30.766 25 1 98.75 187 ILE B C 1
ATOM 6057 O O . ILE B 1 187 ? -8.117 31.906 25.375 1 98.75 187 ILE B O 1
ATOM 6061 N N . ASP B 1 188 ? -7.457 29.797 25.812 1 98.5 188 ASP B N 1
ATOM 6062 C CA . ASP B 1 188 ? -7.316 30.016 27.25 1 98.5 188 ASP B CA 1
ATOM 6063 C C . ASP B 1 188 ? -5.965 29.5 27.75 1 98.5 188 ASP B C 1
ATOM 6065 O O . ASP B 1 188 ? -5.672 28.312 27.656 1 98.5 188 ASP B O 1
ATOM 6069 N N . LEU B 1 189 ? -5.137 30.406 28.234 1 98.69 189 LEU B N 1
ATOM 6070 C CA . LEU B 1 189 ? -3.861 30.031 28.844 1 98.69 189 LEU B CA 1
ATOM 6071 C C . LEU B 1 189 ? -3.994 29.922 30.359 1 98.69 189 LEU B C 1
ATOM 6073 O O . LEU B 1 189 ? -4.535 30.828 31 1 98.69 189 LEU B O 1
ATOM 6077 N N . ARG B 1 190 ? -3.488 28.844 30.859 1 98.06 190 ARG B N 1
ATOM 6078 C CA . ARG B 1 190 ? -3.461 28.625 32.312 1 98.06 190 ARG B CA 1
ATOM 6079 C C . ARG B 1 190 ? -2.061 28.25 32.781 1 98.06 190 ARG B C 1
ATOM 6081 O O . ARG B 1 190 ? -1.396 27.422 32.156 1 98.06 190 ARG B O 1
ATOM 6088 N N . GLU B 1 191 ? -1.683 28.844 33.844 1 96.94 191 GLU B N 1
ATOM 6089 C CA . GLU B 1 191 ? -0.373 28.547 34.406 1 96.94 191 GLU B CA 1
ATOM 6090 C C . GLU B 1 191 ? -0.399 27.234 35.188 1 96.94 191 GLU B C 1
ATOM 6092 O O . GLU B 1 191 ? 0.61 26.531 35.25 1 96.94 191 GLU B O 1
ATOM 6097 N N . ASP B 1 192 ? -1.535 26.938 35.75 1 96.31 192 ASP B N 1
ATOM 6098 C CA . ASP B 1 192 ? -1.69 25.766 36.594 1 96.31 192 ASP B CA 1
ATOM 6099 C C . ASP B 1 192 ? -2.85 24.891 36.125 1 96.31 192 ASP B C 1
ATOM 6101 O O . ASP B 1 192 ? -3.742 24.562 36.906 1 96.31 192 ASP B O 1
ATOM 6105 N N . PHE B 1 193 ? -2.693 24.438 34.906 1 96.56 193 PHE B N 1
ATOM 6106 C CA . PHE B 1 193 ? -3.723 23.609 34.312 1 96.56 193 PHE B CA 1
ATOM 6107 C C . PHE B 1 193 ? -3.719 22.219 34.906 1 96.56 193 PHE B C 1
ATOM 6109 O O . PHE B 1 193 ? -2.664 21.578 35.031 1 96.56 193 PHE B O 1
ATOM 6116 N N . ASN B 1 194 ? -4.945 21.734 35.344 1 95.44 194 ASN B N 1
ATOM 6117 C CA . ASN B 1 194 ? -5.168 20.375 35.812 1 95.44 194 ASN B CA 1
ATOM 6118 C C . ASN B 1 194 ? -5.973 19.562 34.812 1 95.44 194 ASN B C 1
ATOM 6120 O O . ASN B 1 194 ? -7.008 20.016 34.312 1 95.44 194 ASN B O 1
ATOM 6124 N N . LEU B 1 195 ? -5.473 18.391 34.531 1 96.25 195 LEU B N 1
ATOM 6125 C CA . LEU B 1 195 ? -6.223 17.484 33.656 1 96.25 195 LEU B CA 1
ATOM 6126 C C . LEU B 1 195 ? -7.574 17.141 34.281 1 96.25 195 LEU B C 1
ATOM 6128 O O . LEU B 1 195 ? -7.711 17.109 35.5 1 96.25 195 LEU B O 1
ATOM 6132 N N . THR B 1 196 ? -8.469 16.922 33.375 1 95.75 196 THR B N 1
ATOM 6133 C CA . THR B 1 196 ? -9.766 16.406 33.812 1 95.75 196 THR B CA 1
ATOM 6134 C C . THR B 1 196 ? -9.695 14.906 34.062 1 95.75 196 THR B C 1
ATOM 6136 O O . THR B 1 196 ? -9.805 14.117 33.156 1 95.75 196 THR B O 1
ATOM 6139 N N . CYS B 1 197 ? -9.531 14.516 35.312 1 95.56 197 CYS B N 1
ATOM 6140 C CA . CYS B 1 197 ? -9.438 13.109 35.656 1 95.56 197 CYS B CA 1
ATOM 6141 C C . CYS B 1 197 ? -10.594 12.695 36.562 1 95.56 197 CYS B C 1
ATOM 6143 O O . CYS B 1 197 ? -10.992 13.445 37.469 1 95.56 197 CYS B O 1
ATOM 6145 N N . PRO B 1 198 ? -11.164 11.531 36.281 1 92.81 198 PRO B N 1
ATOM 6146 C CA . PRO B 1 198 ? -12.234 11.062 37.156 1 92.81 198 PRO B CA 1
ATOM 6147 C C . PRO B 1 198 ? -11.797 10.961 38.625 1 92.81 198 PRO B C 1
ATOM 6149 O O . PRO B 1 198 ? -12.562 11.297 39.531 1 92.81 198 PRO B O 1
ATOM 6152 N N . ASN B 1 199 ? -10.578 10.422 38.781 1 89.56 199 ASN B N 1
ATOM 6153 C CA . ASN B 1 199 ? -9.977 10.359 40.125 1 89.56 199 ASN B CA 1
ATOM 6154 C C . ASN B 1 199 ? -8.828 11.352 40.281 1 89.56 199 ASN B C 1
ATOM 6156 O O . ASN B 1 199 ? -7.82 11.25 39.562 1 89.56 199 ASN B O 1
ATOM 6160 N N . ALA B 1 200 ? -8.961 12.148 41.219 1 84.56 200 ALA B N 1
ATOM 6161 C CA . ALA B 1 200 ? -7.98 13.219 41.406 1 84.56 200 ALA B CA 1
ATOM 6162 C C . ALA B 1 200 ? -6.586 12.648 41.656 1 84.56 200 ALA B C 1
ATOM 6164 O O . ALA B 1 200 ? -5.586 13.25 41.25 1 84.56 200 ALA B O 1
ATOM 6165 N N . GLU B 1 201 ? -6.531 11.555 42.219 1 85.62 201 GLU B N 1
ATOM 6166 C CA . GLU B 1 201 ? -5.25 10.945 42.562 1 85.62 201 GLU B CA 1
ATOM 6167 C C . GLU B 1 201 ? -4.48 10.523 41.312 1 85.62 201 GLU B C 1
ATOM 6169 O O . GLU B 1 201 ? -3.262 10.352 41.344 1 85.62 201 GLU B O 1
ATOM 6174 N N . ASP B 1 202 ? -5.246 10.453 40.281 1 85.94 202 ASP B N 1
ATOM 6175 C CA . ASP B 1 202 ? -4.625 9.992 39.031 1 85.94 202 ASP B CA 1
ATOM 6176 C C . ASP B 1 202 ? -4.062 11.172 38.219 1 85.94 202 ASP B C 1
ATOM 6178 O O . ASP B 1 202 ? -3.314 10.977 37.281 1 85.94 202 ASP B O 1
ATOM 6182 N N . ALA B 1 203 ? -4.371 12.344 38.688 1 85.88 203 ALA B N 1
ATOM 6183 C CA . ALA B 1 203 ? -3.965 13.531 37.938 1 85.88 203 ALA B CA 1
ATOM 6184 C C . ALA B 1 203 ? -2.5 13.875 38.188 1 85.88 203 ALA B C 1
ATOM 6186 O O . ALA B 1 203 ? -2.053 13.859 39.344 1 85.88 203 ALA B O 1
ATOM 6187 N N . PRO B 1 204 ? -1.79 14.18 37.188 1 88.38 204 PRO B N 1
ATOM 6188 C CA . PRO B 1 204 ? -0.426 14.664 37.375 1 88.38 204 PRO B CA 1
ATOM 6189 C C . PRO B 1 204 ? -0.39 16.094 37.938 1 88.38 204 PRO B C 1
ATOM 6191 O O . PRO B 1 204 ? -1.432 16.734 38.062 1 88.38 204 PRO B O 1
ATOM 6194 N N . SER B 1 205 ? 0.774 16.562 38.25 1 89.5 205 SER B N 1
ATOM 6195 C CA . SER B 1 205 ? 0.957 17.922 38.719 1 89.5 205 SER B CA 1
ATOM 6196 C C . SER B 1 205 ? 0.542 18.953 37.688 1 89.5 205 SER B C 1
ATOM 6198 O O . SER B 1 205 ? 0.751 18.734 36.469 1 89.5 205 SER B O 1
ATOM 6200 N N . PRO B 1 206 ? -0.036 19.984 38.156 1 91.94 206 PRO B N 1
ATOM 6201 C CA . PRO B 1 206 ? -0.437 21.047 37.219 1 91.94 206 PRO B CA 1
ATOM 6202 C C . PRO B 1 206 ? 0.742 21.625 36.438 1 91.94 206 PRO B C 1
ATOM 6204 O O . PRO B 1 206 ? 1.883 21.562 36.906 1 91.94 206 PRO B O 1
ATOM 6207 N N . ARG B 1 207 ? 0.416 22.141 35.312 1 96.19 207 ARG B N 1
ATOM 6208 C CA . ARG B 1 207 ? 1.427 22.766 34.438 1 96.19 207 ARG B CA 1
ATOM 6209 C C . ARG B 1 207 ? 0.822 23.875 33.594 1 96.19 207 ARG B C 1
ATOM 6211 O O . ARG B 1 207 ? -0.402 24 33.5 1 96.19 207 ARG B O 1
ATOM 6218 N N . MET B 1 208 ? 1.682 24.688 33 1 98.19 208 MET B N 1
ATOM 6219 C CA . MET B 1 208 ? 1.216 25.703 32.062 1 98.19 208 MET B CA 1
ATOM 6220 C C . MET B 1 208 ? 0.672 25.047 30.797 1 98.19 208 MET B C 1
ATOM 6222 O O . MET B 1 208 ? 1.28 24.125 30.25 1 98.19 208 MET B O 1
ATOM 6226 N N . ALA B 1 209 ? -0.502 25.422 30.391 1 98.75 209 ALA B N 1
ATOM 6227 C CA . ALA B 1 209 ? -1.148 24.828 29.234 1 98.75 209 ALA B CA 1
ATOM 6228 C C . ALA B 1 209 ? -2.084 25.828 28.547 1 98.75 209 ALA B C 1
ATOM 6230 O O . ALA B 1 209 ? -2.566 26.766 29.188 1 98.75 209 ALA B O 1
ATOM 6231 N N . ALA B 1 210 ? -2.236 25.688 27.297 1 98.88 210 ALA B N 1
ATOM 6232 C CA . ALA B 1 210 ? -3.207 26.438 26.516 1 98.88 210 ALA B CA 1
ATOM 6233 C C . ALA B 1 210 ? -4.324 25.531 26 1 98.88 210 ALA B C 1
ATOM 6235 O O . ALA B 1 210 ? -4.062 24.516 25.359 1 98.88 210 ALA B O 1
ATOM 6236 N N . THR B 1 211 ? -5.512 25.844 26.297 1 98.81 211 THR B N 1
ATOM 6237 C CA . THR B 1 211 ? -6.672 25.172 25.719 1 98.81 211 THR B CA 1
ATOM 6238 C C . THR B 1 211 ? -7.234 25.984 24.547 1 98.81 211 THR B C 1
ATOM 6240 O O . THR B 1 211 ? -7.555 27.156 24.688 1 98.81 211 THR B O 1
ATOM 6243 N N . VAL B 1 212 ? -7.352 25.344 23.406 1 98.88 212 VAL B N 1
ATOM 6244 C CA . VAL B 1 212 ? -7.816 26.031 22.203 1 98.88 212 VAL B CA 1
ATOM 6245 C C . VAL B 1 212 ? -9.039 25.297 21.641 1 98.88 212 VAL B C 1
ATOM 6247 O O . VAL B 1 212 ? -9.156 24.078 21.781 1 98.88 212 VAL B O 1
ATOM 6250 N N . GLY B 1 213 ? -9.93 26.094 21.047 1 98.69 213 GLY B N 1
ATOM 6251 C CA . GLY B 1 213 ? -10.992 25.484 20.266 1 98.69 213 GLY B CA 1
ATOM 6252 C C . GLY B 1 213 ? -10.492 24.75 19.047 1 98.69 213 GLY B C 1
ATOM 6253 O O . GLY B 1 213 ? -9.391 25.016 18.562 1 98.69 213 GLY B O 1
ATOM 6254 N N . GLY B 1 214 ? -11.32 23.922 18.469 1 98.25 214 GLY B N 1
ATOM 6255 C CA . GLY B 1 214 ? -10.953 23.062 17.344 1 98.25 214 GLY B CA 1
ATOM 6256 C C . GLY B 1 214 ? -10.602 23.844 16.094 1 98.25 214 GLY B C 1
ATOM 6257 O O . GLY B 1 214 ? -9.953 23.312 15.188 1 98.25 214 GLY B O 1
ATOM 6258 N N . GLY B 1 215 ? -10.914 25.062 16 1 98.38 215 GLY B N 1
ATOM 6259 C CA . GLY B 1 215 ? -10.734 25.844 14.789 1 98.38 215 GLY B CA 1
ATOM 6260 C C . GLY B 1 215 ? -9.57 26.812 14.867 1 98.38 215 GLY B C 1
ATOM 6261 O O . GLY B 1 215 ? -9.242 27.484 13.883 1 98.38 215 GLY B O 1
ATOM 6262 N N . VAL B 1 216 ? -8.891 26.859 15.984 1 98.62 216 VAL B N 1
ATOM 6263 C CA . VAL B 1 216 ? -7.832 27.844 16.203 1 98.62 216 VAL B CA 1
ATOM 6264 C C . VAL B 1 216 ? -6.645 27.531 15.289 1 98.62 216 VAL B C 1
ATOM 6266 O O . VAL B 1 216 ? -6.258 26.375 15.133 1 98.62 216 VAL B O 1
ATOM 6269 N N . GLN B 1 217 ? -6.125 28.578 14.727 1 97.19 217 GLN B N 1
ATOM 6270 C CA . GLN B 1 217 ? -4.961 28.484 13.852 1 97.19 217 GLN B CA 1
ATOM 6271 C C . GLN B 1 217 ? -3.68 28.828 14.609 1 97.19 217 GLN B C 1
ATOM 6273 O O . GLN B 1 217 ? -3.723 29.5 15.648 1 97.19 217 GLN B O 1
ATOM 6278 N N . ASP B 1 218 ? -2.592 28.406 14.109 1 96 218 ASP B N 1
ATOM 6279 C CA . ASP B 1 218 ? -1.307 28.578 14.781 1 96 218 ASP B CA 1
ATOM 6280 C C . ASP B 1 218 ? -1.01 30.062 15.031 1 96 218 ASP B C 1
ATOM 6282 O O . ASP B 1 218 ? -0.592 30.438 16.125 1 96 218 ASP B O 1
ATOM 6286 N N . GLY B 1 219 ? -1.231 30.891 14.008 1 94.81 219 GLY B N 1
ATOM 6287 C CA . GLY B 1 219 ? -0.969 32.312 14.172 1 94.81 219 GLY B CA 1
ATOM 6288 C C . GLY B 1 219 ? -1.782 32.938 15.281 1 94.81 219 GLY B C 1
ATOM 6289 O O . GLY B 1 219 ? -1.271 33.781 16.031 1 94.81 219 GLY B O 1
ATOM 6290 N N . GLU B 1 220 ? -3.041 32.531 15.414 1 96.94 220 GLU B N 1
ATOM 6291 C CA . GLU B 1 220 ? -3.904 33.031 16.484 1 96.94 220 GLU B CA 1
ATOM 6292 C C . GLU B 1 220 ? -3.373 32.625 17.859 1 96.94 220 GLU B C 1
ATOM 6294 O O . GLU B 1 220 ? -3.342 33.438 18.781 1 96.94 220 GLU B O 1
ATOM 6299 N N . MET B 1 221 ? -2.979 31.406 17.938 1 98.19 221 MET B N 1
ATOM 6300 C CA . MET B 1 221 ? -2.449 30.906 19.203 1 98.19 221 MET B CA 1
ATOM 6301 C C . MET B 1 221 ? -1.137 31.594 19.562 1 98.19 221 MET B C 1
ATOM 6303 O O . MET B 1 221 ? -0.94 32 20.703 1 98.19 221 MET B O 1
ATOM 6307 N N . PHE B 1 222 ? -0.247 31.781 18.594 1 96.69 222 PHE B N 1
ATOM 6308 C CA . PHE B 1 222 ? 1.036 32.438 18.812 1 96.69 222 PHE B CA 1
ATOM 6309 C C . PHE B 1 222 ? 0.836 33.844 19.344 1 96.69 222 PHE B C 1
ATOM 6311 O O . PHE B 1 222 ? 1.452 34.25 20.328 1 96.69 222 PHE B O 1
ATOM 6318 N N . GLU B 1 223 ? -0.01 34.531 18.703 1 95.69 223 GLU B N 1
ATOM 6319 C CA . GLU B 1 223 ? -0.243 35.938 19.078 1 95.69 223 GLU B CA 1
ATOM 6320 C C . GLU B 1 223 ? -0.821 36.031 20.484 1 95.69 223 GLU B C 1
ATOM 6322 O O . GLU B 1 223 ? -0.349 36.844 21.297 1 95.69 223 GLU B O 1
ATOM 6327 N N . ALA B 1 224 ? -1.814 35.25 20.75 1 97.75 224 ALA B N 1
ATOM 6328 C CA . ALA B 1 224 ? -2.469 35.281 22.062 1 97.75 224 ALA B CA 1
ATOM 6329 C C . ALA B 1 224 ? -1.484 34.938 23.172 1 97.75 224 ALA B C 1
ATOM 6331 O O . ALA B 1 224 ? -1.479 35.594 24.219 1 97.75 224 ALA B O 1
ATOM 6332 N N . LEU B 1 225 ? -0.684 33.938 22.969 1 98.12 225 LEU B N 1
ATOM 6333 C CA . LEU B 1 225 ? 0.232 33.469 24.016 1 98.12 225 LEU B CA 1
ATOM 6334 C C . LEU B 1 225 ? 1.419 34.406 24.156 1 98.12 225 LEU B C 1
ATOM 6336 O O . LEU B 1 225 ? 1.885 34.688 25.266 1 98.12 225 LEU B O 1
ATOM 6340 N N . ALA B 1 226 ? 1.931 34.906 23.031 1 96.19 226 ALA B N 1
ATOM 6341 C CA . ALA B 1 226 ? 3.049 35.844 23.062 1 96.19 226 ALA B CA 1
ATOM 6342 C C . ALA B 1 226 ? 2.691 37.094 23.859 1 96.19 226 ALA B C 1
ATOM 6344 O O . ALA B 1 226 ? 3.543 37.656 24.547 1 96.19 226 ALA B O 1
ATOM 6345 N N . ALA B 1 227 ? 1.467 37.531 23.734 1 96 227 ALA B N 1
ATOM 6346 C CA . ALA B 1 227 ? 0.989 38.688 24.484 1 96 227 ALA B CA 1
ATOM 6347 C C . ALA B 1 227 ? 1.058 38.438 25.984 1 96 227 ALA B C 1
ATOM 6349 O O . ALA B 1 227 ? 1.059 39.375 26.781 1 96 227 ALA B O 1
ATOM 6350 N N . GLN B 1 228 ? 1.146 37.188 26.359 1 97 228 GLN B N 1
ATOM 6351 C CA . GLN B 1 228 ? 1.222 36.812 27.766 1 97 228 GLN B CA 1
ATOM 6352 C C . GLN B 1 228 ? 2.586 36.219 28.094 1 97 228 GLN B C 1
ATOM 6354 O O . GLN B 1 228 ? 2.729 35.5 29.094 1 97 228 GLN B O 1
ATOM 6359 N N . ASN B 1 229 ? 3.539 36.469 27.219 1 96.38 229 ASN B N 1
ATOM 6360 C CA . ASN B 1 229 ? 4.914 36 27.375 1 96.38 229 ASN B CA 1
ATOM 6361 C C . ASN B 1 229 ? 4.992 34.5 27.5 1 96.38 229 ASN B C 1
ATOM 6363 O O . ASN B 1 229 ? 5.699 33.969 28.375 1 96.38 229 ASN B O 1
ATOM 6367 N N . ALA B 1 230 ? 4.16 33.812 26.703 1 98 230 ALA B N 1
ATOM 6368 C CA . ALA B 1 230 ? 4.121 32.375 26.688 1 98 230 ALA B CA 1
ATOM 6369 C C . ALA B 1 230 ? 4.27 31.828 25.281 1 98 230 ALA B C 1
ATOM 6371 O O . ALA B 1 230 ? 4.09 32.562 24.297 1 98 230 ALA B O 1
ATOM 6372 N N . LEU B 1 231 ? 4.703 30.609 25.219 1 97.31 231 LEU B N 1
ATOM 6373 C CA . LEU B 1 231 ? 4.887 29.891 23.969 1 97.31 231 LEU B CA 1
ATOM 6374 C C . LEU B 1 231 ? 4.172 28.531 24 1 97.31 231 LEU B C 1
ATOM 6376 O O . LEU B 1 231 ? 4.211 27.844 25.016 1 97.31 231 LEU B O 1
ATOM 6380 N N . ALA B 1 232 ? 3.465 28.188 23 1 98.38 232 ALA B N 1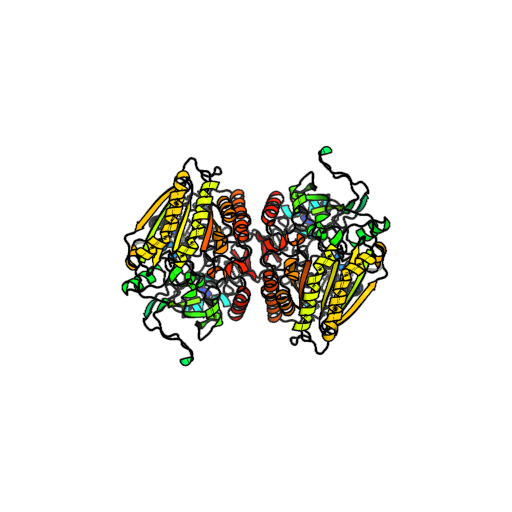
ATOM 6381 C CA . ALA B 1 232 ? 3.121 26.828 22.625 1 98.38 232 ALA B CA 1
ATOM 6382 C C . ALA B 1 232 ? 3.645 26.469 21.234 1 98.38 232 ALA B C 1
ATOM 6384 O O . ALA B 1 232 ? 3.758 27.344 20.375 1 98.38 232 ALA B O 1
ATOM 6385 N N . VAL B 1 233 ? 4.016 25.234 21.062 1 97.94 233 VAL B N 1
ATOM 6386 C CA . VAL B 1 233 ? 4.574 24.875 19.766 1 97.94 233 VAL B CA 1
ATOM 6387 C C . VAL B 1 233 ? 3.473 24.906 18.703 1 97.94 233 VAL B C 1
ATOM 6389 O O . VAL B 1 233 ? 2.299 24.688 19.016 1 97.94 233 VAL B O 1
ATOM 6392 N N . GLY B 1 234 ? 3.807 25.188 17.484 1 96.38 234 GLY B N 1
ATOM 6393 C CA . GLY B 1 234 ? 2.955 25.203 16.297 1 96.38 234 GLY B CA 1
ATOM 6394 C C . GLY B 1 234 ? 3.727 25.047 15.008 1 96.38 234 GLY B C 1
ATOM 6395 O O . GLY B 1 234 ? 4.941 24.844 15.023 1 96.38 234 GLY B O 1
ATOM 6396 N N . GLY B 1 235 ? 2.982 25.031 13.961 1 94.44 235 GLY B N 1
ATOM 6397 C CA . GLY B 1 235 ? 3.605 24.875 12.656 1 94.44 235 GLY B CA 1
ATOM 6398 C C . GLY B 1 235 ? 4.324 26.125 12.188 1 94.44 235 GLY B C 1
ATOM 6399 O O . GLY B 1 235 ? 4.586 27.031 12.984 1 94.44 235 GLY B O 1
ATOM 6400 N N . THR B 1 236 ? 4.676 26.094 10.891 1 92.44 236 THR B N 1
ATOM 6401 C CA . THR B 1 236 ? 5.457 27.203 10.344 1 92.44 236 THR B CA 1
ATOM 6402 C C . THR B 1 236 ? 4.555 28.188 9.617 1 92.44 236 THR B C 1
ATOM 6404 O O . THR B 1 236 ? 4.969 29.312 9.32 1 92.44 236 THR B O 1
ATOM 6407 N N . SER B 1 237 ? 3.352 27.781 9.32 1 91.62 237 SER B N 1
ATOM 6408 C CA . SER B 1 237 ? 2.379 28.672 8.695 1 91.62 237 SER B CA 1
ATOM 6409 C C . SER B 1 237 ? 1.363 29.172 9.711 1 91.62 237 SER B C 1
ATOM 6411 O O . SER B 1 237 ? 0.83 28.391 10.508 1 91.62 237 SER B O 1
ATOM 6413 N N . ASN B 1 238 ? 1.018 30.422 9.578 1 91.94 238 ASN B N 1
ATOM 6414 C CA . ASN B 1 238 ? 0.126 31.047 10.555 1 91.94 238 ASN B CA 1
ATOM 6415 C C . ASN B 1 238 ? -1.31 30.562 10.398 1 91.94 238 ASN B C 1
ATOM 6417 O O . ASN B 1 238 ? -2.074 30.547 11.359 1 91.94 238 ASN B O 1
ATOM 6421 N N . ASP B 1 239 ? -1.644 30.156 9.242 1 93.25 239 ASP B N 1
ATOM 6422 C CA . ASP B 1 239 ? -3.047 29.812 9.016 1 93.25 239 ASP B CA 1
ATOM 6423 C C . ASP B 1 239 ? -3.266 28.312 9.039 1 93.25 239 ASP B C 1
ATOM 6425 O O . ASP B 1 239 ? -4.309 27.812 8.602 1 93.25 239 ASP B O 1
ATOM 6429 N N . VAL B 1 240 ? -2.324 27.578 9.5 1 94.44 240 VAL B N 1
ATOM 6430 C CA . VAL B 1 240 ? -2.525 26.141 9.734 1 94.44 240 VAL B CA 1
ATOM 6431 C C . VAL B 1 240 ? -3.314 25.938 11.023 1 94.44 240 VAL B C 1
ATOM 6433 O O . VAL B 1 240 ? -3.164 26.703 11.984 1 94.44 240 VAL B O 1
ATOM 6436 N N . GLY B 1 241 ? -4.164 24.953 11.039 1 96.44 241 GLY B N 1
ATOM 6437 C CA . GLY B 1 241 ? -4.922 24.641 12.242 1 96.44 241 GLY B CA 1
ATOM 6438 C C . GLY B 1 241 ? -4.117 23.859 13.273 1 96.44 241 GLY B C 1
ATOM 6439 O O . GLY B 1 241 ? -3.402 22.922 12.93 1 96.44 241 GLY B O 1
ATOM 6440 N N . VAL B 1 242 ? -4.309 24.219 14.523 1 98.31 242 VAL B N 1
ATOM 6441 C CA . VAL B 1 242 ? -3.547 23.625 15.609 1 98.31 242 VAL B CA 1
ATOM 6442 C C . VAL B 1 242 ? -3.875 22.125 15.711 1 98.31 242 VAL B C 1
ATOM 6444 O O . VAL B 1 242 ? -2.975 21.297 15.82 1 98.31 242 VAL B O 1
ATOM 6447 N N . VAL B 1 243 ? -5.125 21.781 15.586 1 98.25 243 VAL B N 1
ATOM 6448 C CA . VAL B 1 243 ? -5.586 20.422 15.875 1 98.25 243 VAL B CA 1
ATOM 6449 C C . VAL B 1 243 ? -5.07 19.469 14.805 1 98.25 243 VAL B C 1
ATOM 6451 O O . VAL B 1 243 ? -4.426 18.469 15.117 1 98.25 243 VAL B O 1
ATOM 6454 N N . GLY B 1 244 ? -5.383 19.781 13.508 1 97 244 GLY B N 1
ATOM 6455 C CA . GLY B 1 244 ? -4.93 18.906 12.438 1 97 244 GLY B CA 1
ATOM 6456 C C . GLY B 1 244 ? -3.424 18.75 12.398 1 97 244 GLY B C 1
ATOM 6457 O O . GLY B 1 244 ? -2.918 17.641 12.195 1 97 244 GLY B O 1
ATOM 6458 N N . TRP B 1 245 ? -2.729 19.828 12.633 1 97.06 245 TRP B N 1
ATOM 6459 C CA . TRP B 1 245 ? -1.271 19.844 12.641 1 97.06 245 TRP B CA 1
ATOM 6460 C C . TRP B 1 245 ? -0.723 18.984 13.773 1 97.06 245 TRP B C 1
ATOM 6462 O O . TRP B 1 245 ? 0.128 18.125 13.547 1 97.06 245 TRP B O 1
ATOM 6472 N N . ALA B 1 246 ? -1.232 19.109 14.953 1 98.56 246 ALA B N 1
ATOM 6473 C CA . ALA B 1 246 ? -0.706 18.438 16.141 1 98.56 246 ALA B CA 1
ATOM 6474 C C . ALA B 1 246 ? -0.985 16.938 16.078 1 98.56 246 ALA B C 1
ATOM 6476 O O . ALA B 1 246 ? -0.11 16.125 16.391 1 98.56 246 ALA B O 1
ATOM 6477 N N . THR B 1 247 ? -2.158 16.594 15.617 1 98.31 247 THR B N 1
ATOM 6478 C CA . THR B 1 247 ? -2.549 15.195 15.625 1 98.31 247 THR B CA 1
ATOM 6479 C C . THR B 1 247 ? -1.809 14.414 14.539 1 98.31 247 THR B C 1
ATOM 6481 O O . THR B 1 247 ? -1.749 13.188 14.578 1 98.31 247 THR B O 1
ATOM 6484 N N . GLY B 1 248 ? -1.274 15.109 13.586 1 97.31 248 GLY B N 1
ATOM 6485 C CA . GLY B 1 248 ? -0.481 14.469 12.547 1 97.31 248 GLY B CA 1
ATOM 6486 C C . GLY B 1 248 ? 0.988 14.352 12.914 1 97.31 248 GLY B C 1
ATOM 6487 O O . GLY B 1 248 ? 1.779 13.805 12.141 1 97.31 248 GLY B O 1
ATOM 6488 N N . GLY B 1 249 ? 1.379 14.734 14.039 1 97.88 249 GLY B N 1
ATOM 6489 C CA . GLY B 1 249 ? 2.756 14.891 14.477 1 97.88 249 GLY B CA 1
ATOM 6490 C C . GLY B 1 249 ? 3.166 16.344 14.664 1 97.88 249 GLY B C 1
ATOM 6491 O O . GLY B 1 249 ? 3.164 16.844 15.789 1 97.88 249 GLY B O 1
ATOM 6492 N N . GLY B 1 250 ? 3.35 16.938 13.633 1 97.69 250 GLY B N 1
ATOM 6493 C CA . GLY B 1 250 ? 3.537 18.375 13.641 1 97.69 250 GLY B CA 1
ATOM 6494 C C . GLY B 1 250 ? 4.953 18.797 13.984 1 97.69 250 GLY B C 1
ATOM 6495 O O . GLY B 1 250 ? 5.418 18.547 15.102 1 97.69 250 GLY B O 1
ATOM 6496 N N . HIS B 1 251 ? 5.621 19.406 13.086 1 97.12 251 HIS B N 1
ATOM 6497 C CA . HIS B 1 251 ? 6.879 20.094 13.367 1 97.12 251 HIS B CA 1
ATOM 6498 C C . HIS B 1 251 ? 6.758 21.594 13.125 1 97.12 251 HIS B C 1
ATOM 6500 O O . HIS B 1 251 ? 5.898 22.031 12.359 1 97.12 251 HIS B O 1
ATOM 6506 N N . GLY B 1 252 ? 7.473 22.328 13.836 1 95.88 252 GLY B N 1
ATOM 6507 C CA . GLY B 1 252 ? 7.559 23.781 13.727 1 95.88 252 GLY B CA 1
ATOM 6508 C C . GLY B 1 252 ? 8.836 24.344 14.32 1 95.88 252 GLY B C 1
ATOM 6509 O O . GLY B 1 252 ? 9.766 23.594 14.641 1 95.88 252 GLY B O 1
ATOM 6510 N N . PHE B 1 253 ? 8.883 25.562 14.453 1 93.94 253 PHE B N 1
ATOM 6511 C CA . PHE B 1 253 ? 10.125 26.25 14.781 1 93.94 253 PHE B CA 1
ATOM 6512 C C . PHE B 1 253 ? 10.664 25.781 16.125 1 93.94 253 PHE B C 1
ATOM 6514 O O . PHE B 1 253 ? 11.875 25.609 16.281 1 93.94 253 PHE B O 1
ATOM 6521 N N . ALA B 1 254 ? 9.797 25.531 17.047 1 96.38 254 ALA B N 1
ATOM 6522 C CA . ALA B 1 254 ? 10.242 25.297 18.406 1 96.38 254 ALA B CA 1
ATOM 6523 C C . ALA B 1 254 ? 10.164 23.812 18.766 1 96.38 254 ALA B C 1
ATOM 6525 O O . ALA B 1 254 ? 10.484 23.406 19.875 1 96.38 254 ALA B O 1
ATOM 6526 N N . THR B 1 255 ? 9.797 22.953 17.844 1 98 255 THR B N 1
ATOM 6527 C CA . THR B 1 255 ? 9.477 21.578 18.172 1 98 255 THR B CA 1
ATOM 6528 C C . THR B 1 255 ? 10.75 20.781 18.469 1 98 255 THR B C 1
ATOM 6530 O O . THR B 1 255 ? 10.711 19.781 19.188 1 98 255 THR B O 1
ATOM 6533 N N . GLY B 1 256 ? 11.883 21.188 17.906 1 97.75 256 GLY B N 1
ATOM 6534 C CA . GLY B 1 256 ? 13.125 20.516 18.25 1 97.75 256 GLY B CA 1
ATOM 6535 C C . GLY B 1 256 ? 13.414 20.516 19.734 1 97.75 256 GLY B C 1
ATOM 6536 O O . GLY B 1 256 ? 13.883 19.516 20.281 1 97.75 256 GLY B O 1
ATOM 6537 N N . LYS B 1 257 ? 13.148 21.594 20.359 1 97.19 257 LYS B N 1
ATOM 6538 C CA . LYS B 1 257 ? 13.422 21.766 21.781 1 97.19 257 LYS B CA 1
ATOM 6539 C C . LYS B 1 257 ? 12.273 21.25 22.641 1 97.19 257 LYS B C 1
ATOM 6541 O O . LYS B 1 257 ? 12.492 20.594 23.656 1 97.19 257 LYS B O 1
ATOM 6546 N N . TYR B 1 258 ? 11.047 21.469 22.219 1 97.94 258 TYR B N 1
ATOM 6547 C CA . TYR B 1 258 ? 9.914 21.297 23.109 1 97.94 258 TYR B CA 1
ATOM 6548 C C . TYR B 1 258 ? 9.094 20.062 22.719 1 97.94 258 TYR B C 1
ATOM 6550 O O . TYR B 1 258 ? 8.117 19.719 23.391 1 97.94 258 TYR B O 1
ATOM 6558 N N . GLY B 1 259 ? 9.43 19.375 21.672 1 98.31 259 GLY B N 1
ATOM 6559 C CA . GLY B 1 259 ? 8.695 18.219 21.203 1 98.31 259 GLY B CA 1
ATOM 6560 C C . GLY B 1 259 ? 7.75 18.516 20.062 1 98.31 259 GLY B C 1
ATOM 6561 O O . GLY B 1 259 ? 7.355 19.672 19.859 1 98.31 259 GLY B O 1
ATOM 6562 N N . GLN B 1 260 ? 7.371 17.438 19.312 1 98.56 260 GLN B N 1
ATOM 6563 C CA . GLN B 1 260 ? 6.43 17.578 18.203 1 98.56 260 GLN B CA 1
ATOM 6564 C C . GLN B 1 260 ? 5.059 18.031 18.703 1 98.56 260 GLN B C 1
ATOM 6566 O O . GLN B 1 260 ? 4.809 18.047 19.906 1 98.56 260 GLN B O 1
ATOM 6571 N N . GLY B 1 261 ? 4.211 18.453 17.719 1 98.75 261 GLY B N 1
ATOM 6572 C CA . GLY B 1 261 ? 2.842 18.781 18.078 1 98.75 261 GLY B CA 1
ATOM 6573 C C . GLY B 1 261 ? 2.146 17.688 18.859 1 98.75 261 GLY B C 1
ATOM 6574 O O . GLY B 1 261 ? 1.537 17.953 19.906 1 98.75 261 GLY B O 1
ATOM 6575 N N . ALA B 1 262 ? 2.266 16.469 18.453 1 98.81 262 ALA B N 1
ATOM 6576 C CA . ALA B 1 262 ? 1.634 15.312 19.078 1 98.81 262 ALA B CA 1
ATOM 6577 C C . ALA B 1 262 ? 2.15 15.109 20.5 1 98.81 262 ALA B C 1
ATOM 6579 O O . ALA B 1 262 ? 1.415 14.648 21.375 1 98.81 262 ALA B O 1
ATOM 6580 N N . ASP B 1 263 ? 3.406 15.445 20.781 1 98.75 263 ASP B N 1
ATOM 6581 C CA . ASP B 1 263 ? 4.039 15.273 22.078 1 98.75 263 ASP B CA 1
ATOM 6582 C C . ASP B 1 263 ? 3.441 16.234 23.109 1 98.75 263 ASP B C 1
ATOM 6584 O O . ASP B 1 263 ? 3.541 16 24.312 1 98.75 263 ASP B O 1
ATOM 6588 N N . ASN B 1 264 ? 2.865 17.297 22.609 1 98.75 264 ASN B N 1
ATOM 6589 C CA . ASN B 1 264 ? 2.467 18.391 23.5 1 98.75 264 ASN B CA 1
ATOM 6590 C C . ASN B 1 264 ? 0.973 18.344 23.812 1 98.75 264 ASN B C 1
ATOM 6592 O O . ASN B 1 264 ? 0.465 19.172 24.562 1 98.75 264 ASN B O 1
ATOM 6596 N N . ILE B 1 265 ? 0.227 17.406 23.234 1 98.81 265 ILE B N 1
ATOM 6597 C CA . ILE B 1 265 ? -1.195 17.266 23.531 1 98.81 265 ILE B CA 1
ATOM 6598 C C . ILE B 1 265 ? -1.378 16.719 24.953 1 98.81 265 ILE B C 1
ATOM 6600 O O . ILE B 1 265 ? -0.817 15.68 25.297 1 98.81 265 ILE B O 1
ATOM 6604 N N . LEU B 1 266 ? -2.195 17.438 25.75 1 98.62 266 LEU B N 1
ATOM 6605 C CA . LEU B 1 266 ? -2.461 17.031 27.125 1 98.62 266 LEU B CA 1
ATOM 6606 C C . LEU B 1 266 ? -3.857 16.438 27.266 1 98.62 266 LEU B C 1
ATOM 6608 O O . LEU B 1 266 ? -4.074 15.516 28.047 1 98.62 266 LEU B O 1
ATOM 6612 N N . GLU B 1 267 ? -4.742 17.047 26.578 1 98.62 267 GLU B N 1
ATOM 6613 C CA . GLU B 1 267 ? -6.152 16.688 26.719 1 98.62 267 GLU B CA 1
ATOM 6614 C C . GLU B 1 267 ? -6.953 17.125 25.5 1 98.62 267 GLU B C 1
ATOM 6616 O O . GLU B 1 267 ? -6.648 18.156 24.891 1 98.62 267 GLU B O 1
ATOM 6621 N N . ALA B 1 268 ? -7.973 16.328 25.156 1 98.81 268 ALA B N 1
ATOM 6622 C CA . ALA B 1 268 ? -8.859 16.672 24.047 1 98.81 268 ALA B CA 1
ATOM 6623 C C . ALA B 1 268 ? -10.312 16.359 24.391 1 98.81 268 ALA B C 1
ATOM 6625 O O . ALA B 1 268 ? -10.602 15.336 25 1 98.81 268 ALA B O 1
ATOM 6626 N N . GLU B 1 269 ? -11.172 17.266 24.094 1 98.75 269 GLU B N 1
ATOM 6627 C CA . GLU B 1 269 ? -12.578 16.922 23.938 1 98.75 269 GLU B CA 1
ATOM 6628 C C . GLU B 1 269 ? -12.867 16.422 22.516 1 98.75 269 GLU B C 1
ATOM 6630 O O . GLU B 1 269 ? -12.586 17.125 21.547 1 98.75 269 GLU B O 1
ATOM 6635 N N . ILE B 1 270 ? -13.398 15.258 22.422 1 98.75 270 ILE B N 1
ATOM 6636 C CA . ILE B 1 270 ? -13.555 14.617 21.125 1 98.75 270 ILE B CA 1
ATOM 6637 C C . ILE B 1 270 ? -14.953 14.016 21.016 1 98.75 270 ILE B C 1
ATOM 6639 O O . ILE B 1 270 ? -15.461 13.414 21.969 1 98.75 270 ILE B O 1
ATOM 6643 N N . VAL B 1 271 ? -15.602 14.312 19.906 1 98.88 271 VAL B N 1
ATOM 6644 C CA . VAL B 1 271 ? -16.891 13.695 19.578 1 98.88 271 VAL B CA 1
ATOM 6645 C C . VAL B 1 271 ? -16.656 12.453 18.719 1 98.88 271 VAL B C 1
ATOM 6647 O O . VAL B 1 271 ? -16.094 12.547 17.625 1 98.88 271 VAL B O 1
ATOM 6650 N N . THR B 1 272 ? -17.016 11.297 19.188 1 98.56 272 THR B N 1
ATOM 6651 C CA . THR B 1 272 ? -16.844 10.055 18.453 1 98.56 272 THR B CA 1
ATOM 6652 C C . THR B 1 272 ? -17.891 9.922 17.344 1 98.56 272 THR B C 1
ATOM 6654 O O . THR B 1 272 ? -18.906 10.625 17.359 1 98.56 272 THR B O 1
ATOM 6657 N N . PRO B 1 273 ? -17.719 9.008 16.406 1 98.19 273 PRO B N 1
ATOM 6658 C CA . PRO B 1 273 ? -18.703 8.805 15.344 1 98.19 273 PRO B CA 1
ATOM 6659 C C . PRO B 1 273 ? -20.078 8.398 15.883 1 98.19 273 PRO B C 1
ATOM 6661 O O . PRO B 1 273 ? -21.094 8.641 15.227 1 98.19 273 PRO B O 1
ATOM 6664 N N . ALA B 1 274 ? -20.156 7.887 17.078 1 97.75 274 ALA B N 1
ATOM 6665 C CA . ALA B 1 274 ? -21.406 7.496 17.703 1 97.75 274 ALA B CA 1
ATOM 6666 C C . ALA B 1 274 ? -22.078 8.688 18.391 1 97.75 274 ALA B C 1
ATOM 6668 O O . ALA B 1 274 ? -23.156 8.555 18.969 1 97.75 274 ALA B O 1
ATOM 6669 N N . GLY B 1 275 ? -21.438 9.852 18.359 1 98.19 275 GLY B N 1
ATOM 6670 C CA . GLY B 1 275 ? -22.016 11.055 18.906 1 98.19 275 GLY B CA 1
ATOM 6671 C C . GLY B 1 275 ? -21.703 11.266 20.375 1 98.19 275 GLY B C 1
ATOM 6672 O O . GLY B 1 275 ? -22.297 12.125 21.031 1 98.19 275 GLY B O 1
ATOM 6673 N N . ARG B 1 276 ? -20.812 10.5 20.922 1 98.44 276 ARG B N 1
ATOM 6674 C CA . ARG B 1 276 ? -20.422 10.656 22.328 1 98.44 276 ARG B CA 1
ATOM 6675 C C . ARG B 1 276 ? -19.328 11.711 22.469 1 98.44 276 ARG B C 1
ATOM 6677 O O . ARG B 1 276 ? -18.375 11.734 21.703 1 98.44 276 ARG B O 1
ATOM 6684 N N . VAL B 1 277 ? -19.531 12.617 23.422 1 98.75 277 VAL B N 1
ATOM 6685 C CA . VAL B 1 277 ? -18.516 13.602 23.766 1 98.75 277 VAL B CA 1
ATOM 6686 C C . VAL B 1 277 ? -17.609 13.039 24.859 1 98.75 277 VAL B C 1
ATOM 6688 O O . VAL B 1 277 ? -18.047 12.773 25.984 1 98.75 277 VAL B O 1
ATOM 6691 N N . LEU B 1 278 ? -16.328 12.836 24.547 1 98.69 278 LEU B N 1
ATOM 6692 C CA . LEU B 1 278 ? -15.375 12.227 25.484 1 98.69 278 LEU B CA 1
ATOM 6693 C C . LEU B 1 278 ? -14.219 13.18 25.766 1 98.69 278 LEU B C 1
ATOM 6695 O O . LEU B 1 278 ? -13.898 14.039 24.938 1 98.69 278 LEU B O 1
ATOM 6699 N N . ILE B 1 279 ? -13.68 13.086 26.938 1 98.5 279 ILE B N 1
ATOM 6700 C CA . ILE B 1 279 ? -12.391 13.688 27.266 1 98.5 279 ILE B CA 1
ATOM 6701 C C . ILE B 1 279 ? -11.297 12.617 27.203 1 98.5 279 ILE B C 1
ATOM 6703 O O . ILE B 1 279 ? -11.414 11.562 27.844 1 98.5 279 ILE B O 1
ATOM 6707 N N . ALA B 1 280 ? -10.289 12.828 26.375 1 98.56 280 ALA B N 1
ATOM 6708 C CA . ALA B 1 280 ? -9.156 11.914 26.266 1 98.56 280 ALA B CA 1
ATOM 6709 C C . ALA B 1 280 ? -7.891 12.539 26.844 1 98.56 280 ALA B C 1
ATOM 6711 O O . ALA B 1 280 ? -7.484 13.625 26.438 1 98.56 280 ALA B O 1
ATOM 6712 N N . ASN B 1 281 ? -7.344 11.914 27.75 1 98.31 281 ASN B N 1
ATOM 6713 C CA . ASN B 1 281 ? -6.074 12.312 28.359 1 98.31 281 ASN B CA 1
ATOM 6714 C C . ASN B 1 281 ? -5.383 11.141 29.031 1 98.31 281 ASN B C 1
ATOM 6716 O O . ASN B 1 281 ? -5.742 9.984 28.812 1 98.31 281 ASN B O 1
ATOM 6720 N N . GLN B 1 282 ? -4.379 11.43 29.844 1 96.81 282 GLN B N 1
ATOM 6721 C CA . GLN B 1 282 ? -3.551 10.383 30.438 1 96.81 282 GLN B CA 1
ATOM 6722 C C . GLN B 1 282 ? -4.332 9.578 31.469 1 96.81 282 GLN B C 1
ATOM 6724 O O . GLN B 1 282 ? -3.99 8.43 31.766 1 96.81 282 GLN B O 1
ATOM 6729 N N . CYS B 1 283 ? -5.488 10.07 31.984 1 95.94 283 CYS B N 1
ATOM 6730 C CA . CYS B 1 283 ? -6.148 9.367 33.062 1 95.94 283 CYS B CA 1
ATOM 6731 C C . CYS B 1 283 ? -7.508 8.836 32.625 1 95.94 283 CYS B C 1
ATOM 6733 O O . CYS B 1 283 ? -8.133 8.047 33.344 1 95.94 283 CYS B O 1
ATOM 6735 N N . GLN B 1 284 ? -8 9.219 31.5 1 95.75 284 GLN B N 1
ATOM 6736 C CA . GLN B 1 284 ? -9.266 8.695 31 1 95.75 284 GLN B CA 1
ATOM 6737 C C . GLN B 1 284 ? -9.258 8.633 29.469 1 95.75 284 GLN B C 1
ATOM 6739 O O . GLN B 1 284 ? -8.703 9.508 28.812 1 95.75 284 GLN B O 1
ATOM 6744 N N . ASN B 1 285 ? -9.992 7.562 28.938 1 98.12 285 ASN B N 1
ATOM 6745 C CA . ASN B 1 285 ? -9.969 7.262 27.516 1 98.12 285 ASN B CA 1
ATOM 6746 C C . ASN B 1 285 ? -8.547 7.281 26.969 1 98.12 285 ASN B C 1
ATOM 6748 O O . ASN B 1 285 ? -8.266 7.961 25.969 1 98.12 285 ASN B O 1
ATOM 6752 N N . GLN B 1 286 ? -7.723 6.488 27.609 1 97.94 286 GLN B N 1
ATOM 6753 C CA . GLN B 1 286 ? -6.281 6.512 27.406 1 97.94 286 GLN B CA 1
ATOM 6754 C C . GLN B 1 286 ? -5.914 6.004 26.016 1 97.94 286 GLN B C 1
ATOM 6756 O O . GLN B 1 286 ? -4.926 6.449 25.422 1 97.94 286 GLN B O 1
ATOM 6761 N N . ASP B 1 287 ? -6.695 5.086 25.484 1 98.44 287 ASP B N 1
ATOM 6762 C CA . ASP B 1 287 ? -6.438 4.574 24.141 1 98.44 287 ASP B CA 1
ATOM 6763 C C . ASP B 1 287 ? -6.672 5.652 23.078 1 98.44 287 ASP B C 1
ATOM 6765 O O . ASP B 1 287 ? -5.863 5.824 22.172 1 98.44 287 ASP B O 1
ATOM 6769 N N . LEU B 1 288 ? -7.746 6.375 23.266 1 98.44 288 LEU B N 1
ATOM 6770 C CA . LEU B 1 288 ? -8.039 7.488 22.359 1 98.44 288 LEU B CA 1
ATOM 6771 C C . LEU B 1 288 ? -6.984 8.586 22.5 1 98.44 288 LEU B C 1
ATOM 6773 O O . LEU B 1 288 ? -6.547 9.156 21.5 1 98.44 288 LEU B O 1
ATOM 6777 N N . TYR B 1 289 ? -6.574 8.812 23.844 1 98.56 289 TYR B N 1
ATOM 6778 C CA . TYR B 1 289 ? -5.516 9.781 24.109 1 98.56 289 TYR B CA 1
ATOM 6779 C C . TYR B 1 289 ? -4.238 9.406 23.375 1 98.56 289 TYR B C 1
ATOM 6781 O O . TYR B 1 289 ? -3.621 10.242 22.719 1 98.56 289 TYR B O 1
ATOM 6789 N N . TRP B 1 290 ? -3.877 8.164 23.359 1 98.88 290 TRP B N 1
ATOM 6790 C CA . TRP B 1 290 ? -2.699 7.66 22.672 1 98.88 290 TRP B CA 1
ATOM 6791 C C . TRP B 1 290 ? -2.867 7.797 21.156 1 98.88 290 TRP B C 1
ATOM 6793 O O . TRP B 1 290 ? -1.959 8.266 20.469 1 98.88 290 TRP B O 1
ATOM 6803 N N . ALA B 1 291 ? -4 7.516 20.625 1 98.88 291 ALA B N 1
ATOM 6804 C CA . ALA B 1 291 ? -4.258 7.449 19.188 1 98.88 291 ALA B CA 1
ATOM 6805 C C . ALA B 1 291 ? -4.234 8.844 18.562 1 98.88 291 ALA B C 1
ATOM 6807 O O . ALA B 1 291 ? -3.711 9.023 17.453 1 98.88 291 ALA B O 1
ATOM 6808 N N . ILE B 1 292 ? -4.73 9.875 19.219 1 98.69 292 ILE B N 1
ATOM 6809 C CA . ILE B 1 292 ? -4.848 11.188 18.594 1 98.69 292 ILE B CA 1
ATOM 6810 C C . ILE B 1 292 ? -3.49 11.891 18.609 1 98.69 292 ILE B C 1
ATOM 6812 O O . ILE B 1 292 ? -3.311 12.914 17.953 1 98.69 292 ILE B O 1
ATOM 6816 N N . ARG B 1 293 ? -2.562 11.383 19.406 1 98.75 293 ARG B N 1
ATOM 6817 C CA . ARG B 1 293 ? -1.221 11.953 19.469 1 98.75 293 ARG B CA 1
ATOM 6818 C C . ARG B 1 293 ? -0.316 11.344 18.406 1 98.75 293 ARG B C 1
ATOM 6820 O O . ARG B 1 293 ? 0.766 10.836 18.719 1 98.75 293 ARG B O 1
ATOM 6827 N N . GLY B 1 294 ? -0.692 11.492 17.156 1 98.5 294 GLY B N 1
ATOM 6828 C CA . GLY B 1 294 ? 0.104 11.039 16.031 1 98.5 294 GLY B CA 1
ATOM 6829 C C . GLY B 1 294 ? -0.691 10.211 15.039 1 98.5 294 GLY B C 1
ATOM 6830 O O . GLY B 1 294 ? -0.228 9.953 13.93 1 98.5 294 GLY B O 1
ATOM 6831 N N . GLY B 1 295 ? -1.896 9.82 15.383 1 98.25 295 GLY B N 1
ATOM 6832 C CA . GLY B 1 295 ? -2.693 8.93 14.555 1 98.25 295 GLY B CA 1
ATOM 6833 C C . GLY B 1 295 ? -3.357 9.625 13.391 1 98.25 295 GLY B C 1
ATOM 6834 O O . GLY B 1 295 ? -3.922 8.977 12.508 1 98.25 295 GLY B O 1
ATOM 6835 N N . GLY B 1 296 ? -3.277 10.953 13.312 1 96.06 296 GLY B N 1
ATOM 6836 C CA . GLY B 1 296 ? -3.838 11.727 12.227 1 96.06 296 GLY B CA 1
ATOM 6837 C C . GLY B 1 296 ? -5.191 12.328 12.555 1 96.06 296 GLY B C 1
ATOM 6838 O O . GLY B 1 296 ? -6.016 11.695 13.211 1 96.06 296 GLY B O 1
ATOM 6839 N N . GLY B 1 297 ? -5.406 13.5 12.055 1 92.56 297 GLY B N 1
ATOM 6840 C CA . GLY B 1 297 ? -6.668 14.195 12.266 1 92.56 297 GLY B CA 1
ATOM 6841 C C . GLY B 1 297 ? -7.824 13.57 11.508 1 92.56 297 GLY B C 1
ATOM 6842 O O . GLY B 1 297 ? -7.637 13.016 10.422 1 92.56 297 GLY B O 1
ATOM 6843 N N . GLY B 1 298 ? -9.016 13.656 12.141 1 90.62 298 GLY B N 1
ATOM 6844 C CA . GLY B 1 298 ? -10.234 13.234 11.461 1 90.62 298 GLY B CA 1
ATOM 6845 C C . GLY B 1 298 ? -10.375 11.727 11.367 1 90.62 298 GLY B C 1
ATOM 6846 O O . GLY B 1 298 ? -11.125 11.219 10.539 1 90.62 298 GLY B O 1
ATOM 6847 N N . THR B 1 299 ? -9.688 11 12.102 1 94.75 299 THR B N 1
ATOM 6848 C CA . THR B 1 299 ? -9.633 9.547 11.992 1 94.75 299 THR B CA 1
ATOM 6849 C C . THR B 1 299 ? -10.445 8.891 13.094 1 94.75 299 THR B C 1
ATOM 6851 O O . THR B 1 299 ? -11.117 7.883 12.867 1 94.75 299 THR B O 1
ATOM 6854 N N . PHE B 1 300 ? -10.477 9.469 14.352 1 98 300 PHE B N 1
ATOM 6855 C CA . PHE B 1 300 ? -11.047 8.789 15.508 1 98 300 PHE B CA 1
ATOM 6856 C C . PHE B 1 300 ? -12.258 9.547 16.047 1 98 300 PHE B C 1
ATOM 6858 O O . PHE B 1 300 ? -12.984 9.047 16.906 1 98 300 PHE B O 1
ATOM 6865 N N . GLY B 1 301 ? -12.438 10.703 15.578 1 98.5 301 GLY B N 1
ATOM 6866 C CA . GLY B 1 301 ? -13.5 11.625 15.969 1 98.5 301 GLY B CA 1
ATOM 6867 C C . GLY B 1 301 ? -13.219 13.062 15.57 1 98.5 301 GLY B C 1
ATOM 6868 O O . GLY B 1 301 ? -12.281 13.328 14.82 1 98.5 301 GLY B O 1
ATOM 6869 N N . VAL B 1 302 ? -14.086 13.922 16.031 1 98.81 302 VAL B N 1
ATOM 6870 C CA . VAL B 1 302 ? -13.922 15.359 15.805 1 98.81 302 VAL B CA 1
ATOM 6871 C C . VAL B 1 302 ? -13.508 16.031 17.109 1 98.81 302 VAL B C 1
ATOM 6873 O O . VAL B 1 302 ? -14.258 16.016 18.078 1 98.81 302 VAL B O 1
ATOM 6876 N N . ILE B 1 303 ? -12.352 16.594 17.125 1 98.81 303 ILE B N 1
ATOM 6877 C CA . ILE B 1 303 ? -11.852 17.281 18.312 1 98.81 303 ILE B CA 1
ATOM 6878 C C . ILE B 1 303 ? -12.406 18.703 18.344 1 98.81 303 ILE B C 1
ATOM 6880 O O . ILE B 1 303 ? -12.18 19.5 17.422 1 98.81 303 ILE B O 1
ATOM 6884 N N . THR B 1 304 ? -13.078 19.031 19.406 1 98.81 304 THR B N 1
ATOM 6885 C CA . THR B 1 304 ? -13.703 20.344 19.516 1 98.81 304 THR B CA 1
ATOM 6886 C C . THR B 1 304 ? -12.859 21.281 20.391 1 98.81 304 THR B C 1
ATOM 6888 O O . THR B 1 304 ? -12.953 22.5 20.281 1 98.81 304 THR B O 1
ATOM 6891 N N . LYS B 1 305 ? -12.125 20.688 21.328 1 98.69 305 LYS B N 1
ATOM 6892 C CA . LYS B 1 305 ? -11.172 21.391 22.156 1 98.69 305 LYS B CA 1
ATOM 6893 C C . LYS B 1 305 ? -9.875 20.609 22.328 1 98.69 305 LYS B C 1
ATOM 6895 O O . LYS B 1 305 ? -9.898 19.375 22.453 1 98.69 305 LYS B O 1
ATOM 6900 N N . LEU B 1 306 ? -8.797 21.312 22.312 1 98.88 306 LEU B N 1
ATOM 6901 C CA . LEU B 1 306 ? -7.484 20.703 22.484 1 98.88 306 LEU B CA 1
ATOM 6902 C C . LEU B 1 306 ? -6.648 21.484 23.484 1 98.88 306 LEU B C 1
ATOM 6904 O O . LEU B 1 306 ? -6.555 22.719 23.391 1 98.88 306 LEU B O 1
ATOM 6908 N N . THR B 1 307 ? -6.145 20.812 24.484 1 98.88 307 THR B N 1
ATOM 6909 C CA . THR B 1 307 ? -5.211 21.422 25.422 1 98.88 307 THR B CA 1
ATOM 6910 C C . THR B 1 307 ? -3.785 20.969 25.141 1 98.88 307 THR B C 1
ATOM 6912 O O . THR B 1 307 ? -3.516 19.766 25.047 1 98.88 307 THR B O 1
ATOM 6915 N N . VAL B 1 308 ? -2.895 21.922 24.984 1 98.88 308 VAL B N 1
ATOM 6916 C CA . VAL B 1 308 ? -1.502 21.625 24.672 1 98.88 308 VAL B CA 1
ATOM 6917 C C . VAL B 1 308 ? -0.591 22.25 25.734 1 98.88 308 VAL B C 1
ATOM 6919 O O . VAL B 1 308 ? -0.984 23.203 26.406 1 98.88 308 VAL B O 1
ATOM 6922 N N . LYS B 1 309 ? 0.601 21.734 25.891 1 98.75 309 LYS B N 1
ATOM 6923 C CA . LYS B 1 309 ? 1.598 22.312 26.781 1 98.75 309 LYS B CA 1
ATOM 6924 C C . LYS B 1 309 ? 1.962 23.734 26.344 1 98.75 309 LYS B C 1
ATOM 6926 O O . LYS B 1 309 ? 2.053 24.016 25.156 1 98.75 309 LYS B O 1
ATOM 6931 N N . ALA B 1 310 ? 2.117 24.547 27.297 1 98.69 310 ALA B N 1
ATOM 6932 C CA . ALA B 1 310 ? 2.668 25.891 27.094 1 98.69 310 ALA B CA 1
ATOM 6933 C C . ALA B 1 310 ? 3.916 26.094 27.953 1 98.69 310 ALA B C 1
ATOM 6935 O O . ALA B 1 310 ? 4.16 25.359 28.906 1 98.69 310 ALA B O 1
ATOM 6936 N N . TYR B 1 311 ? 4.691 27.078 27.578 1 98.19 311 TYR B N 1
ATOM 6937 C CA . TYR B 1 311 ? 5.969 27.391 28.203 1 98.19 311 TYR B CA 1
ATOM 6938 C C . TYR B 1 311 ? 6.168 28.906 28.312 1 98.19 311 TYR B C 1
ATOM 6940 O O . TYR B 1 311 ? 5.594 29.672 27.531 1 98.19 311 TYR B O 1
ATOM 6948 N N . PRO B 1 312 ? 6.992 29.281 29.312 1 97.31 312 PRO B N 1
ATOM 6949 C CA . PRO B 1 312 ? 7.402 30.688 29.25 1 97.31 312 PRO B CA 1
ATOM 6950 C C . PRO B 1 312 ? 8.133 31.031 27.953 1 97.31 312 PRO B C 1
ATOM 6952 O O . PRO B 1 312 ? 8.93 30.234 27.453 1 97.31 312 PRO B O 1
ATOM 6955 N N . ALA B 1 313 ? 7.863 32.188 27.406 1 96.38 313 ALA B N 1
ATOM 6956 C CA . ALA B 1 313 ? 8.547 32.594 26.172 1 96.38 313 ALA B CA 1
ATOM 6957 C C . ALA B 1 313 ? 10.062 32.562 26.359 1 96.38 313 ALA B C 1
ATOM 6959 O O . ALA B 1 313 ? 10.594 33.188 27.297 1 96.38 313 ALA B O 1
ATOM 6960 N N . PRO B 1 314 ? 10.727 31.922 25.516 1 95.56 314 PRO B N 1
ATOM 6961 C CA . PRO B 1 314 ? 12.18 31.766 25.688 1 95.56 314 PRO B CA 1
ATOM 6962 C C . PRO B 1 314 ? 12.969 32.906 25.016 1 95.56 314 PRO B C 1
ATOM 6964 O O . PRO B 1 314 ? 12.438 33.594 24.141 1 95.56 314 PRO B O 1
ATOM 6967 N N . LYS B 1 315 ? 14.203 33.062 25.531 1 94.94 315 LYS B N 1
ATOM 6968 C CA . LYS B 1 315 ? 15.211 33.75 24.688 1 94.94 315 LYS B CA 1
ATOM 6969 C C . LYS B 1 315 ? 15.688 32.812 23.578 1 94.94 315 LYS B C 1
ATOM 6971 O O . LYS B 1 315 ? 15.484 31.594 23.641 1 94.94 315 LYS B O 1
ATOM 6976 N N . LEU B 1 316 ? 16.156 33.5 22.438 1 95.12 316 LEU B N 1
ATOM 6977 C CA . LEU B 1 316 ? 16.594 32.656 21.344 1 95.12 316 LEU B CA 1
ATOM 6978 C C . LEU B 1 316 ? 17.719 33.281 20.562 1 95.12 316 LEU B C 1
ATOM 6980 O O . LEU B 1 316 ? 18 34.469 20.719 1 95.12 316 LEU B O 1
ATOM 6984 N N . VAL B 1 317 ? 18.516 32.5 19.922 1 96.06 317 VAL B N 1
ATOM 6985 C CA . VAL B 1 317 ? 19.516 32.875 18.938 1 96.06 317 VAL B CA 1
ATOM 6986 C C . VAL B 1 317 ? 19.156 32.312 17.578 1 96.06 317 VAL B C 1
ATOM 6988 O O . VAL B 1 317 ? 18.734 31.141 17.469 1 96.06 317 VAL B O 1
ATOM 6991 N N . ILE B 1 318 ? 19.188 33.156 16.516 1 95.38 318 ILE B N 1
ATOM 6992 C CA . ILE B 1 318 ? 18.875 32.688 15.18 1 95.38 318 ILE B CA 1
ATOM 6993 C C . ILE B 1 318 ? 19.953 33.125 14.203 1 95.38 318 ILE B C 1
ATOM 6995 O O . ILE B 1 318 ? 20.5 34.219 14.328 1 95.38 318 ILE B O 1
ATOM 6999 N N . GLY B 1 319 ? 20.328 32.25 13.359 1 95.56 319 GLY B N 1
ATOM 7000 C CA . GLY B 1 319 ? 21.234 32.531 12.258 1 95.56 319 GLY B CA 1
ATOM 7001 C C . GLY B 1 319 ? 20.844 31.828 10.977 1 95.56 319 GLY B C 1
ATOM 7002 O O . GLY B 1 319 ? 19.828 31.125 10.93 1 95.56 319 GLY B O 1
ATOM 7003 N N . GLY B 1 320 ? 21.547 32.188 9.883 1 95.69 320 GLY B N 1
ATOM 7004 C CA . GLY B 1 320 ? 21.297 31.578 8.586 1 95.69 320 GLY B CA 1
ATOM 7005 C C . GLY B 1 320 ? 22.562 31.234 7.84 1 95.69 320 GLY B C 1
ATOM 7006 O O . GLY B 1 320 ? 23.672 31.609 8.258 1 95.69 320 GLY B O 1
ATOM 7007 N N . PHE B 1 321 ? 22.438 30.375 6.875 1 97.81 321 PHE B N 1
ATOM 7008 C CA . PHE B 1 321 ? 23.547 30.047 5.992 1 97.81 321 PHE B CA 1
ATOM 7009 C C . PHE B 1 321 ? 23.094 30.016 4.539 1 97.81 321 PHE B C 1
ATOM 7011 O O . PHE B 1 321 ? 21.906 29.781 4.254 1 97.81 321 PHE B O 1
ATOM 7018 N N . ASP B 1 322 ? 23.938 30.344 3.664 1 98.31 322 ASP B N 1
ATOM 7019 C CA . ASP B 1 322 ? 23.781 30.281 2.215 1 98.31 322 ASP B CA 1
ATOM 7020 C C . ASP B 1 322 ? 25.031 29.703 1.553 1 98.31 322 ASP B C 1
ATOM 7022 O O . ASP B 1 322 ? 26.125 30.25 1.709 1 98.31 322 ASP B O 1
ATOM 7026 N N . ILE B 1 323 ? 24.922 28.594 0.906 1 98.69 323 ILE B N 1
ATOM 7027 C CA . ILE B 1 323 ? 26.016 27.891 0.256 1 98.69 323 ILE B CA 1
ATOM 7028 C C . ILE B 1 323 ? 25.688 27.688 -1.224 1 98.69 323 ILE B C 1
ATOM 7030 O O . ILE B 1 323 ? 24.672 27.062 -1.569 1 98.69 323 ILE B O 1
ATOM 7034 N N . ARG B 1 324 ? 26.578 28.125 -2.141 1 98.44 324 ARG B N 1
ATOM 7035 C CA . ARG B 1 324 ? 26.344 28.078 -3.58 1 98.44 324 ARG B CA 1
ATOM 7036 C C . ARG B 1 324 ? 27.484 27.359 -4.305 1 98.44 324 ARG B C 1
ATOM 7038 O O . ARG B 1 324 ? 28.641 27.547 -3.961 1 98.44 324 ARG B O 1
ATOM 7045 N N . ILE B 1 325 ? 27.062 26.641 -5.215 1 98.5 325 ILE B N 1
ATOM 7046 C CA . ILE B 1 325 ? 28.047 25.922 -6.023 1 98.5 325 ILE B CA 1
ATOM 7047 C C . ILE B 1 325 ? 28.875 26.906 -6.832 1 98.5 325 ILE B C 1
ATOM 7049 O O . ILE B 1 325 ? 28.359 27.922 -7.312 1 98.5 325 ILE B O 1
ATOM 7053 N N . LYS B 1 326 ? 30.188 26.641 -6.969 1 97.81 326 LYS B N 1
ATOM 7054 C CA . LYS B 1 326 ? 31.031 27.406 -7.887 1 97.81 326 LYS B CA 1
ATOM 7055 C C . LYS B 1 326 ? 30.938 26.859 -9.305 1 97.81 326 LYS B C 1
ATOM 7057 O O . LYS B 1 326 ? 30.578 25.703 -9.5 1 97.81 326 LYS B O 1
ATOM 7062 N N . ASN B 1 327 ? 31.375 27.609 -10.258 1 96.06 327 ASN B N 1
ATOM 7063 C CA . ASN B 1 327 ? 31.25 27.266 -11.664 1 96.06 327 ASN B CA 1
ATOM 7064 C C . ASN B 1 327 ? 32.031 26 -12 1 96.06 327 ASN B C 1
ATOM 7066 O O . ASN B 1 327 ? 31.594 25.172 -12.789 1 96.06 327 ASN B O 1
ATOM 7070 N N . GLN B 1 328 ? 33.125 25.828 -11.422 1 96.31 328 GLN B N 1
ATOM 7071 C CA . GLN B 1 328 ? 34 24.719 -11.781 1 96.31 328 GLN B CA 1
ATOM 7072 C C . GLN B 1 328 ? 33.656 23.469 -10.992 1 96.31 328 GLN B C 1
ATOM 7074 O O . GLN B 1 328 ? 34.219 22.391 -11.266 1 96.31 328 GLN B O 1
ATOM 7079 N N . THR B 1 329 ? 32.812 23.625 -10.07 1 98 329 THR B N 1
ATOM 7080 C CA . THR B 1 329 ? 32.469 22.516 -9.18 1 98 329 THR B CA 1
ATOM 7081 C C . THR B 1 329 ? 31.469 21.578 -9.836 1 98 329 THR B C 1
ATOM 7083 O O . THR B 1 329 ? 30.516 22.031 -10.469 1 98 329 THR B O 1
ATOM 7086 N N . SER B 1 330 ? 31.719 20.234 -9.703 1 97.88 330 SER B N 1
ATOM 7087 C CA . SER B 1 330 ? 30.766 19.234 -10.18 1 97.88 330 SER B CA 1
ATOM 7088 C C . SER B 1 330 ? 29.609 19.062 -9.195 1 97.88 330 SER B C 1
ATOM 7090 O O . SER B 1 330 ? 29.719 19.453 -8.031 1 97.88 330 SER B O 1
ATOM 7092 N N . GLU B 1 331 ? 28.531 18.516 -9.68 1 97.75 331 GLU B N 1
ATOM 7093 C CA . GLU B 1 331 ? 27.422 18.188 -8.797 1 97.75 331 GLU B CA 1
ATOM 7094 C C . GLU B 1 331 ? 27.844 17.219 -7.707 1 97.75 331 GLU B C 1
ATOM 7096 O O . GLU B 1 331 ? 27.391 17.328 -6.562 1 97.75 331 GLU B O 1
ATOM 7101 N N . GLU B 1 332 ? 28.641 16.25 -8.109 1 97.94 332 GLU B N 1
ATOM 7102 C CA . GLU B 1 332 ? 29.109 15.258 -7.156 1 97.94 332 GLU B 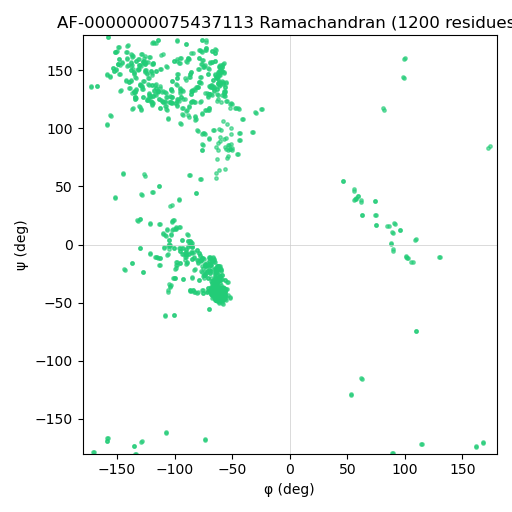CA 1
ATOM 7103 C C . GLU B 1 332 ? 29.828 15.922 -5.984 1 97.94 332 GLU B C 1
ATOM 7105 O O . GLU B 1 332 ? 29.594 15.562 -4.824 1 97.94 332 GLU B O 1
ATOM 7110 N N . GLU B 1 333 ? 30.672 16.875 -6.297 1 98.12 333 GLU B N 1
ATOM 7111 C CA . GLU B 1 333 ? 31.422 17.594 -5.262 1 98.12 333 GLU B CA 1
ATOM 7112 C C . GLU B 1 333 ? 30.484 18.422 -4.387 1 98.12 333 GLU B C 1
ATOM 7114 O O . GLU B 1 333 ? 30.672 18.5 -3.17 1 98.12 333 GLU B O 1
ATOM 7119 N N . PHE B 1 334 ? 29.594 19.094 -4.988 1 98.38 334 PHE B N 1
ATOM 7120 C CA . PHE B 1 334 ? 28.641 19.922 -4.258 1 98.38 334 PHE B CA 1
ATOM 7121 C C . PHE B 1 334 ? 27.828 19.094 -3.279 1 98.38 334 PHE B C 1
ATOM 7123 O O . PHE B 1 334 ? 27.656 19.469 -2.117 1 98.38 334 PHE B O 1
ATOM 7130 N N . TYR B 1 335 ? 27.297 17.953 -3.732 1 98.5 335 TYR B N 1
ATOM 7131 C CA . TYR B 1 335 ? 26.438 17.125 -2.889 1 98.5 335 TYR B CA 1
ATOM 7132 C C . TYR B 1 335 ? 27.25 16.422 -1.817 1 98.5 335 TYR B C 1
ATOM 7134 O O . TYR B 1 335 ? 26.734 16.047 -0.768 1 98.5 335 TYR B O 1
ATOM 7142 N N . LYS B 1 336 ? 28.516 16.219 -2.039 1 98.38 336 LYS B N 1
ATOM 7143 C CA . LYS B 1 336 ? 29.391 15.773 -0.96 1 98.38 336 LYS B CA 1
ATOM 7144 C C . LYS B 1 336 ? 29.469 16.828 0.151 1 98.38 336 LYS B C 1
ATOM 7146 O O . LYS B 1 336 ? 29.453 16.484 1.334 1 98.38 336 LYS B O 1
ATOM 7151 N N . VAL B 1 337 ? 29.547 18.094 -0.225 1 98.5 337 VAL B N 1
ATOM 7152 C CA . VAL B 1 337 ? 29.547 19.172 0.76 1 98.5 337 VAL B CA 1
ATOM 7153 C C . VAL B 1 337 ? 28.25 19.141 1.57 1 98.5 337 VAL B C 1
ATOM 7155 O O . VAL B 1 337 ? 28.281 19.297 2.793 1 98.5 337 VAL B O 1
ATOM 7158 N N . ILE B 1 338 ? 27.156 18.922 0.904 1 98.69 338 ILE B N 1
ATOM 7159 C CA . ILE B 1 338 ? 25.859 18.844 1.578 1 98.69 338 ILE B CA 1
ATOM 7160 C C . ILE B 1 338 ? 25.844 17.672 2.547 1 98.69 338 ILE B C 1
ATOM 7162 O O . ILE B 1 338 ? 25.375 17.797 3.68 1 98.69 338 ILE B O 1
ATOM 7166 N N . SER B 1 339 ? 26.328 16.531 2.105 1 98.75 339 SER B N 1
ATOM 7167 C CA . SER B 1 339 ? 26.406 15.359 2.971 1 98.75 339 SER B CA 1
ATOM 7168 C C . SER B 1 339 ? 27.297 15.625 4.184 1 98.75 339 SER B C 1
ATOM 7170 O O . SER B 1 339 ? 26.953 15.242 5.305 1 98.75 339 SER B O 1
ATOM 7172 N N . ASP B 1 340 ? 28.469 16.266 3.947 1 98.62 340 ASP B N 1
ATOM 7173 C CA . ASP B 1 340 ? 29.375 16.625 5.039 1 98.62 340 ASP B CA 1
ATOM 7174 C C . ASP B 1 340 ? 28.688 17.547 6.043 1 98.62 340 ASP B C 1
ATOM 7176 O O . ASP B 1 340 ? 28.875 17.406 7.254 1 98.62 340 ASP B O 1
ATOM 7180 N N . ALA B 1 341 ? 27.938 18.469 5.535 1 98.81 341 ALA B N 1
ATOM 7181 C CA . ALA B 1 341 ? 27.156 19.344 6.41 1 98.81 341 ALA B CA 1
ATOM 7182 C C . ALA B 1 341 ? 26.188 18.547 7.262 1 98.81 341 ALA B C 1
ATOM 7184 O O . ALA B 1 341 ? 26.062 18.781 8.461 1 98.81 341 ALA B O 1
ATOM 7185 N N . HIS B 1 342 ? 25.531 17.609 6.656 1 98.88 342 HIS B N 1
ATOM 7186 C CA . HIS B 1 342 ? 24.531 16.812 7.355 1 98.88 342 HIS B CA 1
ATOM 7187 C C . HIS B 1 342 ? 25.156 15.992 8.477 1 98.88 342 HIS B C 1
ATOM 7189 O O . HIS B 1 342 ? 24.516 15.758 9.508 1 98.88 342 HIS B O 1
ATOM 7195 N N . ALA B 1 343 ? 26.328 15.555 8.297 1 98.81 343 ALA B N 1
ATOM 7196 C CA . ALA B 1 343 ? 27.031 14.766 9.305 1 98.81 343 ALA B CA 1
ATOM 7197 C C . ALA B 1 343 ? 27.25 15.57 10.586 1 98.81 343 ALA B C 1
ATOM 7199 O O . ALA B 1 343 ? 27.453 15 11.656 1 98.81 343 ALA B O 1
ATOM 7200 N N . LEU B 1 344 ? 27.156 16.891 10.516 1 98.75 344 LEU B N 1
ATOM 7201 C CA . LEU B 1 344 ? 27.391 17.766 11.656 1 98.75 344 LEU B CA 1
ATOM 7202 C C . LEU B 1 344 ? 26.094 18.125 12.359 1 98.75 344 LEU B C 1
ATOM 7204 O O . LEU B 1 344 ? 26.109 18.609 13.492 1 98.75 344 LEU B O 1
ATOM 7208 N N . PHE B 1 345 ? 24.953 17.906 11.719 1 98.81 345 PHE B N 1
ATOM 7209 C CA . PHE B 1 345 ? 23.672 18.391 12.219 1 98.81 345 PHE B CA 1
ATOM 7210 C C . PHE B 1 345 ? 23.312 17.703 13.539 1 98.81 345 PHE B C 1
ATOM 7212 O O . PHE B 1 345 ? 22.781 18.328 14.445 1 98.81 345 PHE B O 1
ATOM 7219 N N . PRO B 1 346 ? 23.625 16.359 13.672 1 98.56 346 PRO B N 1
ATOM 7220 C CA . PRO B 1 346 ? 23.281 15.727 14.953 1 98.56 346 PRO B CA 1
ATOM 7221 C C . PRO B 1 346 ? 23.938 16.422 16.141 1 98.56 346 PRO B C 1
ATOM 7223 O O . PRO B 1 346 ? 23.266 16.672 17.156 1 98.56 346 PRO B O 1
ATOM 7226 N N . ALA B 1 347 ? 25.172 16.766 16.031 1 98.25 347 ALA B N 1
ATOM 7227 C CA . ALA B 1 347 ? 25.859 17.453 17.125 1 98.25 347 ALA B CA 1
ATOM 7228 C C . ALA B 1 347 ? 25.281 18.844 17.359 1 98.25 347 ALA B C 1
ATOM 7230 O O . ALA B 1 347 ? 25.172 19.281 18.5 1 98.25 347 ALA B O 1
ATOM 7231 N N . ILE B 1 348 ? 24.953 19.531 16.344 1 98.5 348 ILE B N 1
ATOM 7232 C CA . ILE B 1 348 ? 24.328 20.844 16.438 1 98.5 348 ILE B CA 1
ATOM 7233 C C . ILE B 1 348 ? 22.969 20.719 17.156 1 98.5 348 ILE B C 1
ATOM 7235 O O . ILE B 1 348 ? 22.656 21.516 18.047 1 98.5 348 ILE B O 1
ATOM 7239 N N . GLN B 1 349 ? 22.219 19.719 16.797 1 98.38 349 GLN B N 1
ATOM 7240 C CA . GLN B 1 349 ? 20.922 19.453 17.406 1 98.38 349 GLN B CA 1
ATOM 7241 C C . GLN B 1 349 ? 21.078 19.078 18.875 1 98.38 349 GLN B C 1
ATOM 7243 O O . GLN B 1 349 ? 20.25 19.453 19.719 1 98.38 349 GLN B O 1
ATOM 7248 N N . ASP B 1 350 ? 22.156 18.344 19.219 1 97.31 350 ASP B N 1
ATOM 7249 C CA . ASP B 1 350 ? 22.422 17.969 20.609 1 97.31 350 ASP B CA 1
ATOM 7250 C C . ASP B 1 350 ? 22.672 19.203 21.469 1 97.31 350 ASP B C 1
ATOM 7252 O O . ASP B 1 350 ? 22.5 19.172 22.688 1 97.31 350 ASP B O 1
ATOM 7256 N N . ALA B 1 351 ? 23.094 20.266 20.828 1 97.5 351 ALA B N 1
ATOM 7257 C CA . ALA B 1 351 ? 23.312 21.531 21.516 1 97.5 351 ALA B CA 1
ATOM 7258 C C . ALA B 1 351 ? 22.031 22.375 21.531 1 97.5 351 ALA B C 1
ATOM 7260 O O . ALA B 1 351 ? 22.078 23.562 21.844 1 97.5 351 ALA B O 1
ATOM 7261 N N . SER B 1 352 ? 20.922 21.781 21.109 1 96.94 352 SER B N 1
ATOM 7262 C CA . SER B 1 352 ? 19.578 22.375 21.125 1 96.94 352 SER B CA 1
ATOM 7263 C C . SER B 1 352 ? 19.438 23.438 20.031 1 96.94 352 SER B C 1
ATOM 7265 O O . SER B 1 352 ? 18.734 24.422 20.219 1 96.94 352 SER B O 1
ATOM 7267 N N . ILE B 1 353 ? 20.188 23.312 19.031 1 98 353 ILE B N 1
ATOM 7268 C CA . ILE B 1 353 ? 20.062 24.156 17.844 1 98 353 ILE B CA 1
ATOM 7269 C C . ILE B 1 353 ? 19.453 23.344 16.703 1 98 353 ILE B C 1
ATOM 7271 O O . ILE B 1 353 ? 19.922 22.266 16.375 1 98 353 ILE B O 1
ATOM 7275 N N . HIS B 1 354 ? 18.406 23.875 16.141 1 98 354 HIS B N 1
ATOM 7276 C CA . HIS B 1 354 ? 17.656 23.219 15.078 1 98 354 HIS B CA 1
ATOM 7277 C C . HIS B 1 354 ? 17.469 24.156 13.891 1 98 354 HIS B C 1
ATOM 7279 O O . HIS B 1 354 ? 18.188 25.141 13.742 1 98 354 HIS B O 1
ATOM 7285 N N . GLY B 1 355 ? 16.594 23.734 12.922 1 96.69 355 GLY B N 1
ATOM 7286 C CA . GLY B 1 355 ? 16.469 24.641 11.789 1 96.69 355 GLY B CA 1
ATOM 7287 C C . GLY B 1 355 ? 15.727 24.031 10.617 1 96.69 355 GLY B C 1
ATOM 7288 O O . GLY B 1 355 ? 15 23.047 10.773 1 96.69 355 GLY B O 1
ATOM 7289 N N . TYR B 1 356 ? 15.797 24.766 9.516 1 96.69 356 TYR B N 1
ATOM 7290 C CA . TYR B 1 356 ? 15.234 24.406 8.227 1 96.69 356 TYR B CA 1
ATOM 7291 C C . TYR B 1 356 ? 16.203 24.734 7.094 1 96.69 356 TYR B C 1
ATOM 7293 O O . TYR B 1 356 ? 17.062 25.609 7.242 1 96.69 356 TYR B O 1
ATOM 7301 N N . TYR B 1 357 ? 16.062 24 6.008 1 98 357 TYR B N 1
ATOM 7302 C CA . TYR B 1 357 ? 16.844 24.391 4.844 1 98 357 TYR B CA 1
ATOM 7303 C C . TYR B 1 357 ? 16.141 23.984 3.551 1 98 357 TYR B C 1
ATOM 7305 O O . TYR B 1 357 ? 15.156 23.25 3.576 1 98 357 TYR B O 1
ATOM 7313 N N . THR B 1 358 ? 16.562 24.516 2.434 1 97.81 358 THR B N 1
ATOM 7314 C CA . THR B 1 358 ? 16.172 24.141 1.079 1 97.81 358 THR B CA 1
ATOM 7315 C C . THR B 1 358 ? 17.391 23.953 0.19 1 97.81 358 THR B C 1
ATOM 7317 O O . THR B 1 358 ? 18.484 24.453 0.5 1 97.81 358 THR B O 1
ATOM 7320 N N . VAL B 1 359 ? 17.297 23.125 -0.768 1 98.62 359 VAL B N 1
ATOM 7321 C CA . VAL B 1 359 ? 18.234 23 -1.882 1 98.62 359 VAL B CA 1
ATOM 7322 C C . VAL B 1 359 ? 17.5 23.266 -3.199 1 98.62 359 VAL B C 1
ATOM 7324 O O . VAL B 1 359 ? 16.531 22.578 -3.518 1 98.62 359 VAL B O 1
ATOM 7327 N N . THR B 1 360 ? 17.953 24.25 -3.91 1 97.75 360 THR B N 1
ATOM 7328 C CA . THR B 1 360 ? 17.297 24.656 -5.148 1 97.75 360 THR B CA 1
ATOM 7329 C C . THR B 1 360 ? 18.328 24.859 -6.258 1 97.75 360 THR B C 1
ATOM 7331 O O . THR B 1 360 ? 19.516 25.016 -5.984 1 97.75 360 THR B O 1
ATOM 7334 N N . GLY B 1 361 ? 17.875 24.781 -7.484 1 97.31 361 GLY B N 1
ATOM 7335 C CA . GLY B 1 361 ? 18.703 25.031 -8.656 1 97.31 361 GLY B CA 1
ATOM 7336 C C . GLY B 1 361 ? 18.016 25.922 -9.68 1 97.31 361 GLY B C 1
ATOM 7337 O O . GLY B 1 361 ? 16.906 26.391 -9.461 1 97.31 361 GLY B O 1
ATOM 7338 N N . PRO B 1 362 ? 18.766 26.156 -10.758 1 96.31 362 PRO B N 1
ATOM 7339 C CA . PRO B 1 362 ? 18.203 26.984 -11.82 1 96.31 362 PRO B CA 1
ATOM 7340 C C . PRO B 1 362 ? 16.938 26.391 -12.43 1 96.31 362 PRO B C 1
ATOM 7342 O O . PRO B 1 362 ? 16.844 25.156 -12.578 1 96.31 362 PRO B O 1
ATOM 7345 N N . PRO B 1 363 ? 16 27.219 -12.828 1 94 363 PRO B N 1
ATOM 7346 C CA . PRO B 1 363 ? 16.078 28.688 -12.844 1 94 363 PRO B CA 1
ATOM 7347 C C . PRO B 1 363 ? 15.578 29.312 -11.539 1 94 363 PRO B C 1
ATOM 7349 O O . PRO B 1 363 ? 15.617 30.531 -11.383 1 94 363 PRO B O 1
ATOM 7352 N N . GLU B 1 364 ? 15.039 28.531 -10.656 1 91.56 364 GLU B N 1
ATOM 7353 C CA . GLU B 1 364 ? 14.523 29.078 -9.406 1 91.56 364 GLU B CA 1
ATOM 7354 C C . GLU B 1 364 ? 15.609 29.844 -8.641 1 91.56 364 GLU B C 1
ATOM 7356 O O . GLU B 1 364 ? 15.336 30.859 -8.008 1 91.56 364 GLU B O 1
ATOM 7361 N N . ALA B 1 365 ? 16.797 29.281 -8.672 1 94.69 365 ALA B N 1
ATOM 7362 C CA . ALA B 1 365 ? 18 29.953 -8.164 1 94.69 365 ALA B CA 1
ATOM 7363 C C . ALA B 1 365 ? 19.031 30.141 -9.266 1 94.69 365 ALA B C 1
ATOM 7365 O O . ALA B 1 365 ? 19.031 29.406 -10.258 1 94.69 365 ALA B O 1
ATOM 7366 N N . GLU B 1 366 ? 19.859 31.109 -9.055 1 95 366 GLU B N 1
ATOM 7367 C CA . GLU B 1 366 ? 20.875 31.375 -10.055 1 95 366 GLU B CA 1
ATOM 7368 C C . GLU B 1 366 ? 21.859 30.203 -10.18 1 95 366 GLU B C 1
ATOM 7370 O O . GLU B 1 366 ? 22.359 29.922 -11.266 1 95 366 GLU B O 1
ATOM 7375 N N . ALA B 1 367 ? 22.141 29.594 -9.117 1 96.75 367 ALA B N 1
ATOM 7376 C CA . ALA B 1 367 ? 23.016 28.422 -9.031 1 96.75 367 ALA B CA 1
ATOM 7377 C C . ALA B 1 367 ? 22.484 27.422 -8.008 1 96.75 367 ALA B C 1
ATOM 7379 O O . ALA B 1 367 ? 21.609 27.75 -7.207 1 96.75 367 ALA B O 1
ATOM 7380 N N . LEU B 1 368 ? 23 26.203 -8.203 1 97.56 368 LEU B N 1
ATOM 7381 C CA . LEU B 1 368 ? 22.672 25.219 -7.168 1 97.56 368 LEU B CA 1
ATOM 7382 C C . LEU B 1 368 ? 23 25.781 -5.781 1 97.56 368 LEU B C 1
ATOM 7384 O O . LEU B 1 368 ? 24.141 26.172 -5.52 1 97.56 368 LEU B O 1
ATOM 7388 N N . THR B 1 369 ? 21.984 25.844 -4.945 1 98.44 369 THR B N 1
ATOM 7389 C CA . THR B 1 369 ? 22.109 26.562 -3.682 1 98.44 369 THR B CA 1
ATOM 7390 C C . THR B 1 369 ? 21.531 25.734 -2.535 1 98.44 369 THR B C 1
ATOM 7392 O O . THR B 1 369 ? 20.438 25.172 -2.654 1 98.44 369 THR B O 1
ATOM 7395 N N . PHE B 1 370 ? 22.328 25.547 -1.519 1 98.56 370 PHE B N 1
ATOM 7396 C CA . PHE B 1 370 ? 21.938 24.984 -0.229 1 98.56 370 PHE B CA 1
ATOM 7397 C C . PHE B 1 370 ? 21.859 26.062 0.833 1 98.56 370 PHE B C 1
ATOM 7399 O O . PHE B 1 370 ? 22.875 26.609 1.252 1 98.56 370 PHE B O 1
ATOM 7406 N N . SER B 1 371 ? 20.562 26.469 1.307 1 98.44 371 SER B N 1
ATOM 7407 C CA . SER B 1 371 ? 20.375 27.594 2.225 1 98.44 371 SER B CA 1
ATOM 7408 C C . SER B 1 371 ? 19.391 27.234 3.34 1 98.44 371 SER B C 1
ATOM 7410 O O . SER B 1 371 ? 18.484 26.406 3.143 1 98.44 371 SER B O 1
ATOM 7412 N N . GLY B 1 372 ? 19.641 27.781 4.484 1 97 372 GLY B N 1
ATOM 7413 C CA . GLY B 1 372 ? 18.781 27.453 5.613 1 97 372 GLY B CA 1
ATOM 7414 C C . GLY B 1 372 ? 19.031 28.328 6.824 1 97 372 GLY B C 1
ATOM 7415 O O . GLY B 1 372 ? 19.688 29.359 6.73 1 97 372 GLY B O 1
ATOM 7416 N N . SER B 1 373 ? 18.297 28.031 7.859 1 95.5 373 SER B N 1
ATOM 7417 C CA . SER B 1 373 ? 18.391 28.734 9.125 1 95.5 373 SER B CA 1
ATOM 7418 C C . SER B 1 373 ? 18.641 27.781 10.289 1 95.5 373 SER B C 1
ATOM 7420 O O . SER B 1 373 ? 18.266 26.609 10.219 1 95.5 373 SER B O 1
ATOM 7422 N N . PHE B 1 374 ? 19.344 28.312 11.289 1 97.12 374 PHE B N 1
ATOM 7423 C CA . PHE B 1 374 ? 19.547 27.672 12.578 1 97.12 374 PHE B CA 1
ATOM 7424 C C . PHE B 1 374 ? 18.906 28.5 13.695 1 97.12 374 PHE B C 1
ATOM 7426 O O . PHE B 1 374 ? 19.016 29.719 13.695 1 97.12 374 PHE B O 1
ATOM 7433 N N . MET B 1 375 ? 18.234 27.797 14.508 1 95.69 375 MET B N 1
ATOM 7434 C CA . MET B 1 375 ? 17.609 28.453 15.648 1 95.69 375 MET B CA 1
ATOM 7435 C C . MET B 1 375 ? 17.859 27.672 16.938 1 95.69 375 MET B C 1
ATOM 7437 O O . MET B 1 375 ? 17.766 26.438 16.953 1 95.69 375 MET B O 1
ATOM 7441 N N . GLY B 1 376 ? 18.25 28.391 17.969 1 96.75 376 GLY B N 1
ATOM 7442 C CA . GLY B 1 376 ? 18.391 27.828 19.297 1 96.75 376 GLY B CA 1
ATOM 7443 C C . GLY B 1 376 ? 17.516 28.531 20.328 1 96.75 376 GLY B C 1
ATOM 7444 O O . GLY B 1 376 ? 17.5 29.75 20.406 1 96.75 376 GLY B O 1
ATOM 7445 N N . PHE B 1 377 ? 16.75 27.734 21.047 1 95.38 377 PHE B N 1
ATOM 7446 C CA . PHE B 1 377 ? 15.867 28.25 22.078 1 95.38 377 PHE B CA 1
ATOM 7447 C C . PHE B 1 377 ? 16.453 28.031 23.469 1 95.38 377 PHE B C 1
ATOM 7449 O O . PHE B 1 377 ? 16.875 26.922 23.797 1 95.38 377 PHE B O 1
ATOM 7456 N N . ASP B 1 378 ? 16.453 29.062 24.297 1 95.12 378 ASP B N 1
ATOM 7457 C CA . ASP B 1 378 ? 16.953 29.031 25.672 1 95.12 378 ASP B CA 1
ATOM 7458 C C . ASP B 1 378 ? 18.422 28.641 25.703 1 95.12 378 ASP B C 1
ATOM 7460 O O . ASP B 1 378 ? 18.828 27.781 26.484 1 95.12 378 ASP B O 1
ATOM 7464 N N . ILE B 1 379 ? 19.188 29.172 24.797 1 95.62 379 ILE B N 1
ATOM 7465 C CA . ILE B 1 379 ? 20.625 28.969 24.797 1 95.62 379 ILE B CA 1
ATOM 7466 C C . ILE B 1 379 ? 21.328 30.328 24.703 1 95.62 379 ILE B C 1
ATOM 7468 O O . ILE B 1 379 ? 20.719 31.328 24.312 1 95.62 379 ILE B O 1
ATOM 7472 N N . SER B 1 380 ? 22.609 30.344 25.016 1 95.06 380 SER B N 1
ATOM 7473 C CA . SER B 1 380 ? 23.406 31.562 24.906 1 95.06 380 SER B CA 1
ATOM 7474 C C . SER B 1 380 ? 24 31.719 23.516 1 95.06 380 SER B C 1
ATOM 7476 O O . SER B 1 380 ? 24.094 30.75 22.766 1 95.06 380 SER B O 1
ATOM 7478 N N . ASN B 1 381 ? 24.344 32.969 23.25 1 95.62 381 ASN B N 1
ATOM 7479 C CA . ASN B 1 381 ? 25.094 33.219 22.031 1 95.62 381 ASN B CA 1
ATOM 7480 C C . ASN B 1 381 ? 26.359 32.375 21.953 1 95.62 381 ASN B C 1
ATOM 7482 O O . ASN B 1 381 ? 26.734 31.906 20.875 1 95.62 381 ASN B O 1
ATOM 7486 N N . LYS B 1 382 ? 26.984 32.219 23.047 1 96.69 382 LYS B N 1
ATOM 7487 C CA . LYS B 1 382 ? 28.203 31.438 23.094 1 96.69 382 LYS B CA 1
ATOM 7488 C C . LYS B 1 382 ? 27.953 29.969 22.719 1 96.69 382 LYS B C 1
ATOM 7490 O O . LYS B 1 382 ? 28.719 29.359 21.984 1 96.69 382 LYS B O 1
ATOM 7495 N N . THR B 1 383 ? 26.906 29.422 23.312 1 97 383 THR B N 1
ATOM 7496 C CA . THR B 1 383 ? 26.547 28.047 22.984 1 97 383 THR B CA 1
ATOM 7497 C C . THR B 1 383 ? 26.266 27.906 21.5 1 97 383 THR B C 1
ATOM 7499 O O . THR B 1 383 ? 26.719 26.938 20.875 1 97 383 THR B O 1
ATOM 7502 N N . TYR B 1 384 ? 25.547 28.844 20.969 1 97.56 384 TYR B N 1
ATOM 7503 C CA . TYR B 1 384 ? 25.25 28.844 19.531 1 97.56 384 TYR B CA 1
ATOM 7504 C C . TYR B 1 384 ? 26.531 28.875 18.719 1 97.56 384 TYR B C 1
ATOM 7506 O O . TYR B 1 384 ? 26.719 28.062 17.812 1 97.56 384 TYR B O 1
ATOM 7514 N N . ASP B 1 385 ? 27.453 29.797 19.016 1 97.56 385 ASP B N 1
ATOM 7515 C CA . ASP B 1 385 ? 28.688 29.969 18.266 1 97.56 385 ASP B CA 1
ATOM 7516 C C . ASP B 1 385 ? 29.562 28.719 18.359 1 97.56 385 ASP B C 1
ATOM 7518 O O . ASP B 1 385 ? 30.141 28.297 17.359 1 97.56 385 ASP B O 1
ATOM 7522 N N . ASP B 1 386 ? 29.609 28.125 19.5 1 98.31 386 ASP B N 1
ATOM 7523 C CA . ASP B 1 386 ? 30.422 26.938 19.703 1 98.31 386 ASP B CA 1
ATOM 7524 C C . ASP B 1 386 ? 29.875 25.766 18.875 1 98.31 386 ASP B C 1
ATOM 7526 O O . ASP B 1 386 ? 30.656 25 18.297 1 98.31 386 ASP B O 1
ATOM 7530 N N . ALA B 1 387 ? 28.594 25.656 18.859 1 98.25 387 ALA B N 1
ATOM 7531 C CA . ALA B 1 387 ? 27.969 24.547 18.172 1 98.25 387 ALA B CA 1
ATOM 7532 C C . ALA B 1 387 ? 28.094 24.688 16.656 1 98.25 387 ALA B C 1
ATOM 7534 O O . ALA B 1 387 ? 28.172 23.688 15.945 1 98.25 387 ALA B O 1
ATOM 7535 N N . ILE B 1 388 ? 28.172 25.906 16.141 1 98.25 388 ILE B N 1
ATOM 7536 C CA . ILE B 1 388 ? 28.188 26.156 14.703 1 98.25 388 ILE B CA 1
ATOM 7537 C C . ILE B 1 388 ? 29.625 26.172 14.188 1 98.25 388 ILE B C 1
ATOM 7539 O O . ILE B 1 388 ? 29.859 26.062 12.984 1 98.25 388 ILE B O 1
ATOM 7543 N N . GLU B 1 389 ? 30.594 26.234 15.047 1 98.5 389 GLU B N 1
ATOM 7544 C CA . GLU B 1 389 ? 32 26.406 14.688 1 98.5 389 GLU B CA 1
ATOM 7545 C C . GLU B 1 389 ? 32.469 25.266 13.781 1 98.5 389 GLU B C 1
ATOM 7547 O O . GLU B 1 389 ? 33.156 25.5 12.781 1 98.5 389 GLU B O 1
ATOM 7552 N N . PRO B 1 390 ? 32.125 23.984 14.148 1 98.75 390 PRO B N 1
ATOM 7553 C CA . PRO B 1 390 ? 32.562 22.922 13.227 1 98.75 390 PRO B CA 1
ATOM 7554 C C . PRO B 1 390 ? 31.969 23.094 11.828 1 98.75 390 PRO B C 1
ATOM 7556 O O . PRO B 1 390 ? 32.625 22.75 10.844 1 98.75 390 PRO B O 1
ATOM 7559 N N . PHE B 1 391 ? 30.812 23.594 11.758 1 98.62 391 PHE B N 1
ATOM 7560 C CA . PHE B 1 391 ? 30.172 23.859 10.477 1 98.62 391 PHE B CA 1
ATOM 7561 C C . PHE B 1 391 ? 30.922 24.938 9.711 1 98.62 391 PHE B C 1
ATOM 7563 O O . PHE B 1 391 ? 31.188 24.797 8.516 1 98.62 391 PHE B O 1
ATOM 7570 N N . ARG B 1 392 ? 31.297 25.984 10.367 1 98.44 392 ARG B N 1
ATOM 7571 C CA . ARG B 1 392 ? 32.094 27.031 9.758 1 98.44 392 ARG B CA 1
ATOM 7572 C C . ARG B 1 392 ? 33.406 26.484 9.227 1 98.44 392 ARG B C 1
ATOM 7574 O O . ARG B 1 392 ? 33.812 26.812 8.109 1 98.44 392 ARG B O 1
ATOM 7581 N N . LYS B 1 393 ? 34.031 25.719 9.992 1 98.75 393 LYS B N 1
ATOM 7582 C CA . LYS B 1 393 ? 35.312 25.141 9.602 1 98.75 393 LYS B CA 1
ATOM 7583 C C . LYS B 1 393 ? 35.156 24.25 8.359 1 98.75 393 LYS B C 1
ATOM 7585 O O . LYS B 1 393 ? 36.031 24.281 7.469 1 98.75 393 LYS B O 1
ATOM 7590 N N . MET B 1 394 ? 34.125 23.469 8.391 1 98.56 394 MET B N 1
ATOM 7591 C CA . MET B 1 394 ? 33.844 22.625 7.234 1 98.56 394 MET B CA 1
ATOM 7592 C C . MET B 1 394 ? 33.656 23.469 5.977 1 98.56 394 MET B C 1
ATOM 7594 O O . MET B 1 394 ? 34.156 23.125 4.91 1 98.56 394 MET B O 1
ATOM 7598 N N . LEU B 1 395 ? 32.969 24.578 6.102 1 98.44 395 LEU B N 1
ATOM 7599 C CA . LEU B 1 395 ? 32.719 25.469 4.973 1 98.44 395 LEU B CA 1
ATOM 7600 C C . LEU B 1 395 ? 34.031 26.125 4.5 1 98.44 395 LEU B C 1
ATOM 7602 O O . LEU B 1 395 ? 34.25 26.25 3.295 1 98.44 395 LEU B O 1
ATOM 7606 N N . GLU B 1 396 ? 34.844 26.469 5.426 1 98.44 396 GLU B N 1
ATOM 7607 C CA . GLU B 1 396 ? 36.156 27.047 5.074 1 98.44 396 GLU B CA 1
ATOM 7608 C C . GLU B 1 396 ? 37 26.047 4.289 1 98.44 396 GLU B C 1
ATOM 7610 O O . GLU B 1 396 ? 37.656 26.406 3.322 1 98.44 396 GLU B O 1
ATOM 7615 N N . ALA B 1 397 ? 36.906 24.922 4.684 1 98.38 397 ALA B N 1
ATOM 7616 C CA . ALA B 1 397 ? 37.656 23.875 4.008 1 98.38 397 ALA B CA 1
ATOM 7617 C C . ALA B 1 397 ? 37.094 23.609 2.613 1 98.38 397 ALA B C 1
ATOM 7619 O O . ALA B 1 397 ? 37.781 23 1.775 1 98.38 397 ALA B O 1
ATOM 7620 N N . SER B 1 398 ? 35.906 24.047 2.355 1 98.25 398 SER B N 1
ATOM 7621 C CA . SER B 1 398 ? 35.219 23.766 1.089 1 98.25 398 SER B CA 1
ATOM 7622 C C . SER B 1 398 ? 35.281 24.984 0.167 1 98.25 398 SER B C 1
ATOM 7624 O O . SER B 1 398 ? 34.531 25.062 -0.81 1 98.25 398 SER B O 1
ATOM 7626 N N . ASN B 1 399 ? 36.156 25.891 0.361 1 97.44 399 ASN B N 1
ATOM 7627 C CA . ASN B 1 399 ? 36.188 27.156 -0.352 1 97.44 399 ASN B CA 1
ATOM 7628 C C . ASN B 1 399 ? 36.5 26.953 -1.837 1 97.44 399 ASN B C 1
ATOM 7630 O O . ASN B 1 399 ? 36.125 27.797 -2.662 1 97.44 399 ASN B O 1
ATOM 7634 N N . ARG B 1 400 ? 37.062 25.906 -2.176 1 97.12 400 ARG B N 1
ATOM 7635 C CA . ARG B 1 400 ? 37.375 25.625 -3.58 1 97.12 400 ARG B CA 1
ATOM 7636 C C . ARG B 1 400 ? 36.125 25.188 -4.328 1 97.12 400 ARG B C 1
ATOM 7638 O O . ARG B 1 400 ? 36 25.375 -5.543 1 97.12 400 ARG B O 1
ATOM 7645 N N . THR B 1 401 ? 35.156 24.688 -3.609 1 98 401 THR B N 1
ATOM 7646 C CA . THR B 1 401 ? 34 24.047 -4.207 1 98 401 THR B CA 1
ATOM 7647 C C . THR B 1 401 ? 32.781 24.953 -4.141 1 98 401 THR B C 1
ATOM 7649 O O . THR B 1 401 ? 31.938 24.953 -5.047 1 98 401 THR B O 1
ATOM 7652 N N . VAL B 1 402 ? 32.719 25.719 -3.053 1 98.69 402 VAL B N 1
ATOM 7653 C CA . VAL B 1 402 ? 31.484 26.484 -2.836 1 98.69 402 VAL B CA 1
ATOM 7654 C C . VAL B 1 402 ? 31.844 27.891 -2.355 1 98.69 402 VAL B C 1
ATOM 7656 O O . VAL B 1 402 ? 32.938 28.125 -1.824 1 98.69 402 VAL B O 1
ATOM 7659 N N . THR B 1 403 ? 30.891 28.875 -2.58 1 98.5 403 THR B N 1
ATOM 7660 C CA . THR B 1 403 ? 30.812 30.125 -1.847 1 98.5 403 THR B CA 1
ATOM 7661 C C . THR B 1 403 ? 29.781 30.047 -0.726 1 98.5 403 THR B C 1
ATOM 7663 O O . THR B 1 403 ? 28.781 29.344 -0.856 1 98.5 403 THR B O 1
ATOM 7666 N N . TRP B 1 404 ? 30.141 30.688 0.332 1 98.38 404 TRP B N 1
ATOM 7667 C CA . TRP B 1 404 ? 29.203 30.516 1.444 1 98.38 404 TRP B CA 1
ATOM 7668 C C . TRP B 1 404 ? 29.172 31.766 2.322 1 98.38 404 TRP B C 1
ATOM 7670 O O . TRP B 1 404 ? 30.078 32.594 2.248 1 98.38 404 TRP B O 1
ATOM 7680 N N . SER B 1 405 ? 28.109 31.922 3.092 1 98.19 405 SER B N 1
ATOM 7681 C CA . SER B 1 405 ? 27.953 32.938 4.125 1 98.19 405 SER B CA 1
ATOM 7682 C C . SER B 1 405 ? 27.219 32.375 5.34 1 98.19 405 SER B C 1
ATOM 7684 O O . SER B 1 405 ? 26.375 31.5 5.211 1 98.19 405 SER B O 1
ATOM 7686 N N . LEU B 1 406 ? 27.656 32.781 6.48 1 97.56 406 LEU B N 1
ATOM 7687 C CA . LEU B 1 406 ? 26.969 32.594 7.754 1 97.56 406 LEU B CA 1
ATOM 7688 C C . LEU B 1 406 ? 26.531 33.906 8.359 1 97.56 406 LEU B C 1
ATOM 7690 O O . LEU B 1 406 ? 27.312 34.875 8.375 1 97.56 406 LEU B O 1
ATOM 7694 N N . THR B 1 407 ? 25.25 33.906 8.781 1 95.69 407 THR B N 1
ATOM 7695 C CA . THR B 1 407 ? 24.734 35.156 9.336 1 95.69 407 THR B CA 1
ATOM 7696 C C . THR B 1 407 ? 24.047 34.906 10.68 1 95.69 407 THR B C 1
ATOM 7698 O O . THR B 1 407 ? 23.672 33.781 10.992 1 95.69 407 THR B O 1
ATOM 7701 N N . LYS B 1 408 ? 24.031 35.938 11.484 1 93.88 408 LYS B N 1
ATOM 7702 C CA . LYS B 1 408 ? 23.234 35.969 12.703 1 93.88 408 LYS B CA 1
ATOM 7703 C C . LYS B 1 408 ? 22.172 37.062 12.641 1 93.88 408 LYS B C 1
ATOM 7705 O O . LYS B 1 408 ? 22.453 38.156 12.164 1 93.88 408 LYS B O 1
ATOM 7710 N N . ILE B 1 409 ? 21.016 36.719 12.922 1 90.62 409 ILE B N 1
ATOM 7711 C CA . ILE B 1 409 ? 19.906 37.688 12.898 1 90.62 409 ILE B CA 1
ATOM 7712 C C . ILE B 1 409 ? 19.703 38.281 14.289 1 90.62 409 ILE B C 1
ATOM 7714 O O . ILE B 1 409 ? 19.656 37.562 15.281 1 90.62 409 ILE B O 1
ATOM 7718 N N . PRO B 1 410 ? 19.562 39.625 14.383 1 90.38 410 PRO B N 1
ATOM 7719 C CA . PRO B 1 410 ? 19.453 40.281 15.688 1 90.38 410 PRO B CA 1
ATOM 7720 C C . PRO B 1 410 ? 18.062 40.125 16.297 1 90.38 410 PRO B C 1
ATOM 7722 O O . PRO B 1 410 ? 17.391 41.125 16.547 1 90.38 410 PRO B O 1
ATOM 7725 N N . VAL B 1 411 ? 17.578 39.031 16.469 1 91.75 411 VAL B N 1
ATOM 7726 C CA . VAL B 1 411 ? 16.344 38.656 17.141 1 91.75 411 VAL B CA 1
ATOM 7727 C C . VAL B 1 411 ? 16.656 37.75 18.328 1 91.75 411 VAL B C 1
ATOM 7729 O O . VAL B 1 411 ? 17.375 36.75 18.188 1 91.75 411 VAL B O 1
ATOM 7732 N N . SER B 1 412 ? 16.094 38.156 19.531 1 93.38 412 SER B N 1
ATOM 7733 C CA . SER B 1 412 ? 16.516 37.375 20.703 1 93.38 412 SER B CA 1
ATOM 7734 C C . SER B 1 412 ? 15.32 36.906 21.531 1 93.38 412 SER B C 1
ATOM 7736 O O . SER B 1 412 ? 15.484 36.219 22.547 1 93.38 412 SER B O 1
ATOM 7738 N N . THR B 1 413 ? 14.117 37.344 21.062 1 93.62 413 THR B N 1
ATOM 7739 C CA . THR B 1 413 ? 12.938 36.906 21.828 1 93.62 413 THR B CA 1
ATOM 7740 C C . THR B 1 413 ? 11.922 36.219 20.922 1 93.62 413 THR B C 1
ATOM 7742 O O . THR B 1 413 ? 11.93 36.438 19.703 1 93.62 413 THR B O 1
ATOM 7745 N N . TRP B 1 414 ? 11.023 35.469 21.562 1 92.88 414 TRP B N 1
ATOM 7746 C CA . TRP B 1 414 ? 10 34.719 20.844 1 92.88 414 TRP B CA 1
ATOM 7747 C C . TRP B 1 414 ? 9.055 35.656 20.125 1 92.88 414 TRP B C 1
ATOM 7749 O O . TRP B 1 414 ? 8.797 35.5 18.922 1 92.88 414 TRP B O 1
ATOM 7759 N N . PRO B 1 415 ? 8.555 36.719 20.672 1 90.94 415 PRO B N 1
ATOM 7760 C CA . PRO B 1 415 ? 7.68 37.656 19.953 1 90.94 415 PRO B CA 1
ATOM 7761 C C . PRO B 1 415 ? 8.375 38.312 18.766 1 90.94 415 PRO B C 1
ATOM 7763 O O . PRO B 1 415 ? 7.746 38.531 17.719 1 90.94 415 PRO B O 1
ATOM 7766 N N . GLU B 1 416 ? 9.609 38.594 18.922 1 90.94 416 GLU B N 1
ATOM 7767 C CA . GLU B 1 416 ? 10.359 39.188 17.828 1 90.94 416 GLU B CA 1
ATOM 7768 C C . GLU B 1 416 ? 10.516 38.219 16.672 1 90.94 416 GLU B C 1
ATOM 7770 O O . GLU B 1 416 ? 10.438 38.625 15.5 1 90.94 416 GLU B O 1
ATOM 7775 N N . LEU B 1 417 ? 10.773 37 17.047 1 90.06 417 LEU B N 1
ATOM 7776 C CA . LEU B 1 417 ? 10.898 36 16.016 1 90.06 417 LEU B CA 1
ATOM 7777 C C . LEU B 1 417 ? 9.609 35.875 15.211 1 90.06 417 LEU B C 1
ATOM 7779 O O . LEU B 1 417 ? 9.641 35.75 13.977 1 90.06 417 LEU B O 1
ATOM 7783 N N . LEU B 1 418 ? 8.477 35.875 15.844 1 88.5 418 LEU B N 1
ATOM 7784 C CA . LEU B 1 418 ? 7.176 35.719 15.195 1 88.5 418 LEU B CA 1
ATOM 7785 C C . LEU B 1 418 ? 6.945 36.844 14.18 1 88.5 418 LEU B C 1
ATOM 7787 O O . LEU B 1 418 ? 6.27 36.625 13.172 1 88.5 418 LEU B O 1
ATOM 7791 N N . LYS B 1 419 ? 7.598 37.875 14.359 1 85.25 419 LYS B N 1
ATOM 7792 C CA . LYS B 1 419 ? 7.426 39.031 13.484 1 85.25 419 LYS B CA 1
ATOM 7793 C C . LYS B 1 419 ? 8.289 38.906 12.227 1 85.25 419 LYS B C 1
ATOM 7795 O O . LYS B 1 419 ? 7.965 39.469 11.188 1 85.25 419 LYS B O 1
ATOM 7800 N N . VAL B 1 420 ? 9.359 38.219 12.359 1 80.88 420 VAL B N 1
ATOM 7801 C CA . VAL B 1 420 ? 10.305 38.188 11.25 1 80.88 420 VAL B CA 1
ATOM 7802 C C . VAL B 1 420 ? 10.117 36.938 10.422 1 80.88 420 VAL B C 1
ATOM 7804 O O . VAL B 1 420 ? 10.547 36.875 9.266 1 80.88 420 VAL B O 1
ATOM 7807 N N . LEU B 1 421 ? 9.469 36 10.992 1 77.81 421 LEU B N 1
ATOM 7808 C CA . LEU B 1 421 ? 9.258 34.781 10.242 1 77.81 421 LEU B CA 1
ATOM 7809 C C . LEU B 1 421 ? 8.297 35 9.078 1 77.81 421 LEU B C 1
ATOM 7811 O O . LEU B 1 421 ? 7.301 35.719 9.219 1 77.81 421 LEU B O 1
ATOM 7815 N N . PRO B 1 422 ? 8.742 34.406 7.906 1 66.44 422 PRO B N 1
ATOM 7816 C CA . PRO B 1 422 ? 7.848 34.562 6.762 1 66.44 422 PRO B CA 1
ATOM 7817 C C . PRO B 1 422 ? 6.516 33.844 6.945 1 66.44 422 PRO B C 1
ATOM 7819 O O . PRO B 1 422 ? 6.457 32.812 7.629 1 66.44 422 PRO B O 1
ATOM 7822 N N . ASP B 1 423 ? 5.523 34.594 6.566 1 64.06 423 ASP B N 1
ATOM 7823 C CA . ASP B 1 423 ? 4.254 33.875 6.477 1 64.06 423 ASP B CA 1
ATOM 7824 C C . ASP B 1 423 ? 4.281 32.844 5.355 1 64.06 423 ASP B C 1
ATOM 7826 O O . ASP B 1 423 ? 4.207 33.219 4.176 1 64.06 423 ASP B O 1
ATOM 7830 N N . ILE B 1 424 ? 4.551 31.578 5.801 1 62.03 424 ILE B N 1
ATOM 7831 C CA . ILE B 1 424 ? 4.676 30.5 4.84 1 62.03 424 ILE B CA 1
ATOM 7832 C C . ILE B 1 424 ? 3.287 29.984 4.445 1 62.03 424 ILE B C 1
ATOM 7834 O O . ILE B 1 424 ? 2.463 29.688 5.312 1 62.03 424 ILE B O 1
ATOM 7838 N N . GLY B 1 425 ? 2.855 30.281 3.201 1 63.41 425 GLY B N 1
ATOM 7839 C CA . GLY B 1 425 ? 1.593 29.766 2.691 1 63.41 425 GLY B CA 1
ATOM 7840 C C . GLY B 1 425 ? 1.209 30.359 1.348 1 63.41 425 GLY B C 1
ATOM 7841 O O . GLY B 1 425 ? 1.118 31.578 1.205 1 63.41 425 GLY B O 1
ATOM 7842 N N . THR B 1 426 ? 1.705 29.844 0.344 1 60.34 426 THR B N 1
ATOM 7843 C CA . THR B 1 426 ? 1.273 30.344 -0.955 1 60.34 426 THR B CA 1
ATOM 7844 C C . THR B 1 426 ? 0.435 29.312 -1.688 1 60.34 426 THR B C 1
ATOM 7846 O O . THR B 1 426 ? 0.591 28.109 -1.46 1 60.34 426 THR B O 1
ATOM 7849 N N . VAL B 1 427 ? -0.678 29.938 -2.143 1 68.12 427 VAL B N 1
ATOM 7850 C CA . VAL B 1 427 ? -1.431 29.172 -3.133 1 68.12 427 VAL B CA 1
ATOM 7851 C C . VAL B 1 427 ? -0.723 29.234 -4.484 1 68.12 427 VAL B C 1
ATOM 7853 O O . VAL B 1 427 ? -0.488 30.312 -5.016 1 68.12 427 VAL B O 1
ATOM 7856 N N 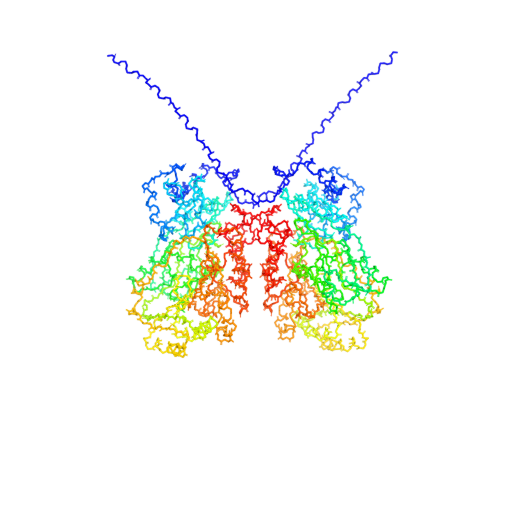. SER B 1 428 ? 0.062 28.219 -4.711 1 64.31 428 SER B N 1
ATOM 7857 C CA . SER B 1 428 ? 0.745 28.328 -5.996 1 64.31 428 SER B CA 1
ATOM 7858 C C . SER B 1 428 ? 0.017 27.531 -7.07 1 64.31 428 SER B C 1
ATOM 7860 O O . SER B 1 428 ? -0.657 26.531 -6.77 1 64.31 428 SER B O 1
ATOM 7862 N N . ALA B 1 429 ? 0.159 28.156 -8.227 1 76.81 429 ALA B N 1
ATOM 7863 C CA . ALA B 1 429 ? -0.287 27.469 -9.438 1 76.81 429 ALA B CA 1
ATOM 7864 C C . ALA B 1 429 ? 0.496 26.172 -9.656 1 76.81 429 ALA B C 1
ATOM 7866 O O . ALA B 1 429 ? 1.685 26.094 -9.336 1 76.81 429 ALA B O 1
ATOM 7867 N N . GLY B 1 430 ? -0.248 25.25 -10.016 1 86.5 430 GLY B N 1
ATOM 7868 C CA . GLY B 1 430 ? 0.391 24.031 -10.484 1 86.5 430 GLY B CA 1
ATOM 7869 C C . GLY B 1 430 ? 0.147 22.844 -9.578 1 86.5 430 GLY B C 1
ATOM 7870 O O . GLY B 1 430 ? -0.778 22.859 -8.758 1 86.5 430 GLY B O 1
ATOM 7871 N N . TYR B 1 431 ? 0.88 21.812 -9.945 1 91.81 431 TYR B N 1
ATOM 7872 C CA . TYR B 1 431 ? 0.803 20.5 -9.297 1 91.81 431 TYR B CA 1
ATOM 7873 C C . TYR B 1 431 ? 2.18 20.047 -8.836 1 91.81 431 TYR B C 1
ATOM 7875 O O . TYR B 1 431 ? 3.201 20.578 -9.273 1 91.81 431 TYR B O 1
ATOM 7883 N N . SER B 1 432 ? 2.191 19.188 -7.852 1 93.12 432 SER B N 1
ATOM 7884 C CA . SER B 1 432 ? 3.475 18.641 -7.426 1 93.12 432 SER B CA 1
ATOM 7885 C C . SER B 1 432 ? 3.309 17.266 -6.809 1 93.12 432 SER B C 1
ATOM 7887 O O . SER B 1 432 ? 2.227 16.922 -6.328 1 93.12 432 SER B O 1
ATOM 7889 N N . MET B 1 433 ? 4.309 16.453 -6.965 1 96 433 MET B N 1
ATOM 7890 C CA . MET B 1 433 ? 4.473 15.188 -6.246 1 96 433 MET B CA 1
ATOM 7891 C C . MET B 1 433 ? 5.738 15.203 -5.395 1 96 433 MET B C 1
ATOM 7893 O O . MET B 1 433 ? 6.781 15.68 -5.84 1 96 433 MET B O 1
ATOM 7897 N N . ARG B 1 434 ? 5.625 14.789 -4.137 1 97 434 ARG B N 1
ATOM 7898 C CA . ARG B 1 434 ? 6.797 14.789 -3.264 1 97 434 ARG B CA 1
ATOM 7899 C C . ARG B 1 434 ? 7.121 13.383 -2.779 1 97 434 ARG B C 1
ATOM 7901 O O . ARG B 1 434 ? 6.27 12.492 -2.82 1 97 434 ARG B O 1
ATOM 7908 N N . ALA B 1 435 ? 8.273 13.133 -2.439 1 98.19 435 ALA B N 1
ATOM 7909 C CA . ALA B 1 435 ? 8.781 12 -1.679 1 98.19 435 ALA B CA 1
ATOM 7910 C C . ALA B 1 435 ? 9.516 12.461 -0.423 1 98.19 435 ALA B C 1
ATOM 7912 O O . ALA B 1 435 ? 10.227 13.469 -0.448 1 98.19 435 ALA B O 1
ATOM 7913 N N . SER B 1 436 ? 9.258 11.75 0.688 1 98.38 436 SER B N 1
ATOM 7914 C CA . SER B 1 436 ? 9.875 12.203 1.929 1 98.38 436 SER B CA 1
ATOM 7915 C C . SER B 1 436 ? 10.234 11.031 2.83 1 98.38 436 SER B C 1
ATOM 7917 O O . SER B 1 436 ? 9.688 9.938 2.678 1 98.38 436 SER B O 1
ATOM 7919 N N . ARG B 1 437 ? 11.195 11.266 3.707 1 98.69 437 ARG B N 1
ATOM 7920 C CA . ARG B 1 437 ? 11.609 10.289 4.707 1 98.69 437 ARG B CA 1
ATOM 7921 C C . ARG B 1 437 ? 12.258 10.969 5.906 1 98.69 437 ARG B C 1
ATOM 7923 O O . ARG B 1 437 ? 12.891 12.016 5.766 1 98.69 437 ARG B O 1
ATOM 7930 N N . LEU B 1 438 ? 11.992 10.398 7.062 1 98.75 438 LEU B N 1
ATOM 7931 C CA . LEU B 1 438 ? 12.812 10.695 8.234 1 98.75 438 LEU B CA 1
ATOM 7932 C C . LEU B 1 438 ? 14.188 10.039 8.117 1 98.75 438 LEU B C 1
ATOM 7934 O O . LEU B 1 438 ? 14.289 8.805 8.086 1 98.75 438 LEU B O 1
ATOM 7938 N N . ILE B 1 439 ? 15.242 10.883 8.047 1 98.88 439 ILE B N 1
ATOM 7939 C CA . ILE B 1 439 ? 16.609 10.383 7.883 1 98.88 439 ILE B CA 1
ATOM 7940 C C . ILE B 1 439 ? 17.281 10.25 9.25 1 98.88 439 ILE B C 1
ATOM 7942 O O . ILE B 1 439 ? 17.344 11.219 10.008 1 98.88 439 ILE B O 1
ATOM 7946 N N . SER B 1 440 ? 17.812 9.102 9.547 1 98.5 440 SER B N 1
ATOM 7947 C CA . SER B 1 440 ? 18.328 8.789 10.875 1 98.5 440 SER B CA 1
ATOM 7948 C C . SER B 1 440 ? 19.672 9.469 11.125 1 98.5 440 SER B C 1
ATOM 7950 O O . SER B 1 440 ? 20.375 9.836 10.188 1 98.5 440 SER B O 1
ATOM 7952 N N . ARG B 1 441 ? 19.969 9.602 12.391 1 98.12 441 ARG B N 1
ATOM 7953 C CA . ARG B 1 441 ? 21.281 10.094 12.82 1 98.12 441 ARG B CA 1
ATOM 7954 C C . ARG B 1 441 ? 22.406 9.219 12.266 1 98.12 441 ARG B C 1
ATOM 7956 O O . ARG B 1 441 ? 23.422 9.727 11.789 1 98.12 441 ARG B O 1
ATOM 7963 N N . GLN B 1 442 ? 22.172 7.941 12.211 1 97.69 442 GLN B N 1
ATOM 7964 C CA . GLN B 1 442 ? 23.172 6.996 11.719 1 97.69 442 GLN B CA 1
ATOM 7965 C C . GLN B 1 442 ? 23.391 7.172 10.219 1 97.69 442 GLN B C 1
ATOM 7967 O O . GLN B 1 442 ? 24.531 7.07 9.742 1 97.69 442 GLN B O 1
ATOM 7972 N N . THR B 1 443 ? 22.344 7.398 9.492 1 98.44 443 THR B N 1
ATOM 7973 C CA . THR B 1 443 ? 22.469 7.555 8.047 1 98.44 443 THR B CA 1
ATOM 7974 C C . THR B 1 443 ? 23.375 8.734 7.707 1 98.44 443 THR B C 1
ATOM 7976 O O . THR B 1 443 ? 24.281 8.602 6.883 1 98.44 443 THR B O 1
ATOM 7979 N N . VAL B 1 444 ? 23.25 9.844 8.391 1 98.62 444 VAL B N 1
ATOM 7980 C CA . VAL B 1 444 ? 23.969 11.047 7.996 1 98.62 444 VAL B CA 1
ATOM 7981 C C . VAL B 1 444 ? 25.391 11 8.539 1 98.62 444 VAL B C 1
ATOM 7983 O O . VAL B 1 444 ? 26.281 11.68 8.016 1 98.62 444 VAL B O 1
ATOM 7986 N N . THR B 1 445 ? 25.672 10.203 9.578 1 98.44 445 THR B N 1
ATOM 7987 C CA . THR B 1 445 ? 27 10.203 10.188 1 98.44 445 THR B CA 1
ATOM 7988 C C . THR B 1 445 ? 27.828 9.016 9.695 1 98.44 445 THR B C 1
ATOM 7990 O O . THR B 1 445 ? 29.047 9.102 9.609 1 98.44 445 THR B O 1
ATOM 7993 N N . ALA B 1 446 ? 27.109 7.922 9.336 1 98.06 446 ALA B N 1
ATOM 7994 C CA . ALA B 1 446 ? 27.859 6.695 9.062 1 98.06 446 ALA B CA 1
ATOM 7995 C C . ALA B 1 446 ? 27.766 6.312 7.59 1 98.06 446 ALA B C 1
ATOM 7997 O O . ALA B 1 446 ? 28.562 5.508 7.102 1 98.06 446 ALA B O 1
ATOM 7998 N N . LYS B 1 447 ? 26.828 6.844 6.879 1 98.06 447 LYS B N 1
ATOM 7999 C CA . LYS B 1 447 ? 26.641 6.496 5.473 1 98.06 447 LYS B CA 1
ATOM 8000 C C . LYS B 1 447 ? 26.812 7.723 4.578 1 98.06 447 LYS B C 1
ATOM 8002 O O . LYS B 1 447 ? 26 7.949 3.674 1 98.06 447 LYS B O 1
ATOM 8007 N N . THR B 1 448 ? 27.781 8.492 4.797 1 98 448 THR B N 1
ATOM 8008 C CA . THR B 1 448 ? 27.922 9.812 4.191 1 98 448 THR B CA 1
ATOM 8009 C C . THR B 1 448 ? 28.062 9.695 2.674 1 98 448 THR B C 1
ATOM 8011 O O . THR B 1 448 ? 27.484 10.492 1.934 1 98 448 THR B O 1
ATOM 8014 N N . GLU B 1 449 ? 28.844 8.711 2.133 1 98.12 449 GLU B N 1
ATOM 8015 C CA . GLU B 1 449 ? 29.031 8.555 0.691 1 98.12 449 GLU B CA 1
ATOM 8016 C C . GLU B 1 449 ? 27.719 8.133 0.015 1 98.12 449 GLU B C 1
ATOM 8018 O O . GLU B 1 449 ? 27.359 8.68 -1.024 1 98.12 449 GLU B O 1
ATOM 8023 N N . GLU B 1 450 ? 27.094 7.172 0.653 1 98.31 450 GLU B N 1
ATOM 8024 C CA . GLU B 1 450 ? 25.812 6.715 0.127 1 98.31 450 GLU B CA 1
ATOM 8025 C C . GLU B 1 450 ? 24.781 7.832 0.162 1 98.31 450 GLU B C 1
ATOM 8027 O O . GLU B 1 450 ? 24 7.992 -0.778 1 98.31 450 GLU B O 1
ATOM 8032 N N . PHE B 1 451 ? 24.75 8.547 1.26 1 98.69 451 PHE B N 1
ATOM 8033 C CA . PHE B 1 451 ? 23.812 9.648 1.424 1 98.69 451 PHE B CA 1
ATOM 8034 C C . PHE B 1 451 ? 24.031 10.711 0.355 1 98.69 451 PHE B C 1
ATOM 8036 O O . PHE B 1 451 ? 23.062 11.203 -0.241 1 98.69 451 PHE B O 1
ATOM 8043 N N . ALA B 1 452 ? 25.281 11.039 0.048 1 98.75 452 ALA B N 1
ATOM 8044 C CA . ALA B 1 452 ? 25.594 12.016 -0.991 1 98.75 452 ALA B CA 1
ATOM 8045 C C . ALA B 1 452 ? 25.125 11.539 -2.359 1 98.75 452 ALA B C 1
ATOM 8047 O O . ALA B 1 452 ? 24.594 12.32 -3.154 1 98.75 452 ALA B O 1
ATOM 8048 N N . ALA B 1 453 ? 25.344 10.297 -2.611 1 98.62 453 ALA B N 1
ATOM 8049 C CA . ALA B 1 453 ? 24.938 9.734 -3.896 1 98.62 453 ALA B CA 1
ATOM 8050 C C . ALA B 1 453 ? 23.422 9.797 -4.07 1 98.62 453 ALA B C 1
ATOM 8052 O O . ALA B 1 453 ? 22.922 10.117 -5.152 1 98.62 453 ALA B O 1
ATOM 8053 N N . VAL B 1 454 ? 22.703 9.43 -3.006 1 98.62 454 VAL B N 1
ATOM 8054 C CA . VAL B 1 454 ? 21.234 9.492 -3.051 1 98.62 454 VAL B CA 1
ATOM 8055 C C . VAL B 1 454 ? 20.797 10.938 -3.209 1 98.62 454 VAL B C 1
ATOM 8057 O O . VAL B 1 454 ? 19.906 11.234 -4.008 1 98.62 454 VAL B O 1
ATOM 8060 N N . TYR B 1 455 ? 21.391 11.828 -2.453 1 98.06 455 TYR B N 1
ATOM 8061 C CA . TYR B 1 455 ? 21.062 13.25 -2.531 1 98.06 455 TYR B CA 1
ATOM 8062 C C . TYR B 1 455 ? 21.188 13.758 -3.961 1 98.06 455 TYR B C 1
ATOM 8064 O O . TYR B 1 455 ? 20.344 14.508 -4.438 1 98.06 455 TYR B O 1
ATOM 8072 N N . LYS B 1 456 ? 22.219 13.367 -4.617 1 98.38 456 LYS B N 1
ATOM 8073 C CA . LYS B 1 456 ? 22.453 13.789 -5.996 1 98.38 456 LYS B CA 1
ATOM 8074 C C . LYS B 1 456 ? 21.344 13.289 -6.918 1 98.38 456 LYS B C 1
ATOM 8076 O O . LYS B 1 456 ? 20.922 14.008 -7.828 1 98.38 456 LYS B O 1
ATOM 8081 N N . LYS B 1 457 ? 20.875 12.102 -6.672 1 98.12 457 LYS B N 1
ATOM 8082 C CA . LYS B 1 457 ? 19.859 11.492 -7.531 1 98.12 457 LYS B CA 1
ATOM 8083 C C . LYS B 1 457 ? 18.484 12.109 -7.297 1 98.12 457 LYS B C 1
ATOM 8085 O O . LYS B 1 457 ? 17.656 12.156 -8.203 1 98.12 457 LYS B O 1
ATOM 8090 N N . ILE B 1 458 ? 18.234 12.617 -6.133 1 98.44 458 ILE B N 1
ATOM 8091 C CA . ILE B 1 458 ? 16.891 13.094 -5.809 1 98.44 458 ILE B CA 1
ATOM 8092 C C . ILE B 1 458 ? 16.875 14.617 -5.793 1 98.44 458 ILE B C 1
ATOM 8094 O O . ILE B 1 458 ? 15.812 15.234 -5.645 1 98.44 458 ILE B O 1
ATOM 8098 N N . GLY B 1 459 ? 18 15.32 -5.875 1 98.19 459 GLY B N 1
ATOM 8099 C CA . GLY B 1 459 ? 18.109 16.766 -5.734 1 98.19 459 GLY B CA 1
ATOM 8100 C C . GLY B 1 459 ? 18.156 17.5 -7.066 1 98.19 459 GLY B C 1
ATOM 8101 O O . GLY B 1 459 ? 18.141 16.859 -8.125 1 98.19 459 GLY B O 1
ATOM 8102 N N . PRO B 1 460 ? 18.172 18.828 -6.984 1 98.25 460 PRO B N 1
ATOM 8103 C CA . PRO B 1 460 ? 18.234 19.641 -8.211 1 98.25 460 PRO B CA 1
ATOM 8104 C C . PRO B 1 460 ? 19.562 19.5 -8.938 1 98.25 460 PRO B C 1
ATOM 8106 O O . PRO B 1 460 ? 20.594 19.219 -8.312 1 98.25 460 PRO B O 1
ATOM 8109 N N . THR B 1 461 ? 19.516 19.781 -10.203 1 97.25 461 THR B N 1
ATOM 8110 C CA . THR B 1 461 ? 20.719 19.766 -11.039 1 97.25 461 THR B CA 1
ATOM 8111 C C . THR B 1 461 ? 21.328 21.156 -11.148 1 97.25 461 THR B C 1
ATOM 8113 O O . THR B 1 461 ? 20.656 22.156 -10.859 1 97.25 461 THR B O 1
ATOM 8116 N N . LYS B 1 462 ? 22.531 21.078 -11.516 1 96.94 462 LYS B N 1
ATOM 8117 C CA . LYS B 1 462 ? 23.297 22.312 -11.656 1 96.94 462 LYS B CA 1
ATOM 8118 C C . LYS B 1 462 ? 22.719 23.188 -12.75 1 96.94 462 LYS B C 1
ATOM 8120 O O . LYS B 1 462 ? 22.719 24.422 -12.625 1 96.94 462 LYS B O 1
ATOM 8125 N N . GLU B 1 463 ? 22.219 22.562 -13.812 1 95.56 463 GLU B N 1
ATOM 8126 C CA . GLU B 1 463 ? 21.578 23.281 -14.906 1 95.56 463 GLU B CA 1
ATOM 8127 C C . GLU B 1 463 ? 20.062 23.078 -14.891 1 95.56 463 GLU B C 1
ATOM 8129 O O . GLU B 1 463 ? 19.578 22.078 -14.367 1 95.56 463 GLU B O 1
ATOM 8134 N N . ALA B 1 464 ? 19.422 24.062 -15.438 1 94.88 464 ALA B N 1
ATOM 8135 C CA . ALA B 1 464 ? 17.984 23.906 -15.602 1 94.88 464 ALA B CA 1
ATOM 8136 C C . ALA B 1 464 ? 17.656 22.688 -16.438 1 94.88 464 ALA B C 1
ATOM 8138 O O . ALA B 1 464 ? 18.328 22.406 -17.438 1 94.88 464 ALA B O 1
ATOM 8139 N N . PRO B 1 465 ? 16.625 21.953 -16.016 1 93.31 465 PRO B N 1
ATOM 8140 C CA . PRO B 1 465 ? 16.25 20.781 -16.828 1 93.31 465 PRO B CA 1
ATOM 8141 C C . PRO B 1 465 ? 15.891 21.141 -18.266 1 93.31 465 PRO B C 1
ATOM 8143 O O . PRO B 1 465 ? 15.258 22.172 -18.5 1 93.31 465 PRO B O 1
ATOM 8146 N N . LEU B 1 466 ? 16.125 20.266 -19.188 1 90.31 466 LEU B N 1
ATOM 8147 C CA . LEU B 1 466 ? 15.93 20.531 -20.609 1 90.31 466 LEU B CA 1
ATOM 8148 C C . LEU B 1 466 ? 14.508 20.188 -21.031 1 90.31 466 LEU B C 1
ATOM 8150 O O . LEU B 1 466 ? 14.047 20.625 -22.094 1 90.31 466 LEU B O 1
ATOM 8154 N N . ASN B 1 467 ? 13.773 19.484 -20.281 1 87.12 467 ASN B N 1
ATOM 8155 C CA . ASN B 1 467 ? 12.445 19.016 -20.672 1 87.12 467 ASN B CA 1
ATOM 8156 C C . ASN B 1 467 ? 11.375 20.062 -20.344 1 87.12 467 ASN B C 1
ATOM 8158 O O . ASN B 1 467 ? 10.18 19.781 -20.5 1 87.12 467 ASN B O 1
ATOM 8162 N N . GLY B 1 468 ? 11.734 21.188 -19.844 1 87.69 468 GLY B N 1
ATOM 8163 C CA . GLY B 1 468 ? 10.789 22.266 -19.594 1 87.69 468 GLY B CA 1
ATOM 8164 C C . GLY B 1 468 ? 10.172 22.203 -18.219 1 87.69 468 GLY B C 1
ATOM 8165 O O . GLY B 1 468 ? 9.445 23.125 -17.812 1 87.69 468 GLY B O 1
ATOM 8166 N N . LEU B 1 469 ? 10.453 21.219 -17.469 1 91.69 469 LEU B N 1
ATOM 8167 C CA . LEU B 1 469 ? 9.984 21.125 -16.094 1 91.69 469 LEU B CA 1
ATOM 8168 C C . LEU B 1 469 ? 10.844 21.984 -15.164 1 91.69 469 LEU B C 1
ATOM 8170 O O . LEU B 1 469 ? 12.023 22.203 -15.445 1 91.69 469 LEU B O 1
ATOM 8174 N N . PRO B 1 470 ? 10.211 22.469 -14.07 1 93.12 470 PRO B N 1
ATOM 8175 C CA . PRO B 1 470 ? 11.062 23.047 -13.031 1 93.12 470 PRO B CA 1
ATOM 8176 C C . PRO B 1 470 ? 12.078 22.062 -12.484 1 93.12 470 PRO B C 1
ATOM 8178 O O . PRO B 1 470 ? 11.867 20.844 -12.555 1 93.12 470 PRO B O 1
ATOM 8181 N N . ASN B 1 471 ? 13.211 22.594 -11.992 1 96.69 471 ASN B N 1
ATOM 8182 C CA . ASN B 1 471 ? 14.172 21.734 -11.312 1 96.69 471 ASN B CA 1
ATOM 8183 C C . ASN B 1 471 ? 13.57 21.078 -10.07 1 96.69 471 ASN B C 1
ATOM 8185 O O . ASN B 1 471 ? 12.586 21.578 -9.523 1 96.69 471 ASN B O 1
ATOM 8189 N N . LEU B 1 472 ? 14.117 19.938 -9.734 1 96.81 472 LEU B N 1
ATOM 8190 C CA . LEU B 1 472 ? 13.75 19.359 -8.445 1 96.81 472 LEU B CA 1
ATOM 8191 C C . LEU B 1 472 ? 14.07 20.312 -7.301 1 96.81 472 LEU B C 1
ATOM 8193 O O . LEU B 1 472 ? 14.883 21.234 -7.461 1 96.81 472 LEU B O 1
ATOM 8197 N N . SER B 1 473 ? 13.414 20.188 -6.227 1 96.12 473 SER B N 1
ATOM 8198 C CA . SER B 1 473 ? 13.68 20.953 -5.016 1 96.12 473 SER B CA 1
ATOM 8199 C C . SER B 1 473 ? 13.703 20.062 -3.785 1 96.12 473 SER B C 1
ATOM 8201 O O . SER B 1 473 ? 12.969 19.062 -3.717 1 96.12 473 SER B O 1
ATOM 8203 N N . ILE B 1 474 ? 14.594 20.375 -2.844 1 98.19 474 ILE B N 1
ATOM 8204 C CA . ILE B 1 474 ? 14.68 19.641 -1.589 1 98.19 474 ILE B CA 1
ATOM 8205 C C . ILE B 1 474 ? 14.414 20.578 -0.417 1 98.19 474 ILE B C 1
ATOM 8207 O O . ILE B 1 474 ? 14.828 21.75 -0.446 1 98.19 474 ILE B O 1
ATOM 8211 N N . SER B 1 475 ? 13.672 20.156 0.52 1 97.69 475 SER B N 1
ATOM 8212 C CA . SER B 1 475 ? 13.539 20.812 1.815 1 97.69 475 SER B CA 1
ATOM 8213 C C . SER B 1 475 ? 13.898 19.875 2.955 1 97.69 475 SER B C 1
ATOM 8215 O O . SER B 1 475 ? 13.656 18.656 2.865 1 97.69 475 SER B O 1
ATOM 8217 N N . GLY B 1 476 ? 14.523 20.422 3.959 1 98.62 476 GLY B N 1
ATOM 8218 C CA . GLY B 1 476 ? 14.883 19.656 5.141 1 98.62 476 GLY B CA 1
ATOM 8219 C C . GLY B 1 476 ? 14.414 20.297 6.434 1 98.62 476 GLY B C 1
ATOM 8220 O O . GLY B 1 476 ? 14.617 21.5 6.648 1 98.62 476 GLY B O 1
ATOM 8221 N N . THR B 1 477 ? 13.703 19.531 7.23 1 98.44 477 THR B N 1
ATOM 8222 C CA . THR B 1 477 ? 13.281 19.922 8.57 1 98.44 477 THR B CA 1
ATOM 8223 C C . THR B 1 477 ? 14.227 19.344 9.625 1 98.44 477 THR B C 1
ATOM 8225 O O . THR B 1 477 ? 14.328 18.125 9.773 1 98.44 477 THR B O 1
ATOM 8228 N N . LEU B 1 478 ? 14.867 20.25 10.406 1 98.62 478 LEU B N 1
ATOM 8229 C CA . LEU B 1 478 ? 15.828 19.844 11.414 1 98.62 478 LEU B CA 1
ATOM 8230 C C . LEU B 1 478 ? 15.25 20 12.82 1 98.62 478 LEU B C 1
ATOM 8232 O O . LEU B 1 478 ? 15.984 19.922 13.805 1 98.62 478 LEU B O 1
ATOM 8236 N N . THR B 1 479 ? 13.93 20.203 12.891 1 98.12 479 THR B N 1
ATOM 8237 C CA . THR B 1 479 ? 13.32 20.562 14.164 1 98.12 479 THR B CA 1
ATOM 8238 C C . THR B 1 479 ? 12.602 19.359 14.773 1 98.12 479 THR B C 1
ATOM 8240 O O . THR B 1 479 ? 11.547 19.516 15.398 1 98.12 479 THR B O 1
ATOM 8243 N N . ILE B 1 480 ? 13.086 18.188 14.578 1 97.69 480 ILE B N 1
ATOM 8244 C CA . ILE B 1 480 ? 12.5 16.969 15.141 1 97.69 480 ILE B CA 1
ATOM 8245 C C . ILE B 1 480 ? 13.133 16.672 16.5 1 97.69 480 ILE B C 1
ATOM 8247 O O . ILE B 1 480 ? 14.352 16.547 16.594 1 97.69 480 ILE B O 1
ATOM 8251 N N . SER B 1 481 ? 12.352 16.531 17.516 1 97.81 481 SER B N 1
ATOM 8252 C CA . SER B 1 481 ? 12.844 16.234 18.859 1 97.81 481 SER B CA 1
ATOM 8253 C C . SER B 1 481 ? 13.117 14.75 19.047 1 97.81 481 SER B C 1
ATOM 8255 O O . SER B 1 481 ? 12.281 13.914 18.703 1 97.81 481 SER B O 1
ATOM 8257 N N . PRO B 1 482 ? 14.211 14.43 19.578 1 96.88 482 PRO B N 1
ATOM 8258 C CA . PRO B 1 482 ? 14.516 13.016 19.844 1 96.88 482 PRO B CA 1
ATOM 8259 C C . PRO B 1 482 ? 13.938 12.539 21.172 1 96.88 482 PRO B C 1
ATOM 8261 O O . PRO B 1 482 ? 14.102 11.367 21.531 1 96.88 482 PRO B O 1
ATOM 8264 N N . LYS B 1 483 ? 13.281 13.383 21.922 1 96.19 483 LYS B N 1
ATOM 8265 C CA . LYS B 1 483 ? 12.773 13.016 23.234 1 96.19 483 LYS B CA 1
ATOM 8266 C C . LYS B 1 483 ? 11.742 11.891 23.141 1 96.19 483 LYS B C 1
ATOM 8268 O O . LYS B 1 483 ? 10.797 11.984 22.344 1 96.19 483 LYS B O 1
ATOM 8273 N N . PRO B 1 484 ? 11.938 10.836 23.938 1 96.31 484 PRO B N 1
ATOM 8274 C CA . PRO B 1 484 ? 10.961 9.742 23.891 1 96.31 484 PRO B CA 1
ATOM 8275 C C . PRO B 1 484 ? 9.617 10.133 24.5 1 96.31 484 PRO B C 1
ATOM 8277 O O . PRO B 1 484 ? 9.57 10.758 25.562 1 96.31 484 PRO B O 1
ATOM 8280 N N . VAL B 1 485 ? 8.617 9.922 23.844 1 97.25 485 VAL B N 1
ATOM 8281 C CA . VAL B 1 485 ? 7.242 10.133 24.281 1 97.25 485 VAL B CA 1
ATOM 8282 C C . VAL B 1 485 ? 6.383 8.938 23.875 1 97.25 485 VAL B C 1
ATOM 8284 O O . VAL B 1 485 ? 6.508 8.422 22.766 1 97.25 485 VAL B O 1
ATOM 8287 N N . ASN B 1 486 ? 5.602 8.398 24.828 1 97.38 486 ASN B N 1
ATOM 8288 C CA . ASN B 1 486 ? 4.699 7.293 24.531 1 97.38 486 ASN B CA 1
ATOM 8289 C C . ASN B 1 486 ? 3.457 7.773 23.781 1 97.38 486 ASN B C 1
ATOM 8291 O O . ASN B 1 486 ? 2.408 7.996 24.391 1 97.38 486 ASN B O 1
ATOM 8295 N N . ASN B 1 487 ? 3.566 7.949 22.531 1 98.19 487 ASN B N 1
ATOM 8296 C CA . ASN B 1 487 ? 2.438 8.281 21.656 1 98.19 487 ASN B CA 1
ATOM 8297 C C . ASN B 1 487 ? 2.451 7.461 20.375 1 98.19 487 ASN B C 1
ATOM 8299 O O . ASN B 1 487 ? 3.193 6.484 20.266 1 98.19 487 ASN B O 1
ATOM 8303 N N . SER B 1 488 ? 1.589 7.734 19.422 1 98.62 488 SER B N 1
ATOM 8304 C CA . SER B 1 488 ? 1.34 6.82 18.312 1 98.62 488 SER B CA 1
ATOM 8305 C C . SER B 1 488 ? 2.217 7.152 17.109 1 98.62 488 SER B C 1
ATOM 8307 O O . SER B 1 488 ? 2.09 6.539 16.047 1 98.62 488 SER B O 1
ATOM 8309 N N . LEU B 1 489 ? 3.148 8.156 17.219 1 98.62 489 LEU B N 1
ATOM 8310 C CA . LEU B 1 489 ? 4.059 8.484 16.125 1 98.62 489 LEU B CA 1
ATOM 8311 C C . LEU B 1 489 ? 4.941 7.289 15.773 1 98.62 489 LEU B C 1
ATOM 8313 O O . LEU B 1 489 ? 5.215 6.441 16.625 1 98.62 489 LEU B O 1
ATOM 8317 N N . HIS B 1 490 ? 5.355 7.238 14.586 1 98.31 490 HIS B N 1
ATOM 8318 C CA . HIS B 1 490 ? 6.387 6.285 14.195 1 98.31 490 HIS B CA 1
ATOM 8319 C C . HIS B 1 490 ? 7.629 6.434 15.062 1 98.31 490 HIS B C 1
ATOM 8321 O O . HIS B 1 490 ? 8.078 7.551 15.336 1 98.31 490 HIS B O 1
ATOM 8327 N N . PRO B 1 491 ? 8.25 5.34 15.461 1 97.31 491 PRO B N 1
ATOM 8328 C CA . PRO B 1 491 ? 9.422 5.418 16.328 1 97.31 491 PRO B CA 1
ATOM 8329 C C . PRO B 1 491 ? 10.586 6.172 15.695 1 97.31 491 PRO B C 1
ATOM 8331 O O . PRO B 1 491 ? 11.438 6.719 16.406 1 97.31 491 PRO B O 1
ATOM 8334 N N . SER B 1 492 ? 10.617 6.293 14.398 1 97.12 492 SER B N 1
ATOM 8335 C CA . SER B 1 492 ? 11.711 6.941 13.688 1 97.12 492 SER B CA 1
ATOM 8336 C C . SER B 1 492 ? 11.797 8.422 14.031 1 97.12 492 SER B C 1
ATOM 8338 O O . SER B 1 492 ? 12.844 9.055 13.859 1 97.12 492 SER B O 1
ATOM 8340 N N . TRP B 1 493 ? 10.695 8.984 14.523 1 98 493 TRP B N 1
ATOM 8341 C CA . TRP B 1 493 ? 10.711 10.391 14.922 1 98 493 TRP B CA 1
ATOM 8342 C C . TRP B 1 493 ? 11.766 10.648 15.992 1 98 493 TRP B C 1
ATOM 8344 O O . TRP B 1 493 ? 12.305 11.75 16.094 1 98 493 TRP B O 1
ATOM 8354 N N . ARG B 1 494 ? 12.102 9.633 16.75 1 97.75 494 ARG B N 1
ATOM 8355 C CA . ARG B 1 494 ? 12.953 9.805 17.922 1 97.75 494 ARG B CA 1
ATOM 8356 C C . ARG B 1 494 ? 14.43 9.641 17.547 1 97.75 494 ARG B C 1
ATOM 8358 O O . ARG B 1 494 ? 15.305 9.844 18.391 1 97.75 494 ARG B O 1
ATOM 8365 N N . ASN B 1 495 ? 14.672 9.289 16.312 1 96.12 495 ASN B N 1
ATOM 8366 C CA . ASN B 1 495 ? 16.047 9.109 15.867 1 96.12 495 ASN B CA 1
ATOM 8367 C C . ASN B 1 495 ? 16.312 9.836 14.547 1 96.12 495 ASN B C 1
ATOM 8369 O O . ASN B 1 495 ? 17.281 9.523 13.844 1 96.12 495 ASN B O 1
ATOM 8373 N N . ALA B 1 496 ? 15.562 10.75 14.211 1 98.12 496 ALA B N 1
ATOM 8374 C CA . ALA B 1 496 ? 15.688 11.445 12.938 1 98.12 496 ALA B CA 1
ATOM 8375 C C . ALA B 1 496 ? 16.516 12.719 13.078 1 98.12 496 ALA B C 1
ATOM 8377 O O . ALA B 1 496 ? 16.328 13.477 14.039 1 98.12 496 ALA B O 1
ATOM 8378 N N . THR B 1 497 ? 17.438 12.922 12.141 1 98.56 497 THR B N 1
ATOM 8379 C CA . THR B 1 497 ? 18.141 14.188 12.047 1 98.56 497 THR B CA 1
ATOM 8380 C C . THR B 1 497 ? 17.359 15.18 11.195 1 98.56 497 THR B C 1
ATOM 8382 O O . THR B 1 497 ? 17.297 16.375 11.516 1 98.56 497 THR B O 1
ATOM 8385 N N . VAL B 1 498 ? 16.781 14.703 10.156 1 98.75 498 VAL B N 1
ATOM 8386 C CA . VAL B 1 498 ? 16.109 15.578 9.211 1 98.75 498 VAL B CA 1
ATOM 8387 C C . VAL B 1 498 ? 14.906 14.852 8.609 1 98.75 498 VAL B C 1
ATOM 8389 O O . VAL B 1 498 ? 14.961 13.648 8.352 1 98.75 498 VAL B O 1
ATOM 8392 N N . HIS B 1 499 ? 13.789 15.477 8.57 1 98.62 499 HIS B N 1
ATOM 8393 C CA . HIS B 1 499 ? 12.758 15.078 7.621 1 98.62 499 HIS B CA 1
ATOM 8394 C C . HIS B 1 499 ? 13.008 15.672 6.242 1 98.62 499 HIS B C 1
ATOM 8396 O O . HIS B 1 499 ? 12.898 16.891 6.055 1 98.62 499 HIS B O 1
ATOM 8402 N N . LEU B 1 500 ? 13.367 14.812 5.316 1 98.81 500 LEU B N 1
ATOM 8403 C CA . LEU B 1 500 ? 13.836 15.219 3.992 1 98.81 500 LEU B CA 1
ATOM 8404 C C . LEU B 1 500 ? 12.734 15.047 2.953 1 98.81 500 LEU B C 1
ATOM 8406 O O . LEU B 1 500 ? 12.125 13.977 2.855 1 98.81 500 LEU B O 1
ATOM 8410 N N . ILE B 1 501 ? 12.445 16.141 2.201 1 98.5 501 ILE B N 1
ATOM 8411 C CA . ILE B 1 501 ? 11.43 16.125 1.153 1 98.5 501 ILE B CA 1
ATOM 8412 C C . ILE B 1 501 ? 12.07 16.484 -0.186 1 98.5 501 ILE B C 1
ATOM 8414 O O . ILE B 1 501 ? 12.82 17.469 -0.28 1 98.5 501 ILE B O 1
ATOM 8418 N N . THR B 1 502 ? 11.891 15.695 -1.203 1 98.56 502 THR B N 1
ATOM 8419 C CA . THR B 1 502 ? 12.133 16.078 -2.59 1 98.56 502 THR B CA 1
ATOM 8420 C C . THR B 1 502 ? 10.82 16.141 -3.367 1 98.56 502 THR B C 1
ATOM 8422 O O . THR B 1 502 ? 9.836 15.516 -2.988 1 98.56 502 THR B O 1
ATOM 8425 N N . GLY B 1 503 ? 10.828 17 -4.352 1 96.88 503 GLY B N 1
ATOM 8426 C CA . GLY B 1 503 ? 9.586 17.141 -5.09 1 96.88 503 GLY B CA 1
ATOM 8427 C C . GLY B 1 503 ? 9.789 17.609 -6.52 1 96.88 503 GLY B C 1
ATOM 8428 O O . GLY B 1 503 ? 10.781 18.266 -6.824 1 96.88 503 GLY B O 1
ATOM 8429 N N . GLN B 1 504 ? 8.844 17.219 -7.406 1 96.75 504 GLN B N 1
ATOM 8430 C CA . GLN B 1 504 ? 8.734 17.672 -8.789 1 96.75 504 GLN B CA 1
ATOM 8431 C C . GLN B 1 504 ? 7.387 18.344 -9.039 1 96.75 504 GLN B C 1
ATOM 8433 O O . GLN B 1 504 ? 6.336 17.75 -8.781 1 96.75 504 GLN B O 1
ATOM 8438 N N . SER B 1 505 ? 7.441 19.562 -9.484 1 94.19 505 SER B N 1
ATOM 8439 C CA . SER B 1 505 ? 6.223 20.281 -9.828 1 94.19 505 SER B CA 1
ATOM 8440 C C . SER B 1 505 ? 5.988 20.281 -11.336 1 94.19 505 SER B C 1
ATOM 8442 O O . SER B 1 505 ? 6.914 20.031 -12.117 1 94.19 505 SER B O 1
ATOM 8444 N N . TRP B 1 506 ? 4.703 20.484 -11.781 1 93.88 506 TRP B N 1
ATOM 8445 C CA . TRP B 1 506 ? 4.336 20.656 -13.188 1 93.88 506 TRP B CA 1
ATOM 8446 C C . TRP B 1 506 ? 3.121 21.578 -13.32 1 93.88 506 TRP B C 1
ATOM 8448 O O . TRP B 1 506 ? 2.539 22 -12.32 1 93.88 506 TRP B O 1
ATOM 8458 N N . THR B 1 507 ? 2.812 21.969 -14.508 1 89.56 507 THR B N 1
ATOM 8459 C CA . THR B 1 507 ? 1.693 22.875 -14.781 1 89.56 507 THR B CA 1
ATOM 8460 C C . THR B 1 507 ? 0.618 22.156 -15.594 1 89.56 507 THR B C 1
ATOM 8462 O O . THR B 1 507 ? 0.805 21.016 -16.016 1 89.56 507 THR B O 1
ATOM 8465 N N . ASP B 1 508 ? -0.469 22.844 -15.836 1 84.62 508 ASP B N 1
ATOM 8466 C CA . ASP B 1 508 ? -1.594 22.328 -16.609 1 84.62 508 ASP B CA 1
ATOM 8467 C C . ASP B 1 508 ? -1.187 22.031 -18.047 1 84.62 508 ASP B C 1
ATOM 8469 O O . ASP B 1 508 ? -1.856 21.266 -18.734 1 84.62 508 ASP B O 1
ATOM 8473 N N . SER B 1 509 ? -0.173 22.609 -18.469 1 84.62 509 SER B N 1
ATOM 8474 C CA . SER B 1 509 ? 0.261 22.438 -19.844 1 84.62 509 SER B CA 1
ATOM 8475 C C . SER B 1 509 ? 1.027 21.141 -20.031 1 84.62 509 SER B C 1
ATOM 8477 O O . SER B 1 509 ? 1.267 20.703 -21.156 1 84.62 509 SER B O 1
ATOM 8479 N N . THR B 1 510 ? 1.421 20.516 -18.906 1 91.19 510 THR B N 1
ATOM 8480 C CA . THR B 1 510 ? 2.146 19.25 -18.984 1 91.19 510 THR B CA 1
ATOM 8481 C C . THR B 1 510 ? 1.229 18.125 -19.469 1 91.19 510 THR B C 1
ATOM 8483 O O . THR B 1 510 ? 0.109 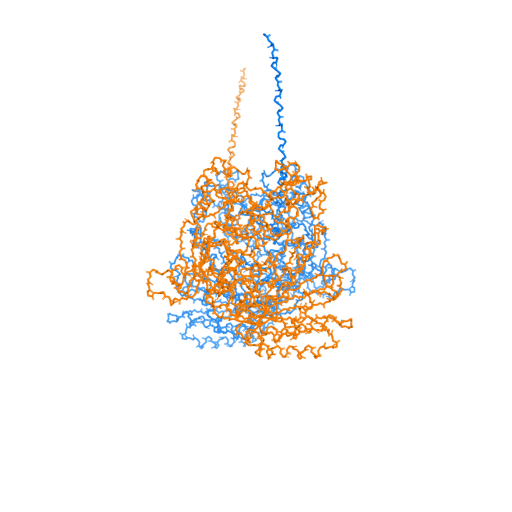17.984 -18.984 1 91.19 510 THR B O 1
ATOM 8486 N N . ASN B 1 511 ? 1.622 17.391 -20.438 1 91.25 511 ASN B N 1
ATOM 8487 C CA . ASN B 1 511 ? 0.76 16.344 -20.984 1 91.25 511 ASN B CA 1
ATOM 8488 C C . ASN B 1 511 ? 0.648 15.164 -20.031 1 91.25 511 ASN B C 1
ATOM 8490 O O . ASN B 1 511 ? 1.488 14.992 -19.156 1 91.25 511 ASN B O 1
ATOM 8494 N N . ASP B 1 512 ? -0.257 14.297 -20.328 1 89.88 512 ASP B N 1
ATOM 8495 C CA . ASP B 1 512 ? -0.624 13.211 -19.438 1 89.88 512 ASP B CA 1
ATOM 8496 C C . ASP B 1 512 ? 0.515 12.203 -19.297 1 89.88 512 ASP B C 1
ATOM 8498 O O . ASP B 1 512 ? 0.751 11.664 -18.219 1 89.88 512 ASP B O 1
ATOM 8502 N N . THR B 1 513 ? 1.159 11.891 -20.344 1 91.12 513 THR B N 1
ATOM 8503 C CA . THR B 1 513 ? 2.252 10.93 -20.312 1 91.12 513 THR B CA 1
ATOM 8504 C C . THR B 1 513 ? 3.383 11.414 -19.406 1 91.12 513 THR B C 1
ATOM 8506 O O . THR B 1 513 ? 3.938 10.648 -18.625 1 91.12 513 THR B O 1
ATOM 8509 N N . GLU B 1 514 ? 3.705 12.703 -19.516 1 93.62 514 GLU B N 1
ATOM 8510 C CA . GLU B 1 514 ? 4.754 13.289 -18.688 1 93.62 514 GLU B CA 1
ATOM 8511 C C . GLU B 1 514 ? 4.352 13.297 -17.219 1 93.62 514 GLU B C 1
ATOM 8513 O O . GLU B 1 514 ? 5.18 13.047 -16.344 1 93.62 514 GLU B O 1
ATOM 8518 N N . VAL B 1 515 ? 3.133 13.633 -16.969 1 94.94 515 VAL B N 1
ATOM 8519 C CA . VAL B 1 515 ? 2.643 13.625 -15.602 1 94.94 515 VAL B CA 1
ATOM 8520 C C . VAL B 1 515 ? 2.789 12.219 -15.008 1 94.94 515 VAL B C 1
ATOM 8522 O O . VAL B 1 515 ? 3.279 12.062 -13.891 1 94.94 515 VAL B O 1
ATOM 8525 N N . ARG B 1 516 ? 2.424 11.18 -15.75 1 93.88 516 ARG B N 1
ATOM 8526 C CA . ARG B 1 516 ? 2.568 9.797 -15.297 1 93.88 516 ARG B CA 1
ATOM 8527 C C . ARG B 1 516 ? 4.027 9.469 -15.008 1 93.88 516 ARG B C 1
ATOM 8529 O O . ARG B 1 516 ? 4.332 8.773 -14.031 1 93.88 516 ARG B O 1
ATOM 8536 N N . ASN B 1 517 ? 4.902 9.953 -15.836 1 94.88 517 ASN B N 1
ATOM 8537 C CA . ASN B 1 517 ? 6.332 9.727 -15.641 1 94.88 517 ASN B CA 1
ATOM 8538 C C . ASN B 1 517 ? 6.836 10.391 -14.359 1 94.88 517 ASN B C 1
ATOM 8540 O O . ASN B 1 517 ? 7.664 9.828 -13.648 1 94.88 517 ASN B O 1
ATOM 8544 N N . ILE B 1 518 ? 6.363 11.609 -14.133 1 96.81 518 ILE B N 1
ATOM 8545 C CA . ILE B 1 518 ? 6.742 12.344 -12.938 1 96.81 518 ILE B CA 1
ATOM 8546 C C . ILE B 1 518 ? 6.305 11.562 -11.695 1 96.81 518 ILE B C 1
ATOM 8548 O O . ILE B 1 518 ? 7.094 11.352 -10.773 1 96.81 518 ILE B O 1
ATOM 8552 N N . ILE B 1 519 ? 5.055 11.109 -11.734 1 96.69 519 ILE B N 1
ATOM 8553 C CA . ILE B 1 519 ? 4.5 10.367 -10.609 1 96.69 519 ILE B CA 1
ATOM 8554 C C . ILE B 1 519 ? 5.305 9.094 -10.383 1 96.69 519 ILE B C 1
ATOM 8556 O O . ILE B 1 519 ? 5.672 8.773 -9.25 1 96.69 519 ILE B O 1
ATOM 8560 N N . HIS B 1 520 ? 5.609 8.398 -11.398 1 96.44 520 HIS B N 1
ATOM 8561 C CA . HIS B 1 520 ? 6.391 7.172 -11.32 1 96.44 520 HIS B CA 1
ATOM 8562 C C . HIS B 1 520 ? 7.781 7.438 -10.758 1 96.44 520 HIS B C 1
ATOM 8564 O O . HIS B 1 520 ? 8.242 6.727 -9.859 1 96.44 520 HIS B O 1
ATOM 8570 N N . ASP B 1 521 ? 8.445 8.398 -11.25 1 97.31 521 ASP B N 1
ATOM 8571 C CA . ASP B 1 521 ? 9.82 8.711 -10.859 1 97.31 521 ASP B CA 1
ATOM 8572 C C . ASP B 1 521 ? 9.891 9.102 -9.383 1 97.31 521 ASP B C 1
ATOM 8574 O O . ASP B 1 521 ? 10.719 8.57 -8.641 1 97.31 521 ASP B O 1
ATOM 8578 N N . VAL B 1 522 ? 8.992 10 -9 1 98.25 522 VAL B N 1
ATOM 8579 C CA . VAL B 1 522 ? 9.055 10.508 -7.633 1 98.25 522 VAL B CA 1
ATOM 8580 C C . VAL B 1 522 ? 8.602 9.43 -6.656 1 98.25 522 VAL B C 1
ATOM 8582 O O . VAL B 1 522 ? 9.242 9.195 -5.629 1 98.25 522 VAL B O 1
ATOM 8585 N N . THR B 1 523 ? 7.574 8.672 -6.961 1 97.94 523 THR B N 1
ATOM 8586 C CA . THR B 1 523 ? 6.941 7.746 -6.023 1 97.94 523 THR B CA 1
ATOM 8587 C C . THR B 1 523 ? 7.688 6.414 -5.988 1 97.94 523 THR B C 1
ATOM 8589 O O . THR B 1 523 ? 7.895 5.84 -4.918 1 97.94 523 THR B O 1
ATOM 8592 N N . TYR B 1 524 ? 8.148 5.91 -7.102 1 97.31 524 TYR B N 1
ATOM 8593 C CA . TYR B 1 524 ? 8.617 4.527 -7.109 1 97.31 524 TYR B CA 1
ATOM 8594 C C . TYR B 1 524 ? 10.125 4.469 -7.328 1 97.31 524 TYR B C 1
ATOM 8596 O O . TYR B 1 524 ? 10.758 3.436 -7.086 1 97.31 524 TYR B O 1
ATOM 8604 N N . ARG B 1 525 ? 10.789 5.559 -7.703 1 97.5 525 ARG B N 1
ATOM 8605 C CA . ARG B 1 525 ? 12.242 5.57 -7.812 1 97.5 525 ARG B CA 1
ATOM 8606 C C . ARG B 1 525 ? 12.867 6.391 -6.691 1 97.5 525 ARG B C 1
ATOM 8608 O O . ARG B 1 525 ? 13.539 5.84 -5.812 1 97.5 525 ARG B O 1
ATOM 8615 N N . LYS B 1 526 ? 12.531 7.66 -6.652 1 98.38 526 LYS B N 1
ATOM 8616 C CA . LYS B 1 526 ? 13.188 8.547 -5.695 1 98.38 526 LYS B CA 1
ATOM 8617 C C . LYS B 1 526 ? 12.789 8.195 -4.262 1 98.38 526 LYS B C 1
ATOM 8619 O O . LYS B 1 526 ? 13.625 8.203 -3.361 1 98.38 526 LYS B O 1
ATOM 8624 N N . LEU B 1 527 ? 11.516 7.934 -4.059 1 98.44 527 LEU B N 1
ATOM 8625 C CA . LEU B 1 527 ? 11.094 7.516 -2.727 1 98.44 527 LEU B CA 1
ATOM 8626 C C . LEU B 1 527 ? 11.789 6.223 -2.312 1 98.44 527 LEU B C 1
ATOM 8628 O O . LEU B 1 527 ? 12.164 6.062 -1.151 1 98.44 527 LEU B O 1
ATOM 8632 N N . THR B 1 528 ? 11.992 5.32 -3.246 1 97.44 528 THR B N 1
ATOM 8633 C CA . THR B 1 528 ? 12.672 4.062 -2.959 1 97.44 528 THR B CA 1
ATOM 8634 C C . THR B 1 528 ? 14.125 4.305 -2.57 1 97.44 528 THR B C 1
ATOM 8636 O O . THR B 1 528 ? 14.641 3.664 -1.655 1 97.44 528 THR B O 1
ATOM 8639 N N . LEU B 1 529 ? 14.797 5.223 -3.227 1 98.12 529 LEU B N 1
ATOM 8640 C CA . LEU B 1 529 ? 16.172 5.578 -2.879 1 98.12 529 LEU B CA 1
ATOM 8641 C C . LEU B 1 529 ? 16.25 6.078 -1.439 1 98.12 529 LEU B C 1
ATOM 8643 O O . LEU B 1 529 ? 17.156 5.703 -0.7 1 98.12 529 LEU B O 1
ATOM 8647 N N . LEU B 1 530 ? 15.273 6.855 -1.066 1 98.25 530 LEU B N 1
ATOM 8648 C CA . LEU B 1 530 ? 15.227 7.363 0.301 1 98.25 530 LEU B CA 1
ATOM 8649 C C . LEU B 1 530 ? 14.977 6.23 1.293 1 98.25 530 LEU B C 1
ATOM 8651 O O . LEU B 1 530 ? 15.633 6.16 2.336 1 98.25 530 LEU B O 1
ATOM 8655 N N . ARG B 1 531 ? 14.102 5.383 0.951 1 96.75 531 ARG B N 1
ATOM 8656 C CA . ARG B 1 531 ? 13.758 4.254 1.807 1 96.75 531 ARG B CA 1
ATOM 8657 C C . ARG B 1 531 ? 14.969 3.359 2.047 1 96.75 531 ARG B C 1
ATOM 8659 O O . ARG B 1 531 ? 15.195 2.895 3.166 1 96.75 531 ARG B O 1
ATOM 8666 N N . GLU B 1 532 ? 15.75 3.141 1.091 1 96.62 532 GLU B N 1
ATOM 8667 C CA . GLU B 1 532 ? 16.859 2.182 1.128 1 96.62 532 GLU B CA 1
ATOM 8668 C C . GLU B 1 532 ? 18 2.693 1.992 1 96.62 532 GLU B C 1
ATOM 8670 O O . GLU B 1 532 ? 18.875 1.923 2.383 1 96.62 532 GLU B O 1
ATOM 8675 N N . LEU B 1 533 ? 18.031 4.012 2.262 1 97.56 533 LEU B N 1
ATOM 8676 C CA . LEU B 1 533 ? 19.062 4.543 3.137 1 97.56 533 LEU B CA 1
ATOM 8677 C C . LEU B 1 533 ? 18.969 3.926 4.527 1 97.56 533 LEU B C 1
ATOM 8679 O O . LEU B 1 533 ? 20 3.65 5.16 1 97.56 533 LEU B O 1
ATOM 8683 N N . ASP B 1 534 ? 17.781 3.746 4.957 1 96.44 534 ASP B N 1
ATOM 8684 C CA . ASP B 1 534 ? 17.469 3.121 6.238 1 96.44 534 ASP B CA 1
ATOM 8685 C C . ASP B 1 534 ? 16.047 2.58 6.25 1 96.44 534 ASP B C 1
ATOM 8687 O O . ASP B 1 534 ? 15.094 3.324 6.5 1 96.44 534 ASP B O 1
ATOM 8691 N N . LEU B 1 535 ? 15.883 1.307 6.117 1 95.06 535 LEU B N 1
ATOM 8692 C CA . LEU B 1 535 ? 14.594 0.655 5.926 1 95.06 535 LEU B CA 1
ATOM 8693 C C . LEU B 1 535 ? 13.734 0.781 7.176 1 95.06 535 LEU B C 1
ATOM 8695 O O . LEU B 1 535 ? 12.516 0.561 7.121 1 95.06 535 LEU B O 1
ATOM 8699 N N . ALA B 1 536 ? 14.258 1.144 8.281 1 95.31 536 ALA B N 1
ATOM 8700 C CA . ALA B 1 536 ? 13.516 1.238 9.539 1 95.31 536 ALA B CA 1
ATOM 8701 C C . ALA B 1 536 ? 12.812 2.588 9.656 1 95.31 536 ALA B C 1
ATOM 8703 O O . ALA B 1 536 ? 11.953 2.771 10.523 1 95.31 536 ALA B O 1
ATOM 8704 N N . GLN B 1 537 ? 13.164 3.506 8.789 1 95.75 537 GLN B N 1
ATOM 8705 C CA . GLN B 1 537 ? 12.68 4.875 8.938 1 95.75 537 GLN B CA 1
ATOM 8706 C C . GLN B 1 537 ? 11.32 5.055 8.258 1 95.75 537 GLN B C 1
ATOM 8708 O O . GLN B 1 537 ? 11.023 4.383 7.266 1 95.75 537 GLN B O 1
ATOM 8713 N N . GLY B 1 538 ? 10.508 5.926 8.852 1 97.56 538 GLY B N 1
ATOM 8714 C CA . GLY B 1 538 ? 9.203 6.289 8.32 1 97.56 538 GLY B CA 1
ATOM 8715 C C . GLY B 1 538 ? 9.156 7.691 7.742 1 97.56 538 GLY B C 1
ATOM 8716 O O . GLY B 1 538 ? 10.18 8.219 7.305 1 97.56 538 GLY B O 1
ATOM 8717 N N . ALA B 1 539 ? 7.957 8.195 7.605 1 98 539 ALA B N 1
ATOM 8718 C CA . ALA B 1 539 ? 7.73 9.523 7.035 1 98 539 ALA B CA 1
ATOM 8719 C C . ALA B 1 539 ? 6.66 10.281 7.816 1 98 539 ALA B C 1
ATOM 8721 O O . ALA B 1 539 ? 5.809 9.672 8.469 1 98 539 ALA B O 1
ATOM 8722 N N . TYR B 1 540 ? 6.785 11.617 7.84 1 97.75 540 TYR B N 1
ATOM 8723 C CA . TYR B 1 540 ? 5.758 12.5 8.375 1 97.75 540 TYR B CA 1
ATOM 8724 C C . TYR B 1 540 ? 4.527 12.523 7.477 1 97.75 540 TYR B C 1
ATOM 8726 O O . TYR B 1 540 ? 4.598 12.961 6.328 1 97.75 540 TYR B O 1
ATOM 8734 N N . LEU B 1 541 ? 3.406 12.078 8 1 96.88 541 LEU B N 1
ATOM 8735 C CA . LEU B 1 541 ? 2.223 11.797 7.195 1 96.88 541 LEU B CA 1
ATOM 8736 C C . LEU B 1 541 ? 1.718 13.07 6.52 1 96.88 541 LEU B C 1
ATOM 8738 O O . LEU B 1 541 ? 1.167 13.016 5.418 1 96.88 541 LEU B O 1
ATOM 8742 N N . ASN B 1 542 ? 1.909 14.281 7.129 1 95.38 542 ASN B N 1
ATOM 8743 C CA . ASN B 1 542 ? 1.384 15.516 6.559 1 95.38 542 ASN B CA 1
ATOM 8744 C C . ASN B 1 542 ? 2.232 16 5.387 1 95.38 542 ASN B C 1
ATOM 8746 O O . ASN B 1 542 ? 1.815 16.875 4.633 1 95.38 542 ASN B O 1
ATOM 8750 N N . GLU B 1 543 ? 3.406 15.461 5.219 1 96.12 543 GLU B N 1
ATOM 8751 C CA . GLU B 1 543 ? 4.309 15.906 4.164 1 96.12 543 GLU B CA 1
ATOM 8752 C C . GLU B 1 543 ? 4.844 14.719 3.359 1 96.12 543 GLU B C 1
ATOM 8754 O O . GLU B 1 543 ? 5.922 14.805 2.77 1 96.12 543 GLU B O 1
ATOM 8759 N N . ALA B 1 544 ? 4.156 13.648 3.402 1 96.94 544 ALA B N 1
ATOM 8760 C CA . ALA B 1 544 ? 4.559 12.438 2.688 1 96.94 544 ALA B CA 1
ATOM 8761 C C . ALA B 1 544 ? 3.975 12.422 1.278 1 96.94 544 ALA B C 1
ATOM 8763 O O . ALA B 1 544 ? 3.268 13.344 0.878 1 96.94 544 ALA B O 1
ATOM 8764 N N . ASN B 1 545 ? 4.398 11.453 0.512 1 97.25 545 ASN B N 1
ATOM 8765 C CA . ASN B 1 545 ? 3.85 11.195 -0.816 1 97.25 545 ASN B CA 1
ATOM 8766 C C . ASN B 1 545 ? 2.338 10.984 -0.769 1 97.25 545 ASN B C 1
ATOM 8768 O O . ASN B 1 545 ? 1.831 10.281 0.107 1 97.25 545 ASN B O 1
ATOM 8772 N N . SER B 1 546 ? 1.59 11.617 -1.711 1 95.25 546 SER B N 1
ATOM 8773 C CA . SER B 1 546 ? 0.131 11.602 -1.68 1 95.25 546 SER B CA 1
ATOM 8774 C C . SER B 1 546 ? -0.415 10.211 -1.996 1 95.25 546 SER B C 1
ATOM 8776 O O . SER B 1 546 ? -1.592 9.93 -1.759 1 95.25 546 SER B O 1
ATOM 8778 N N . ILE B 1 547 ? 0.364 9.375 -2.559 1 96.12 547 ILE B N 1
ATOM 8779 C CA . ILE B 1 547 ? 0.002 7.984 -2.803 1 96.12 547 ILE B CA 1
ATOM 8780 C C . ILE B 1 547 ? 1.096 7.062 -2.266 1 96.12 547 ILE B C 1
ATOM 8782 O O . ILE B 1 547 ? 1.486 6.102 -2.93 1 96.12 547 ILE B O 1
ATOM 8786 N N . GLU B 1 548 ? 1.563 7.395 -1.098 1 96.75 548 GLU B N 1
ATOM 8787 C CA . GLU B 1 548 ? 2.564 6.57 -0.429 1 96.75 548 GLU B CA 1
ATOM 8788 C C . GLU B 1 548 ? 2.182 5.094 -0.473 1 96.75 548 GLU B C 1
ATOM 8790 O O . GLU B 1 548 ? 1.146 4.699 0.068 1 96.75 548 GLU B O 1
ATOM 8795 N N . PRO B 1 549 ? 2.967 4.168 -1.115 1 94.12 549 PRO B N 1
ATOM 8796 C CA . PRO B 1 549 ? 2.59 2.76 -1.264 1 94.12 549 PRO B CA 1
ATOM 8797 C C . PRO B 1 549 ? 2.52 2.025 0.073 1 94.12 549 PRO B C 1
ATOM 8799 O O . PRO B 1 549 ? 1.636 1.188 0.276 1 94.12 549 PRO B O 1
ATOM 8802 N N . ASP B 1 550 ? 3.293 2.199 1 1 95.06 550 ASP B N 1
ATOM 8803 C CA . ASP B 1 550 ? 3.377 1.538 2.299 1 95.06 550 ASP B CA 1
ATOM 8804 C C . ASP B 1 550 ? 3.045 2.51 3.43 1 95.06 550 ASP B C 1
ATOM 8806 O O . ASP B 1 550 ? 3.807 2.633 4.391 1 95.06 550 ASP B O 1
ATOM 8810 N N . TRP B 1 551 ? 1.896 3.182 3.213 1 97.44 551 TRP B N 1
ATOM 8811 C CA . TRP B 1 551 ? 1.613 4.309 4.098 1 97.44 551 TRP B CA 1
ATOM 8812 C C . TRP B 1 551 ? 1.423 3.842 5.535 1 97.44 551 TRP B C 1
ATOM 8814 O O . TRP B 1 551 ? 1.802 4.539 6.477 1 97.44 551 TRP B O 1
ATOM 8824 N N . GLN B 1 552 ? 0.876 2.594 5.797 1 97.81 552 GLN B N 1
ATOM 8825 C CA . GLN B 1 552 ? 0.662 2.111 7.156 1 97.81 552 GLN B CA 1
ATOM 8826 C C . GLN B 1 552 ? 1.979 2.021 7.922 1 97.81 552 GLN B C 1
ATOM 8828 O O . GLN B 1 552 ? 2.084 2.521 9.047 1 97.81 552 GLN B O 1
ATOM 8833 N N . TRP B 1 553 ? 2.953 1.439 7.27 1 96.69 553 TRP B N 1
ATOM 8834 C CA . TRP B 1 553 ? 4.262 1.326 7.906 1 96.69 553 TRP B CA 1
ATOM 8835 C C . TRP B 1 553 ? 4.988 2.668 7.898 1 96.69 553 TRP B C 1
ATOM 8837 O O . TRP B 1 553 ? 5.629 3.039 8.883 1 96.69 553 TRP B O 1
ATOM 8847 N N . SER B 1 554 ? 4.91 3.377 6.785 1 97.94 554 SER B N 1
ATOM 8848 C CA . SER B 1 554 ? 5.621 4.645 6.656 1 97.94 554 SER B CA 1
ATOM 8849 C C . SER B 1 554 ? 5.195 5.629 7.738 1 97.94 554 SER B C 1
ATOM 8851 O O . SER B 1 554 ? 6.023 6.383 8.258 1 97.94 554 SER B O 1
ATOM 8853 N N . PHE B 1 555 ? 3.936 5.625 8.062 1 98.44 555 PHE B N 1
ATOM 8854 C CA . PHE B 1 555 ? 3.436 6.664 8.953 1 98.44 555 PHE B CA 1
ATOM 8855 C C . PHE B 1 555 ? 3.48 6.195 10.406 1 98.44 555 PHE B C 1
ATOM 8857 O O . PHE B 1 555 ? 3.674 7 11.32 1 98.44 555 PHE B O 1
ATOM 8864 N N . TRP B 1 556 ? 3.35 4.844 10.664 1 98.5 556 TRP B N 1
ATOM 8865 C CA . TRP B 1 556 ? 3.145 4.465 12.055 1 98.5 556 TRP B CA 1
ATOM 8866 C C . TRP B 1 556 ? 3.986 3.246 12.422 1 98.5 556 TRP B C 1
ATOM 8868 O O . TRP B 1 556 ? 4.176 2.943 13.602 1 98.5 556 TRP B O 1
ATOM 8878 N N . GLY B 1 557 ? 4.523 2.486 11.422 1 97.12 557 GLY B N 1
ATOM 8879 C CA . GLY B 1 557 ? 5.32 1.307 11.711 1 97.12 557 GLY B CA 1
ATOM 8880 C C . GLY B 1 557 ? 4.625 0.322 12.633 1 97.12 557 GLY B C 1
ATOM 8881 O O . GLY B 1 557 ? 3.473 -0.051 12.391 1 97.12 557 GLY B O 1
ATOM 8882 N N . PRO B 1 558 ? 5.285 -0.101 13.688 1 96.19 558 PRO B N 1
ATOM 8883 C CA . PRO B 1 558 ? 4.719 -1.114 14.578 1 96.19 558 PRO B CA 1
ATOM 8884 C C . PRO B 1 558 ? 3.477 -0.625 15.32 1 96.19 558 PRO B C 1
ATOM 8886 O O . PRO B 1 558 ? 2.768 -1.421 15.938 1 96.19 558 PRO B O 1
ATOM 8889 N N . ASN B 1 559 ? 3.221 0.661 15.281 1 98.19 559 ASN B N 1
ATOM 8890 C CA . ASN B 1 559 ? 2.102 1.216 16.031 1 98.19 559 ASN B CA 1
ATOM 8891 C C . ASN B 1 559 ? 0.787 1.069 15.273 1 98.19 559 ASN B C 1
ATOM 8893 O O . ASN B 1 559 ? -0.289 1.263 15.844 1 98.19 559 ASN B O 1
ATOM 8897 N N . TYR B 1 560 ? 0.814 0.71 14 1 98.38 560 TYR B N 1
ATOM 8898 C CA . TYR B 1 560 ? -0.379 0.742 13.164 1 98.38 560 TYR B CA 1
ATOM 8899 C C . TYR B 1 560 ? -1.432 -0.234 13.672 1 98.38 560 TYR B C 1
ATOM 8901 O O . TYR B 1 560 ? -2.623 0.084 13.695 1 98.38 560 TYR B O 1
ATOM 8909 N N . ALA B 1 561 ? -1.046 -1.417 14.016 1 98.19 561 ALA B N 1
ATOM 8910 C CA . ALA B 1 561 ? -2.008 -2.426 14.461 1 98.19 561 ALA B CA 1
ATOM 8911 C C . ALA B 1 561 ? -2.836 -1.917 15.633 1 98.19 561 ALA B C 1
ATOM 8913 O O . ALA B 1 561 ? -4.059 -2.084 15.656 1 98.19 561 ALA B O 1
ATOM 8914 N N . ARG B 1 562 ? -2.15 -1.36 16.594 1 98.25 562 ARG B N 1
ATOM 8915 C CA . ARG B 1 562 ? -2.855 -0.825 17.766 1 98.25 562 ARG B CA 1
ATOM 8916 C C . ARG B 1 562 ? -3.777 0.321 17.359 1 98.25 562 ARG B C 1
ATOM 8918 O O . ARG B 1 562 ? -4.906 0.416 17.844 1 98.25 562 ARG B O 1
ATOM 8925 N N . LEU B 1 563 ? -3.322 1.223 16.5 1 98.69 563 LEU B N 1
ATOM 8926 C CA . LEU B 1 563 ? -4.152 2.311 16 1 98.69 563 LEU B CA 1
ATOM 8927 C C . LEU B 1 563 ? -5.41 1.77 15.32 1 98.69 563 LEU B C 1
ATOM 8929 O O . LEU B 1 563 ? -6.508 2.287 15.539 1 98.69 563 LEU B O 1
ATOM 8933 N N . ARG B 1 564 ? -5.246 0.789 14.508 1 97.88 564 ARG B N 1
ATOM 8934 C CA . ARG B 1 564 ? -6.379 0.207 13.797 1 97.88 564 ARG B CA 1
ATOM 8935 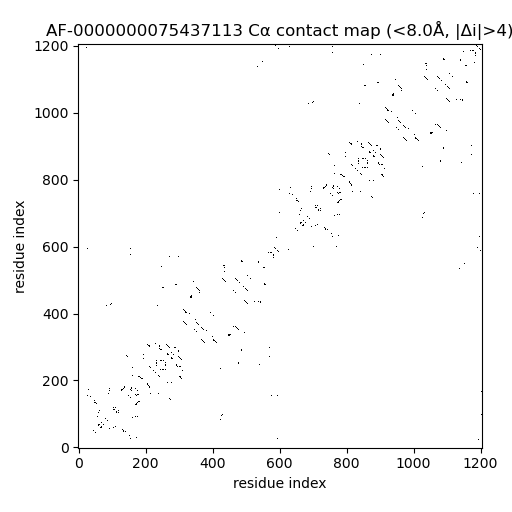C C . ARG B 1 564 ? -7.367 -0.43 14.766 1 97.88 564 ARG B C 1
ATOM 8937 O O . ARG B 1 564 ? -8.578 -0.362 14.562 1 97.88 564 ARG B O 1
ATOM 8944 N N . ASP B 1 565 ? -6.867 -1.092 15.852 1 97.44 565 ASP B N 1
ATOM 8945 C CA . ASP B 1 565 ? -7.734 -1.624 16.891 1 97.44 565 ASP B CA 1
ATOM 8946 C C . ASP B 1 565 ? -8.602 -0.524 17.5 1 97.44 565 ASP B C 1
ATOM 8948 O O . ASP B 1 565 ? -9.805 -0.712 17.703 1 97.44 565 ASP B O 1
ATOM 8952 N N . ILE B 1 566 ? -7.961 0.547 17.781 1 98.25 566 ILE B N 1
ATOM 8953 C CA . ILE B 1 566 ? -8.664 1.669 18.391 1 98.25 566 ILE B CA 1
ATOM 8954 C C . ILE B 1 566 ? -9.68 2.242 17.406 1 98.25 566 ILE B C 1
ATOM 8956 O O . ILE B 1 566 ? -10.812 2.551 17.781 1 98.25 566 ILE B O 1
ATOM 8960 N N . LYS B 1 567 ? -9.289 2.348 16.141 1 97.81 567 LYS B N 1
ATOM 8961 C CA . LYS B 1 567 ? -10.211 2.795 15.102 1 97.81 567 LYS B CA 1
ATOM 8962 C C . LYS B 1 567 ? -11.445 1.901 15.039 1 97.81 567 LYS B C 1
ATOM 8964 O O . LYS B 1 567 ? -12.57 2.395 14.969 1 97.81 567 LYS B O 1
ATOM 8969 N N . GLU B 1 568 ? -11.297 0.655 15.062 1 95.25 568 GLU B N 1
ATOM 8970 C CA . GLU B 1 568 ? -12.398 -0.295 14.984 1 95.25 568 GLU B CA 1
ATOM 8971 C C . GLU B 1 568 ? -13.328 -0.163 16.188 1 95.25 568 GLU B C 1
ATOM 8973 O O . GLU B 1 568 ? -14.539 -0.349 16.062 1 95.25 568 GLU B O 1
ATOM 8978 N N . ARG B 1 569 ? -12.773 0.127 17.281 1 95.81 569 ARG B N 1
ATOM 8979 C CA . ARG B 1 569 ? -13.555 0.271 18.516 1 95.81 569 ARG B CA 1
ATOM 8980 C C . ARG B 1 569 ? -14.469 1.494 18.438 1 95.81 569 ARG B C 1
ATOM 8982 O O . ARG B 1 569 ? -15.633 1.434 18.844 1 95.81 569 ARG B O 1
ATOM 8989 N N . TYR B 1 570 ? -13.961 2.59 17.922 1 97.69 570 TYR B N 1
ATOM 8990 C CA . TYR B 1 570 ? -14.688 3.852 18.016 1 97.69 570 TYR B CA 1
ATOM 8991 C C . TYR B 1 570 ? -15.438 4.156 16.719 1 97.69 570 TYR B C 1
ATOM 8993 O O . TYR B 1 570 ? -16.375 4.961 16.719 1 97.69 570 TYR B O 1
ATOM 9001 N N . ASP B 1 571 ? -15.047 3.553 15.641 1 97.25 571 ASP B N 1
ATOM 9002 C CA . ASP B 1 571 ? -15.641 3.809 14.336 1 97.25 571 ASP B CA 1
ATOM 9003 C C . ASP B 1 571 ? -15.695 2.535 13.492 1 97.25 571 ASP B C 1
ATOM 9005 O O . ASP B 1 571 ? -15.156 2.496 12.383 1 97.25 571 ASP B O 1
ATOM 9009 N N . PRO B 1 572 ? -16.391 1.514 13.945 1 93.5 572 PRO B N 1
ATOM 9010 C CA . PRO B 1 572 ? -16.406 0.223 13.258 1 93.5 572 PRO B CA 1
ATOM 9011 C C . PRO B 1 572 ? -17.031 0.306 11.867 1 93.5 572 PRO B C 1
ATOM 9013 O O . PRO B 1 572 ? -16.719 -0.516 11 1 93.5 572 PRO B O 1
ATOM 9016 N N . GLU B 1 573 ? -17.875 1.317 11.625 1 93.56 573 GLU B N 1
ATOM 9017 C CA . GLU B 1 573 ? -18.578 1.398 10.352 1 93.56 573 GLU B CA 1
ATOM 9018 C C . GLU B 1 573 ? -17.812 2.26 9.352 1 93.56 573 GLU B C 1
ATOM 9020 O O . GLU B 1 573 ? -18.219 2.375 8.188 1 93.56 573 GLU B O 1
ATOM 9025 N N . GLY B 1 574 ? -16.797 2.891 9.828 1 96 574 GLY B N 1
ATOM 9026 C CA . GLY B 1 574 ? -15.953 3.682 8.938 1 96 574 GLY B CA 1
ATOM 9027 C C . GLY B 1 574 ? -16.609 4.98 8.5 1 96 574 GLY B C 1
ATOM 9028 O O . GLY B 1 574 ? -16.484 5.379 7.344 1 96 574 GLY B O 1
ATOM 9029 N N . LEU B 1 575 ? -17.328 5.605 9.398 1 97.75 575 LEU B N 1
ATOM 9030 C CA . LEU B 1 575 ? -17.922 6.898 9.102 1 97.75 575 LEU B CA 1
ATOM 9031 C C . LEU B 1 575 ? -16.859 7.93 8.758 1 97.75 575 LEU B C 1
ATOM 9033 O O . LEU B 1 575 ? -17.031 8.719 7.82 1 97.75 575 LEU B O 1
ATOM 9037 N N . LEU B 1 576 ? -15.812 7.938 9.539 1 98.12 576 LEU B N 1
ATOM 9038 C CA . LEU B 1 576 ? -14.672 8.797 9.266 1 98.12 576 LEU B CA 1
ATOM 9039 C C . LEU B 1 576 ? -13.688 8.117 8.328 1 98.12 576 LEU B C 1
ATOM 9041 O O . LEU B 1 576 ? -13.18 7.035 8.625 1 98.12 576 LEU B O 1
ATOM 9045 N N . TRP B 1 577 ? -13.492 8.734 7.207 1 96.94 577 TRP B N 1
ATOM 9046 C CA . TRP B 1 577 ? -12.555 8.219 6.211 1 96.94 577 TRP B CA 1
ATOM 9047 C C . TRP B 1 577 ? -11.758 9.352 5.574 1 96.94 577 TRP B C 1
ATOM 9049 O O . TRP B 1 577 ? -12.297 10.438 5.324 1 96.94 577 TRP B O 1
ATOM 9059 N N . CYS B 1 578 ? -10.555 9.172 5.359 1 96.38 578 CYS B N 1
ATOM 9060 C CA . CYS B 1 578 ? -9.695 9.992 4.516 1 96.38 578 CYS B CA 1
ATOM 9061 C C . CYS B 1 578 ? -8.594 9.164 3.875 1 96.38 578 CYS B C 1
ATOM 9063 O O . CYS B 1 578 ? -8.305 8.055 4.332 1 96.38 578 CYS B O 1
ATOM 9065 N N . PRO B 1 579 ? -8.07 9.617 2.748 1 95.69 579 PRO B N 1
ATOM 9066 C CA . PRO B 1 579 ? -6.988 8.844 2.127 1 95.69 579 PRO B CA 1
ATOM 9067 C C . PRO B 1 579 ? -5.797 8.648 3.061 1 95.69 579 PRO B C 1
ATOM 9069 O O . PRO B 1 579 ? -5.301 9.609 3.654 1 95.69 579 PRO B O 1
ATOM 9072 N N . GLN B 1 580 ? -5.336 7.383 3.189 1 95.94 580 GLN B N 1
ATOM 9073 C CA . GLN B 1 580 ? -4.16 6.98 3.953 1 95.94 580 GLN B CA 1
ATOM 9074 C C . GLN B 1 580 ? -4.34 7.289 5.438 1 95.94 580 GLN B C 1
ATOM 9076 O O . GLN B 1 580 ? -3.373 7.625 6.129 1 95.94 580 GLN B O 1
ATOM 9081 N N . CYS B 1 581 ? -5.566 7.363 5.914 1 97.25 581 CYS B N 1
ATOM 9082 C CA . CYS B 1 581 ? -5.867 7.395 7.34 1 97.25 581 CYS B CA 1
ATOM 9083 C C . CYS B 1 581 ? -6.023 5.984 7.895 1 97.25 581 CYS B C 1
ATOM 9085 O O . CYS B 1 581 ? -6.227 5.035 7.137 1 97.25 581 CYS B O 1
ATOM 9087 N N . VAL B 1 582 ? -5.898 5.855 9.195 1 98.06 582 VAL B N 1
ATOM 9088 C CA . VAL B 1 582 ? -6.031 4.555 9.844 1 98.06 582 VAL B CA 1
ATOM 9089 C C . VAL B 1 582 ? -7.375 3.928 9.477 1 98.06 582 VAL B C 1
ATOM 9091 O O . VAL B 1 582 ? -8.43 4.543 9.656 1 98.06 582 VAL B O 1
ATOM 9094 N N . GLY B 1 583 ? -7.309 2.725 8.914 1 96.88 583 GLY B N 1
ATOM 9095 C CA . GLY B 1 583 ? -8.516 1.993 8.57 1 96.88 583 GLY B CA 1
ATOM 9096 C C . GLY B 1 583 ? -9.047 2.32 7.191 1 96.88 583 GLY B C 1
ATOM 9097 O O . GLY B 1 583 ? -10.031 1.735 6.742 1 96.88 583 GLY B O 1
ATOM 9098 N N . SER B 1 584 ? -8.359 3.205 6.461 1 96.69 584 SER B N 1
ATOM 9099 C CA . SER B 1 584 ? -8.898 3.666 5.184 1 96.69 584 SER B CA 1
ATOM 9100 C C . SER B 1 584 ? -8.844 2.566 4.129 1 96.69 584 SER B C 1
ATOM 9102 O O . SER B 1 584 ? -9.547 2.625 3.123 1 96.69 584 SER B O 1
ATOM 9104 N N . GLU B 1 585 ? -8.039 1.481 4.301 1 95.56 585 GLU B N 1
ATOM 9105 C CA . GLU B 1 585 ? -7.883 0.393 3.342 1 95.56 585 GLU B CA 1
ATOM 9106 C C . GLU B 1 585 ? -9.18 -0.405 3.197 1 95.56 585 GLU B C 1
ATOM 9108 O O . GLU B 1 585 ? -9.312 -1.209 2.271 1 95.56 585 GLU B O 1
ATOM 9113 N N . ASP B 1 586 ? -10.117 -0.17 4.066 1 96.06 586 ASP B N 1
ATOM 9114 C CA . ASP B 1 586 ? -11.391 -0.879 3.98 1 96.06 586 ASP B CA 1
ATOM 9115 C C . ASP B 1 586 ? -12.281 -0.279 2.896 1 96.06 586 ASP B C 1
ATOM 9117 O O . ASP B 1 586 ? -13.336 -0.829 2.58 1 96.06 586 ASP B O 1
ATOM 9121 N N . TRP B 1 587 ? -11.891 0.845 2.34 1 96.44 587 TRP B N 1
ATOM 9122 C CA . TRP B 1 587 ? -12.648 1.568 1.325 1 96.44 587 TRP B CA 1
ATOM 9123 C C . TRP B 1 587 ? -11.781 1.854 0.101 1 96.44 587 TRP B C 1
ATOM 9125 O O . TRP B 1 587 ? -10.555 1.764 0.166 1 96.44 587 TRP B O 1
ATOM 9135 N N . VAL B 1 588 ? -12.43 2.082 -1.005 1 96.19 588 VAL B N 1
ATOM 9136 C CA . VAL B 1 588 ? -11.758 2.527 -2.219 1 96.19 588 VAL B CA 1
ATOM 9137 C C . VAL B 1 588 ? -12.469 3.752 -2.787 1 96.19 588 VAL B C 1
ATOM 9139 O O . VAL B 1 588 ? -13.695 3.846 -2.734 1 96.19 588 VAL B O 1
ATOM 9142 N N . GLN B 1 589 ? -11.695 4.707 -3.211 1 95 589 GLN B N 1
ATOM 9143 C CA . GLN B 1 589 ? -12.203 5.91 -3.863 1 95 589 GLN B CA 1
ATOM 9144 C C . GLN B 1 589 ? -11.969 5.859 -5.371 1 95 589 GLN B C 1
ATOM 9146 O O . GLN B 1 589 ? -10.828 5.75 -5.828 1 95 589 GLN B O 1
ATOM 9151 N N . ARG B 1 590 ? -13.062 5.98 -6.121 1 92.94 590 ARG B N 1
ATOM 9152 C CA . ARG B 1 590 ? -13.016 5.945 -7.578 1 92.94 590 ARG B CA 1
ATOM 9153 C C . ARG B 1 590 ? -12.539 7.281 -8.141 1 92.94 590 ARG B C 1
ATOM 9155 O O . ARG B 1 590 ? -12.531 8.289 -7.438 1 92.94 590 ARG B O 1
ATOM 9162 N N . GLN B 1 591 ? -12.227 7.215 -9.398 1 91.62 591 GLN B N 1
ATOM 9163 C CA . GLN B 1 591 ? -11.703 8.398 -10.078 1 91.62 591 GLN B CA 1
ATOM 9164 C C . GLN B 1 591 ? -12.656 9.578 -9.945 1 91.62 591 GLN B C 1
ATOM 9166 O O . GLN B 1 591 ? -12.219 10.719 -9.82 1 91.62 591 GLN B O 1
ATOM 9171 N N . ASP B 1 592 ? -13.922 9.352 -9.859 1 88.44 592 ASP B N 1
ATOM 9172 C CA . ASP B 1 592 ? -14.906 10.422 -9.789 1 88.44 592 ASP B CA 1
ATOM 9173 C C . ASP B 1 592 ? -15.156 10.844 -8.344 1 88.44 592 ASP B C 1
ATOM 9175 O O . ASP B 1 592 ? -16.031 11.672 -8.07 1 88.44 592 ASP B O 1
ATOM 9179 N N . GLY B 1 593 ? -14.516 10.188 -7.453 1 90.94 593 GLY B N 1
ATOM 9180 C CA . GLY B 1 593 ? -14.602 10.586 -6.055 1 90.94 593 GLY B CA 1
ATOM 9181 C C . GLY B 1 593 ? -15.523 9.703 -5.238 1 90.94 593 GLY B C 1
ATOM 9182 O O . GLY B 1 593 ? -15.547 9.781 -4.008 1 90.94 593 GLY B O 1
ATOM 9183 N N . ARG B 1 594 ? -16.266 8.891 -5.887 1 92.25 594 ARG B N 1
ATOM 9184 C CA . ARG B 1 594 ? -17.188 8.031 -5.156 1 92.25 594 ARG B CA 1
ATOM 9185 C C . ARG B 1 594 ? -16.438 7.07 -4.238 1 92.25 594 ARG B C 1
ATOM 9187 O O . ARG B 1 594 ? -15.422 6.496 -4.633 1 92.25 594 ARG B O 1
ATOM 9194 N N . LEU B 1 595 ? -16.922 6.984 -3.016 1 96.12 595 LEU B N 1
ATOM 9195 C CA . LEU B 1 595 ? -16.312 6.137 -1.992 1 96.12 595 LEU B CA 1
ATOM 9196 C C . LEU B 1 595 ? -17.125 4.863 -1.789 1 96.12 595 LEU B C 1
ATOM 9198 O O . LEU B 1 595 ? -18.312 4.922 -1.485 1 96.12 595 LEU B O 1
ATOM 9202 N N . CYS B 1 596 ? -16.469 3.682 -1.965 1 96.25 596 CYS B N 1
ATOM 9203 C CA . CYS B 1 596 ? -17.141 2.393 -1.818 1 96.25 596 CYS B CA 1
ATOM 9204 C C . CYS B 1 596 ? -16.328 1.456 -0.936 1 96.25 596 CYS B C 1
ATOM 9206 O O . CYS B 1 596 ? -15.125 1.674 -0.732 1 96.25 596 CYS B O 1
ATOM 9208 N N . ARG B 1 597 ? -16.969 0.443 -0.374 1 96.38 597 ARG B N 1
ATOM 9209 C CA . ARG B 1 597 ? -16.219 -0.596 0.328 1 96.38 597 ARG B CA 1
ATOM 9210 C C . ARG B 1 597 ? -15.305 -1.355 -0.628 1 96.38 597 ARG B C 1
ATOM 9212 O O . ARG B 1 597 ? -15.672 -1.61 -1.776 1 96.38 597 ARG B O 1
ATOM 9219 N N . ALA B 1 598 ? -14.148 -1.725 -0.127 1 95.38 598 ALA B N 1
ATOM 9220 C CA . ALA B 1 598 ? -13.172 -2.447 -0.935 1 95.38 598 ALA B CA 1
ATOM 9221 C C . ALA B 1 598 ? -13.586 -3.904 -1.122 1 95.38 598 ALA B C 1
ATOM 9223 O O . ALA B 1 598 ? -14.258 -4.48 -0.264 1 95.38 598 ALA B O 1
ATOM 9224 N N . PHE B 1 599 ? -13.125 -4.473 -2.236 1 93.62 599 PHE B N 1
ATOM 9225 C CA . PHE B 1 599 ? -13.297 -5.898 -2.482 1 93.62 599 PHE B CA 1
ATOM 9226 C C . PHE B 1 599 ? -12.445 -6.723 -1.526 1 93.62 599 PHE B C 1
ATOM 9228 O O . PHE B 1 599 ? -11.289 -6.383 -1.271 1 93.62 599 PHE B O 1
ATOM 9235 N N . THR B 1 600 ? -13 -7.754 -0.996 1 89.94 600 THR B N 1
ATOM 9236 C CA . THR B 1 600 ? -12.273 -8.664 -0.114 1 89.94 600 THR B CA 1
ATOM 9237 C C . THR B 1 600 ? -12.25 -10.07 -0.7 1 89.94 600 THR B C 1
ATOM 9239 O O . THR B 1 600 ? -13.297 -10.656 -0.994 1 89.94 600 THR B O 1
ATOM 9242 N N . PRO B 1 601 ? -11.086 -10.617 -0.911 1 86.75 601 PRO B N 1
ATOM 9243 C CA . PRO B 1 601 ? -10.977 -11.945 -1.515 1 86.75 601 PRO B CA 1
ATOM 9244 C C . PRO B 1 601 ? -11.188 -13.07 -0.505 1 86.75 601 PRO B C 1
ATOM 9246 O O . PRO B 1 601 ? -10.391 -14.008 -0.448 1 86.75 601 PRO B O 1
ATOM 9249 N N . TRP B 1 602 ? -12.195 -12.961 0.356 1 87.56 602 TRP B N 1
ATOM 9250 C CA . TRP B 1 602 ? -12.711 -13.969 1.277 1 87.56 602 TRP B CA 1
ATOM 9251 C C . TRP B 1 602 ? -14.211 -13.805 1.489 1 87.56 602 TRP B C 1
ATOM 9253 O O . TRP B 1 602 ? -14.766 -12.742 1.198 1 87.56 602 TRP B O 1
#

Secondary structure (DSSP, 8-state):
---------------------------BPB-TTSTTSPPHHHHHHHHHHTTT-EEE---GGGGG-TTSTT--HHHHHHHHHHTTBHHHHHTSSS--SSTGGGGGG--B-TTS-BTTS-TTHHHH----TTS-SEEEE--SHHHHHHHHHHHHHHTB-EEEESS---TTSTT--TT-EEEEGGG---EEEEEEE----SSGGG----EEEEEEETT-BHHHHHHHHHTTTEE----SSTTSBHHHHHHT----TTHHHH--TGGGEEEEEEE-TTS-EEEEESSSSHHHHHHHTTS-TTSS-EEEEEEEE-EEPPBEEEEEEEEEE-TT--HHHHHHHHHHHHHHHHHHHHTTEEEEEEEE-TTTSSS-EEEEEEEEES--HHHHHHHHHHHHHHHHHTTTTEEEEEEEES--BHHHHHHHS----B--SSEEEEEEEEEEHHHHHH-HHHHHHHHHHHS--SS--TTSPPPPEEEEE---------SSS-GGGGGEEEEEEEEEEE-TTS-HHHHHHHHHIIIIIIHHHHHHH-TT----GGGS-TT-TTHHHHHHGGGHHHHHHHHHHH-TT--B--TTSTTGGGEEEBTT--EEEBP---/---------------------------BPB-TTSTTSPPHHHHHHHHHHTTT-EEE---GGGGG-TTSTT--HHHHHHHHHHTTBHHHHHTSSS--SSTGGGGGG--B-TTS-BTTS-TTHHHH----TTS-SEEEE--SHHHHHHHHHHHHHHTB-EEEESS---TTSTT--TT-EEEEGGG---EEEEEEE----SSGGGPPPPEEEEEEETT-BHHHHHHHHHTTTEE----SSTTSBHHHHHHT----TTHHHH--TGGGEEEEEEE-TTS-EEEEESSSSHHHHHHHTTS-TTSS-EEEEEEEE-EEPPBEEEEEEEEEE-TT--HHHHHHHHHHHHHHHHHHHHTTEEEEEEEE-TTTSSS-EEEEEEEEES--HHHHHHHHHHHHHHHHHTTTTEEEEEEEES--BHHHHHHHS----B--SSEEEEEEEEEEHHHHHH-HHHHHHHHHHHS--SS--TTSPPPPEEEEE---------SSS-GGGGGEEEEEEEEEEE-TTS-HHHHHHHHHIIIIIIHHHHHHH-TT----GGGS-TT-TTHHHHHHGGGHHHHHHHHHHH-TT--B--TTSTTGGGEEEBTTS-EEEBP---

Foldseek 3Di:
DPCPDDPPPPDPPPPPPPPPPPDPPFQFFDFPPDPLDDDPVLVVVLCVQLVNQKDQDDDQQQLQAPPHPNPDPVSLVVCLVCVFPLQVQQVGQWRALECVQQVQRAHADPQQAHPQGRNCSNVSHHDNQFAERMEGADQDLSNQLSLLVSCVVSRFAEFEGQRHLLVLFRGTFHRHYYYHQQNLFDKDWDAFDWDDAPDPVQIDGGGIKIKTFQNAFQLNRLVVQVVVQKDDDAAQARSHTLQQQQLLFHDHDQCLPVNTSLQFWAWWFWQFSNRDTDIEHVRPPPLVNQCSSNQGPLQGGRTGMTMTHMGRWWWKWKKKKKKFWDPVAALLLVLLLVLVLLLLLVQLSVLQKWWKWKFFEPPVDPFGMIMIMIMHTNDDPVSNCVSCVVVVVSVVVCVVTIDMDMTIDPGTTSVSVSVPRDNPRTSDAFDKWKAKWFAFSCLSNPVSSLSSVLCSVQAFHGDADPVPWGTKMKMKGQSQYLDDDSHQWQNSSNGGRIIMMIMTIDHPVDDDVVVVVRLCCRAPPSNVSVCVSDVSIAHSLSRHGSPRPPLQCRTGNPSLVSSLVSSCVRPVPCSREGPSRRPNLQWDADPSRIIGGDDDPD/DPCPDDPPDPPPPPPPPPPPPPDPPFQFFDFPPDPLDDDPVLVVVLCVQLVNQKDQDDDQQQLQAPPHPNPDPVSLVVCLVCVFPLQVQQVGQWRALECVQQVQRAHDDPQQAHPQGRNCSNVSHHDNQFAERMEGADQDLSNQLSLLVSCVVSRFAEFEGQRHLLPLFRGTFHRHYYYHQQNLFDKDWDAFDWDDAPDPVQIDGGGIKIKTFQNQFQLNRLVVQVVVQKDDDAAQARSHTLQQQQLLFHDHDQCLPVNTSLQFWAWWFWQFSNRDTDIEHVRPPPLVNQCSSNQGPLQGGRTGMTMTHMGRWWWKWKKKKKKFWDPVAALLLVLLLVLVLLLLLVQLSVLQKWWKWKFFEPPVDPFGMIMIMIMHTNDDPVSNCVSCVVVVVSVVVCVVTIDMDMTIDPGTTSVSVSVPRDNPRTSDAFDKWKAKWFAFSCLSNPVSSLSSVLCSVQAFHGDADPVPWGTKMKMKGQSQYLDDDSHQWQNSSNGGRIIMMIMTIDHPVDDDVVVVVRLCCRAPPSNVSVCVSDVSIAHSLSRHGSPRPPLQCRGGNPSLVSSLVSSCVRPVPCSREGPSRRPNLQWDADPSRIIGGDDDPD

pLDDT: mean 93.09, std 13.61, range [21.7, 98.94]

Radius of gyration: 33.1 Å; Cα contacts (8 Å, |Δi|>4): 2755; chains: 2; bounding box: 105×103×84 Å

InterPro domains:
  IPR006094 FAD linked oxidase, N-terminal [PF01565] (132-278)
  IPR012951 Berberine/berberine-like [PF08031] (539-582)
  IPR016166 FAD-binding domain, PCMH-type [PS51387] (128-313)
  IPR016169 FAD-binding, type PCMH, subdomain 2 [G3DSA:3.30.465.10] (95-343)
  IPR016169 FAD-binding, type PCMH, subdomain 2 [G3DSA:3.30.465.10] (485-585)
  IPR036318 FAD-binding, type PCMH-like superfamily [SSF56176] (70-314)
  IPR050416 FAD-linked Oxidoreductases in Biosynthetic Pathways [PTHR42973] (111-580)

Sequence (1204 aa):
MRLLSKFYLPTLAVVGSFVTAALAEDQCRCIIHDSCWPSTKTWNSLNSTVDGHLIRYIPPGAVCYKSHPNYNREACDEVIEEWPVSKFHSSDPASLHTEWANAGCTPVYNNGSSIYGDPNAGKRGCLNGVLPAYVVNATTTDHVIAALAFAAKHNIRLVIKNTGHAGNGRNLGSSSLSIWTHNLKSIDLREDFNLTCPNAEDAPSPRMAATVGGGVQDGEMFEALAAQNALAVGGTSNDVGVVGWATGGGHGFATGKYGQGADNILEAEIVTPAGRVLIANQCQNQDLYWAIRGGGGGTFGVITKLTVKAYPAPKLVIGGFDIRIKNQTSEEEFYKVISDAHALFPAIQDASIHGYYTVTGPPEAEALTFSGSFMGFDISNKTYDDAIEPFRKMLEASNRTVTWSLTKIPVSTWPELLKVLPDIGTVSAGYSMRASRLISRQTVTAKTEEFAAVYKKIGPTKEAPLNGLPNLSISGTLTISPKPVNNSLHPSWRNATVHLITGQSWTDSTNDTEVRNIIHDVTYRKLTLLRELDLAQGAYLNEANSIEPDWQWSFWGPNYARLRDIKERYDPEGLLWCPQCVGSEDWVQRQDGRLCRAFTPWMRLLSKFYLPTLAVVGSFVTAALAEDQCRCIIHDSCWPSTKTWNSLNSTVDGHLIRYIPPGAVCYKSHPNYNREACDEVIEEWPVSKFHSSDPASLHTEWANAGCTPVYNNGSSIYGDPNAGKRGCLNGVLPAYVVNATTTDHVIAALAFAAKHNIRLVIKNTGHAGNGRNLGSSSLSIWTHNLKSIDLREDFNLTCPNAEDAPSPRMAATVGGGVQDGEMFEALAAQNALAVGGTSNDVGVVGWATGGGHGFATGKYGQGADNILEAEIVTPAGRVLIANQCQNQDLYWAIRGGGGGTFGVITKLTVKAYPAPKLVIGGFDIRIKNQTSEEEFYKVISDAHALFPAIQDASIHGYYTVTGPPEAEALTFSGSFMGFDISNKTYDDAIEPFRKMLEASNRTVTWSLTKIPVSTWPELLKVLPDIGTVSAGYSMRASRLISRQTVTAKTEEFAAVYKKIGPTKEAPLNGLPNLSISGTLTISPKPVNNSLHPSWRNATVHLITGQSWTDSTNDTEVRNIIHDVTYRKLTLLRELDLAQGAYLNEANSIEPDWQWSFWGPNYARLRDIKERYDPEGLLWCPQCVGSEDWVQRQDGRLCRAFTPW